Protein 5TXR (pdb70)

Organism: Saccharomyces cerevisiae (strain ATCC 204508 / S288c) (NCBI:txid559292)

Solvent-accessible surface area: 33760 Å² total; per-residue (Å²): 168,85,36,65,96,31,100,27,35,9,52,55,31,12,76,138,13,36,128,56,115,2,12,21,55,17,28,24,2,0,18,22,11,164,62,40,8,47,0,2,66,72,160,112,98,73,92,3,18,4,0,0,7,9,1,0,2,10,3,2,68,33,93,90,0,21,63,24,0,38,134,17,0,65,60,17,0,0,2,4,2,4,21,10,27,34,2,0,1,4,34,12,0,6,53,0,0,1,5,0,2,32,5,1,37,29,80,0,0,0,7,6,8,5,9,22,14,0,2,20,11,0,0,22,11,1,1,62,71,12,169,97,0,0,0,0,6,4,86,91,7,65,20,1,0,85,29,0,5,132,30,1,124,22,112,93,58,95,1,123,43,51,43,33,119,38,0,41,120,36,0,99,81,52,86,103,70,32,5,0,0,0,0,1,10,0,1,8,10,42,18,0,27,13,6,59,1,43,116,2,2,67,17,5,85,125,25,11,11,18,2,0,0,6,0,15,20,0,0,0,0,0,0,0,5,0,0,0,6,0,0,20,46,6,3,80,18,1,60,76,19,1,47,48,91,14,197,67,26,66,163,57,29,86,106,5,6,2,65,45,0,43,0,0,0,0,6,0,1,19,1,0,2,0,0,2,0,0,0,0,0,42,111,75,12,0,2,1,0,2,10,39,0,49,9,8,47,61,18,11,10,6,0,2,0,0,2,16,0,0,19,17,0,0,61,44,0,2,20,42,0,64,21,0,8,30,0,4,104,24,1,75,79,0,36,142,17,0,145,128,68,17,2,0,24,5,43,15,4,2,0,0,0,0,0,1,4,19,66,14,73,63,0,83,81,0,4,42,24,1,5,92,122,39,86,2,2,0,10,13,0,15,68,49,31,9,63,123,35,18,7,11,2,0,1,1,0,1,25,24,4,64,71,99,46,0,70,100,0,16,101,2,1,31,57,2,3,81,85,30,147,9,36,40,55,185,47,25,122,88,132,70,32,56,72,66,22,203,131,99,94,58,28,3,65,98,85,25,15,80,25,69,44,127,55,5,38,89,54,1,113,121,19,167,32,171,63,42,96,4,0,30,3,37,158,177,48,103,94,29,98,30,42,11,55,52,29,14,93,137,35,27,146,65,124,8,8,52,99,18,45,25,2,0,18,22,12,173,63,37,6,48,0,2,52,93,172,121,95,46,84,3,18,3,0,2,6,15,0,0,2,8,2,2,64,30,94,89,0,23,68,20,0,44,137,18,0,63,60,16,0,0,2,4,2,1,17,10,6,11,2,0,1,4,33,12,0,6,54,0,0,0,5,0,2,31,4,0,33,28,80,0,0,0,8,5,7,6,11,23,15,0,1,20,10,0,0,27,3,1,1,93,63,11,177,111,1,6,0,0,6,3,60,93,7,64,21,1,0,88,26,0,6,127,39,2,129,23,156,101,55,97,1,118,45,48,52,18,108,47,0,40,122,35,0,101,83,59,73,59,61,34,7,0,0,0,0,1,8,0,1,8,14,40,22,0,30,27,6,76,1,48,82,2,3,70,8,5,93,129,25,10,12,16,2,0,0,6,0,14,17,0,1,0,0,0,0,0,6,0,0,0,6,0,0,20,47,7,5,83,16,2,60,77,22,1,49,48,87,16,196,65,26,64,166,53,31,85,108,6,5,1,55,52,0,44,0,0,0,0,7,0,2,21,0,0,2,0,1,1,0,0,0,0,0,42,110,80,14,0,3,0,0,3,11,40,0,44,9,8,15,29,18,12,9,5,0,3,0,0,2,18,0,0,17,15,0,0,66,42,0,2,14,43,0,64,22,0,10,29,0,4,111,26,1,76,77,0,38,138,19,0,142,125,68,11,2,0,25,5,28,14,7,4,0,0,0,0,0,0,3,19,65,27,88,61,0,58,85,0,7,78,24,1,9,92,113,40,82,2,4,0,21,8,6,8,86,80,62,11,65,137,31,14,6,10,1,4,0,1,0,0,24,23,3,69,68,111,43,0,55,101,0,12,100,5,1,32,63,1,2,98,82,30,163,8,43,42,40,185,69,27,96,95,150,54,21,50,73,10,5,16,62,117,84,88,129,112,130,96,57,34,3,64,99,84,22,17,81,24,69,38,131,55,6,37,92,55,1,94,124,16,165,30,173,62,38,96,4,0,28,3,33,147,177

B-factor: mean 20.53, std 11.19, range [5.88, 90.99]

Foldseek 3Di:
DDDDPPVVVVVVVLVVCVVQLVNDDDFAWAADLVDPPKTAGPDPVQIFGEFAALLFLSLLNPPLLVVLLVVQCVPCNWFQPFACVPSNPDDLQLLLFLLLLLLLVFQTKHWFQFLLLVLLLLLLVVLVVQVQEEEEEEPLDDPSNVNSPVNSNHHYHYDYHLPVVRVLVVLVVDALPREYEYEYEQFRQQQGAGHPLVVVLVSCVVSVYAYAYEFASQQLAAAQQRSGVQNLQQRVQCQVQQSDAGCAGNVRHRHGSSRSHAKYKYFCVGNLNAGIIMIGHHLVSLLVSCPPGCSRGVDGHHTSSRSSSSSSSSLVSRLFSVQNLLLQVLQVLLVVLQVVLLFLFQFYQGSKGKGWQQGSVLQQVLQVCCCPVLSYHFHWDAPPSDDRRRITTIGGGGSPCDPVNSVSVSVSSSVSCVVSVTDGLVRCVVVVHDNRVVHDHHSQDPVNSPDGSVSGDCCSNPHDRDGRPSSSNDDD/DVPPVVVVVVVQVVCVVVVVDDDDFAWAADLVDPPKTAGPDRVRIFGEFAALLFASLLNPPLLVVLLVVLCVVCNWFQPFACVPSNPDDLQLLLFLLLLLLLVFQTKHWFQFLLLVLLQLLLVVLVVQVQEEEEEEPLDDPSNVNSPVNSVHHYHYDYHLPVVVVLVVLVVDALPREYEYEYEQFRQQQGAGHPLVVVLVSCVVSVYAYAYEQASQQLAAAQQRSGVQNLQQRVQCQVQQSDAGCAGNVRHGHGSSRSHAKYKYFCVGNLNAGIMMIGHHLVSLLVSCPDGCSRGVDGHHTSSRSSSSSSSSLVSRLFSVQNLLLQVLQVLLVVLLVVLQFFFQFYQGSKTWGWFQAQVLQQVLQVCCCPVLSHHWDWDAPPSDDRRRITTIGGGGSPCDVVNSVSVSVSSSVSCVVSVTDGLVNCLVVQHDNQRNHPPDDGDHHSQDPVNSPDGSVSGDCCSNPHDRDGRPSSSNDDD

InterPro domains:
  IPR001917 Aminotransferase, class-II, pyridoxal-phosphate binding site [PS00599] (334-343)
  IPR004839 Aminotransferase, class I/classII, large domain [PF00155] (114-479)
  IPR010961 Tetrapyrrole biosynthesis, 5-aminolevulinic acid synthase [TIGR01821] (71-491)
  IPR015421 Pyridoxal phosphate-dependent transferase, major domain [G3DSA:3.40.640.10] (129-388)
  IPR015422 Pyridoxal phosphate-dependent transferase, small domain [G3DSA:3.90.1150.10] (112-480)
  IPR015424 Pyridoxal phosphate-dependent transferase [SSF53383] (77-487)
  IPR050087 8-amino-7-oxononanoate synthase class-II [PTHR13693] (68-482)

Secondary structure (DSSP, 8-state):
---HHHHHHHHHHHHHHTT--------EE-TTSTTEEE-SSTT-EEEE-S-S-TTSGGG-HHHHHHHHHHHHHH-SS--SBTTTB---HHHHHHHHHHHHHTT-SEEEEES-HHHHHHHHHHHHHHH-TT-EEEEETT--HHHHHHHHHHTSEEEEEPTT-HHHHHHHHHTS-TTS-EEEEEESB-TTT--B--HHHHHHHHHHHTEEEEEE-TTTTTTSSTTS--HHHHHTHHHHHHHTTSPPSS-TTS-SS-HHHH-SEEEEESSSTTSS--EEEEE-HHHHHHHHHH-HHHHTSPPPPHHHHHHHHHHHHHHHT-HHHHHHHHHHHHHHHHHHHHHT--BPP-SSS-EEEE---HHHHHHHHHHHHHHH-EE--EE-TTTS-TT--EEEE---TT--HHHHHHHHHHHHHHHHHHT---HHHHHHTT-BTTBT-TTPPPPPPSS-HHHHT--GGGS-GGGSS---PPPGGGT----/-----HHHHHHHHHHHHHHTT--------EE-TTSTTEEE-SSTT-EEEE-S-S-TTSGGG-HHHHHHHHHHHHHH-SS--SBTTTB---HHHHHHHHHHHHHHT-SEEEEES-HHHHHHHHHHHHHHH-TT-EEEEETT--HHHHHHHHHHTSEEEEEPTT-HHHHHHHHHTS-TTS-EEEEEESEETTTTEE--HHHHHHHHHHHTEEEEEE-TTTTTTSSTTS--HHHHHTHHHHHHHTTSPPSS-TTS-SS-HHHH-SEEEEESSSTTSS--EEEEE-HHHHHHHHHH-HHHHTSPPPPHHHHHHHHHHHHHHHT-THHHHHHHHHHHHHHHHHHHHT--BPP-SSS-EEEE---HHHHHHHHHHHHHHH-EE--EE-TTTS-TT--EEEE---TT--HHHHHHHHHHHHHHHHHHT---HHHHHHTT-STT--PPPPSS-HHHHT--GGGS-GGGSS---PPPGGGT----

Structure (mmCIF, N/CA/C/O backbone):
data_5TXR
#
_entry.id   5TXR
#
_cell.length_a   78.613
_cell.length_b   64.878
_cell.length_c   95.693
_cell.angle_alpha   90.00
_cell.angle_beta   95.86
_cell.angle_gamma   90.00
#
_symmetry.space_group_name_H-M   'P 1 21 1'
#
loop_
_entity.id
_entity.type
_entity.pdbx_description
1 polymer '5-aminolevulinate synthase, mitochondrial'
2 non-polymer 'FORMIC ACID'
3 non-polymer "PYRIDOXAL-5'-PHOSPHATE"
4 non-polymer GLYCEROL
5 non-polymer 'POTASSIUM ION'
6 water water
#
loop_
_atom_site.group_PDB
_atom_site.id
_atom_site.type_symbol
_atom_site.label_atom_id
_atom_site.label_alt_id
_atom_site.label_comp_id
_atom_site.label_asym_id
_atom_site.label_entity_id
_atom_site.label_seq_id
_atom_site.pdbx_PDB_ins_code
_atom_site.Cartn_x
_atom_site.Cartn_y
_atom_site.Cartn_z
_atom_site.occupancy
_atom_site.B_iso_or_equiv
_atom_site.auth_seq_id
_atom_site.auth_comp_id
_atom_site.auth_asym_id
_atom_site.auth_atom_id
_atom_site.pdbx_PDB_model_num
ATOM 1 N N . GLU A 1 11 ? 123.856 -83.272 29.795 1.00 50.10 68 GLU B N 1
ATOM 2 C CA . GLU A 1 11 ? 122.473 -83.730 29.816 1.00 51.66 68 GLU B CA 1
ATOM 3 C C . GLU A 1 11 ? 122.345 -84.931 30.749 1.00 51.47 68 GLU B C 1
ATOM 4 O O . GLU A 1 11 ? 123.345 -85.544 31.128 1.00 50.83 68 GLU B O 1
ATOM 15 N N . SER A 1 12 ? 121.112 -85.256 31.128 1.00 52.22 69 SER B N 1
ATOM 16 C CA . SER A 1 12 ? 120.825 -86.411 31.965 1.00 48.21 69 SER B CA 1
ATOM 17 C C . SER A 1 12 ? 119.843 -87.325 31.245 1.00 34.52 69 SER B C 1
ATOM 18 O O . SER A 1 12 ? 119.000 -86.867 30.465 1.00 33.74 69 SER B O 1
ATOM 26 N N . GLY A 1 13 ? 119.963 -88.629 31.508 1.00 25.85 70 GLY B N 1
ATOM 27 C CA . GLY A 1 13 ? 119.125 -89.605 30.846 1.00 24.31 70 GLY B CA 1
ATOM 28 C C . GLY A 1 13 ? 117.733 -89.699 31.448 1.00 21.07 70 GLY B C 1
ATOM 29 O O . GLY A 1 13 ? 117.440 -89.172 32.521 1.00 20.14 70 GLY B O 1
ATOM 33 N N . PHE A 1 14 ? 116.859 -90.392 30.725 1.00 15.42 71 PHE B N 1
ATOM 34 C CA . PHE A 1 14 ? 115.513 -90.646 31.215 1.00 18.49 71 PHE B CA 1
ATOM 35 C C . PHE A 1 14 ? 115.578 -91.491 32.484 1.00 16.28 71 PHE B C 1
ATOM 36 O O . PHE A 1 14 ? 116.451 -92.346 32.643 1.00 15.35 71 PHE B O 1
ATOM 53 N N . ASP A 1 15 ? 114.649 -91.232 33.405 1.00 12.38 72 ASP B N 1
ATOM 54 C CA . ASP A 1 15 ? 114.615 -91.931 34.687 1.00 12.69 72 ASP B CA 1
ATOM 55 C C . ASP A 1 15 ? 113.745 -93.175 34.524 1.00 15.72 72 ASP B C 1
ATOM 56 O O . ASP A 1 15 ? 112.558 -93.191 34.865 1.00 12.23 72 ASP B O 1
ATOM 65 N N . TYR A 1 16 ? 114.363 -94.257 34.039 1.00 12.84 73 TYR B N 1
ATOM 66 C CA . TYR A 1 16 ? 113.608 -95.474 33.762 1.00 12.76 73 TYR B CA 1
ATOM 67 C C . TYR A 1 16 ? 113.125 -96.121 35.053 1.00 14.40 73 TYR B C 1
ATOM 68 O O . TYR A 1 16 ? 111.963 -96.537 35.151 1.00 11.99 73 TYR B O 1
ATOM 86 N N . GLU A 1 17 ? 114.000 -96.202 36.059 1.00 11.86 74 GLU B N 1
ATOM 87 C CA . GLU A 1 17 ? 113.619 -96.810 37.332 1.00 10.78 74 GLU B CA 1
ATOM 88 C C . GLU A 1 17 ? 112.495 -96.034 38.002 1.00 11.89 74 GLU B C 1
ATOM 89 O O . GLU A 1 17 ? 111.598 -96.628 38.611 1.00 12.46 74 GLU B O 1
ATOM 101 N N . GLY A 1 18 ? 112.512 -94.703 37.889 1.00 12.26 75 GLY B N 1
ATOM 102 C CA . GLY A 1 18 ? 111.431 -93.914 38.462 1.00 12.60 75 GLY B CA 1
ATOM 103 C C . GLY A 1 18 ? 110.082 -94.258 37.858 1.00 14.27 75 GLY B C 1
ATOM 104 O O . GLY A 1 18 ? 109.076 -94.345 38.568 1.00 11.83 75 GLY B O 1
ATOM 108 N N . LEU A 1 19 ? 110.044 -94.464 36.540 1.00 11.58 76 LEU B N 1
ATOM 109 C CA . LEU A 1 19 ? 108.803 -94.847 35.875 1.00 14.94 76 LEU B CA 1
ATOM 110 C C . LEU A 1 19 ? 108.340 -96.221 36.344 1.00 11.87 76 LEU B C 1
ATOM 111 O O . LEU A 1 19 ? 107.160 -96.421 36.657 1.00 11.27 76 LEU B O 1
ATOM 127 N N . ILE A 1 20 ? 109.263 -97.183 36.394 1.00 10.79 77 ILE B N 1
ATOM 128 C CA . ILE A 1 20 ? 108.922 -98.527 36.855 1.00 12.82 77 ILE B CA 1
ATOM 129 C C . ILE A 1 20 ? 108.398 -98.480 38.287 1.00 13.31 77 ILE B C 1
ATOM 130 O O . ILE A 1 20 ? 107.375 -99.094 38.613 1.00 11.33 77 ILE B O 1
ATOM 146 N N . ASP A 1 21 ? 109.100 -97.755 39.165 1.00 13.96 78 ASP B N 1
ATOM 147 C CA . ASP A 1 21 ? 108.661 -97.630 40.555 1.00 16.27 78 ASP B CA 1
ATOM 148 C C . ASP A 1 21 ? 107.252 -97.065 40.644 1.00 12.56 78 ASP B C 1
ATOM 149 O O . ASP A 1 21 ? 106.423 -97.557 41.421 1.00 13.80 78 ASP B O 1
ATOM 158 N N . SER A 1 22 ? 106.970 -96.004 39.889 1.00 13.77 79 SER B N 1
ATOM 159 C CA . SER A 1 22 ? 105.654 -95.381 39.981 1.00 16.65 79 SER B CA 1
ATOM 160 C C . SER A 1 22 ? 104.562 -96.343 39.534 1.00 13.97 79 SER B C 1
ATOM 161 O O . SER A 1 22 ? 103.487 -96.398 40.140 1.00 13.95 79 SER B O 1
ATOM 169 N N . GLU A 1 23 ? 104.824 -97.122 38.481 1.00 13.74 80 GLU B N 1
ATOM 170 C CA . GLU A 1 23 ? 103.801 -98.028 37.970 1.00 12.38 80 GLU B CA 1
ATOM 171 C C . GLU A 1 23 ? 103.566 -99.195 38.921 1.00 13.79 80 GLU B C 1
ATOM 172 O O . GLU A 1 23 ? 102.417 -99.582 39.162 1.00 16.94 80 GLU B O 1
ATOM 184 N N . LEU A 1 24 ? 104.634 -99.749 39.500 1.00 14.33 81 LEU B N 1
ATOM 185 C CA . LEU A 1 24 ? 104.458 -100.793 40.502 1.00 13.04 81 LEU B CA 1
ATOM 186 C C . LEU A 1 24 ? 103.794 -100.241 41.756 1.00 15.56 81 LEU B C 1
ATOM 187 O O . LEU A 1 24 ? 102.960 -100.915 42.375 1.00 15.35 81 LEU B O 1
ATOM 203 N N . GLN A 1 25 ? 104.156 -99.019 42.151 1.00 15.53 82 GLN B N 1
ATOM 204 C CA . GLN A 1 25 ? 103.556 -98.433 43.342 1.00 19.83 82 GLN B CA 1
ATOM 205 C C . GLN A 1 25 ? 102.049 -98.292 43.178 1.00 18.22 82 GLN B C 1
ATOM 206 O O . GLN A 1 25 ? 101.291 -98.529 44.126 1.00 19.30 82 GLN B O 1
ATOM 220 N N . LYS A 1 26 ? 101.593 -97.917 41.980 1.00 18.42 83 LYS B N 1
ATOM 221 C CA . LYS A 1 26 ? 100.157 -97.817 41.738 1.00 18.10 83 LYS B CA 1
ATOM 222 C C . LYS A 1 26 ? 99.467 -99.150 41.986 1.00 19.09 83 LYS B C 1
ATOM 223 O O . LYS A 1 26 ? 98.376 -99.194 42.566 1.00 19.07 83 LYS B O 1
ATOM 242 N N . LYS A 1 27 ? 100.094 -100.253 41.565 1.00 15.87 84 LYS B N 1
ATOM 243 C CA . LYS A 1 27 ? 99.504 -101.569 41.793 1.00 17.07 84 LYS B CA 1
ATOM 244 C C . LYS A 1 27 ? 99.480 -101.910 43.275 1.00 16.07 84 LYS B C 1
ATOM 245 O O . LYS A 1 27 ? 98.541 -102.556 43.753 1.00 16.32 84 LYS B O 1
ATOM 264 N N . ARG A 1 28 ? 100.503 -101.492 44.022 1.00 14.08 85 ARG B N 1
ATOM 265 C CA . ARG A 1 28 ? 100.458 -101.678 45.466 1.00 16.22 85 ARG B CA 1
ATOM 266 C C . ARG A 1 28 ? 99.312 -100.882 46.078 1.00 19.62 85 ARG B C 1
ATOM 267 O O . ARG A 1 28 ? 98.606 -101.379 46.963 1.00 20.91 85 ARG B O 1
ATOM 288 N N . LEU A 1 29 ? 99.092 -99.658 45.588 1.00 18.35 86 LEU B N 1
ATOM 289 C CA . LEU A 1 29 ? 98.060 -98.786 46.148 1.00 21.71 86 LEU B CA 1
ATOM 290 C C . LEU A 1 29 ? 96.670 -99.369 45.951 1.00 24.81 86 LEU B C 1
ATOM 291 O O . LEU A 1 29 ? 95.868 -99.418 46.892 1.00 21.96 86 LEU B O 1
ATOM 307 N N . ASP A 1 30 ? 96.348 -99.780 44.725 1.00 19.25 87 ASP B N 1
ATOM 308 C CA . ASP A 1 30 ? 95.034 -100.337 44.435 1.00 22.90 87 ASP B CA 1
ATOM 309 C C . ASP A 1 30 ? 94.929 -101.807 44.808 1.00 18.47 87 ASP B C 1
ATOM 310 O O . ASP A 1 30 ? 93.907 -102.437 44.520 1.00 18.88 87 ASP B O 1
ATOM 319 N N . LYS A 1 31 ? 95.967 -102.359 45.428 1.00 19.63 88 LYS B N 1
ATOM 320 C CA . LYS A 1 31 ? 95.959 -103.704 45.982 1.00 20.41 88 LYS B CA 1
ATOM 321 C C . LYS A 1 31 ? 95.833 -104.780 44.911 1.00 20.28 88 LYS B C 1
ATOM 322 O O . LYS A 1 31 ? 95.410 -105.903 45.209 1.00 20.72 88 LYS B O 1
ATOM 341 N N . SER A 1 32 ? 96.215 -104.480 43.670 1.00 20.00 89 SER B N 1
ATOM 342 C CA . SER A 1 32 ? 96.303 -105.510 42.643 1.00 17.54 89 SER B CA 1
ATOM 343 C C . SER A 1 32 ? 97.692 -106.129 42.540 1.00 16.62 89 SER B C 1
ATOM 344 O O . SER A 1 32 ? 97.862 -107.101 41.797 1.00 13.69 89 SER B O 1
ATOM 352 N N . TYR A 1 33 ? 98.679 -105.604 43.267 1.00 18.10 90 TYR B N 1
ATOM 353 C CA . TYR A 1 33 ? 100.006 -106.211 43.278 1.00 11.80 90 TYR B CA 1
ATOM 354 C C . TYR A 1 33 ? 99.919 -107.623 43.842 1.00 12.66 90 TYR B C 1
ATOM 355 O O . TYR A 1 33 ? 99.303 -107.850 44.888 1.00 11.96 90 TYR B O 1
ATOM 373 N N . ARG A 1 34 ? 100.559 -108.570 43.162 1.00 10.37 91 ARG B N 1
ATOM 374 C CA . ARG A 1 34 ? 100.295 -109.986 43.373 1.00 10.20 91 ARG B CA 1
ATOM 375 C C . ARG A 1 34 ? 101.426 -110.681 44.116 1.00 11.37 91 ARG B C 1
ATOM 376 O O . ARG A 1 34 ? 102.607 -110.472 43.817 1.00 13.63 91 ARG B O 1
ATOM 397 N N . TYR A 1 35 ? 101.043 -111.532 45.066 1.00 10.11 92 TYR B N 1
ATOM 398 C CA . TYR A 1 35 ? 101.967 -112.395 45.790 1.00 10.03 92 TYR B CA 1
ATOM 399 C C . TYR A 1 35 ? 101.610 -113.826 45.422 1.00 12.32 92 TYR B C 1
ATOM 400 O O . TYR A 1 35 ? 100.506 -114.295 45.722 1.00 14.33 92 TYR B O 1
ATOM 418 N N . PHE A 1 36 ? 102.526 -114.505 44.744 1.00 10.88 93 PHE B N 1
ATOM 419 C CA . PHE A 1 36 ? 102.295 -115.877 44.330 1.00 11.37 93 PHE B CA 1
ATOM 420 C C . PHE A 1 36 ? 102.519 -116.819 45.509 1.00 13.18 93 PHE B C 1
ATOM 421 O O . PHE A 1 36 ? 103.356 -116.570 46.381 1.00 12.80 93 PHE B O 1
ATOM 438 N N . ASN A 1 37 ? 101.772 -117.920 45.516 1.00 11.16 94 ASN B N 1
ATOM 439 C CA . ASN A 1 37 ? 101.854 -118.922 46.574 1.00 9.48 94 ASN B CA 1
ATOM 440 C C . ASN A 1 37 ? 102.626 -120.135 46.080 1.00 10.25 94 ASN B C 1
ATOM 441 O O . ASN A 1 37 ? 102.340 -120.662 44.999 1.00 12.38 94 ASN B O 1
ATOM 452 N N . ASN A 1 38 ? 103.585 -120.581 46.889 1.00 9.78 95 ASN B N 1
ATOM 453 C CA . ASN A 1 38 ? 104.414 -121.738 46.566 1.00 8.52 95 ASN B CA 1
ATOM 454 C C . ASN A 1 38 ? 103.580 -122.989 46.814 1.00 12.71 95 ASN B C 1
ATOM 455 O O . ASN A 1 38 ? 103.323 -123.356 47.966 1.00 10.14 95 ASN B O 1
ATOM 466 N N . ILE A 1 39 ? 103.167 -123.648 45.734 1.00 8.75 96 ILE B N 1
ATOM 467 C CA . ILE A 1 39 ? 102.231 -124.763 45.787 1.00 9.70 96 ILE B CA 1
ATOM 468 C C . ILE A 1 39 ? 102.810 -125.884 44.943 1.00 9.94 96 ILE B C 1
ATOM 469 O O . ILE A 1 39 ? 102.982 -125.725 43.731 1.00 10.32 96 ILE B O 1
ATOM 485 N N . ASN A 1 40 ? 103.107 -127.014 45.575 1.00 8.79 97 ASN B N 1
ATOM 486 C CA . ASN A 1 40 ? 103.758 -128.135 44.906 1.00 9.60 97 ASN B CA 1
ATOM 487 C C . ASN A 1 40 ? 102.798 -129.316 44.927 1.00 11.88 97 ASN B C 1
ATOM 488 O O . ASN A 1 40 ? 102.691 -130.029 45.932 1.00 10.51 97 ASN B O 1
ATOM 499 N N . ARG A 1 41 ? 102.123 -129.533 43.803 1.00 11.39 98 ARG B N 1
ATOM 500 C CA . ARG A 1 41 ? 101.051 -130.509 43.751 1.00 9.18 98 ARG B CA 1
ATOM 501 C C . ARG A 1 41 ? 101.637 -131.912 43.738 1.00 11.12 98 ARG B C 1
ATOM 502 O O . ARG A 1 41 ? 102.655 -132.176 43.087 1.00 14.10 98 ARG B O 1
ATOM 523 N N . LEU A 1 42 ? 100.999 -132.801 44.490 1.00 9.62 99 LEU B N 1
ATOM 524 C CA . LEU A 1 42 ? 101.521 -134.135 44.755 1.00 9.94 99 LEU B CA 1
ATOM 525 C C . LEU A 1 42 ? 100.781 -135.130 43.870 1.00 15.04 99 LEU B C 1
ATOM 526 O O . LEU A 1 42 ? 99.588 -135.387 44.068 1.00 15.05 99 LEU B O 1
ATOM 542 N N . ALA A 1 43 ? 101.493 -135.671 42.879 1.00 12.78 100 ALA B N 1
ATOM 543 C CA . ALA A 1 43 ? 100.894 -136.628 41.954 1.00 12.37 100 ALA B CA 1
ATOM 544 C C . ALA A 1 43 ? 100.334 -137.848 42.675 1.00 14.22 100 ALA B C 1
ATOM 545 O O . ALA A 1 43 ? 99.362 -138.449 42.208 1.00 14.64 100 ALA B O 1
ATOM 552 N N . LYS A 1 44 ? 100.946 -138.249 43.787 1.00 16.29 101 LYS B N 1
ATOM 553 C CA . LYS A 1 44 ? 100.508 -139.434 44.513 1.00 17.96 101 LYS B CA 1
ATOM 554 C C . LYS A 1 44 ? 99.426 -139.146 45.547 1.00 12.84 101 LYS B C 1
ATOM 555 O O . LYS A 1 44 ? 98.888 -140.093 46.134 1.00 14.45 101 LYS B O 1
ATOM 574 N N . GLU A 1 45 ? 99.122 -137.873 45.815 1.00 13.98 102 GLU B N 1
ATOM 575 C CA . GLU A 1 45 ? 98.176 -137.486 46.860 1.00 12.95 102 GLU B CA 1
ATOM 576 C C . GLU A 1 45 ? 97.147 -136.473 46.359 1.00 14.40 102 GLU B C 1
ATOM 577 O O . GLU A 1 45 ? 96.667 -135.640 47.132 1.00 13.98 102 GLU B O 1
ATOM 589 N N . PHE A 1 46 ? 96.816 -136.502 45.074 1.00 11.36 103 PHE B N 1
ATOM 590 C CA . PHE A 1 46 ? 95.865 -135.535 44.518 1.00 14.61 103 PHE B CA 1
ATOM 591 C C . PHE A 1 46 ? 94.587 -135.503 45.368 1.00 15.24 103 PHE B C 1
ATOM 592 O O . PHE A 1 46 ? 94.104 -136.556 45.793 1.00 12.28 103 PHE B O 1
ATOM 609 N N . PRO A 1 47 ? 94.020 -134.306 45.603 1.00 12.46 104 PRO B N 1
ATOM 610 C CA . PRO A 1 47 ? 94.460 -132.966 45.188 1.00 11.78 104 PRO B CA 1
ATOM 611 C C . PRO A 1 47 ? 95.281 -132.206 46.232 1.00 13.75 104 PRO B C 1
ATOM 612 O O . PRO A 1 47 ? 95.157 -130.979 46.345 1.00 10.99 104 PRO B O 1
ATOM 623 N N . LEU A 1 48 ? 96.124 -132.915 46.974 1.00 12.16 105 LEU B N 1
ATOM 624 C CA . LEU A 1 48 ? 96.970 -132.266 47.962 1.00 11.50 105 LEU B CA 1
ATOM 625 C C . LEU A 1 48 ? 98.220 -131.681 47.314 1.00 14.30 105 LEU B C 1
ATOM 626 O O . LEU A 1 48 ? 98.677 -132.135 46.263 1.00 14.50 105 LEU B O 1
ATOM 642 N N . ALA A 1 49 ? 98.767 -130.660 47.965 1.00 11.03 106 ALA B N 1
ATOM 643 C CA . ALA A 1 49 ? 100.035 -130.059 47.587 1.00 10.24 106 ALA B CA 1
ATOM 644 C C . ALA A 1 49 ? 100.777 -129.704 48.865 1.00 14.49 106 ALA B C 1
ATOM 645 O O . ALA A 1 49 ? 100.190 -129.664 49.950 1.00 14.47 106 ALA B O 1
ATOM 652 N N . HIS A 1 50 ? 102.076 -129.443 48.744 1.00 9.39 107 HIS B N 1
ATOM 653 C CA . HIS A 1 50 ? 102.846 -128.933 49.867 1.00 11.69 107 HIS B CA 1
ATOM 654 C C . HIS A 1 50 ? 103.392 -127.545 49.554 1.00 9.35 107 HIS B C 1
ATOM 655 O O . HIS A 1 50 ? 103.568 -127.167 48.391 1.00 9.79 107 HIS B O 1
ATOM 669 N N . ARG A 1 51 ? 103.618 -126.774 50.613 1.00 11.08 108 ARG B N 1
ATOM 670 C CA . ARG A 1 51 ? 104.097 -125.406 50.482 1.00 12.33 108 ARG B CA 1
ATOM 671 C C . ARG A 1 51 ? 105.616 -125.427 50.354 1.00 13.85 108 ARG B C 1
ATOM 672 O O . ARG A 1 51 ? 106.161 -126.361 49.761 1.00 11.74 108 ARG B O 1
ATOM 693 N N . GLN A 1 52 ? 106.319 -124.427 50.893 1.00 13.65 109 GLN B N 1
ATOM 694 C CA . GLN A 1 52 ? 107.778 -124.466 50.824 1.00 16.54 109 GLN B CA 1
ATOM 695 C C . GLN A 1 52 ? 108.321 -125.763 51.411 1.00 15.11 109 GLN B C 1
ATOM 696 O O . GLN A 1 52 ? 109.253 -126.361 50.860 1.00 14.57 109 GLN B O 1
ATOM 710 N N . ARG A 1 53 ? 107.753 -126.218 52.525 1.00 12.34 110 ARG B N 1
ATOM 711 C CA . ARG A 1 53 ? 108.196 -127.446 53.171 1.00 10.76 110 ARG B CA 1
ATOM 712 C C . ARG A 1 53 ? 107.221 -128.577 52.884 1.00 13.09 110 ARG B C 1
ATOM 713 O O . ARG A 1 53 ? 106.004 -128.375 52.852 1.00 10.44 110 ARG B O 1
ATOM 734 N N . GLU A 1 54 ? 107.764 -129.779 52.697 1.00 12.00 111 GLU B N 1
ATOM 735 C CA . GLU A 1 54 ? 106.923 -130.930 52.402 1.00 15.91 111 GLU B CA 1
ATOM 736 C C . GLU A 1 54 ? 106.011 -131.289 53.565 1.00 14.79 111 GLU B C 1
ATOM 737 O O . GLU A 1 54 ? 104.957 -131.895 53.346 1.00 14.60 111 GLU B O 1
ATOM 749 N N . ALA A 1 55 ? 106.379 -130.911 54.788 1.00 15.32 112 ALA B N 1
ATOM 750 C CA . ALA A 1 55 ? 105.528 -131.212 55.933 1.00 17.00 112 ALA B CA 1
ATOM 751 C C . ALA A 1 55 ? 104.266 -130.359 55.959 1.00 14.75 112 ALA B C 1
ATOM 752 O O . ALA A 1 55 ? 103.329 -130.691 56.691 1.00 16.98 112 ALA B O 1
ATOM 759 N N . ASP A 1 56 ? 104.211 -129.278 55.183 1.00 10.99 113 ASP B N 1
ATOM 760 C CA . ASP A 1 56 ? 103.068 -128.368 55.194 1.00 10.78 113 ASP B CA 1
ATOM 761 C C . ASP A 1 56 ? 102.187 -128.647 53.983 1.00 12.75 113 ASP B C 1
ATOM 762 O O . ASP A 1 56 ? 102.413 -128.099 52.899 1.00 14.00 113 ASP B O 1
ATOM 771 N N . LYS A 1 57 ? 101.157 -129.463 54.176 1.00 10.47 114 LYS B N 1
ATOM 772 C CA . LYS A 1 57 ? 100.314 -129.890 53.073 1.00 12.62 114 LYS B CA 1
ATOM 773 C C . LYS A 1 57 ? 99.013 -129.099 53.099 1.00 13.15 114 LYS B C 1
ATOM 774 O O . LYS A 1 57 ? 98.502 -128.734 54.163 1.00 11.99 114 LYS B O 1
ATOM 793 N N . VAL A 1 58 ? 98.495 -128.814 51.907 1.00 10.58 115 VAL B N 1
ATOM 794 C CA . VAL A 1 58 ? 97.227 -128.121 51.747 1.00 9.84 115 VAL B CA 1
ATOM 795 C C . VAL A 1 58 ? 96.433 -128.852 50.678 1.00 12.01 115 VAL B C 1
ATOM 796 O O . VAL A 1 58 ? 96.973 -129.636 49.895 1.00 14.98 115 VAL B O 1
ATOM 809 N N . THR A 1 59 ? 95.134 -128.589 50.654 1.00 11.67 116 THR B N 1
ATOM 810 C CA . THR A 1 59 ? 94.249 -129.156 49.649 1.00 12.78 116 THR B CA 1
ATOM 811 C C . THR A 1 59 ? 94.017 -128.094 48.585 1.00 11.71 116 THR B C 1
ATOM 812 O O . THR A 1 59 ? 93.548 -126.993 48.895 1.00 11.70 116 THR B O 1
ATOM 823 N N . VAL A 1 60 ? 94.379 -128.414 47.346 1.00 10.18 117 VAL B N 1
ATOM 824 C CA . VAL A 1 60 ? 94.292 -127.458 46.248 1.00 9.44 117 VAL B CA 1
ATOM 825 C C . VAL A 1 60 ? 92.863 -127.454 45.726 1.00 12.19 117 VAL B C 1
ATOM 826 O O . VAL A 1 60 ? 92.341 -128.492 45.306 1.00 12.79 117 VAL B O 1
ATOM 839 N N . TRP A 1 61 ? 92.217 -126.288 45.782 1.00 9.78 118 TRP B N 1
ATOM 840 C CA . TRP A 1 61 ? 90.846 -126.127 45.310 1.00 10.09 118 TRP B CA 1
ATOM 841 C C . TRP A 1 61 ? 90.705 -125.112 44.179 1.00 12.26 118 TRP B C 1
ATOM 842 O O . TRP A 1 61 ? 89.573 -124.777 43.809 1.00 13.41 118 TRP B O 1
ATOM 863 N N . CYS A 1 62 ? 91.807 -124.577 43.645 1.00 10.77 119 CYS B N 1
ATOM 864 C CA . CYS A 1 62 ? 91.730 -123.602 42.561 1.00 10.26 119 CYS B CA 1
ATOM 865 C C . CYS A 1 62 ? 92.535 -124.012 41.331 1.00 13.29 119 CYS B C 1
ATOM 866 O O . CYS A 1 62 ? 92.760 -123.177 40.450 1.00 13.20 119 CYS B O 1
ATOM 874 N N . SER A 1 63 ? 92.968 -125.265 41.238 1.00 9.64 120 SER B N 1
ATOM 875 C CA . SER A 1 63 ? 93.745 -125.695 40.085 1.00 12.85 120 SER B CA 1
ATOM 876 C C . SER A 1 63 ? 92.840 -125.850 38.865 1.00 15.30 120 SER B C 1
ATOM 877 O O . SER A 1 63 ? 91.639 -126.104 38.982 1.00 15.57 120 SER B O 1
ATOM 885 N N . ASN A 1 64 ? 93.420 -125.649 37.681 1.00 10.92 121 ASN B N 1
ATOM 886 C CA . ASN A 1 64 ? 92.723 -125.899 36.426 1.00 14.47 121 ASN B CA 1
ATOM 887 C C . ASN A 1 64 ? 93.063 -127.261 35.826 1.00 12.49 121 ASN B C 1
ATOM 888 O O . ASN A 1 64 ? 92.791 -127.499 34.643 1.00 11.84 121 ASN B O 1
ATOM 899 N N . ASP A 1 65 ? 93.644 -128.161 36.622 1.00 8.71 122 ASP B N 1
ATOM 900 C CA . ASP A 1 65 ? 93.821 -129.561 36.245 1.00 11.17 122 ASP B CA 1
ATOM 901 C C . ASP A 1 65 ? 92.465 -130.233 36.480 1.00 11.90 122 ASP B C 1
ATOM 902 O O . ASP A 1 65 ? 92.251 -131.002 37.419 1.00 9.98 122 ASP B O 1
ATOM 911 N N . TYR A 1 66 ? 91.534 -129.947 35.564 1.00 13.21 123 TYR B N 1
ATOM 912 C CA . TYR A 1 66 ? 90.111 -130.089 35.859 1.00 11.05 123 TYR B CA 1
ATOM 913 C C . TYR A 1 66 ? 89.693 -131.542 36.050 1.00 10.22 123 TYR B C 1
ATOM 914 O O . TYR A 1 66 ? 88.740 -131.817 36.786 1.00 15.39 123 TYR B O 1
ATOM 932 N N . LEU A 1 67 ? 90.341 -132.472 35.357 1.00 10.58 124 LEU B N 1
ATOM 933 C CA . LEU A 1 67 ? 90.006 -133.886 35.438 1.00 11.01 124 LEU B CA 1
ATOM 934 C C . LEU A 1 67 ? 91.047 -134.688 36.205 1.00 10.39 124 LEU B C 1
ATOM 935 O O . LEU A 1 67 ? 91.012 -135.92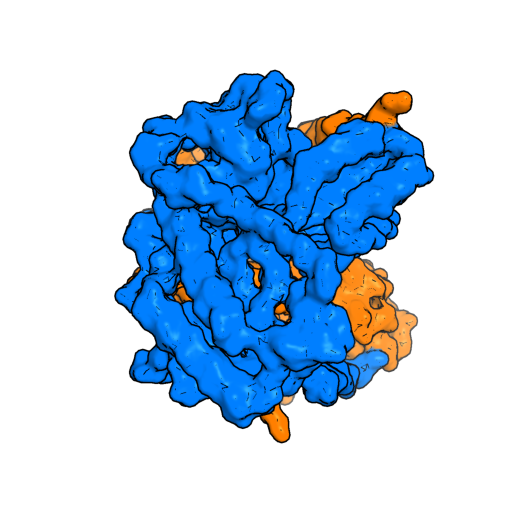5 36.178 1.00 11.46 124 LEU B O 1
ATOM 951 N N . ALA A 1 68 ? 91.985 -134.015 36.870 1.00 10.64 125 ALA B N 1
ATOM 952 C CA . ALA A 1 68 ? 93.065 -134.663 37.611 1.00 12.21 125 ALA B CA 1
ATOM 953 C C . ALA A 1 68 ? 93.980 -135.490 36.717 1.00 11.70 125 ALA B C 1
ATOM 954 O O . ALA A 1 68 ? 94.716 -136.355 37.206 1.00 13.91 125 ALA B O 1
ATOM 961 N N . LEU A 1 69 ? 93.999 -135.219 35.414 1.00 9.21 126 LEU B N 1
ATOM 962 C CA . LEU A 1 69 ? 94.765 -136.069 34.512 1.00 11.52 126 LEU B CA 1
ATOM 963 C C . LEU A 1 69 ? 96.250 -135.738 34.486 1.00 14.98 126 LEU B C 1
ATOM 964 O O . LEU A 1 69 ? 97.024 -136.522 33.928 1.00 13.34 126 LEU B O 1
ATOM 980 N N . SER A 1 70 ? 96.670 -134.623 35.089 1.00 10.35 127 SER B N 1
ATOM 981 C CA . SER A 1 70 ? 98.096 -134.325 35.164 1.00 9.65 127 SER B CA 1
ATOM 982 C C . SER A 1 70 ? 98.861 -135.398 35.923 1.00 10.91 127 SER B C 1
ATOM 983 O O . SER A 1 70 ? 100.080 -135.505 35.764 1.00 11.54 127 SER B O 1
ATOM 991 N N . LYS A 1 71 ? 98.180 -136.183 36.754 1.00 11.25 128 LYS B N 1
ATOM 992 C CA . LYS A 1 71 ? 98.834 -137.243 37.505 1.00 10.75 128 LYS B CA 1
ATOM 993 C C . LYS A 1 71 ? 98.370 -138.633 37.086 1.00 13.50 128 LYS B C 1
ATOM 994 O O . LYS A 1 71 ? 98.729 -139.615 37.741 1.00 11.96 128 LYS B O 1
ATOM 1013 N N . HIS A 1 72 ? 97.584 -138.747 36.023 1.00 12.80 129 HIS B N 1
ATOM 1014 C CA . HIS A 1 72 ? 97.039 -140.049 35.674 1.00 14.23 129 HIS B CA 1
ATOM 1015 C C . HIS A 1 72 ? 98.160 -141.011 35.277 1.00 15.74 129 HIS B C 1
ATOM 1016 O O . HIS A 1 72 ? 99.097 -140.618 34.567 1.00 15.50 129 HIS B O 1
ATOM 1030 N N . PRO A 1 73 ? 98.092 -142.279 35.704 1.00 16.82 130 PRO B N 1
ATOM 1031 C CA . PRO A 1 73 ? 99.172 -143.221 35.366 1.00 18.16 130 PRO B CA 1
ATOM 1032 C C . PRO A 1 73 ? 99.466 -143.330 33.880 1.00 14.82 130 PRO B C 1
ATOM 1033 O O . PRO A 1 73 ? 100.629 -143.509 33.501 1.00 15.54 130 PRO B O 1
ATOM 1044 N N . GLU A 1 74 ? 98.445 -143.257 33.026 1.00 14.25 131 GLU B N 1
ATOM 1045 C CA . GLU A 1 74 ? 98.683 -143.356 31.590 1.00 17.94 131 GLU B CA 1
ATOM 1046 C C . GLU A 1 74 ? 99.409 -142.127 31.058 1.00 15.46 131 GLU B C 1
ATOM 1047 O O . GLU A 1 74 ? 100.195 -142.235 30.109 1.00 15.18 131 GLU B O 1
ATOM 1059 N N . VAL A 1 75 ? 99.171 -140.961 31.659 1.00 13.83 132 VAL B N 1
ATOM 1060 C CA . VAL A 1 75 ? 99.891 -139.756 31.263 1.00 14.78 132 VAL B CA 1
ATOM 1061 C C . VAL A 1 75 ? 101.349 -139.851 31.692 1.00 12.59 132 VAL B C 1
ATOM 1062 O O . VAL A 1 75 ? 102.263 -139.579 30.908 1.00 13.96 132 VAL B O 1
ATOM 1075 N N . LEU A 1 76 ? 101.591 -140.259 32.939 1.00 13.76 133 LEU B N 1
ATOM 1076 C CA . LEU A 1 76 ? 102.963 -140.310 33.430 1.00 13.04 133 LEU B CA 1
ATOM 1077 C C . LEU A 1 76 ? 103.763 -141.399 32.724 1.00 12.09 133 LEU B C 1
ATOM 1078 O O . LEU A 1 76 ? 104.931 -141.191 32.379 1.00 13.05 133 LEU B O 1
ATOM 1094 N N . ASP A 1 77 ? 103.142 -142.558 32.481 1.00 13.51 134 ASP B N 1
ATOM 1095 C CA . ASP A 1 77 ? 103.821 -143.625 31.753 1.00 13.93 134 ASP B CA 1
ATOM 1096 C C . ASP A 1 77 ? 104.208 -143.174 30.348 1.00 15.38 134 ASP B C 1
ATOM 1097 O O . ASP A 1 77 ? 105.310 -143.475 29.872 1.00 14.63 134 ASP B O 1
ATOM 1106 N N . ALA A 1 78 ? 103.314 -142.456 29.664 1.00 12.75 135 ALA B N 1
ATOM 1107 C CA . ALA A 1 78 ? 103.651 -141.928 28.346 1.00 14.44 135 ALA B CA 1
ATOM 1108 C C . ALA A 1 78 ? 104.840 -140.980 28.423 1.00 15.32 135 ALA B C 1
ATO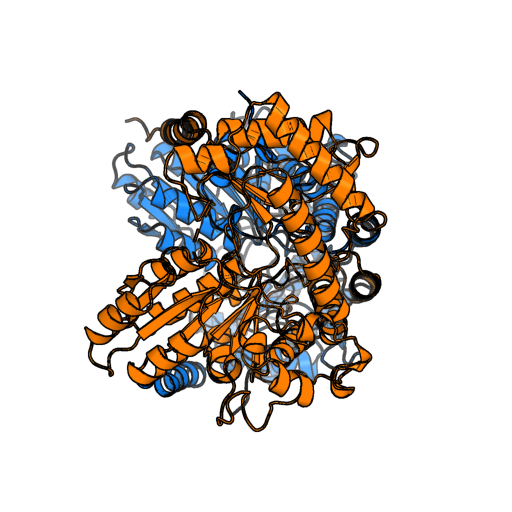M 1109 O O . ALA A 1 78 ? 105.708 -140.990 27.542 1.00 13.81 135 ALA B O 1
ATOM 1116 N N . MET A 1 79 ? 104.894 -140.146 29.465 1.00 13.61 136 MET B N 1
ATOM 1117 C CA . MET A 1 79 ? 106.031 -139.245 29.629 1.00 13.19 136 MET B CA 1
ATOM 1118 C C . MET A 1 79 ? 107.316 -140.029 29.847 1.00 11.63 136 MET B C 1
ATOM 1119 O O . MET A 1 79 ? 108.324 -139.796 29.168 1.00 13.63 136 MET B O 1
ATOM 1133 N N . HIS A 1 80 ? 107.310 -140.940 30.822 1.00 14.78 137 HIS B N 1
ATOM 1134 C CA . HIS A 1 80 ? 108.511 -141.699 31.146 1.00 12.56 137 HIS B CA 1
ATOM 1135 C C . HIS A 1 80 ? 109.043 -142.431 29.921 1.00 13.87 137 HIS B C 1
ATOM 1136 O O . HIS A 1 80 ? 110.246 -142.397 29.636 1.00 13.19 137 HIS B O 1
ATOM 1150 N N . LYS A 1 81 ? 108.161 -143.115 29.189 1.00 12.90 138 LYS B N 1
ATOM 1151 C CA . LYS A 1 81 ? 108.611 -143.889 28.038 1.00 14.89 138 LYS B CA 1
ATOM 1152 C C . LYS A 1 81 ? 109.148 -142.980 26.942 1.00 14.58 138 LYS B C 1
ATOM 1153 O O . LYS A 1 81 ? 110.154 -143.300 26.299 1.00 15.04 138 LYS B O 1
ATOM 1172 N N . THR A 1 82 ? 108.499 -141.834 26.723 1.00 14.48 139 THR B N 1
ATOM 1173 C CA . THR A 1 82 ? 108.946 -140.923 25.675 1.00 10.77 139 THR B CA 1
ATOM 1174 C C . THR A 1 82 ? 110.287 -140.291 26.033 1.00 11.43 139 THR B C 1
ATOM 1175 O O . THR A 1 82 ? 111.144 -140.104 25.161 1.00 12.08 139 THR B O 1
ATOM 1186 N N . ILE A 1 83 ? 110.490 -139.971 27.313 1.00 10.73 140 ILE B N 1
ATOM 1187 C CA . ILE A 1 83 ? 111.764 -139.413 27.759 1.00 11.13 140 ILE B CA 1
ATOM 1188 C C . ILE A 1 83 ? 112.891 -140.411 27.527 1.00 9.36 140 ILE B C 1
ATOM 1189 O O . ILE A 1 83 ? 113.974 -140.047 27.053 1.00 9.49 140 ILE B O 1
ATOM 1205 N N . ASP A 1 84 ? 112.665 -141.681 27.883 1.00 10.26 141 ASP B N 1
ATOM 1206 C CA . ASP A 1 84 ? 113.710 -142.686 27.720 1.00 14.24 141 ASP B CA 1
ATOM 1207 C C . ASP A 1 84 ? 114.185 -142.737 26.272 1.00 17.12 141 ASP B C 1
ATOM 1208 O O . ASP A 1 84 ? 115.378 -142.930 26.008 1.00 15.69 141 ASP B O 1
ATOM 1217 N N . LYS A 1 85 ? 113.265 -142.560 25.325 1.00 12.49 142 LYS B N 1
ATOM 1218 C CA . LYS A 1 85 ? 113.564 -142.645 23.899 1.00 13.94 142 LYS B CA 1
ATOM 1219 C C . LYS A 1 85 ? 114.021 -141.313 23.305 1.00 15.30 142 LYS B C 1
ATOM 1220 O O . LYS A 1 85 ? 115.006 -141.274 22.557 1.00 13.16 142 LYS B O 1
ATOM 1239 N N . TYR A 1 86 ? 113.314 -140.219 23.619 1.00 13.98 143 TYR B N 1
ATOM 1240 C CA . TYR A 1 86 ? 113.549 -138.921 22.987 1.00 13.06 143 TYR B CA 1
ATOM 1241 C C . TYR A 1 86 ? 114.387 -137.957 23.820 1.00 11.43 143 TYR B C 1
ATOM 1242 O O . TYR A 1 86 ? 114.899 -136.978 23.267 1.00 14.12 143 TYR B O 1
ATOM 1260 N N . GLY A 1 87 ? 114.515 -138.180 25.125 1.00 10.95 144 GLY B N 1
ATOM 1261 C CA . GLY A 1 87 ? 115.129 -137.181 25.982 1.00 10.01 144 GLY B CA 1
ATOM 1262 C C . GLY A 1 87 ? 114.138 -136.101 26.396 1.00 10.81 144 GLY B C 1
ATOM 1263 O O . GLY A 1 87 ? 112.927 -136.320 26.453 1.00 11.16 144 GLY B O 1
ATOM 1267 N N . CYS A 1 88 ? 114.670 -134.909 26.671 1.00 9.52 145 CYS B N 1
ATOM 1268 C CA . CYS A 1 88 ? 113.868 -133.816 27.212 1.00 9.38 145 CYS B CA 1
ATOM 1269 C C . CYS A 1 88 ? 113.407 -132.894 26.091 1.00 10.66 145 CYS B C 1
ATOM 1270 O O . CYS A 1 88 ? 112.283 -133.026 25.591 1.00 13.77 145 CYS B O 1
ATOM 1278 N N . GLY A 1 89 ? 114.274 -131.985 25.657 1.00 13.14 146 GLY B N 1
ATOM 1279 C CA . GLY A 1 89 ? 113.872 -131.011 24.664 1.00 9.64 146 GLY B CA 1
ATOM 1280 C C . GLY A 1 89 ? 113.727 -131.618 23.281 1.00 11.94 146 GLY B C 1
ATOM 1281 O O . GLY A 1 89 ? 114.361 -132.616 22.936 1.00 16.49 146 GLY B O 1
ATOM 1285 N N . ALA A 1 90 ? 112.859 -130.998 22.479 1.00 9.85 147 ALA B N 1
ATOM 1286 C CA . ALA A 1 90 ? 112.712 -131.399 21.083 1.00 8.83 147 ALA B CA 1
ATOM 1287 C C . ALA A 1 90 ? 113.985 -131.135 20.288 1.00 12.33 147 ALA B C 1
ATOM 1288 O O . ALA A 1 90 ? 114.283 -131.865 19.335 1.00 17.11 147 ALA B O 1
ATOM 1295 N N . GLY A 1 91 ? 114.743 -130.105 20.657 1.00 13.32 148 GLY B N 1
ATOM 1296 C CA . GLY A 1 91 ? 116.000 -129.817 19.998 1.00 12.47 148 GLY B CA 1
ATOM 1297 C C . GLY A 1 91 ? 115.887 -129.039 18.708 1.00 18.83 148 GLY B C 1
ATOM 1298 O O . GLY A 1 91 ? 116.872 -128.966 17.962 1.00 18.11 148 GLY B O 1
ATOM 1302 N N . GLY A 1 92 ? 114.730 -128.460 18.414 1.00 14.54 149 GLY B N 1
ATOM 1303 C CA . GLY A 1 92 ? 114.605 -127.643 17.225 1.00 19.00 149 GLY B CA 1
ATOM 1304 C C . GLY A 1 92 ? 113.193 -127.125 17.058 1.00 17.15 149 GLY B C 1
ATOM 1305 O O . GLY A 1 92 ? 112.334 -127.299 17.927 1.00 13.83 149 GLY B O 1
ATOM 1309 N N . THR A 1 93 ? 112.979 -126.457 15.929 1.00 19.98 150 THR B N 1
ATOM 1310 C CA . THR A 1 93 ? 111.671 -125.961 15.525 1.00 17.02 150 THR B CA 1
ATOM 1311 C C . THR A 1 93 ? 111.026 -126.948 14.562 1.00 16.84 150 THR B C 1
ATOM 1312 O O . THR A 1 93 ? 111.654 -127.898 14.093 1.00 15.62 150 THR B O 1
ATOM 1323 N N . ARG A 1 94 ? 109.761 -126.685 14.231 1.00 11.76 151 ARG B N 1
ATOM 1324 C CA . ARG A 1 94 ? 109.043 -127.582 13.330 1.00 16.50 151 ARG B CA 1
ATOM 1325 C C . ARG A 1 94 ? 109.731 -127.695 11.974 1.00 18.49 151 ARG B C 1
ATOM 1326 O O . ARG A 1 94 ? 109.728 -128.773 11.369 1.00 16.85 151 ARG B O 1
ATOM 1347 N N . ASN A 1 95 ? 110.338 -126.608 11.489 1.00 15.37 152 ASN B N 1
ATOM 1348 C CA . ASN A 1 95 ? 111.027 -126.644 10.200 1.00 14.49 152 ASN B CA 1
ATOM 1349 C C . ASN A 1 95 ? 112.412 -127.271 10.312 1.00 18.02 152 ASN B C 1
ATOM 1350 O O . ASN A 1 95 ? 112.930 -127.793 9.317 1.00 19.21 152 ASN B O 1
ATOM 1361 N N . ILE A 1 96 ? 113.055 -127.167 11.474 1.00 15.10 153 ILE B N 1
ATOM 1362 C CA . ILE A 1 96 ? 114.435 -127.620 11.671 1.00 18.23 153 ILE B CA 1
ATOM 1363 C C . ILE A 1 96 ? 114.505 -128.537 12.885 1.00 16.15 153 ILE B C 1
ATOM 1364 O O . ILE A 1 96 ? 114.606 -128.057 14.019 1.00 19.64 153 ILE B O 1
ATOM 1380 N N . ALA A 1 97 ? 114.508 -129.847 12.658 1.00 17.48 154 ALA B N 1
ATOM 1381 C CA . ALA A 1 97 ? 114.826 -130.847 13.671 1.00 18.30 154 ALA B CA 1
ATOM 1382 C C . ALA A 1 97 ? 113.767 -130.990 14.757 1.00 19.25 154 ALA B C 1
ATOM 1383 O O . ALA A 1 97 ? 113.899 -131.882 15.599 1.00 24.13 154 ALA B O 1
ATOM 1390 N N . GLY A 1 98 ? 112.718 -130.165 14.762 1.00 15.47 155 GLY B N 1
ATOM 1391 C CA . GLY A 1 98 ? 111.707 -130.207 15.807 1.00 13.19 155 GLY B CA 1
ATOM 1392 C C . GLY A 1 98 ? 110.348 -130.732 15.374 1.00 13.49 155 GLY B C 1
ATOM 1393 O O . GLY A 1 98 ? 109.323 -130.374 15.967 1.00 12.66 155 GLY B O 1
ATOM 1397 N N . HIS A 1 99 ? 110.316 -131.556 14.332 1.00 14.70 156 HIS B N 1
ATOM 1398 C CA . HIS A 1 99 ? 109.087 -132.172 13.848 1.00 12.63 156 HIS B CA 1
ATOM 1399 C C . HIS A 1 99 ? 109.220 -133.683 13.998 1.00 16.75 156 HIS B C 1
ATOM 1400 O O . HIS A 1 99 ? 110.198 -134.268 13.520 1.00 17.63 156 HIS B O 1
ATOM 1414 N N . ASN A 1 100 ? 108.258 -134.313 14.674 1.00 13.58 157 ASN B N 1
ATOM 1415 C CA . ASN A 1 100 ? 108.457 -135.676 15.159 1.00 14.27 157 ASN B CA 1
ATOM 1416 C C . ASN A 1 100 ? 107.107 -136.364 15.349 1.00 13.98 157 ASN B C 1
ATOM 1417 O O . ASN A 1 100 ? 106.045 -135.756 15.194 1.00 14.38 157 ASN B O 1
ATOM 1428 N N . ILE A 1 101 ? 107.164 -137.645 15.708 1.00 11.94 158 ILE B N 1
ATOM 1429 C CA . ILE A 1 101 ? 105.979 -138.498 15.808 1.00 12.57 158 ILE B CA 1
ATOM 1430 C C . ILE A 1 101 ? 105.059 -138.032 16.934 1.00 12.31 158 ILE B C 1
ATOM 1431 O O . ILE A 1 101 ? 103.835 -137.961 16.731 1.00 14.58 158 ILE B O 1
ATOM 1447 N N . PRO A 1 102 ? 105.577 -137.701 18.123 1.00 13.47 159 PRO B N 1
ATOM 1448 C CA . PRO A 1 102 ? 104.683 -137.170 19.165 1.00 11.85 159 PRO B CA 1
ATOM 1449 C C . PRO A 1 102 ? 103.902 -135.945 18.718 1.00 14.08 159 PRO B C 1
ATOM 1450 O O . PRO A 1 102 ? 102.712 -135.826 19.035 1.00 13.82 159 PRO B O 1
ATOM 1461 N N . THR A 1 103 ? 104.535 -135.042 17.966 1.00 11.81 160 THR B N 1
ATOM 1462 C CA . THR A 1 103 ? 103.821 -133.891 17.422 1.00 11.63 160 THR B CA 1
ATOM 1463 C C . THR A 1 103 ? 102.715 -134.341 16.477 1.00 12.19 160 THR B C 1
ATOM 1464 O O . THR A 1 103 ? 101.574 -133.869 16.558 1.00 14.41 160 THR B O 1
ATOM 1475 N N . LEU A 1 104 ? 103.045 -135.246 15.557 1.00 11.55 161 LEU B N 1
ATOM 1476 C CA . LEU A 1 104 ? 102.068 -135.710 14.576 1.00 10.81 161 LEU B CA 1
ATOM 1477 C C . LEU A 1 104 ? 100.886 -136.396 15.250 1.00 13.89 161 LEU B C 1
ATOM 1478 O O . LEU A 1 104 ? 99.731 -136.164 14.877 1.00 15.49 161 LEU B O 1
ATOM 1494 N N . ASN A 1 105 ? 101.151 -137.238 16.249 1.00 14.41 162 ASN B N 1
ATOM 1495 C CA . ASN A 1 105 ? 100.061 -137.934 16.925 1.00 14.60 162 ASN B CA 1
ATOM 1496 C C . ASN A 1 105 ? 99.184 -136.960 17.698 1.00 14.57 162 ASN B C 1
ATOM 1497 O O . ASN A 1 105 ? 97.956 -137.105 17.720 1.00 13.87 162 ASN B O 1
ATOM 1508 N N . LEU A 1 106 ? 99.795 -135.962 18.341 1.00 13.30 163 LEU B N 1
ATOM 1509 C CA . LEU A 1 106 ? 99.022 -135.007 19.126 1.00 13.05 163 LEU B CA 1
ATOM 1510 C C . LEU A 1 106 ? 98.094 -134.189 18.237 1.00 15.58 163 LEU B C 1
ATOM 1511 O O . LEU A 1 106 ? 96.902 -134.042 18.533 1.00 11.91 163 LEU B O 1
ATOM 1527 N N . GLU A 1 107 ? 98.617 -133.654 17.133 1.00 14.19 164 GLU B N 1
ATOM 1528 C CA . GLU A 1 107 ? 97.776 -132.854 16.249 1.00 15.94 164 GLU B CA 1
ATOM 1529 C C . GLU A 1 107 ? 96.638 -133.690 15.674 1.00 17.50 164 GLU B C 1
ATOM 1530 O O . GLU A 1 107 ? 95.495 -133.223 15.590 1.00 15.70 164 GLU B O 1
ATOM 1542 N N . ALA A 1 108 ? 96.918 -134.950 15.334 1.00 14.25 165 ALA B N 1
ATOM 1543 C CA . ALA A 1 108 ? 95.878 -135.818 14.790 1.00 14.85 165 ALA B CA 1
ATOM 1544 C C . ALA A 1 108 ? 94.805 -136.124 15.831 1.00 16.01 165 ALA B C 1
ATOM 1545 O O . ALA A 1 108 ? 93.611 -136.151 15.509 1.00 16.91 165 ALA B O 1
ATOM 1552 N N . GLU A 1 109 ? 95.204 -136.354 17.085 1.00 14.93 166 GLU B N 1
ATOM 1553 C CA . GLU A 1 109 ? 94.218 -136.602 18.133 1.00 16.69 166 GLU B CA 1
ATOM 1554 C C . GLU A 1 109 ? 93.325 -135.388 18.347 1.00 14.74 166 GLU B C 1
ATOM 1555 O O . GLU A 1 109 ? 92.108 -135.525 18.520 1.00 16.28 166 GLU B O 1
ATOM 1567 N N . LEU A 1 110 ? 93.910 -134.189 18.340 1.00 11.43 167 LEU B N 1
ATOM 1568 C CA . LEU A 1 110 ? 93.118 -132.980 18.533 1.00 12.93 167 LEU B CA 1
ATOM 1569 C C . LEU A 1 110 ? 92.146 -13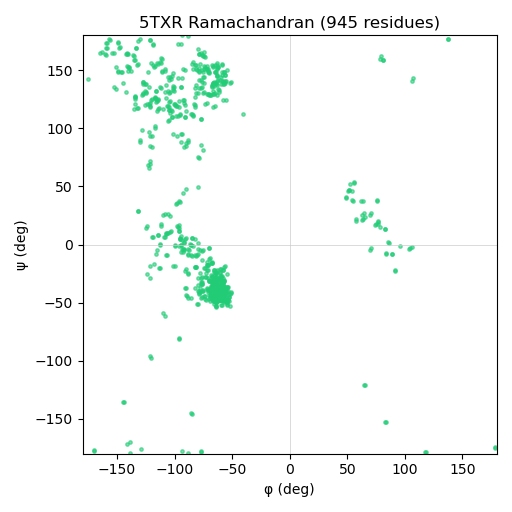2.770 17.378 1.00 16.66 167 LEU B C 1
ATOM 1570 O O . LEU A 1 110 ? 90.983 -132.406 17.594 1.00 17.98 167 LEU B O 1
ATOM 1586 N N . ALA A 1 111 ? 92.607 -132.982 16.145 1.00 16.83 168 ALA B N 1
ATOM 1587 C CA . ALA A 1 111 ? 91.701 -132.918 15.004 1.00 16.06 168 ALA B CA 1
ATOM 1588 C C . ALA A 1 111 ? 90.569 -133.923 15.161 1.00 17.90 168 ALA B C 1
ATOM 1589 O O . ALA A 1 111 ? 89.400 -133.593 14.929 1.00 16.74 168 ALA B O 1
ATOM 1596 N N . THR A 1 112 ? 90.894 -135.143 15.597 1.00 15.70 169 THR B N 1
ATOM 1597 C CA . THR A 1 112 ? 89.868 -136.159 15.802 1.00 18.43 169 THR B CA 1
ATOM 1598 C C . THR A 1 112 ? 88.896 -135.744 16.898 1.00 20.92 169 THR B C 1
ATOM 1599 O O . THR A 1 112 ? 87.682 -135.943 16.770 1.00 18.41 169 THR B O 1
ATOM 1610 N N . LEU A 1 113 ? 89.407 -135.166 17.989 1.00 20.84 170 LEU B N 1
ATOM 1611 C CA . LEU A 1 113 ? 88.536 -134.776 19.093 1.00 20.07 170 LEU B CA 1
ATOM 1612 C C . LEU A 1 113 ? 87.454 -133.811 18.624 1.00 18.39 170 LEU B C 1
ATOM 1613 O O . LEU A 1 113 ? 86.278 -133.962 18.971 1.00 16.55 170 LEU B O 1
ATOM 1629 N N . HIS A 1 114 ? 87.835 -132.801 17.848 1.00 17.55 171 HIS B N 1
ATOM 1630 C CA . HIS A 1 114 ? 86.893 -131.800 17.374 1.00 14.55 171 HIS B CA 1
ATOM 1631 C C . HIS A 1 114 ? 86.278 -132.154 16.034 1.00 14.85 171 HIS B C 1
ATOM 1632 O O . HIS A 1 114 ? 85.517 -131.348 15.490 1.00 16.76 171 HIS B O 1
ATOM 1646 N N . LYS A 1 115 ? 86.574 -133.337 15.505 1.00 16.95 172 LYS B N 1
ATOM 1647 C CA . LYS A 1 115 ? 86.047 -133.767 14.215 1.00 19.39 172 LYS B CA 1
ATOM 1648 C C . LYS A 1 115 ? 86.296 -132.708 13.144 1.00 23.79 172 LYS B C 1
ATOM 1649 O O . LYS A 1 115 ? 85.412 -132.343 12.366 1.00 20.94 172 LYS B O 1
ATOM 1668 N N . LYS A 1 116 ? 87.528 -132.209 13.122 1.00 20.21 173 LYS B N 1
ATOM 1669 C CA . LYS A 1 116 ? 87.990 -131.238 12.143 1.00 19.95 173 LYS B CA 1
ATOM 1670 C C . LYS A 1 116 ? 89.015 -131.887 11.223 1.00 15.81 173 LYS B C 1
ATOM 1671 O O . LYS A 1 116 ? 89.605 -132.920 11.546 1.00 18.77 173 LYS B O 1
ATOM 1690 N N . GLU A 1 117 ? 89.211 -131.267 10.056 1.00 17.92 174 GLU B N 1
ATOM 1691 C CA . GLU A 1 117 ? 90.188 -131.771 9.095 1.00 19.18 174 GLU B CA 1
ATOM 1692 C C . GLU A 1 117 ? 91.607 -131.719 9.648 1.00 20.90 174 GLU B C 1
ATOM 1693 O O . GLU A 1 117 ? 92.452 -132.539 9.269 1.00 18.72 174 GLU B O 1
ATOM 1705 N N . GLY A 1 118 ? 91.896 -130.765 10.528 1.00 18.53 175 GLY B N 1
ATOM 1706 C CA . GLY A 1 118 ? 93.252 -130.638 11.024 1.00 16.91 175 GLY B CA 1
ATOM 1707 C C . GLY A 1 118 ? 93.298 -129.887 12.333 1.00 13.32 175 GLY B C 1
ATOM 1708 O O . GLY A 1 118 ? 92.315 -129.290 12.777 1.00 15.16 175 GLY B O 1
ATOM 1712 N N . ALA A 1 119 ? 94.475 -129.934 12.949 1.00 15.37 176 ALA B N 1
ATOM 1713 C CA . ALA A 1 119 ? 94.747 -129.164 14.150 1.00 13.36 176 ALA B CA 1
ATOM 1714 C C . ALA A 1 119 ? 96.230 -128.817 14.163 1.00 14.64 176 ALA B C 1
ATOM 1715 O O . ALA A 1 119 ? 97.059 -129.564 13.640 1.00 18.04 176 ALA B O 1
ATOM 1722 N N . LEU A 1 120 ? 96.554 -127.666 14.748 1.00 14.31 177 LEU B N 1
ATOM 1723 C CA . LEU A 1 120 ? 97.930 -127.191 14.817 1.00 11.46 177 LEU B CA 1
ATOM 1724 C C . LEU A 1 120 ? 98.259 -126.853 16.264 1.00 12.19 177 LEU B C 1
ATOM 1725 O O . LEU A 1 120 ? 97.498 -126.137 16.920 1.00 11.73 177 LEU B O 1
ATOM 1741 N N . VAL A 1 121 ? 99.381 -127.380 16.756 1.00 12.54 178 VAL B N 1
ATOM 1742 C CA . VAL A 1 121 ? 99.799 -127.194 18.143 1.00 13.48 178 VAL B CA 1
ATOM 1743 C C . VAL A 1 121 ? 100.762 -126.017 18.230 1.00 13.91 178 VAL B C 1
ATOM 1744 O O . VAL A 1 121 ? 101.688 -125.896 17.419 1.00 12.90 178 VAL B O 1
ATOM 1757 N N . PHE A 1 122 ? 100.553 -125.169 19.235 1.00 13.69 179 PHE B N 1
ATOM 1758 C CA . PHE A 1 122 ? 101.411 -124.039 19.569 1.00 16.25 179 PHE B CA 1
ATOM 1759 C C . PHE A 1 122 ? 101.978 -124.226 20.977 1.00 11.57 179 PHE B C 1
ATOM 1760 O O . PHE A 1 122 ? 101.583 -125.130 21.719 1.00 12.00 179 PHE B O 1
ATOM 1777 N N . SER A 1 123 ? 102.900 -123.334 21.356 1.00 12.72 180 SER B N 1
ATOM 1778 C CA . SER A 1 123 ? 103.493 -123.387 22.694 1.00 13.34 180 SER B CA 1
ATOM 1779 C C . SER A 1 123 ? 102.442 -123.308 23.793 1.00 10.01 180 SER B C 1
ATOM 1780 O O . SER A 1 123 ? 102.635 -123.870 24.878 1.00 12.49 180 SER B O 1
ATOM 1788 N N . SER A 1 124 ? 101.343 -122.606 23.542 1.00 15.09 181 SER B N 1
ATOM 1789 C CA . SER A 1 124 ? 100.317 -122.345 24.542 1.00 8.84 181 SER B CA 1
ATOM 1790 C C . SER A 1 124 ? 99.082 -121.898 23.784 1.00 11.96 181 SER B C 1
ATOM 1791 O O . SER A 1 124 ? 99.153 -121.580 22.595 1.00 11.13 181 SER B O 1
ATOM 1799 N N . CYS A 1 125 ? 97.934 -121.890 24.468 1.00 9.08 182 CYS B N 1
ATOM 1800 C CA . CYS A 1 125 ? 96.759 -121.325 23.816 1.00 10.59 182 CYS B CA 1
ATOM 1801 C C . CYS A 1 125 ? 96.843 -119.808 23.738 1.00 11.06 182 CYS B C 1
ATOM 1802 O O . CYS A 1 125 ? 96.286 -119.207 22.810 1.00 11.66 182 CYS B O 1
ATOM 1810 N N . TYR A 1 126 ? 97.547 -119.172 24.680 1.00 12.11 183 TYR B N 1
ATOM 1811 C CA . TYR A 1 126 ? 97.814 -117.745 24.544 1.00 9.18 183 TYR B CA 1
ATOM 1812 C C . TYR A 1 126 ? 98.471 -117.463 23.201 1.00 9.39 183 TYR B C 1
ATOM 1813 O O . TYR A 1 126 ? 98.031 -116.586 22.448 1.00 11.44 183 TYR B O 1
ATOM 1831 N N . VAL A 1 127 ? 99.517 -118.226 22.876 1.00 11.03 184 VAL B N 1
ATOM 1832 C CA . VAL A 1 127 ? 100.224 -118.058 21.612 1.00 11.78 184 VAL B CA 1
ATOM 1833 C C . VAL A 1 127 ? 99.322 -118.411 20.436 1.00 11.83 184 VAL B C 1
ATOM 1834 O O . VAL A 1 127 ? 99.357 -117.748 19.393 1.00 12.41 184 VAL B O 1
ATOM 1847 N N . ALA A 1 128 ? 98.519 -119.470 20.571 1.00 12.85 185 ALA B N 1
ATOM 1848 C CA . ALA A 1 128 ? 97.627 -119.870 19.484 1.00 13.95 185 ALA B CA 1
ATOM 1849 C C . ALA A 1 128 ? 96.599 -118.783 19.189 1.00 12.52 185 ALA B C 1
ATOM 1850 O O . ALA A 1 128 ? 96.366 -118.432 18.025 1.00 14.25 185 ALA B O 1
ATOM 1857 N N . ASN A 1 129 ? 95.965 -118.243 20.234 1.00 11.01 186 ASN B N 1
ATOM 1858 C CA . ASN A 1 129 ? 94.981 -117.181 20.037 1.00 11.68 186 ASN B CA 1
ATOM 1859 C C . ASN A 1 129 ? 95.626 -115.964 19.390 1.00 12.96 186 ASN B C 1
ATOM 1860 O O . ASN A 1 129 ? 95.082 -115.379 18.444 1.00 11.92 186 ASN B O 1
ATOM 1871 N N . ASP A 1 130 ? 96.779 -115.552 19.917 1.00 13.19 187 ASP B N 1
ATOM 1872 C CA . ASP A 1 130 ? 97.500 -114.411 19.366 1.00 14.28 187 ASP B CA 1
ATOM 1873 C C . ASP A 1 130 ? 97.867 -114.647 17.906 1.00 15.01 187 ASP B C 1
ATOM 1874 O O . ASP A 1 130 ? 97.680 -113.763 17.060 1.00 14.06 187 ASP B O 1
ATOM 1883 N N . ALA A 1 131 ? 98.372 -115.840 17.589 1.00 14.58 188 ALA B N 1
ATOM 1884 C CA . ALA A 1 131 ? 98.822 -116.129 16.231 1.00 13.58 188 ALA B CA 1
ATOM 1885 C C . ALA A 1 131 ? 97.649 -116.141 15.258 1.00 15.32 188 ALA B C 1
ATOM 1886 O O . ALA A 1 131 ? 97.716 -115.539 14.178 1.00 14.38 188 ALA B O 1
ATOM 1893 N N . VAL A 1 132 ? 96.568 -116.835 15.617 1.00 15.19 189 VAL B N 1
ATOM 1894 C CA . VAL A 1 132 ? 95.422 -116.953 14.719 1.00 12.06 189 VAL B CA 1
ATOM 1895 C C . VAL A 1 132 ? 94.797 -115.585 14.476 1.00 12.26 189 VAL B C 1
ATOM 1896 O O . VAL A 1 132 ? 94.608 -115.160 13.330 1.00 16.41 189 VAL B O 1
ATOM 1909 N N . LEU A 1 133 ? 94.462 -114.877 15.556 1.00 11.85 190 LEU B N 1
ATOM 1910 C CA . LEU A 1 133 ? 93.822 -113.573 15.422 1.00 15.66 190 LEU B CA 1
ATOM 1911 C C . LEU A 1 133 ? 94.739 -112.578 14.723 1.00 16.98 190 LEU B C 1
ATOM 1912 O O . LEU A 1 133 ? 94.284 -111.787 13.889 1.00 17.46 190 LEU B O 1
ATOM 1928 N N . SER A 1 134 ? 96.035 -112.603 15.045 1.00 14.40 191 SER B N 1
ATOM 1929 C CA . SER A 1 134 ? 96.976 -111.696 14.396 1.00 14.92 191 SER B CA 1
ATOM 1930 C C . SER A 1 134 ? 96.991 -111.914 12.888 1.00 15.11 191 SER B C 1
ATOM 1931 O O . SER A 1 134 ? 96.931 -110.955 12.110 1.00 14.69 191 SER B O 1
ATOM 1939 N N . LEU A 1 135 ? 97.064 -113.174 12.455 1.00 16.16 192 LEU B N 1
ATOM 1940 C CA . LEU A 1 135 ? 97.184 -113.458 11.029 1.00 17.09 192 LEU B CA 1
ATOM 1941 C C . LEU A 1 135 ? 95.923 -113.058 10.273 1.00 19.76 192 LEU B C 1
ATOM 1942 O O . LEU A 1 135 ? 96.003 -112.527 9.158 1.00 21.43 192 LEU B O 1
ATOM 1958 N N . LEU A 1 136 ? 94.750 -113.304 10.861 1.00 19.72 193 LEU B N 1
ATOM 1959 C CA . LEU A 1 136 ? 93.498 -112.968 10.192 1.00 20.68 193 LEU B CA 1
ATOM 1960 C C . LEU A 1 136 ? 93.439 -111.486 9.840 1.00 21.01 193 LEU B C 1
ATOM 1961 O O . LEU A 1 136 ? 93.021 -111.118 8.736 1.00 20.76 193 LEU B O 1
ATOM 1977 N N . GLY A 1 137 ? 93.852 -110.619 10.766 1.00 19.35 194 GLY B N 1
ATOM 1978 C CA . GLY A 1 137 ? 93.808 -109.191 10.505 1.00 21.01 194 GLY B CA 1
ATOM 1979 C C . GLY A 1 137 ? 94.923 -108.698 9.611 1.00 20.74 194 GLY B C 1
ATOM 1980 O O . GLY A 1 137 ? 94.721 -107.768 8.825 1.00 23.87 194 GLY B O 1
ATOM 1984 N N . GLN A 1 138 ? 96.111 -109.298 9.716 1.00 20.98 195 GLN B N 1
ATOM 1985 C CA . GLN A 1 138 ? 97.222 -108.871 8.873 1.00 27.29 195 GLN B CA 1
ATOM 1986 C C . GLN A 1 138 ? 96.973 -109.197 7.406 1.00 25.98 195 GLN B C 1
ATOM 1987 O O . GLN A 1 138 ? 97.398 -108.440 6.526 1.00 25.42 195 GLN B O 1
ATOM 2001 N N . LYS A 1 139 ? 96.289 -110.307 7.122 1.00 21.84 196 LYS B N 1
ATOM 2002 C CA . LYS A 1 139 ? 96.037 -110.719 5.748 1.00 22.81 196 LYS B CA 1
ATOM 2003 C C . LYS A 1 139 ? 94.730 -110.172 5.189 1.00 23.55 196 LYS B C 1
ATOM 2004 O O . LYS A 1 139 ? 94.592 -110.074 3.964 1.00 29.79 196 LYS B O 1
ATOM 2023 N N . MET A 1 140 ? 93.775 -109.816 6.044 1.00 23.29 197 MET B N 1
ATOM 2024 C CA . MET A 1 140 ? 92.526 -109.179 5.625 1.00 22.51 197 MET B CA 1
ATOM 2025 C C . MET A 1 140 ? 92.447 -107.839 6.346 1.00 25.44 197 MET B C 1
ATOM 2026 O O . MET A 1 140 ? 91.959 -107.757 7.476 1.00 28.27 197 MET B O 1
ATOM 2040 N N . LYS A 1 141 ? 92.921 -106.782 5.685 1.00 23.44 198 LYS B N 1
ATOM 2041 C CA . LYS A 1 141 ? 92.977 -105.483 6.337 1.00 26.56 198 LYS B CA 1
ATOM 2042 C C . LYS A 1 141 ? 91.605 -104.839 6.465 1.00 24.45 198 LYS B C 1
ATOM 2043 O O . LYS A 1 141 ? 91.425 -103.968 7.320 1.00 25.82 198 LYS B O 1
ATOM 2062 N N . ASP A 1 142 ? 90.635 -105.263 5.656 1.00 25.38 199 ASP B N 1
ATOM 2063 C CA . ASP A 1 142 ? 89.263 -104.788 5.762 1.00 27.75 199 ASP B CA 1
ATOM 2064 C C . ASP A 1 142 ? 88.450 -105.573 6.779 1.00 25.95 199 ASP B C 1
ATOM 2065 O O . ASP A 1 142 ? 87.267 -105.269 6.975 1.00 20.99 199 ASP B O 1
ATOM 2074 N N . LEU A 1 143 ? 89.049 -106.572 7.423 1.00 24.45 200 LEU B N 1
ATOM 2075 C CA . LEU A 1 143 ? 88.324 -107.382 8.390 1.00 24.88 200 LEU B CA 1
ATOM 2076 C C . LEU A 1 143 ? 87.765 -106.507 9.503 1.00 26.09 200 LEU B C 1
ATOM 2077 O O . LEU A 1 143 ? 88.404 -105.552 9.951 1.00 24.65 200 LEU B O 1
ATOM 2093 N N . VAL A 1 144 ? 86.551 -106.830 9.936 1.00 17.44 201 VAL B N 1
ATOM 2094 C CA . VAL A 1 144 ? 85.942 -106.228 11.113 1.00 20.77 201 VAL B CA 1
ATOM 2095 C C . VAL A 1 144 ? 85.750 -107.338 12.136 1.00 19.84 201 VAL B C 1
ATOM 2096 O O . VAL A 1 144 ? 85.090 -108.345 11.850 1.00 21.59 201 VAL B O 1
ATOM 2109 N N . ILE A 1 145 ? 86.327 -107.160 13.321 1.00 20.55 202 ILE B N 1
ATOM 2110 C CA . ILE A 1 145 ? 86.257 -108.160 14.381 1.00 20.44 202 ILE B CA 1
ATOM 2111 C C . ILE A 1 145 ? 85.185 -107.738 15.375 1.00 21.95 202 ILE B C 1
ATOM 2112 O O . ILE A 1 145 ? 85.156 -106.585 15.823 1.00 24.56 202 ILE B O 1
ATOM 2128 N N . PHE A 1 146 ? 84.315 -108.676 15.733 1.00 18.79 203 PHE B N 1
ATOM 2129 C CA . PHE A 1 146 ? 83.272 -108.467 16.729 1.00 19.47 203 PHE B CA 1
ATOM 2130 C C . PHE A 1 146 ? 83.591 -109.351 17.929 1.00 21.80 203 PHE B C 1
ATOM 2131 O O . PHE A 1 146 ? 83.627 -110.580 17.806 1.00 22.34 203 PHE B O 1
ATOM 2148 N N . SER A 1 147 ? 83.835 -108.723 19.078 1.00 18.49 204 SER B N 1
ATOM 2149 C CA . SER A 1 147 ? 84.464 -109.383 20.217 1.00 16.29 204 SER B CA 1
ATOM 2150 C C . SER A 1 147 ? 83.610 -109.230 21.468 1.00 18.87 204 SER B C 1
ATOM 2151 O O . SER A 1 147 ? 83.183 -108.121 21.800 1.00 18.24 204 SER B O 1
ATOM 2159 N N . ASP A 1 148 ? 83.390 -110.339 22.173 1.00 20.65 205 ASP B N 1
ATOM 2160 C CA . ASP A 1 148 ? 82.668 -110.295 23.437 1.00 17.17 205 ASP B CA 1
ATOM 2161 C C . ASP A 1 148 ? 83.488 -109.547 24.482 1.00 17.38 205 ASP B C 1
ATOM 2162 O O . ASP A 1 148 ? 84.699 -109.750 24.603 1.00 19.13 205 ASP B O 1
ATOM 2171 N N . GLU A 1 149 ? 82.814 -108.691 25.259 1.00 17.82 206 GLU B N 1
ATOM 2172 C CA . GLU A 1 149 ? 83.518 -107.804 26.185 1.00 18.21 206 GLU B CA 1
ATOM 2173 C C . GLU A 1 149 ? 84.330 -108.554 27.234 1.00 13.65 206 GLU B C 1
ATOM 2174 O O . GLU A 1 149 ? 85.277 -107.982 27.781 1.00 20.89 206 GLU B O 1
ATOM 2186 N N . LEU A 1 150 ? 83.975 -109.798 27.553 1.00 14.26 207 LEU B N 1
ATOM 2187 C CA . LEU A 1 150 ? 84.689 -110.560 28.572 1.00 18.36 207 LEU B CA 1
ATOM 2188 C C . LEU A 1 150 ? 85.749 -111.489 27.994 1.00 19.47 207 LEU B C 1
ATOM 2189 O O . LEU A 1 150 ? 86.276 -112.335 28.726 1.00 18.73 207 LEU B O 1
ATOM 2205 N N . ASN A 1 151 ? 86.086 -111.346 26.715 1.00 17.24 208 ASN B N 1
ATOM 2206 C CA . ASN A 1 151 ? 87.079 -112.219 26.105 1.00 15.95 208 ASN B CA 1
ATOM 2207 C C . ASN A 1 151 ? 88.408 -112.151 26.852 1.00 19.22 208 ASN B C 1
ATOM 2208 O O . ASN A 1 151 ? 88.797 -111.113 27.398 1.00 14.73 208 ASN B O 1
ATOM 2219 N N . HIS A 1 152 ? 89.108 -113.283 26.842 1.00 17.74 209 HIS B N 1
ATOM 2220 C CA . HIS A 1 152 ? 90.358 -113.442 27.572 1.00 14.13 209 HIS B CA 1
ATOM 2221 C C . HIS A 1 152 ? 91.416 -112.488 27.037 1.00 15.46 209 HIS B C 1
ATOM 2222 O O . HIS A 1 152 ? 91.381 -112.064 25.878 1.00 13.39 209 HIS B O 1
ATOM 2236 N N . ALA A 1 153 ? 92.375 -112.162 27.907 1.00 15.46 210 ALA B N 1
ATOM 2237 C CA . ALA A 1 153 ? 93.447 -111.242 27.545 1.00 15.40 210 ALA B CA 1
ATOM 2238 C C . ALA A 1 153 ? 94.159 -111.678 26.273 1.00 12.93 210 ALA B C 1
ATOM 2239 O O . ALA A 1 153 ? 94.550 -110.839 25.455 1.00 14.55 210 ALA B O 1
ATOM 2246 N N . SER A 1 154 ? 94.334 -112.988 26.082 1.00 11.05 211 SER B N 1
ATOM 2247 C CA . SER A 1 154 ? 95.031 -113.465 24.892 1.00 11.00 211 SER B CA 1
ATOM 2248 C C . SER A 1 154 ? 94.258 -113.128 23.624 1.00 13.97 211 SER B C 1
ATOM 2249 O O . SER A 1 154 ? 94.860 -112.887 22.572 1.00 11.82 211 SER B O 1
ATOM 2257 N N . MET A 1 155 ? 92.928 -113.109 23.705 1.00 14.80 212 MET B N 1
ATOM 2258 C CA . MET A 1 155 ? 92.115 -112.731 22.555 1.00 14.95 212 MET B CA 1
ATOM 2259 C C . MET A 1 155 ? 92.132 -111.221 22.346 1.00 17.65 212 MET B C 1
ATOM 2260 O O . MET A 1 155 ? 92.199 -110.750 21.203 1.00 15.15 212 MET B O 1
ATOM 2274 N N . ILE A 1 156 ? 92.077 -110.451 23.436 1.00 13.69 213 ILE B N 1
ATOM 2275 C CA . ILE A 1 156 ? 92.191 -108.997 23.334 1.00 14.40 213 ILE B CA 1
ATOM 2276 C C . ILE A 1 156 ? 93.519 -108.616 22.693 1.00 15.48 213 ILE B C 1
ATOM 2277 O O . ILE A 1 156 ? 93.582 -107.754 21.807 1.00 16.07 213 ILE B O 1
ATOM 2293 N N . VAL A 1 157 ? 94.602 -109.252 23.139 1.00 15.95 214 VAL B N 1
ATOM 2294 C CA . VAL A 1 157 ? 95.922 -108.970 22.584 1.00 13.44 214 VAL B CA 1
ATOM 2295 C C . VAL A 1 157 ? 95.975 -109.357 21.110 1.00 15.29 214 VAL B C 1
ATOM 2296 O O . VAL A 1 157 ? 96.466 -108.596 20.267 1.00 14.73 214 VAL B O 1
ATOM 2309 N N . GLY A 1 158 ? 95.467 -110.544 20.776 1.00 15.53 215 GLY B N 1
ATOM 2310 C CA . GLY A 1 158 ? 95.455 -110.970 19.386 1.00 15.88 215 GLY B CA 1
ATOM 2311 C C . GLY A 1 158 ? 94.663 -110.030 18.498 1.00 11.71 215 GLY B C 1
ATOM 2312 O O . GLY A 1 158 ? 95.057 -109.751 17.362 1.00 13.59 215 GLY B O 1
ATOM 2316 N N . ILE A 1 159 ? 93.522 -109.548 18.994 1.00 13.66 216 ILE B N 1
ATOM 2317 C CA . ILE A 1 159 ? 92.698 -108.635 18.211 1.00 17.96 216 ILE B CA 1
ATOM 2318 C C . ILE A 1 159 ? 93.413 -107.305 18.025 1.00 20.48 216 ILE B C 1
ATOM 2319 O O . ILE A 1 159 ? 93.375 -106.712 16.940 1.00 16.29 216 ILE B O 1
ATOM 2335 N N . LYS A 1 160 ? 94.084 -106.819 19.073 1.00 18.65 217 LYS B N 1
ATOM 2336 C CA . LYS A 1 160 ? 94.885 -105.610 18.934 1.00 21.72 217 LYS B CA 1
ATOM 2337 C C . LYS A 1 160 ? 95.975 -105.812 17.889 1.00 17.50 217 LYS B C 1
ATOM 2338 O O . LYS A 1 160 ? 96.184 -104.961 17.016 1.00 15.81 217 LYS B O 1
ATOM 2357 N N . HIS A 1 161 ? 96.663 -106.955 17.947 1.00 14.83 218 HIS B N 1
ATOM 2358 C CA . HIS A 1 161 ? 97.717 -107.240 16.983 1.00 18.04 218 HIS B CA 1
ATOM 2359 C C . HIS A 1 161 ? 97.165 -107.394 15.574 1.00 17.46 218 HIS B C 1
ATOM 2360 O O . HIS A 1 161 ? 97.875 -107.120 14.602 1.00 20.60 218 HIS B O 1
ATOM 2374 N N . ALA A 1 162 ? 95.917 -107.852 15.441 1.00 16.37 219 ALA B N 1
ATOM 2375 C CA . ALA A 1 162 ? 95.300 -107.937 14.122 1.00 20.92 219 ALA B CA 1
ATOM 2376 C C . ALA A 1 162 ? 95.292 -106.582 13.427 1.00 22.88 219 ALA B C 1
ATOM 2377 O O . ALA A 1 162 ? 95.374 -106.516 12.193 1.00 18.97 219 ALA B O 1
ATOM 2384 N N . ASN A 1 163 ? 95.204 -105.498 14.200 1.00 24.42 220 ASN B N 1
ATOM 2385 C CA . ASN A 1 163 ? 95.240 -104.133 13.671 1.00 23.15 220 ASN B CA 1
ATOM 2386 C C . ASN A 1 163 ? 94.154 -103.911 12.620 1.00 22.32 220 ASN B C 1
ATOM 2387 O O . ASN A 1 163 ? 94.415 -103.451 11.507 1.00 22.00 220 ASN B O 1
ATOM 2398 N N . VAL A 1 164 ? 92.918 -104.233 12.992 1.00 21.15 221 VAL B N 1
ATOM 2399 C CA . VAL A 1 164 ? 91.757 -104.022 12.145 1.00 22.04 221 VAL B CA 1
ATOM 2400 C C . VAL A 1 164 ? 90.671 -103.375 12.990 1.00 21.03 221 VAL B C 1
ATOM 2401 O O . VAL A 1 164 ? 90.774 -103.285 14.214 1.00 22.48 221 VAL B O 1
ATOM 2414 N N . LYS A 1 165 ? 89.627 -102.902 12.317 1.00 22.96 222 LYS B N 1
ATOM 2415 C CA . LYS A 1 165 ? 88.492 -102.338 13.029 1.00 26.73 222 LYS B CA 1
ATOM 2416 C C . LYS A 1 165 ? 87.844 -103.414 13.889 1.00 26.01 222 LYS B C 1
ATOM 2417 O O . LYS A 1 165 ? 87.736 -104.577 13.486 1.00 23.99 222 LYS B O 1
ATOM 2436 N N . LYS A 1 166 ? 87.426 -103.024 15.092 1.00 26.04 223 LYS B N 1
ATOM 2437 C CA . LYS A 1 166 ? 86.808 -103.953 16.024 1.00 28.32 223 LYS B CA 1
ATOM 2438 C C . LYS A 1 166 ? 85.617 -103.291 16.699 1.00 28.18 223 LYS B C 1
ATOM 2439 O O . LYS A 1 166 ? 85.586 -102.074 16.894 1.00 26.03 223 LYS B O 1
ATOM 2458 N N . HIS A 1 167 ? 84.629 -104.114 17.043 1.00 24.75 224 HIS B N 1
ATOM 2459 C CA . HIS A 1 167 ? 83.501 -103.699 17.861 1.00 26.99 224 HIS B CA 1
ATOM 2460 C C . HIS A 1 167 ? 83.368 -104.662 19.027 1.00 22.62 224 HIS B C 1
ATOM 2461 O O . HIS A 1 167 ? 83.362 -105.880 18.831 1.00 24.98 224 HIS B O 1
ATOM 2475 N N . ILE A 1 168 ? 83.264 -104.112 20.231 1.00 24.45 225 ILE B N 1
ATOM 2476 C CA . ILE A 1 168 ? 83.046 -104.888 21.444 1.00 23.19 225 ILE B CA 1
ATOM 2477 C C . ILE A 1 168 ? 81.556 -104.877 21.738 1.00 24.81 225 ILE B C 1
ATOM 2478 O O . ILE A 1 168 ? 80.943 -103.808 21.836 1.00 24.62 225 ILE B O 1
ATOM 2494 N N . PHE A 1 169 ? 80.959 -106.058 21.846 1.00 24.19 226 PHE B N 1
ATOM 2495 C CA . PHE A 1 169 ? 79.555 -106.162 22.211 1.00 25.73 226 PHE B CA 1
ATOM 2496 C C . PHE A 1 169 ? 79.429 -106.591 23.667 1.00 22.02 226 PHE B C 1
ATOM 2497 O O . PHE A 1 169 ? 80.256 -107.358 24.173 1.00 19.65 226 PHE B O 1
ATOM 2514 N N . LYS A 1 170 ? 78.411 -106.059 24.347 1.00 23.39 227 LYS B N 1
ATOM 2515 C CA . LYS A 1 170 ? 78.185 -106.404 25.742 1.00 25.93 227 LYS B CA 1
ATOM 2516 C C . LYS A 1 170 ? 78.078 -107.914 25.891 1.00 21.00 227 LYS B C 1
ATOM 2517 O O . LYS A 1 170 ? 77.638 -108.622 24.980 1.00 20.93 227 LYS B O 1
ATOM 2536 N N . HIS A 1 171 ? 78.484 -108.403 27.059 1.00 20.03 228 HIS B N 1
ATOM 2537 C CA . HIS A 1 171 ? 78.724 -109.829 27.231 1.00 19.55 228 HIS B CA 1
ATOM 2538 C C . HIS A 1 171 ? 77.483 -110.647 26.908 1.00 22.09 228 HIS B C 1
ATOM 2539 O O . HIS A 1 171 ? 76.420 -110.449 27.504 1.00 22.86 228 HIS B O 1
ATOM 2553 N N . ASN A 1 172 ? 77.633 -111.595 25.987 1.00 20.06 229 ASN B N 1
ATOM 2554 C CA . ASN A 1 172 ? 76.558 -112.504 25.599 1.00 21.30 229 ASN B CA 1
ATOM 2555 C C . ASN A 1 172 ? 75.320 -111.767 25.086 1.00 22.42 229 ASN B C 1
ATOM 2556 O O . ASN A 1 172 ? 74.220 -112.325 25.090 1.00 25.17 229 ASN B O 1
ATOM 2567 N N . ASP A 1 173 ? 75.466 -110.521 24.634 1.00 23.41 230 ASP B N 1
ATOM 2568 C CA . ASP A 1 173 ? 74.325 -109.734 24.159 1.00 26.12 230 ASP B CA 1
ATOM 2569 C C . ASP A 1 173 ? 74.237 -109.898 22.649 1.00 26.00 230 ASP B C 1
ATOM 2570 O O . ASP A 1 173 ? 74.876 -109.162 21.893 1.00 24.21 230 ASP B O 1
ATOM 2579 N N . LEU A 1 174 ? 73.409 -110.841 22.204 1.00 26.40 231 LEU B N 1
ATOM 2580 C CA . LEU A 1 174 ? 73.339 -111.170 20.788 1.00 25.23 231 LEU B CA 1
ATOM 2581 C C . LEU A 1 174 ? 72.467 -110.196 20.007 1.00 26.05 231 LEU B C 1
ATOM 2582 O O . LEU A 1 174 ? 72.601 -110.114 18.782 1.00 28.67 231 LEU B O 1
ATOM 2598 N N . ASN A 1 175 ? 71.586 -109.460 20.685 1.00 29.27 232 ASN B N 1
ATOM 2599 C CA . ASN A 1 175 ? 70.879 -108.365 20.032 1.00 33.55 232 ASN B CA 1
ATOM 2600 C C . ASN A 1 175 ? 71.854 -107.277 19.604 1.00 29.43 232 ASN B C 1
ATOM 2601 O O . ASN A 1 175 ? 71.814 -106.807 18.461 1.00 31.14 232 ASN B O 1
ATOM 2612 N N . GLU A 1 176 ? 72.743 -106.862 20.509 1.00 24.60 233 GLU B N 1
ATOM 2613 C CA . GLU A 1 176 ? 73.743 -105.871 20.131 1.00 32.41 233 GLU B CA 1
ATOM 2614 C C . GLU A 1 176 ? 74.661 -106.417 19.048 1.00 31.51 233 GLU B C 1
ATOM 2615 O O . GLU A 1 176 ? 74.955 -105.724 18.067 1.00 30.25 233 GLU B O 1
ATOM 2627 N N . LEU A 1 177 ? 75.107 -107.666 19.197 1.00 30.51 234 LEU B N 1
ATOM 2628 C CA . LEU A 1 177 ? 75.971 -108.267 18.188 1.00 29.94 234 LEU B CA 1
ATOM 2629 C C . LEU A 1 177 ? 75.348 -108.162 16.802 1.00 27.24 234 LEU B C 1
ATOM 2630 O O . LEU A 1 177 ? 76.003 -107.736 15.844 1.00 25.78 234 LEU B O 1
ATOM 2646 N N . GLU A 1 178 ? 74.071 -108.534 16.679 1.00 30.81 235 GLU B N 1
ATOM 2647 C CA . GLU A 1 178 ? 73.420 -108.505 15.372 1.00 29.89 235 GLU B CA 1
ATOM 2648 C C . GLU A 1 178 ? 73.323 -107.083 14.829 1.00 33.99 235 GLU B C 1
ATOM 2649 O O . GLU A 1 178 ? 73.567 -106.849 13.640 1.00 36.79 235 GLU B O 1
ATOM 2661 N N . GLN A 1 179 ? 72.963 -106.121 15.681 1.00 29.30 236 GLN B N 1
ATOM 2662 C CA . GLN A 1 179 ? 72.902 -104.734 15.236 1.00 33.01 236 GLN B CA 1
ATOM 2663 C C . GLN A 1 179 ? 74.256 -104.262 14.727 1.00 32.98 236 GLN B C 1
ATOM 2664 O O . GLN A 1 179 ? 74.335 -103.527 13.736 1.00 33.10 236 GLN B O 1
ATOM 2678 N N . LEU A 1 180 ? 75.339 -104.683 15.385 1.00 30.72 237 LEU B N 1
ATOM 2679 C CA . LEU A 1 180 ? 76.671 -104.338 14.901 1.00 25.73 237 LEU B CA 1
ATOM 2680 C C . LEU A 1 180 ? 76.950 -105.016 13.565 1.00 24.03 237 LEU B C 1
ATOM 2681 O O . LEU A 1 180 ? 77.480 -104.387 12.643 1.00 25.42 237 LEU B O 1
ATOM 2697 N N . LEU A 1 181 ? 76.590 -106.296 13.438 1.00 24.14 238 LEU B N 1
ATOM 2698 C CA . LEU A 1 181 ? 76.776 -106.997 12.172 1.00 28.54 238 LEU B CA 1
ATOM 2699 C C . LEU A 1 181 ? 75.909 -106.392 11.073 1.00 29.58 238 LEU B C 1
ATOM 2700 O O . LEU A 1 181 ? 76.329 -106.314 9.912 1.00 30.96 238 LEU B O 1
ATOM 2716 N N . GLN A 1 182 ? 74.690 -105.967 11.418 1.00 31.45 239 GLN B N 1
ATOM 2717 C CA . GLN A 1 182 ? 73.790 -105.395 10.420 1.00 32.18 239 GLN B CA 1
ATOM 2718 C C . GLN A 1 182 ? 74.351 -104.113 9.821 1.00 33.68 239 GLN B C 1
ATOM 2719 O O . GLN A 1 182 ? 74.041 -103.780 8.672 1.00 36.10 239 GLN B O 1
ATOM 2733 N N . SER A 1 183 ? 75.177 -103.383 10.572 1.00 37.61 240 SER B N 1
ATOM 2734 C CA . SER A 1 183 ? 75.651 -102.078 10.123 1.00 38.12 240 SER B CA 1
ATOM 2735 C C . SER A 1 183 ? 76.623 -102.154 8.951 1.00 39.28 240 SER B C 1
ATOM 2736 O O . SER A 1 183 ? 77.060 -101.099 8.479 1.00 42.47 240 SER B O 1
ATOM 2744 N N . TYR A 1 184 ? 76.991 -103.341 8.487 1.00 36.88 241 TYR B N 1
ATOM 2745 C CA . TYR A 1 184 ? 77.908 -103.500 7.372 1.00 35.01 241 TYR B CA 1
ATOM 2746 C C . TYR A 1 184 ? 77.246 -104.267 6.238 1.00 35.73 241 TYR B C 1
ATOM 2747 O O . TYR A 1 184 ? 76.289 -105.022 6.458 1.00 35.26 241 TYR B O 1
ATOM 2765 N N . PRO A 1 185 ? 77.725 -104.100 5.005 1.00 32.46 242 PRO B N 1
ATOM 2766 C CA . PRO A 1 185 ? 77.342 -105.033 3.943 1.00 35.38 242 PRO B CA 1
ATOM 2767 C C . PRO A 1 185 ? 77.816 -106.440 4.273 1.00 35.49 242 PRO B C 1
ATOM 2768 O O . PRO A 1 185 ? 78.785 -106.636 5.011 1.00 33.03 242 PRO B O 1
ATOM 2779 N N . LYS A 1 186 ? 77.096 -107.428 3.739 1.00 35.78 243 LYS B N 1
ATOM 2780 C CA . LYS A 1 186 ? 77.496 -108.815 3.942 1.00 36.78 243 LYS B CA 1
ATOM 2781 C C . LYS A 1 186 ? 78.876 -109.090 3.361 1.00 34.89 243 LYS B C 1
ATOM 2782 O O . LYS A 1 186 ? 79.601 -109.955 3.867 1.00 38.30 243 LYS B O 1
ATOM 2801 N N . SER A 1 187 ? 79.256 -108.370 2.302 1.00 29.87 244 SER B N 1
ATOM 2802 C CA . SER A 1 187 ? 80.509 -108.652 1.611 1.00 31.91 244 SER B CA 1
ATOM 2803 C C . SER A 1 187 ? 81.730 -108.244 2.425 1.00 32.38 244 SER B C 1
ATOM 2804 O O . SER A 1 187 ? 82.837 -108.700 2.123 1.00 32.86 244 SER B O 1
ATOM 2812 N N . VAL A 1 188 ? 81.563 -107.395 3.429 1.00 29.75 245 VAL B N 1
ATOM 2813 C CA . VAL A 1 188 ? 82.707 -107.004 4.257 1.00 29.03 245 VAL B CA 1
ATOM 2814 C C . VAL A 1 188 ? 83.158 -108.215 5.069 1.00 28.65 245 VAL B C 1
ATOM 2815 O O . VAL A 1 188 ? 82.321 -108.858 5.729 1.00 24.80 245 VAL B O 1
ATOM 2828 N N . PRO A 1 189 ? 84.442 -108.572 5.055 1.00 28.47 246 PRO B N 1
ATOM 2829 C CA . PRO A 1 189 ? 84.885 -109.721 5.854 1.00 27.80 246 PRO B CA 1
ATOM 2830 C C . PRO A 1 189 ? 84.747 -109.430 7.339 1.00 26.93 246 PRO B C 1
ATOM 2831 O O . PRO A 1 189 ? 85.032 -108.324 7.802 1.00 22.36 246 PRO B O 1
ATOM 2842 N N . LYS A 1 190 ? 84.291 -110.436 8.085 1.00 25.54 247 LYS B N 1
ATOM 2843 C CA . LYS A 1 190 ? 83.990 -110.270 9.499 1.00 22.51 247 LYS B CA 1
ATOM 2844 C C . LYS A 1 190 ? 84.460 -111.487 10.285 1.00 23.61 247 LYS B C 1
ATOM 2845 O O . LYS A 1 190 ? 84.518 -112.605 9.766 1.00 21.53 247 LYS B O 1
ATOM 2864 N N . LEU A 1 191 ? 84.781 -111.250 11.552 1.00 22.27 248 LEU B N 1
ATOM 2865 C CA . LEU A 1 191 ? 85.157 -112.303 12.486 1.00 20.95 248 LEU B CA 1
ATOM 2866 C C . LEU A 1 191 ? 84.421 -112.073 13.793 1.00 19.45 248 LEU B C 1
ATOM 2867 O O . LEU A 1 191 ? 84.461 -110.969 14.343 1.00 19.16 248 LEU B O 1
ATOM 2883 N N . ILE A 1 192 ? 83.742 -113.106 14.279 1.00 16.42 249 ILE B N 1
ATOM 2884 C CA . ILE A 1 192 ? 83.125 -113.090 15.600 1.00 17.67 249 ILE B CA 1
ATOM 2885 C C . ILE A 1 192 ? 83.998 -113.940 16.516 1.00 19.17 249 ILE B C 1
ATOM 2886 O O . ILE A 1 192 ? 84.134 -115.151 16.315 1.00 19.60 249 ILE B O 1
ATOM 2902 N N . ALA A 1 193 ? 84.597 -113.308 17.519 1.00 17.92 250 ALA B N 1
ATOM 2903 C CA . ALA A 1 193 ? 85.525 -113.975 18.425 1.00 17.22 250 ALA B CA 1
ATOM 2904 C C . ALA A 1 193 ? 84.912 -114.007 19.819 1.00 18.56 250 ALA B C 1
ATOM 2905 O O . ALA A 1 193 ? 84.537 -112.960 20.359 1.00 18.97 250 ALA B O 1
ATOM 2912 N N . PHE A 1 194 ? 84.812 -115.205 20.393 1.00 15.64 251 PHE B N 1
ATOM 2913 C CA . PHE A 1 194 ? 84.162 -115.397 21.682 1.00 15.99 251 PHE B CA 1
ATOM 2914 C C . PHE A 1 194 ? 84.655 -116.701 22.301 1.00 13.89 251 PHE B C 1
ATOM 2915 O O . PHE A 1 194 ? 85.398 -117.466 21.684 1.00 13.83 251 PHE B O 1
ATOM 2932 N N . GLU A 1 195 ? 84.237 -116.934 23.540 1.00 14.81 252 GLU B N 1
ATOM 2933 C CA . GLU A 1 195 ? 84.575 -118.139 24.285 1.00 12.73 252 GLU B CA 1
ATOM 2934 C C . GLU A 1 195 ? 83.322 -118.975 24.500 1.00 11.87 252 GLU B C 1
ATOM 2935 O O . GLU A 1 195 ? 82.202 -118.463 24.475 1.00 17.97 252 GLU B O 1
ATOM 2947 N N . SER A 1 196 ? 83.523 -120.272 24.732 1.00 15.15 253 SER B N 1
ATOM 2948 C CA . SER A 1 196 ? 82.403 -121.129 25.107 1.00 13.68 253 SER B CA 1
ATOM 2949 C C . SER A 1 196 ? 82.078 -120.984 26.589 1.00 16.24 253 SER B C 1
ATOM 2950 O O . SER A 1 196 ? 80.921 -120.761 26.959 1.00 18.51 253 SER B O 1
ATOM 2958 N N . VAL A 1 197 ? 83.087 -121.108 27.447 1.00 12.05 254 VAL B N 1
ATOM 2959 C CA . VAL A 1 197 ? 82.931 -120.947 28.889 1.00 12.78 254 VAL B CA 1
ATOM 2960 C C . VAL A 1 197 ? 83.865 -119.834 29.339 1.00 14.24 254 VAL B C 1
ATOM 2961 O O . VAL A 1 197 ? 85.086 -119.926 29.156 1.00 16.70 254 VAL B O 1
ATOM 2974 N N . TYR A 1 198 ? 83.294 -118.787 29.926 1.00 16.22 255 TYR B N 1
ATOM 2975 C CA . TYR A 1 198 ? 84.067 -117.699 30.508 1.00 16.31 255 TYR B CA 1
ATOM 2976 C C . TYR A 1 198 ? 84.334 -118.046 31.968 1.00 15.83 255 TYR B C 1
ATOM 2977 O O . TYR A 1 198 ? 83.402 -118.120 32.777 1.00 21.70 255 TYR B O 1
ATOM 2995 N N . SER A 1 199 ? 85.608 -118.256 32.301 1.00 19.30 256 SER B N 1
ATOM 2996 C CA . SER A 1 199 ? 85.967 -119.027 33.486 1.00 26.56 256 SER B CA 1
ATOM 2997 C C . SER A 1 199 ? 85.826 -118.259 34.791 1.00 24.80 256 SER B C 1
ATOM 2998 O O . SER A 1 199 ? 85.674 -118.887 35.844 1.00 24.65 256 SER B O 1
ATOM 3006 N N . MET A 1 200 ? 85.891 -116.930 34.765 1.00 18.54 257 MET B N 1
ATOM 3007 C CA . MET A 1 200 ? 85.911 -116.195 36.023 1.00 19.32 257 MET B CA 1
ATOM 3008 C C . MET A 1 200 ? 84.534 -116.125 36.671 1.00 19.18 257 MET B C 1
ATOM 3009 O O . MET A 1 200 ? 84.438 -116.119 37.903 1.00 15.67 257 MET B O 1
ATOM 3023 N N . ALA A 1 201 ? 83.469 -116.078 35.870 1.00 18.98 258 ALA B N 1
ATOM 3024 C CA . ALA A 1 201 ? 82.109 -116.198 36.374 1.00 17.28 258 ALA B CA 1
ATOM 3025 C C . ALA A 1 201 ? 81.389 -117.436 35.855 1.00 16.70 258 ALA B C 1
ATOM 3026 O O . ALA A 1 201 ? 80.283 -117.728 36.320 1.00 20.68 258 ALA B O 1
ATOM 3033 N N . GLY A 1 202 ? 81.979 -118.160 34.907 1.00 16.43 259 GLY B N 1
ATOM 3034 C CA . GLY A 1 202 ? 81.435 -119.433 34.477 1.00 17.97 259 GLY B CA 1
ATOM 3035 C C . GLY A 1 202 ? 80.261 -119.359 33.530 1.00 17.49 259 GLY B C 1
ATOM 3036 O O . GLY A 1 202 ? 79.575 -120.369 33.339 1.00 18.60 259 GLY B O 1
ATOM 3040 N N . SER A 1 203 ? 80.005 -118.204 32.924 1.00 13.79 260 SER B N 1
ATOM 3041 C CA . SER A 1 203 ? 78.902 -118.097 31.982 1.00 18.75 260 SER B CA 1
ATOM 3042 C C . SER A 1 203 ? 79.267 -118.768 30.662 1.00 12.99 260 SER B C 1
ATOM 3043 O O . SER A 1 203 ? 80.438 -119.017 30.363 1.00 18.47 260 SER B O 1
ATOM 3051 N N . VAL A 1 204 ? 78.241 -119.057 29.861 1.00 16.51 261 VAL B N 1
ATOM 3052 C CA . VAL A 1 204 ? 78.394 -119.839 28.642 1.00 13.39 261 VAL B CA 1
ATOM 3053 C C . VAL A 1 204 ? 77.785 -119.079 27.473 1.00 19.41 261 VAL B C 1
ATOM 3054 O O . VAL A 1 204 ? 76.724 -118.458 27.609 1.00 18.53 261 VAL B O 1
ATOM 3067 N N . ALA A 1 205 ? 78.466 -119.122 26.330 1.00 17.55 262 ALA B N 1
ATOM 3068 C CA . ALA A 1 205 ? 77.964 -118.505 25.111 1.00 18.75 262 ALA B CA 1
ATOM 3069 C C . ALA A 1 205 ? 76.952 -119.413 24.422 1.00 21.72 262 ALA B C 1
ATOM 3070 O O . ALA A 1 205 ? 77.006 -120.640 24.531 1.00 21.08 262 ALA B O 1
ATOM 3077 N N . ASP A 1 206 ? 76.022 -118.788 23.700 1.00 23.74 263 ASP B N 1
ATOM 3078 C CA . ASP A 1 206 ? 75.059 -119.507 22.869 1.00 23.33 263 ASP B CA 1
ATOM 3079 C C . ASP A 1 206 ? 75.711 -119.683 21.506 1.00 18.73 263 ASP B C 1
ATOM 3080 O O . ASP A 1 206 ? 75.572 -118.846 20.614 1.00 16.49 263 ASP B O 1
ATOM 3089 N N . ILE A 1 207 ? 76.432 -120.794 21.340 1.00 17.70 264 ILE B N 1
ATOM 3090 C CA . ILE A 1 207 ? 77.283 -120.959 20.167 1.00 18.94 264 ILE B CA 1
ATOM 3091 C C . ILE A 1 207 ? 76.443 -121.074 18.900 1.00 19.88 264 ILE B C 1
ATOM 3092 O O . ILE A 1 207 ? 76.811 -120.540 17.847 1.00 22.10 264 ILE B O 1
ATOM 3108 N N . GLU A 1 208 ? 75.312 -121.782 18.975 1.00 22.41 265 GLU B N 1
ATOM 3109 C CA . GLU A 1 208 ? 74.498 -122.004 17.783 1.00 22.59 265 GLU B CA 1
ATOM 3110 C C . GLU A 1 208 ? 73.928 -120.698 17.244 1.00 23.04 265 GLU B C 1
ATOM 3111 O O . GLU A 1 208 ? 73.879 -120.491 16.025 1.00 23.20 265 GLU B O 1
ATOM 3123 N N . LYS A 1 209 ? 73.469 -119.815 18.130 1.00 23.47 266 LYS B N 1
ATOM 3124 C CA . LYS A 1 209 ? 72.933 -118.539 17.667 1.00 24.33 266 LYS B CA 1
ATOM 3125 C C . LYS A 1 209 ? 74.019 -117.686 17.031 1.00 23.44 266 LYS B C 1
ATOM 3126 O O . LYS A 1 209 ? 73.761 -116.970 16.056 1.00 24.64 266 LYS B O 1
ATOM 3145 N N . ILE A 1 210 ? 75.239 -117.745 17.565 1.00 20.34 267 ILE B N 1
ATOM 3146 C CA . ILE A 1 210 ? 76.333 -116.991 16.967 1.00 19.77 267 ILE B CA 1
ATOM 3147 C C . ILE A 1 210 ? 76.672 -117.544 15.590 1.00 19.20 267 ILE B C 1
ATOM 3148 O O . ILE A 1 210 ? 76.969 -116.786 14.658 1.00 24.13 267 ILE B O 1
ATOM 3164 N N . CYS A 1 211 ? 76.644 -118.869 15.436 1.00 19.25 268 CYS B N 1
ATOM 3165 C CA . CYS A 1 211 ? 76.840 -119.457 14.117 1.00 22.12 268 CYS B CA 1
ATOM 3166 C C . CYS A 1 211 ? 75.744 -119.013 13.156 1.00 26.20 268 CYS B C 1
ATOM 3167 O O . CYS A 1 211 ? 76.010 -118.743 11.979 1.00 23.10 268 CYS B O 1
ATOM 3175 N N . ASP A 1 212 ? 74.502 -118.942 13.638 1.00 28.05 269 ASP B N 1
ATOM 3176 C CA . ASP A 1 212 ? 73.415 -118.438 12.805 1.00 28.65 269 ASP B CA 1
ATOM 3177 C C . ASP A 1 212 ? 73.682 -117.001 12.373 1.00 26.00 269 ASP B C 1
ATOM 3178 O O . ASP A 1 212 ? 73.510 -116.655 11.198 1.00 26.62 269 ASP B O 1
ATOM 3187 N N . LEU A 1 213 ? 74.123 -116.154 13.307 1.00 22.49 270 LEU B N 1
ATOM 3188 C CA . LEU A 1 213 ? 74.455 -114.775 12.960 1.00 26.90 270 LEU B CA 1
ATOM 3189 C C . LEU A 1 213 ? 75.625 -114.718 11.987 1.00 28.07 270 LEU B C 1
ATOM 3190 O O . LEU A 1 213 ? 75.653 -113.870 11.086 1.00 29.01 270 LEU B O 1
ATOM 3206 N N . ALA A 1 214 ? 76.605 -115.607 12.155 1.00 23.57 271 ALA B N 1
ATOM 3207 C CA . ALA A 1 214 ? 77.741 -115.632 11.239 1.00 25.38 271 ALA B CA 1
ATOM 3208 C C . ALA A 1 214 ? 77.303 -116.015 9.828 1.00 28.62 271 ALA B C 1
ATOM 3209 O O . ALA A 1 214 ? 77.751 -115.410 8.846 1.00 29.79 271 ALA B O 1
ATOM 3216 N N . ASP A 1 215 ? 76.428 -117.016 9.703 1.00 28.32 272 ASP B N 1
ATOM 3217 C CA . ASP A 1 215 ? 75.920 -117.386 8.386 1.00 27.23 272 ASP B CA 1
ATOM 3218 C C . ASP A 1 215 ? 75.189 -116.216 7.742 1.00 27.53 272 ASP B C 1
ATOM 3219 O O . ASP A 1 215 ? 75.423 -115.886 6.575 1.00 33.95 272 ASP B O 1
ATOM 3228 N N . LYS A 1 216 ? 74.298 -115.574 8.500 1.00 26.49 273 LYS B N 1
ATOM 3229 C CA . LYS A 1 216 ? 73.434 -114.539 7.938 1.00 26.30 273 LYS B CA 1
ATOM 3230 C C . LYS A 1 216 ? 74.241 -113.342 7.448 1.00 28.62 273 LYS B C 1
ATOM 3231 O O . LYS A 1 216 ? 73.960 -112.792 6.375 1.00 34.53 273 LYS B O 1
ATOM 3250 N N . TYR A 1 217 ? 75.242 -112.915 8.220 1.00 26.19 274 TYR B N 1
ATOM 3251 C CA . TYR A 1 217 ? 75.986 -111.696 7.926 1.00 26.88 274 TYR B CA 1
ATOM 3252 C C . TYR A 1 217 ? 77.385 -111.962 7.383 1.00 25.70 274 TYR B C 1
ATOM 3253 O O . TYR A 1 217 ? 78.186 -111.027 7.279 1.00 28.38 274 TYR B O 1
ATOM 3271 N N . GLY A 1 218 ? 77.700 -113.207 7.042 1.00 26.09 275 GLY B N 1
ATOM 3272 C CA . GLY A 1 218 ? 78.910 -113.504 6.297 1.00 22.49 275 GLY B CA 1
ATOM 3273 C C . GLY A 1 218 ? 80.199 -113.460 7.091 1.00 28.49 275 GLY B C 1
ATOM 3274 O O . GLY A 1 218 ? 81.226 -113.011 6.568 1.00 31.93 275 GLY B O 1
ATOM 3278 N N . ALA A 1 219 ? 80.182 -113.924 8.337 1.00 27.54 276 ALA B N 1
ATOM 3279 C CA . ALA A 1 219 ? 81.337 -113.826 9.217 1.00 27.01 276 ALA B CA 1
ATOM 3280 C C . ALA A 1 219 ? 81.932 -115.203 9.489 1.00 24.74 276 ALA B C 1
ATOM 3281 O O . ALA A 1 219 ? 81.228 -116.217 9.487 1.00 25.75 276 ALA B O 1
ATOM 3288 N N . LEU A 1 220 ? 83.245 -115.229 9.701 1.00 18.44 277 LEU B N 1
ATOM 3289 C CA . LEU A 1 220 ? 83.894 -116.378 10.310 1.00 20.75 277 LEU B CA 1
ATOM 3290 C C . LEU A 1 220 ? 83.675 -116.355 11.819 1.00 17.92 277 LEU B C 1
ATOM 3291 O O . LEU A 1 220 ? 83.437 -115.306 12.420 1.00 17.88 277 LEU B O 1
ATOM 3307 N N . THR A 1 221 ? 83.739 -117.533 12.429 1.00 18.47 278 THR B N 1
ATOM 3308 C CA . THR A 1 221 ? 83.655 -117.659 13.877 1.00 17.98 278 THR B CA 1
ATOM 3309 C C . THR A 1 221 ? 84.984 -118.139 14.452 1.00 19.55 278 THR B C 1
ATOM 3310 O O . THR A 1 221 ? 85.618 -119.051 13.913 1.00 19.76 278 THR B O 1
ATOM 3321 N N . PHE A 1 222 ? 85.404 -117.500 15.540 1.00 18.87 279 PHE B N 1
ATOM 3322 C CA . PHE A 1 222 ? 86.580 -117.903 16.301 1.00 16.34 279 PHE B CA 1
ATOM 3323 C C . PHE A 1 222 ? 86.118 -118.190 17.721 1.00 13.31 279 PHE B C 1
ATOM 3324 O O . PHE A 1 222 ? 85.614 -117.293 18.401 1.00 16.07 279 PHE B O 1
ATOM 3341 N N . LEU A 1 223 ? 86.300 -119.433 18.165 1.00 13.09 280 LEU B N 1
ATOM 3342 C CA . LEU A 1 223 ? 85.736 -119.918 19.421 1.00 13.94 280 LEU B CA 1
ATOM 3343 C C . LEU A 1 223 ? 86.855 -120.463 20.299 1.00 11.65 280 LEU B C 1
ATOM 3344 O O . LEU A 1 223 ? 87.544 -121.410 19.912 1.00 16.81 280 LEU B O 1
ATOM 3360 N N . ASP A 1 224 ? 87.007 -119.886 21.487 1.00 10.99 281 ASP B N 1
ATOM 3361 C CA . ASP A 1 224 ? 87.996 -120.327 22.467 1.00 10.44 281 ASP B CA 1
ATOM 3362 C C . ASP A 1 224 ? 87.298 -121.246 23.467 1.00 11.68 281 ASP B C 1
ATOM 3363 O O . ASP A 1 224 ? 86.474 -120.790 24.266 1.00 17.67 281 ASP B O 1
ATOM 3372 N N . GLU A 1 225 ? 87.637 -122.539 23.428 1.00 12.69 282 GLU B N 1
ATOM 3373 C CA . GLU A 1 225 ? 87.051 -123.548 24.306 1.00 15.97 282 GLU B CA 1
ATOM 3374 C C . GLU A 1 225 ? 88.010 -123.992 25.408 1.00 15.44 282 GLU B C 1
ATOM 3375 O O . GLU A 1 225 ? 87.894 -125.115 25.910 1.00 15.12 282 GLU B O 1
ATOM 3387 N N . VAL A 1 226 ? 88.949 -123.127 25.797 1.00 14.48 283 VAL B N 1
ATOM 3388 C CA . VAL A 1 226 ? 89.991 -123.505 26.751 1.00 13.25 283 VAL B CA 1
ATOM 3389 C C . VAL A 1 226 ? 89.392 -124.086 28.026 1.00 14.80 283 VAL B C 1
ATOM 3390 O O . VAL A 1 226 ? 89.921 -125.047 28.596 1.00 14.33 283 VAL B O 1
ATOM 3403 N N . HIS A 1 227 ? 88.290 -123.510 28.500 1.00 15.34 284 HIS B N 1
ATOM 3404 C CA . HIS A 1 227 ? 87.673 -123.929 29.750 1.00 15.27 284 HIS B CA 1
ATOM 3405 C C . HIS A 1 227 ? 86.518 -124.902 29.549 1.00 14.98 284 HIS B C 1
ATOM 3406 O O . HIS A 1 227 ? 85.743 -125.133 30.484 1.00 16.68 284 HIS B O 1
ATOM 3420 N N . ALA A 1 228 ? 86.395 -125.487 28.360 1.00 12.41 285 ALA B N 1
ATOM 3421 C CA . ALA A 1 228 ? 85.376 -126.487 28.081 1.00 14.02 285 ALA B CA 1
ATOM 3422 C C . ALA A 1 228 ? 85.932 -127.805 27.569 1.00 13.82 285 ALA B C 1
ATOM 3423 O O . ALA A 1 228 ? 85.278 -128.836 27.737 1.00 13.51 285 ALA B O 1
ATOM 3430 N N . VAL A 1 229 ? 87.111 -127.808 26.946 1.00 12.38 286 VAL B N 1
ATOM 3431 C CA . VAL A 1 229 ? 87.647 -129.050 26.402 1.00 14.88 286 VAL B CA 1
ATOM 3432 C C . VAL A 1 229 ? 87.977 -129.995 27.546 1.00 15.40 286 VAL B C 1
ATOM 3433 O O . VAL A 1 229 ? 88.610 -129.606 28.537 1.00 14.37 286 VAL B O 1
ATOM 3446 N N . GLY A 1 230 ? 87.541 -131.246 27.412 1.00 15.53 287 GLY B N 1
ATOM 3447 C CA . GLY A 1 230 ? 87.595 -132.211 28.480 1.00 17.24 287 GLY B CA 1
ATOM 3448 C C . GLY A 1 230 ? 86.349 -132.270 29.338 1.00 15.36 287 GLY B C 1
ATOM 3449 O O . GLY A 1 230 ? 86.102 -133.300 29.975 1.00 14.74 287 GLY B O 1
ATOM 3453 N N . LEU A 1 231 ? 85.543 -131.204 29.356 1.00 14.36 288 LEU B N 1
ATOM 3454 C CA . LEU A 1 231 ? 84.482 -131.055 30.343 1.00 11.96 288 LEU B CA 1
ATOM 3455 C C . LEU A 1 231 ? 83.072 -131.091 29.774 1.00 15.03 288 LEU B C 1
ATOM 3456 O O . LEU A 1 231 ? 82.134 -131.351 30.533 1.00 16.94 288 LEU B O 1
ATOM 3472 N N . TYR A 1 232 ? 82.892 -130.836 28.481 1.00 14.38 289 TYR B N 1
ATOM 3473 C CA . TYR A 1 232 ? 81.563 -130.742 27.894 1.00 15.26 289 TYR B CA 1
ATOM 3474 C C . TYR A 1 232 ? 81.507 -131.566 26.619 1.00 14.81 289 TYR B C 1
ATOM 3475 O O . TYR A 1 232 ? 82.526 -131.812 25.969 1.00 14.13 289 TYR B O 1
ATOM 3493 N N . GLY A 1 233 ? 80.302 -132.006 26.284 1.00 14.84 290 GLY B N 1
ATOM 3494 C CA . GLY A 1 233 ? 80.108 -132.993 25.256 1.00 17.98 290 GLY B CA 1
ATOM 3495 C C . GLY A 1 233 ? 80.360 -134.378 25.809 1.00 16.64 290 GLY B C 1
ATOM 3496 O O . GLY A 1 233 ? 81.032 -134.548 26.832 1.00 15.28 290 GLY B O 1
ATOM 3500 N N . PRO A 1 234 ? 79.820 -135.402 25.145 1.00 15.06 291 PRO B N 1
ATOM 3501 C CA . PRO A 1 234 ? 80.046 -136.771 25.629 1.00 17.22 291 PRO B CA 1
ATOM 3502 C C . PRO A 1 234 ? 81.514 -137.147 25.683 1.00 14.88 291 PRO B C 1
ATOM 3503 O O . PRO A 1 234 ? 81.921 -137.923 26.560 1.00 16.65 291 PRO B O 1
ATOM 3514 N N . HIS A 1 235 ? 82.324 -136.611 24.772 1.00 14.38 292 HIS B N 1
ATOM 3515 C CA . HIS A 1 235 ? 83.732 -136.970 24.653 1.00 17.41 292 HIS B CA 1
ATOM 3516 C C . HIS A 1 235 ? 84.676 -135.872 25.126 1.00 15.55 292 HIS B C 1
ATOM 3517 O O . HIS A 1 235 ? 85.895 -136.005 24.960 1.00 14.77 292 HIS B O 1
ATOM 3531 N N . GLY A 1 236 ? 84.152 -134.793 25.701 1.00 15.72 293 GLY B N 1
ATOM 3532 C CA . GLY A 1 236 ? 85.004 -133.710 26.158 1.00 16.80 293 GLY B CA 1
ATOM 3533 C C . GLY A 1 236 ? 85.519 -132.807 25.063 1.00 19.31 293 GLY B C 1
ATOM 3534 O O . GLY A 1 236 ? 86.533 -132.126 25.262 1.00 15.89 293 GLY B O 1
ATOM 3538 N N . ALA A 1 237 ? 84.866 -132.792 23.900 1.00 11.76 294 ALA B N 1
ATOM 3539 C CA . ALA A 1 237 ? 85.283 -131.930 22.802 1.00 15.78 294 ALA B CA 1
ATOM 3540 C C . ALA A 1 237 ? 84.828 -130.487 22.974 1.00 14.86 294 ALA B C 1
ATOM 3541 O O . ALA A 1 237 ? 85.204 -129.643 22.155 1.00 16.57 294 ALA B O 1
ATOM 3548 N N . GLY A 1 238 ? 84.057 -130.183 24.011 1.00 16.56 295 GLY B N 1
ATOM 3549 C CA . GLY A 1 238 ? 83.701 -128.821 24.351 1.00 14.67 295 GLY B CA 1
ATOM 3550 C C . GLY A 1 238 ? 82.205 -128.576 24.286 1.00 15.14 295 GLY B C 1
ATOM 3551 O O . GLY A 1 238 ? 81.404 -129.468 24.006 1.00 17.11 295 GLY B O 1
ATOM 3555 N N . VAL A 1 239 ? 81.841 -127.324 24.567 1.00 12.21 296 VAL B N 1
ATOM 3556 C CA . VAL A 1 239 ? 80.435 -126.939 24.536 1.00 14.27 296 VAL B CA 1
ATOM 3557 C C . VAL A 1 239 ? 79.875 -127.062 23.126 1.00 14.95 296 VAL B C 1
ATOM 3558 O O . VAL A 1 239 ? 78.697 -127.397 22.945 1.00 19.11 296 VAL B O 1
ATOM 3571 N N . ALA A 1 240 ? 80.694 -126.793 22.107 1.00 16.09 297 ALA B N 1
ATOM 3572 C CA . ALA A 1 240 ? 80.239 -126.992 20.735 1.00 16.45 297 ALA B CA 1
ATOM 3573 C C . ALA A 1 240 ? 79.761 -128.421 20.524 1.00 16.19 297 ALA B C 1
ATOM 3574 O O . ALA A 1 240 ? 78.744 -128.651 19.857 1.00 15.96 297 ALA B O 1
ATOM 3581 N N . GLU A 1 241 ? 80.481 -129.397 21.083 1.00 16.13 298 GLU B N 1
ATOM 3582 C CA . GLU A 1 241 ? 80.015 -130.777 21.001 1.00 18.92 298 GLU B CA 1
ATOM 3583 C C . GLU A 1 241 ? 78.765 -130.967 21.844 1.00 19.36 298 GLU B C 1
ATOM 3584 O O . GLU A 1 241 ? 77.825 -131.655 21.426 1.00 15.74 298 GLU B O 1
ATOM 3596 N N . HIS A 1 242 ? 78.725 -130.343 23.023 1.00 16.05 299 HIS B N 1
ATOM 3597 C CA . HIS A 1 242 ? 77.550 -130.467 23.872 1.00 18.36 299 HIS B CA 1
ATOM 3598 C C . HIS A 1 242 ? 76.300 -129.983 23.150 1.00 15.38 299 HIS B C 1
ATOM 3599 O O . HIS A 1 242 ? 75.202 -130.483 23.413 1.00 19.70 299 HIS B O 1
ATOM 3613 N N . CYS A 1 243 ? 76.452 -129.037 22.216 1.00 20.62 300 CYS B N 1
ATOM 3614 C CA . CYS A 1 243 ? 75.301 -128.509 21.485 1.00 21.32 300 CYS B CA 1
ATOM 3615 C C . CYS A 1 243 ? 74.577 -129.593 20.693 1.00 25.83 300 CYS B C 1
ATOM 3616 O O . CYS A 1 243 ? 73.359 -129.502 20.501 1.00 26.84 300 CYS B O 1
ATOM 3624 N N . ASP A 1 244 ? 75.293 -130.599 20.205 1.00 24.83 301 ASP B N 1
ATOM 3625 C CA . ASP A 1 244 ? 74.677 -131.787 19.611 1.00 25.92 301 ASP B CA 1
ATOM 3626 C C . ASP A 1 244 ? 75.143 -133.013 20.385 1.00 26.57 301 ASP B C 1
ATOM 3627 O O . ASP A 1 244 ? 75.866 -133.865 19.860 1.00 21.23 301 ASP B O 1
ATOM 3636 N N . PHE A 1 245 ? 74.678 -133.122 21.628 1.00 23.36 302 PHE B N 1
ATOM 3637 C CA . PHE A 1 245 ? 75.228 -134.105 22.549 1.00 18.91 302 PHE B CA 1
ATOM 3638 C C . PHE A 1 245 ? 74.888 -135.521 22.104 1.00 19.97 302 PHE B C 1
ATOM 3639 O O . PHE A 1 245 ? 75.760 -136.395 22.060 1.00 19.58 302 PHE B O 1
ATOM 3656 N N . GLU A 1 246 ? 73.627 -135.760 21.745 1.00 21.03 303 GLU B N 1
ATOM 3657 C CA . GLU A 1 246 ? 73.196 -137.112 21.411 1.00 28.00 303 GLU B CA 1
ATOM 3658 C C . GLU A 1 246 ? 73.670 -137.544 20.033 1.00 24.99 303 GLU B C 1
ATOM 3659 O O . GLU A 1 246 ? 73.995 -138.721 19.836 1.00 24.53 303 GLU B O 1
ATOM 3671 N N . SER A 1 247 ? 73.743 -136.615 19.078 1.00 23.31 304 SER B N 1
ATOM 3672 C CA . SER A 1 247 ? 74.277 -136.963 17.766 1.00 24.86 304 SER B CA 1
ATOM 3673 C C . SER A 1 247 ? 75.735 -137.385 17.873 1.00 25.94 304 SER B C 1
ATOM 3674 O O . SER A 1 247 ? 76.150 -138.379 17.266 1.00 26.93 304 SER B O 1
ATOM 3682 N N . HIS A 1 248 ? 76.525 -136.654 18.664 1.00 21.11 305 HIS B N 1
ATOM 3683 C CA . HIS A 1 248 ? 77.929 -137.011 18.821 1.00 20.18 305 HIS B CA 1
ATOM 3684 C C . HIS A 1 248 ? 78.085 -138.292 19.629 1.00 18.81 305 HIS B C 1
ATOM 3685 O O . HIS A 1 248 ? 78.930 -139.133 19.308 1.00 21.91 305 HIS B O 1
ATOM 3699 N N . ARG A 1 249 ? 77.271 -138.474 20.670 1.00 19.34 306 ARG B N 1
ATOM 3700 C CA . ARG A 1 249 ? 77.360 -139.709 21.441 1.00 17.52 306 ARG B CA 1
ATOM 3701 C C . ARG A 1 249 ? 77.043 -140.918 20.571 1.00 21.14 306 ARG B C 1
ATOM 3702 O O . ARG A 1 249 ? 77.720 -141.949 20.653 1.00 19.64 306 ARG B O 1
ATOM 3723 N N . ALA A 1 250 ? 76.026 -140.803 19.718 1.00 26.85 307 ALA B N 1
ATOM 3724 C CA . ALA A 1 250 ? 75.652 -141.921 18.860 1.00 27.97 307 ALA B CA 1
ATOM 3725 C C . ALA A 1 250 ? 76.769 -142.251 17.877 1.00 27.27 307 ALA B C 1
ATOM 3726 O O . ALA A 1 250 ? 77.138 -143.419 17.705 1.00 26.01 307 ALA B O 1
ATOM 3733 N N . SER A 1 251 ? 77.347 -141.226 17.246 1.00 26.53 308 SER B N 1
ATOM 3734 C CA . SER A 1 251 ? 78.367 -141.444 16.227 1.00 27.99 308 SER B CA 1
ATOM 3735 C C . SER A 1 251 ? 79.753 -141.678 16.817 1.00 27.48 308 SER B C 1
ATOM 3736 O O . SER A 1 251 ? 80.622 -142.230 16.132 1.00 25.76 308 SER B O 1
ATOM 3744 N N . GLY A 1 252 ? 79.981 -141.279 18.060 1.00 22.74 309 GLY B N 1
ATOM 3745 C CA . GLY A 1 252 ? 81.279 -141.494 18.677 1.00 21.59 309 GLY B CA 1
ATOM 3746 C C . GLY A 1 252 ? 82.359 -140.698 17.969 1.00 25.30 309 GLY B C 1
ATOM 3747 O O . GLY A 1 252 ? 82.306 -139.464 17.879 1.00 22.42 309 GLY B O 1
ATOM 3751 N N . ILE A 1 253 ? 83.365 -141.411 17.459 1.00 27.36 310 ILE B N 1
ATOM 3752 C CA . ILE A 1 253 ? 84.478 -140.761 16.787 1.00 29.94 310 ILE B CA 1
ATOM 3753 C C . ILE A 1 253 ? 84.072 -140.212 15.424 1.00 28.24 310 ILE B C 1
ATOM 3754 O O . ILE A 1 253 ? 84.738 -139.311 14.902 1.00 28.20 310 ILE B O 1
ATOM 3770 N N . ALA A 1 254 ? 82.998 -140.733 14.835 1.00 21.64 311 ALA B N 1
ATOM 3771 C CA . ALA A 1 254 ? 82.601 -140.366 13.487 1.00 22.32 311 ALA B CA 1
ATOM 3772 C C . ALA A 1 254 ? 81.770 -139.085 13.489 1.00 29.76 311 ALA B C 1
ATOM 3773 O O . ALA A 1 254 ? 81.162 -138.706 14.494 1.00 28.47 311 ALA B O 1
ATOM 3780 N N . THR A 1 255 ? 81.766 -138.408 12.344 1.00 31.73 312 THR B N 1
ATOM 3781 C CA . THR A 1 255 ? 80.872 -137.272 12.148 1.00 32.04 312 THR B CA 1
ATOM 3782 C C . THR A 1 255 ? 79.439 -137.777 12.025 1.00 30.61 312 THR B C 1
ATOM 3783 O O . THR A 1 255 ? 79.178 -138.689 11.231 1.00 29.20 312 THR B O 1
ATOM 3794 N N . PRO A 1 256 ? 78.486 -137.224 12.777 1.00 29.85 313 PRO B N 1
ATOM 3795 C CA . PRO A 1 256 ? 77.093 -137.655 12.626 1.00 31.51 313 PRO B CA 1
ATOM 3796 C C . PRO A 1 256 ? 76.496 -137.155 11.320 1.00 31.34 313 PRO B C 1
ATOM 3797 O O . PRO A 1 256 ? 76.873 -136.104 10.796 1.00 30.05 313 PRO B O 1
ATOM 3808 N N . LYS A 1 257 ? 75.538 -137.924 10.795 1.00 34.56 314 LYS B N 1
ATOM 3809 C CA . LYS A 1 257 ? 74.892 -137.521 9.550 1.00 38.09 314 LYS B CA 1
ATOM 3810 C C . LYS A 1 257 ? 74.005 -136.298 9.737 1.00 37.80 314 LYS B C 1
ATOM 3811 O O . LYS A 1 257 ? 73.850 -135.504 8.804 1.00 41.86 314 LYS B O 1
ATOM 3830 N N . THR A 1 258 ? 73.425 -136.121 10.922 1.00 35.54 315 THR B N 1
ATOM 3831 C CA . THR A 1 258 ? 72.573 -134.973 11.192 1.00 37.41 315 THR B CA 1
ATOM 3832 C C . THR A 1 258 ? 72.847 -134.476 12.603 1.00 33.06 315 THR B C 1
ATOM 3833 O O . THR A 1 258 ? 73.438 -135.178 13.428 1.00 29.25 315 THR B O 1
ATOM 3844 N N . ASN A 1 259 ? 72.407 -133.251 12.874 1.00 32.75 316 ASN B N 1
ATOM 3845 C CA . ASN A 1 259 ? 72.593 -132.653 14.185 1.00 33.49 316 ASN B CA 1
ATOM 3846 C C . ASN A 1 259 ? 71.413 -133.013 15.087 1.00 32.14 316 ASN B C 1
ATOM 3847 O O . ASN A 1 259 ? 70.465 -133.686 14.677 1.00 31.64 316 ASN B O 1
ATOM 3858 N N . ASP A 1 260 ? 71.463 -132.543 16.336 1.00 34.07 317 ASP B N 1
ATOM 3859 C CA . ASP A 1 260 ? 70.419 -132.879 17.299 1.00 32.36 317 ASP B CA 1
ATOM 3860 C C . ASP A 1 260 ? 69.059 -132.321 16.898 1.00 37.19 317 ASP B C 1
ATOM 3861 O O . ASP A 1 260 ? 68.033 -132.852 17.336 1.00 37.21 317 ASP B O 1
ATOM 3870 N N . LYS A 1 261 ? 69.026 -131.274 16.077 1.00 39.80 318 LYS B N 1
ATOM 3871 C CA . LYS A 1 261 ? 67.779 -130.696 15.593 1.00 40.62 318 LYS B CA 1
ATOM 3872 C C . LYS A 1 261 ? 67.362 -131.243 14.235 1.00 42.61 318 LYS B C 1
ATOM 3873 O O . LYS A 1 261 ? 66.405 -130.734 13.643 1.00 46.61 318 LYS B O 1
ATOM 3892 N N . GLY A 1 262 ? 68.056 -132.260 13.729 1.00 39.79 319 GLY B N 1
ATOM 3893 C CA . GLY A 1 262 ? 67.740 -132.844 12.446 1.00 39.48 319 GLY B CA 1
ATOM 3894 C C . GLY A 1 262 ? 68.373 -132.158 11.255 1.00 43.81 319 GLY B C 1
ATOM 3895 O O . GLY A 1 262 ? 68.132 -132.584 10.118 1.00 46.30 319 GLY B O 1
ATOM 3899 N N . GLY A 1 263 ? 69.179 -131.118 11.475 1.00 41.79 320 GLY B N 1
ATOM 3900 C CA . GLY A 1 263 ? 69.838 -130.419 10.395 1.00 38.41 320 GLY B CA 1
ATOM 3901 C C . GLY A 1 263 ? 71.040 -131.170 9.853 1.00 34.77 320 GLY B C 1
ATOM 3902 O O . GLY A 1 263 ? 71.361 -132.287 10.257 1.00 34.80 320 GLY B O 1
ATOM 3906 N N . ALA A 1 264 ? 71.702 -130.532 8.887 1.00 36.36 321 ALA B N 1
ATOM 3907 C CA . ALA A 1 264 ? 72.779 -131.175 8.140 1.00 38.47 321 ALA B CA 1
ATOM 3908 C C . ALA A 1 264 ? 74.115 -131.124 8.879 1.00 36.00 321 ALA B C 1
ATOM 3909 O O . ALA A 1 264 ? 74.894 -132.083 8.819 1.00 33.99 321 ALA B O 1
ATOM 3916 N N . LYS A 1 265 ? 74.406 -130.018 9.561 1.00 33.67 322 LYS B N 1
ATOM 3917 C CA . LYS A 1 265 ? 75.725 -129.760 10.124 1.00 31.80 322 LYS B CA 1
ATOM 3918 C C . LYS A 1 265 ? 75.621 -129.544 11.626 1.00 24.58 322 LYS B C 1
ATOM 3919 O O . LYS A 1 265 ? 74.755 -128.798 12.097 1.00 25.41 322 LYS B O 1
ATOM 3938 N N . THR A 1 266 ? 76.533 -130.164 12.369 1.00 26.46 323 THR B N 1
ATOM 3939 C CA . THR A 1 266 ? 76.597 -129.940 13.804 1.00 25.91 323 THR B CA 1
ATOM 3940 C C . THR A 1 266 ? 77.186 -128.564 14.090 1.00 24.30 323 THR B C 1
ATOM 3941 O O . THR A 1 266 ? 77.825 -127.940 13.238 1.00 26.52 323 THR B O 1
ATOM 3952 N N . VAL A 1 267 ? 76.952 -128.087 15.313 1.00 23.43 324 VAL B N 1
ATOM 3953 C CA . VAL A 1 267 ? 77.495 -126.794 15.716 1.00 21.31 324 VAL B CA 1
ATOM 3954 C C . VAL A 1 267 ? 79.018 -126.822 15.667 1.00 20.71 324 VAL B C 1
ATOM 3955 O O . VAL A 1 267 ? 79.659 -125.894 15.164 1.00 17.89 324 VAL B O 1
ATOM 3968 N N . MET A 1 268 ? 79.622 -127.889 16.196 1.00 21.07 325 MET B N 1
ATOM 3969 C CA . MET A 1 268 ? 81.077 -127.979 16.197 1.00 20.39 325 MET B CA 1
ATOM 3970 C C . MET A 1 268 ? 81.621 -127.966 14.776 1.00 21.18 325 MET B C 1
ATOM 3971 O O . MET A 1 268 ? 82.689 -127.398 14.520 1.00 20.44 325 MET B O 1
ATOM 3985 N N . ASP A 1 269 ? 80.890 -128.572 13.838 1.00 20.79 326 ASP B N 1
ATOM 3986 C CA . ASP A 1 269 ? 81.297 -128.545 12.439 1.00 26.14 326 ASP B CA 1
ATOM 3987 C C . ASP A 1 269 ? 81.224 -127.130 11.869 1.00 24.30 326 ASP B C 1
ATOM 3988 O O . ASP A 1 269 ? 82.068 -126.739 11.054 1.00 19.23 326 ASP B O 1
ATOM 3997 N N . ARG A 1 270 ? 80.238 -126.338 12.309 1.00 22.58 327 ARG B N 1
ATOM 3998 C CA . ARG A 1 270 ? 80.001 -125.016 11.738 1.00 22.39 327 ARG B CA 1
ATOM 3999 C C . ARG A 1 270 ? 81.002 -123.970 12.214 1.00 22.62 327 ARG B C 1
ATOM 4000 O O . ARG A 1 270 ? 81.266 -123.003 11.491 1.00 20.43 327 ARG B O 1
ATOM 4021 N N . VAL A 1 271 ? 81.557 -124.127 13.417 1.00 17.51 328 VAL B N 1
ATOM 4022 C CA . VAL A 1 271 ? 82.558 -123.184 13.904 1.00 18.79 328 VAL B CA 1
ATOM 4023 C C . VAL A 1 271 ? 83.807 -123.292 13.042 1.00 18.73 328 VAL B C 1
ATOM 4024 O O . VAL A 1 271 ? 84.335 -124.388 12.820 1.00 21.87 328 VAL B O 1
ATOM 4037 N N . ASP A 1 272 ? 84.296 -122.145 12.560 1.00 17.48 329 ASP B N 1
ATOM 4038 C CA . ASP A 1 272 ? 85.425 -122.150 11.634 1.00 16.53 329 ASP B CA 1
ATOM 4039 C C . ASP A 1 272 ? 86.738 -122.463 12.342 1.00 18.00 329 ASP B C 1
ATOM 4040 O O . ASP A 1 272 ? 87.546 -123.252 11.838 1.00 21.04 329 ASP B O 1
ATOM 4049 N N . MET A 1 273 ? 86.977 -121.849 13.500 1.00 15.46 330 MET B N 1
ATOM 4050 C CA . MET A 1 273 ? 88.226 -122.024 14.234 1.00 12.93 330 MET B CA 1
ATOM 4051 C C . MET A 1 273 ? 87.901 -122.254 15.701 1.00 15.82 330 MET B C 1
ATOM 4052 O O . MET A 1 273 ? 87.186 -121.456 16.311 1.00 16.11 330 MET B O 1
ATOM 4066 N N . ILE A 1 274 ? 88.411 -123.350 16.255 1.00 14.10 331 ILE B N 1
ATOM 4067 C CA . ILE A 1 274 ? 88.255 -123.672 17.668 1.00 14.65 331 ILE B CA 1
ATOM 4068 C C . ILE A 1 274 ? 89.649 -123.758 18.268 1.00 14.43 331 ILE B C 1
ATOM 4069 O O . ILE A 1 274 ? 90.490 -124.525 17.784 1.00 14.38 331 ILE B O 1
ATOM 4085 N N . THR A 1 275 ? 89.895 -122.985 19.323 1.00 11.21 332 THR B N 1
ATOM 4086 C CA . THR A 1 275 ? 91.157 -123.071 20.042 1.00 10.87 332 THR B CA 1
ATOM 4087 C C . THR A 1 275 ? 90.951 -123.726 21.399 1.00 12.19 332 THR B C 1
ATOM 4088 O O . THR A 1 275 ? 89.879 -123.636 22.008 1.00 12.19 332 THR B O 1
ATOM 4099 N N . GLY A 1 276 ? 92.002 -124.393 21.866 1.00 12.73 333 GLY B N 1
ATOM 4100 C CA . GLY A 1 276 ? 91.976 -125.008 23.176 1.00 13.68 333 GLY B CA 1
ATOM 4101 C C . GLY A 1 276 ? 93.366 -125.019 23.771 1.00 15.00 333 GLY B C 1
ATOM 4102 O O . GLY A 1 276 ? 94.348 -124.657 23.123 1.00 12.04 333 GLY B O 1
ATOM 4106 N N . THR A 1 277 ? 93.436 -125.445 25.025 1.00 10.90 334 THR B N 1
ATOM 4107 C CA . THR A 1 277 ? 94.701 -125.575 25.726 1.00 8.95 334 THR B CA 1
ATOM 4108 C C . THR A 1 277 ? 94.965 -127.042 26.028 1.00 10.42 334 THR B C 1
ATOM 4109 O O . THR A 1 277 ? 94.044 -127.858 26.123 1.00 10.41 334 THR B O 1
ATOM 4120 N N . LEU A 1 278 ? 96.240 -127.371 26.182 1.00 10.42 335 LEU B N 1
ATOM 4121 C CA . LEU A 1 278 ? 96.635 -128.651 26.741 1.00 10.86 335 LEU B CA 1
ATOM 4122 C C . LEU A 1 278 ? 96.999 -128.545 28.213 1.00 11.91 335 LEU B C 1
ATOM 4123 O O . LEU A 1 278 ? 97.337 -129.559 28.828 1.00 9.93 335 LEU B O 1
ATOM 4139 N N . GLY A 1 279 ? 96.933 -127.348 28.789 1.00 8.47 336 GLY B N 1
ATOM 4140 C CA . GLY A 1 279 ? 97.416 -127.098 30.129 1.00 9.00 336 GLY B CA 1
ATOM 4141 C C . GLY A 1 279 ? 96.385 -127.169 31.232 1.00 9.86 336 GLY B C 1
ATOM 4142 O O . GLY A 1 279 ? 96.718 -126.867 32.382 1.00 10.41 336 GLY B O 1
ATOM 4146 N N . LYS A 1 280 ? 95.143 -127.550 30.929 1.00 9.94 337 LYS B N 1
ATOM 4147 C CA . LYS A 1 280 ? 94.121 -127.640 31.963 1.00 11.65 337 LYS B CA 1
ATOM 4148 C C . LYS A 1 280 ? 93.571 -129.063 32.031 1.00 12.77 337 LYS B C 1
ATOM 4149 O O . LYS A 1 280 ? 94.192 -129.930 32.656 1.00 14.03 337 LYS B O 1
ATOM 4168 N N . SER A 1 281 ? 92.453 -129.340 31.357 1.00 14.08 338 SER B N 1
ATOM 4169 C CA . SER A 1 281 ? 91.878 -130.681 31.431 1.00 12.85 338 SER B CA 1
ATOM 4170 C C . SER A 1 281 ? 92.864 -131.730 30.938 1.00 15.58 338 SER B C 1
ATOM 4171 O O . SER A 1 281 ? 92.936 -132.831 31.494 1.00 15.85 338 SER B O 1
ATOM 4179 N N . PHE A 1 282 ? 93.650 -131.402 29.916 1.00 11.96 339 PHE B N 1
ATOM 4180 C CA . PHE A 1 282 ? 94.545 -132.374 29.307 1.00 11.17 339 PHE B CA 1
ATOM 4181 C C . PHE A 1 282 ? 95.882 -132.488 30.032 1.00 9.27 339 PHE B C 1
ATOM 4182 O O . PHE A 1 282 ? 96.768 -133.206 29.560 1.00 12.03 339 PHE B O 1
ATOM 4199 N N . GLY A 1 283 ? 96.040 -131.799 31.161 1.00 10.92 340 GLY B N 1
ATOM 4200 C CA . GLY A 1 283 ? 97.048 -132.151 32.149 1.00 10.65 340 GLY B CA 1
ATOM 4201 C C . GLY A 1 283 ? 98.490 -131.906 31.769 1.00 13.68 340 GLY B C 1
ATOM 4202 O O . GLY A 1 283 ? 99.382 -132.561 32.318 1.00 11.32 340 GLY B O 1
ATOM 4206 N N . SER A 1 284 ? 98.756 -130.948 30.884 1.00 10.62 341 SER B N 1
ATOM 4207 C CA . SER A 1 284 ? 100.092 -130.802 30.318 1.00 10.77 341 SER B CA 1
ATOM 4208 C C . SER A 1 284 ? 100.418 -129.326 30.097 1.00 11.96 341 SER B C 1
ATOM 4209 O O . SER A 1 284 ? 100.213 -128.499 30.992 1.00 10.12 341 SER B O 1
ATOM 4217 N N . VAL A 1 285 ? 100.980 -128.993 28.938 1.00 13.56 342 VAL B N 1
ATOM 4218 C CA . VAL A 1 285 ? 101.126 -127.607 28.515 1.00 11.32 342 VAL B CA 1
ATOM 4219 C C . VAL A 1 285 ? 100.973 -127.559 27.001 1.00 13.31 342 VAL B C 1
ATOM 4220 O O . VAL A 1 285 ? 101.299 -128.514 26.294 1.00 11.65 342 VAL B O 1
ATOM 4233 N N . GLY A 1 286 ? 100.436 -126.449 26.510 1.00 11.37 343 GLY B N 1
ATOM 4234 C CA . GLY A 1 286 ? 100.383 -126.217 25.083 1.00 8.10 343 GLY B CA 1
ATOM 4235 C C . GLY A 1 286 ? 99.050 -125.652 24.655 1.00 8.70 343 GLY B C 1
ATOM 4236 O O . GLY A 1 286 ? 98.140 -125.508 25.475 1.00 10.66 343 GLY B O 1
ATOM 4240 N N . GLY A 1 287 ? 98.920 -125.344 23.365 1.00 8.91 344 GLY B N 1
ATOM 4241 C CA . GLY A 1 287 ? 97.678 -124.829 22.826 1.00 8.33 344 GLY B CA 1
ATOM 4242 C C . GLY A 1 287 ? 97.512 -125.301 21.399 1.00 11.01 344 GLY B C 1
ATOM 4243 O O . GLY A 1 287 ? 98.434 -125.858 20.801 1.00 11.92 344 GLY B O 1
ATOM 4247 N N . TYR A 1 288 ? 96.317 -125.083 20.854 1.00 9.01 345 TYR B N 1
ATOM 4248 C CA . TYR A 1 288 ? 96.054 -125.558 19.506 1.00 12.44 345 TYR B CA 1
ATOM 4249 C C . TYR A 1 288 ? 94.872 -124.822 18.904 1.00 13.59 345 TYR B C 1
ATOM 4250 O O . TYR A 1 288 ? 94.086 -124.178 19.602 1.00 12.04 345 TYR B O 1
ATOM 4268 N N . VAL A 1 289 ? 94.771 -124.935 17.584 1.00 13.81 346 VAL B N 1
ATOM 4269 C CA . VAL A 1 289 ? 93.584 -124.546 16.841 1.00 16.44 346 VAL B CA 1
ATOM 4270 C C . VAL A 1 289 ? 93.174 -125.735 15.984 1.00 15.05 346 VAL B C 1
ATOM 4271 O O . VAL A 1 289 ? 94.028 -126.421 15.413 1.00 14.25 346 VAL B O 1
ATOM 4284 N N . ALA A 1 290 ? 91.873 -125.997 15.927 1.00 17.26 347 ALA B N 1
ATOM 4285 C CA . ALA A 1 290 ? 91.307 -127.040 15.084 1.00 13.78 347 ALA B CA 1
ATOM 4286 C C . ALA A 1 290 ? 90.412 -126.374 14.051 1.00 15.41 347 ALA B C 1
ATOM 4287 O O . ALA A 1 290 ? 89.582 -125.530 14.402 1.00 13.81 347 ALA B O 1
ATOM 4294 N N . ALA A 1 291 ? 90.578 -126.750 12.787 1.00 17.83 348 ALA B N 1
ATOM 4295 C CA . ALA A 1 291 ? 89.912 -126.055 11.691 1.00 17.94 348 ALA B CA 1
ATOM 4296 C C . ALA A 1 291 ? 90.099 -126.874 10.415 1.00 20.72 348 ALA B C 1
ATOM 4297 O O . ALA A 1 291 ? 90.686 -127.960 10.430 1.00 16.44 348 ALA B O 1
ATOM 4304 N N . SER A 1 292 ? 89.587 -126.340 9.304 1.00 19.68 349 SER B N 1
ATOM 4305 C CA . SER A 1 292 ? 89.789 -126.975 8.008 1.00 18.96 349 SER B CA 1
ATOM 4306 C C . SER A 1 292 ? 91.279 -127.087 7.716 1.00 21.64 349 SER B C 1
ATOM 4307 O O . SER A 1 292 ? 92.093 -126.317 8.234 1.00 16.64 349 SER B O 1
ATOM 4315 N N . ARG A 1 293 ? 91.645 -128.054 6.869 1.00 21.74 350 ARG B N 1
ATOM 4316 C CA . ARG A 1 293 ? 93.065 -128.246 6.587 1.00 21.99 350 ARG B CA 1
ATOM 4317 C C . ARG A 1 293 ? 93.662 -127.041 5.871 1.00 20.97 350 ARG B C 1
ATOM 4318 O O . ARG A 1 293 ? 94.858 -126.767 6.018 1.00 19.96 350 ARG B O 1
ATOM 4339 N N . LYS A 1 294 ? 92.852 -126.308 5.103 1.00 20.84 351 LYS B N 1
ATOM 4340 C CA . LYS A 1 294 ? 93.346 -125.094 4.461 1.00 21.90 351 LYS B CA 1
ATOM 4341 C C . LYS A 1 294 ? 93.676 -124.018 5.492 1.00 21.55 351 LYS B C 1
ATOM 4342 O O . LYS A 1 294 ? 94.724 -123.365 5.402 1.00 23.09 351 LYS B O 1
ATOM 4361 N N . LEU A 1 295 ? 92.799 -123.815 6.478 1.00 18.56 352 LEU B N 1
ATOM 4362 C CA . LEU A 1 295 ? 93.113 -122.870 7.546 1.00 15.87 352 LEU B CA 1
ATOM 4363 C C . LEU A 1 295 ? 94.333 -123.323 8.340 1.00 16.81 352 LEU B C 1
ATOM 4364 O O . LEU A 1 295 ? 95.194 -122.506 8.687 1.00 15.57 352 LEU B O 1
ATOM 4380 N N . ILE A 1 296 ? 94.430 -124.624 8.630 1.00 18.63 353 ILE B N 1
ATOM 4381 C CA . ILE A 1 296 ? 95.566 -125.136 9.395 1.00 17.24 353 ILE B CA 1
ATOM 4382 C C . ILE A 1 296 ? 96.869 -124.900 8.643 1.00 18.42 353 ILE B C 1
ATOM 4383 O O . ILE A 1 296 ? 97.870 -124.458 9.220 1.00 18.25 353 ILE B O 1
ATOM 4399 N N . ASP A 1 297 ? 96.883 -125.218 7.347 1.00 17.59 354 ASP B N 1
ATOM 4400 C CA . ASP A 1 297 ? 98.078 -124.995 6.540 1.00 18.64 354 ASP B CA 1
ATOM 4401 C C . ASP A 1 297 ? 98.418 -123.509 6.478 1.00 18.36 354 ASP B C 1
ATOM 4402 O O . ASP A 1 297 ? 99.595 -123.130 6.472 1.00 16.34 354 ASP B O 1
ATOM 4411 N N . TRP A 1 298 ? 97.394 -122.656 6.420 1.00 19.02 355 TRP B N 1
ATOM 4412 C CA . TRP A 1 298 ? 97.601 -121.210 6.426 1.00 16.78 355 TRP B CA 1
ATOM 4413 C C . TRP A 1 298 ? 98.333 -120.770 7.690 1.00 17.15 355 TRP B C 1
ATOM 4414 O O . TRP A 1 298 ? 99.352 -120.075 7.623 1.00 17.10 355 TRP B O 1
ATOM 4435 N N . PHE A 1 299 ? 97.829 -121.173 8.858 1.00 16.75 356 PHE B N 1
ATOM 4436 C CA . PHE A 1 299 ? 98.513 -120.846 10.105 1.00 13.84 356 PHE B CA 1
ATOM 4437 C C . PHE A 1 299 ? 99.907 -121.460 10.139 1.00 17.10 356 PHE B C 1
ATOM 4438 O O . PHE A 1 299 ? 100.879 -120.794 10.513 1.00 15.65 356 PHE B O 1
ATOM 4455 N N . ARG A 1 300 ? 100.023 -122.729 9.745 1.00 18.30 357 ARG B N 1
ATOM 4456 C CA . ARG A 1 300 ? 101.317 -123.407 9.756 1.00 16.43 357 ARG B CA 1
ATOM 4457 C C . ARG A 1 300 ? 102.344 -122.653 8.918 1.00 14.34 357 ARG B C 1
ATOM 4458 O O . ARG A 1 300 ? 103.533 -122.611 9.263 1.00 15.09 357 ARG B O 1
ATOM 4479 N N . SER A 1 301 ? 101.905 -122.071 7.800 1.00 15.03 358 SER B N 1
ATOM 4480 C CA . SER A 1 301 ? 102.805 -121.453 6.833 1.00 15.34 358 SER B CA 1
ATOM 4481 C C . SER A 1 301 ? 103.117 -119.990 7.123 1.00 17.52 358 SER B C 1
ATOM 4482 O O . SER A 1 301 ? 104.160 -119.498 6.679 1.00 16.79 358 SER B O 1
ATOM 4490 N N . PHE A 1 302 ? 102.234 -119.269 7.822 1.00 18.39 359 PHE B N 1
ATOM 4491 C CA . PHE A 1 302 ? 102.369 -117.825 7.956 1.00 19.00 359 PHE B CA 1
ATOM 4492 C C . PHE A 1 302 ? 102.561 -117.320 9.380 1.00 19.84 359 PHE B C 1
ATOM 4493 O O . PHE A 1 302 ? 103.010 -116.181 9.545 1.00 19.16 359 PHE B O 1
ATOM 4510 N N . ALA A 1 303 ? 102.258 -118.118 10.406 1.00 16.36 360 ALA B N 1
ATOM 4511 C CA . ALA A 1 303 ? 102.229 -117.586 11.769 1.00 15.41 360 ALA B CA 1
ATOM 4512 C C . ALA A 1 303 ? 103.628 -117.589 12.375 1.00 10.69 360 ALA B C 1
ATOM 4513 O O . ALA A 1 303 ? 104.175 -118.665 12.645 1.00 12.79 360 ALA B O 1
ATOM 4520 N N . PRO A 1 304 ? 104.246 -116.424 12.600 1.00 16.98 361 PRO B N 1
ATOM 4521 C CA . PRO A 1 304 ? 105.618 -116.433 13.139 1.00 18.60 361 PRO B CA 1
ATOM 4522 C C . PRO A 1 304 ? 105.718 -117.021 14.537 1.00 16.27 361 PRO B C 1
ATOM 4523 O O . PRO A 1 304 ? 106.744 -117.627 14.873 1.00 12.59 361 PRO B O 1
ATOM 4534 N N . GLY A 1 305 ? 104.683 -116.860 15.364 1.00 13.07 362 GLY B N 1
ATOM 4535 C CA . GLY A 1 305 ? 104.674 -117.460 16.688 1.00 14.46 362 GLY B CA 1
ATOM 4536 C C . GLY A 1 305 ? 104.609 -118.972 16.666 1.00 13.83 362 GLY B C 1
ATOM 4537 O O . GLY A 1 305 ? 104.823 -119.606 17.703 1.00 13.14 362 GLY B O 1
ATOM 4541 N N . PHE A 1 306 ? 104.267 -119.557 15.519 1.00 12.94 363 PHE B N 1
ATOM 4542 C CA . PHE A 1 306 ? 104.380 -120.994 15.305 1.00 14.48 363 PHE B CA 1
ATOM 4543 C C . PHE A 1 306 ? 105.747 -121.362 14.740 1.00 13.86 363 PHE B C 1
ATOM 4544 O O . PHE A 1 306 ? 106.377 -122.316 15.205 1.00 13.72 363 PHE B O 1
ATOM 4561 N N . ILE A 1 307 ? 106.228 -120.589 13.763 1.00 13.94 364 ILE B N 1
ATOM 4562 C CA . ILE A 1 307 ? 107.399 -120.976 12.976 1.00 13.82 364 ILE B CA 1
ATOM 4563 C C . ILE A 1 307 ? 108.682 -120.836 13.787 1.00 13.10 364 ILE B C 1
ATOM 4564 O O . ILE A 1 307 ? 109.539 -121.727 13.784 1.00 14.30 364 ILE B O 1
ATOM 4580 N N . PHE A 1 308 ? 108.851 -119.700 14.465 1.00 13.31 365 PHE B N 1
ATOM 4581 C CA . PHE A 1 308 ? 110.150 -119.267 14.966 1.00 12.76 365 PHE B CA 1
ATOM 4582 C C . PHE A 1 308 ? 110.362 -119.585 16.448 1.00 12.99 365 PHE B C 1
ATOM 4583 O O . PHE A 1 308 ? 110.984 -118.794 17.166 1.00 15.05 365 PHE B O 1
ATOM 4600 N N . THR A 1 309 ? 109.834 -120.708 16.935 1.00 14.27 366 THR B N 1
ATOM 4601 C CA . THR A 1 309 ? 110.012 -121.085 18.333 1.00 12.14 366 THR B CA 1
ATOM 4602 C C . THR A 1 309 ? 110.243 -122.591 18.443 1.00 13.01 366 THR B C 1
ATOM 4603 O O . THR A 1 309 ? 109.795 -123.368 17.597 1.00 11.10 366 THR B O 1
ATOM 4614 N N . THR A 1 310 ? 110.958 -122.992 19.496 1.00 11.49 367 THR B N 1
ATOM 4615 C CA . THR A 1 310 ? 111.262 -124.401 19.716 1.00 9.79 367 THR B CA 1
ATOM 4616 C C . THR A 1 310 ? 109.984 -125.202 19.949 1.00 8.95 367 THR B C 1
ATOM 4617 O O . THR A 1 310 ? 109.084 -124.775 20.677 1.00 9.80 367 THR B O 1
ATOM 4628 N N . THR A 1 311 ? 109.917 -126.380 19.335 1.00 9.10 368 THR B N 1
ATOM 4629 C CA . THR A 1 311 ? 108.784 -127.274 19.527 1.00 10.50 368 THR B CA 1
ATOM 4630 C C . THR A 1 311 ? 108.736 -127.753 20.976 1.00 9.02 368 THR B C 1
ATOM 4631 O O . THR A 1 311 ? 109.765 -127.902 21.638 1.00 10.72 368 THR B O 1
ATOM 4642 N N . LEU A 1 312 ? 107.523 -127.991 21.470 1.00 8.86 369 LEU B N 1
ATOM 4643 C CA . LEU A 1 312 ? 107.371 -128.458 22.838 1.00 8.91 369 LEU B CA 1
ATOM 4644 C C . LEU A 1 312 ? 108.059 -129.815 23.001 1.00 9.71 369 LEU B C 1
ATOM 4645 O O . LEU A 1 312 ? 108.208 -130.566 22.029 1.00 11.44 369 LEU B O 1
ATOM 4661 N N . PRO A 1 313 ? 108.512 -130.145 24.207 1.00 10.07 370 PRO B N 1
ATOM 4662 C CA . PRO A 1 313 ? 109.190 -131.431 24.428 1.00 9.01 370 PRO B CA 1
ATOM 4663 C C . PRO A 1 313 ? 108.307 -132.599 24.017 1.00 8.56 370 PRO B C 1
ATOM 4664 O O . PRO A 1 313 ? 107.092 -132.586 24.264 1.00 10.27 370 PRO B O 1
ATOM 4675 N N . PRO A 1 314 ? 108.887 -133.625 23.388 1.00 11.50 371 PRO B N 1
ATOM 4676 C CA . PRO A 1 314 ? 108.092 -134.811 23.012 1.00 13.47 371 PRO B CA 1
ATOM 4677 C C . PRO A 1 314 ? 107.278 -135.416 24.145 1.00 12.78 371 PRO B C 1
ATOM 4678 O O . PRO A 1 314 ? 106.123 -135.807 23.933 1.00 12.27 371 PRO B O 1
ATOM 4689 N N . SER A 1 315 ? 107.855 -135.522 25.340 1.00 9.16 372 SER B N 1
ATOM 4690 C CA . SER A 1 315 ? 107.155 -136.159 26.450 1.00 10.26 372 SER B CA 1
ATOM 4691 C C . SER A 1 315 ? 105.948 -135.343 26.890 1.00 13.06 372 SER B C 1
ATOM 4692 O O . SER A 1 315 ? 104.955 -135.906 27.364 1.00 12.08 372 SER B O 1
ATOM 4700 N N . VAL A 1 316 ? 106.024 -134.020 26.754 1.00 9.31 373 VAL B N 1
ATOM 4701 C CA . VAL A 1 316 ? 104.889 -133.165 27.071 1.00 11.09 373 VAL B CA 1
ATOM 4702 C C . VAL A 1 316 ? 103.739 -133.424 26.108 1.00 10.98 373 VAL B C 1
ATOM 4703 O O . VAL A 1 316 ? 102.570 -133.477 26.509 1.00 11.97 373 VAL B O 1
ATOM 4716 N N . MET A 1 317 ? 104.047 -133.556 24.819 1.00 9.54 374 MET B N 1
ATOM 4717 C CA . MET A 1 317 ? 103.021 -133.878 23.837 1.00 12.31 374 MET B CA 1
ATOM 4718 C C . MET A 1 317 ? 102.449 -135.267 24.076 1.00 13.20 374 MET B C 1
ATOM 4719 O O . MET A 1 317 ? 101.231 -135.460 24.002 1.00 13.13 374 MET B O 1
ATOM 4733 N N . ALA A 1 318 ? 103.315 -136.249 24.340 1.00 8.70 375 ALA B N 1
ATOM 4734 C CA . ALA A 1 318 ? 102.847 -137.611 24.575 1.00 10.28 375 ALA B CA 1
ATOM 4735 C C . ALA A 1 318 ? 101.926 -137.676 25.786 1.00 12.46 375 ALA B C 1
ATOM 4736 O O . ALA A 1 318 ? 100.931 -138.409 25.781 1.00 10.42 375 ALA B O 1
ATOM 4743 N N . GLY A 1 319 ? 102.241 -136.914 26.836 1.00 12.65 376 GLY B N 1
ATOM 4744 C CA . GLY A 1 319 ? 101.359 -136.869 27.990 1.00 13.32 376 GLY B CA 1
ATOM 4745 C C . GLY A 1 319 ? 99.992 -136.309 27.648 1.00 10.05 376 GLY B C 1
ATOM 4746 O O . GLY A 1 319 ? 98.962 -136.865 28.037 1.00 12.53 376 GLY B O 1
ATOM 4750 N N . ALA A 1 320 ? 99.963 -135.197 26.912 1.00 11.05 377 ALA B N 1
ATOM 4751 C CA . ALA A 1 320 ? 98.685 -134.624 26.510 1.00 11.96 377 ALA B CA 1
ATOM 4752 C C . ALA A 1 320 ? 97.905 -135.602 25.644 1.00 10.07 377 ALA B C 1
ATOM 4753 O O . ALA A 1 320 ? 96.684 -135.733 25.784 1.00 13.18 377 ALA B O 1
ATOM 4760 N N . THR A 1 321 ? 98.596 -136.293 24.739 1.00 12.19 378 THR B N 1
ATOM 4761 C CA . THR A 1 321 ? 97.937 -137.279 23.886 1.00 10.92 378 THR B CA 1
ATOM 4762 C C . THR A 1 321 ? 97.277 -138.372 24.722 1.00 12.83 378 THR B C 1
ATOM 4763 O O . THR A 1 321 ? 96.117 -138.728 24.490 1.00 12.07 378 THR B O 1
ATOM 4774 N N . ALA A 1 322 ? 97.998 -138.908 25.710 1.00 13.35 379 ALA B N 1
ATOM 4775 C CA . ALA A 1 322 ? 97.421 -139.934 26.570 1.00 16.15 379 ALA B CA 1
ATOM 4776 C C . ALA A 1 322 ? 96.202 -139.411 27.322 1.00 12.04 379 ALA B C 1
ATOM 4777 O O . ALA A 1 322 ? 95.208 -140.130 27.484 1.00 10.58 379 ALA B O 1
ATOM 4784 N N . ALA A 1 323 ? 96.264 -138.166 27.808 1.00 9.67 380 ALA B N 1
ATOM 4785 C CA . ALA A 1 323 ? 95.121 -137.590 28.511 1.00 11.33 380 ALA B CA 1
ATOM 4786 C C . ALA A 1 323 ? 93.931 -137.412 27.579 1.00 14.03 380 ALA B C 1
ATOM 4787 O O . ALA A 1 323 ? 92.788 -137.677 27.969 1.00 12.76 380 ALA B O 1
ATOM 4794 N N . ILE A 1 324 ? 94.174 -136.925 26.360 1.00 14.15 381 ILE B N 1
ATOM 4795 C CA . ILE A 1 324 ? 93.096 -136.738 25.392 1.00 13.97 381 ILE B CA 1
ATOM 4796 C C . ILE A 1 324 ? 92.402 -138.064 25.104 1.00 16.16 381 ILE B C 1
ATOM 4797 O O . ILE A 1 324 ? 91.167 -138.150 25.085 1.00 14.24 381 ILE B O 1
ATOM 4813 N N . ARG A 1 325 ? 93.191 -139.109 24.839 1.00 12.90 382 ARG B N 1
ATOM 4814 C CA . ARG A 1 325 ? 92.617 -140.407 24.499 1.00 13.86 382 ARG B CA 1
ATOM 4815 C C . ARG A 1 325 ? 91.843 -140.989 25.672 1.00 18.56 382 ARG B C 1
ATOM 4816 O O . ARG A 1 325 ? 90.751 -141.542 25.489 1.00 20.01 382 ARG B O 1
ATOM 4837 N N . TYR A 1 326 ? 92.392 -140.883 26.882 1.00 16.90 383 TYR B N 1
ATOM 4838 C CA . TYR A 1 326 ? 91.713 -141.431 28.049 1.00 15.94 383 TYR B CA 1
ATOM 4839 C C . TYR A 1 326 ? 90.397 -140.708 28.304 1.00 17.59 383 TYR B C 1
ATOM 4840 O O . TYR A 1 326 ? 89.348 -141.343 28.459 1.00 16.05 383 TYR B O 1
ATOM 4858 N N . GLN A 1 327 ? 90.428 -139.371 28.343 1.00 16.77 384 GLN B N 1
ATOM 4859 C CA . GLN A 1 327 ? 89.224 -138.628 28.696 1.00 15.64 384 GLN B CA 1
ATOM 4860 C C . GLN A 1 327 ? 88.146 -138.769 27.631 1.00 16.15 384 GLN B C 1
ATOM 4861 O O . GLN A 1 327 ? 86.953 -138.697 27.950 1.00 13.25 384 GLN B O 1
ATOM 4875 N N . ARG A 1 328 ? 88.540 -138.992 26.375 1.00 17.92 385 ARG B N 1
ATOM 4876 C CA . ARG A 1 328 ? 87.561 -139.146 25.302 1.00 17.62 385 ARG B CA 1
ATOM 4877 C C . ARG A 1 328 ? 86.561 -140.251 25.619 1.00 18.42 385 ARG B C 1
ATOM 4878 O O . ARG A 1 328 ? 85.356 -140.094 25.385 1.00 18.57 385 ARG B O 1
ATOM 4899 N N . CYS A 1 329 ? 87.038 -141.378 26.142 1.00 18.67 386 CYS B N 1
ATOM 4900 C CA . CYS A 1 329 ? 86.188 -142.533 26.400 1.00 17.33 386 CYS B CA 1
ATOM 4901 C C . CYS A 1 329 ? 85.826 -142.698 27.873 1.00 16.82 386 CYS B C 1
ATOM 4902 O O . CYS A 1 329 ? 85.310 -143.751 28.256 1.00 17.20 386 CYS B O 1
ATOM 4910 N N . HIS A 1 330 ? 86.093 -141.698 28.710 1.00 18.82 387 HIS B N 1
ATOM 4911 C CA . HIS A 1 330 ? 85.686 -141.732 30.114 1.00 16.50 387 HIS B CA 1
ATOM 4912 C C . HIS A 1 330 ? 84.777 -140.546 30.427 1.00 17.75 387 HIS B C 1
ATOM 4913 O O . HIS A 1 330 ? 85.218 -139.526 30.964 1.00 16.49 387 HIS B O 1
ATOM 4927 N N . ILE A 1 331 ? 83.483 -140.713 30.143 1.00 17.18 388 ILE B N 1
ATOM 4928 C CA . ILE A 1 331 ? 82.521 -139.664 30.441 1.00 14.46 388 ILE B CA 1
ATOM 4929 C C . ILE A 1 331 ? 82.298 -139.550 31.941 1.00 17.04 388 ILE B C 1
ATOM 4930 O O . ILE A 1 331 ? 81.813 -138.517 32.415 1.00 16.55 388 ILE B O 1
ATOM 4946 N N . ASP A 1 332 ? 82.668 -140.583 32.706 1.00 15.44 389 ASP B N 1
ATOM 4947 C CA . ASP A 1 332 ? 82.536 -140.528 34.157 1.00 18.65 389 ASP B CA 1
ATOM 4948 C C . ASP A 1 332 ? 83.443 -139.479 34.784 1.00 15.53 389 ASP B C 1
ATOM 4949 O O . ASP A 1 332 ? 83.178 -139.042 35.909 1.00 14.16 389 ASP B O 1
ATOM 4958 N N . LEU A 1 333 ? 84.514 -139.077 34.096 1.00 14.38 390 LEU B N 1
ATOM 4959 C CA . LEU A 1 333 ? 85.292 -137.933 34.559 1.00 13.45 390 LEU B CA 1
ATOM 4960 C C . LEU A 1 333 ? 84.433 -136.678 34.593 1.00 14.58 390 LEU B C 1
ATOM 4961 O O . LEU A 1 333 ? 84.500 -135.893 35.547 1.00 13.39 390 LEU B O 1
ATOM 4977 N N . ARG A 1 334 ? 83.608 -136.481 33.563 1.00 16.10 391 ARG B N 1
ATOM 4978 C CA . ARG A 1 334 ? 82.800 -135.272 33.459 1.00 12.75 391 ARG B CA 1
ATOM 4979 C C . ARG A 1 334 ? 81.590 -135.319 34.387 1.00 16.78 391 ARG B C 1
ATOM 4980 O O . ARG A 1 334 ? 81.309 -134.346 35.094 1.00 15.04 391 ARG B O 1
ATOM 5001 N N . THR A 1 335 ? 80.861 -136.440 34.407 1.00 16.60 392 THR B N 1
ATOM 5002 C CA . THR A 1 335 ? 79.728 -136.543 35.324 1.00 15.61 392 THR B CA 1
ATOM 5003 C C . THR A 1 335 ? 80.199 -136.431 36.770 1.00 15.50 392 THR B C 1
ATOM 5004 O O . THR A 1 335 ? 79.520 -135.829 37.609 1.00 15.58 392 THR B O 1
ATOM 5015 N N . SER A 1 336 ? 81.377 -136.980 37.070 1.00 13.65 393 SER B N 1
ATOM 5016 C CA . SER A 1 336 ? 81.929 -136.892 38.419 1.00 13.80 393 SER B CA 1
ATOM 5017 C C . SER A 1 336 ? 82.268 -135.450 38.782 1.00 17.35 393 SER B C 1
ATOM 5018 O O . SER A 1 336 ? 81.930 -134.978 39.876 1.00 13.88 393 SER B O 1
ATOM 5026 N N . GLN A 1 337 ? 82.958 -134.739 37.886 1.00 15.41 394 GLN B N 1
ATOM 5027 C CA . GLN A 1 337 ? 83.281 -133.340 38.149 1.00 16.45 394 GLN B CA 1
ATOM 5028 C C . GLN A 1 337 ? 82.017 -132.529 38.390 1.00 12.46 394 GLN B C 1
ATOM 5029 O O . GLN A 1 337 ? 81.931 -131.762 39.355 1.00 14.25 394 GLN B O 1
ATOM 5043 N N . GLN A 1 338 ? 81.025 -132.680 37.512 1.00 11.25 395 GLN B N 1
ATOM 5044 C CA . GLN A 1 338 ? 79.800 -131.903 37.642 1.00 14.08 395 GLN B CA 1
ATOM 5045 C C . GLN A 1 338 ? 79.090 -132.206 38.954 1.00 17.64 395 GLN B C 1
ATOM 5046 O O . GLN A 1 338 ? 78.593 -131.293 39.624 1.00 14.57 395 GLN B O 1
ATOM 5060 N N . LYS A 1 339 ? 79.027 -133.483 39.335 1.00 15.66 396 LYS B N 1
ATOM 5061 C CA . LYS A 1 339 ? 78.333 -133.853 40.564 1.00 18.32 396 LYS B CA 1
ATOM 5062 C C . LYS A 1 339 ? 79.029 -133.271 41.787 1.00 16.19 396 LYS B C 1
ATOM 5063 O O . LYS A 1 339 ? 78.371 -132.848 42.746 1.00 11.63 396 LYS B O 1
ATOM 5082 N N . HIS A 1 340 ? 80.360 -133.227 41.770 1.00 14.23 397 HIS B N 1
ATOM 5083 C CA . HIS A 1 340 ? 81.086 -132.618 42.880 1.00 13.52 397 HIS B CA 1
ATOM 5084 C C . HIS A 1 340 ? 80.872 -131.108 42.926 1.00 12.11 397 HIS B C 1
ATOM 5085 O O . HIS A 1 340 ? 80.685 -130.532 44.005 1.00 10.83 397 HIS B O 1
ATOM 5099 N N . THR A 1 341 ? 80.906 -130.446 41.768 1.00 12.63 398 THR B N 1
ATOM 5100 C CA . THR A 1 341 ? 80.616 -129.016 41.724 1.00 12.74 398 THR B CA 1
ATOM 5101 C C . THR A 1 341 ? 79.214 -128.731 42.242 1.00 14.89 398 THR B C 1
ATOM 5102 O O . THR A 1 341 ? 79.005 -127.773 42.994 1.00 14.37 398 THR B O 1
ATOM 5113 N N . MET A 1 342 ? 78.239 -129.544 41.837 1.00 15.99 399 MET B N 1
ATOM 5114 C CA . MET A 1 342 ? 76.869 -129.329 42.288 1.00 18.06 399 MET B CA 1
ATOM 5115 C C . MET A 1 342 ? 76.745 -129.550 43.787 1.00 16.54 399 MET B C 1
ATOM 5116 O O . MET A 1 342 ? 75.990 -128.842 44.461 1.00 18.94 399 MET B O 1
ATOM 5130 N N . TYR A 1 343 ? 77.489 -130.517 44.327 1.00 12.20 400 TYR B N 1
ATOM 5131 C CA . TYR A 1 343 ? 77.499 -130.733 45.769 1.00 11.86 400 TYR B CA 1
ATOM 5132 C C . TYR A 1 343 ? 77.984 -129.485 46.501 1.00 16.51 400 TYR B C 1
ATOM 5133 O O . TYR A 1 343 ? 77.353 -129.022 47.461 1.00 14.93 400 TYR B O 1
ATOM 5151 N N . VAL A 1 344 ? 79.099 -128.914 46.044 1.00 14.50 401 VAL B N 1
ATOM 5152 C CA . VAL A 1 344 ? 79.645 -127.721 46.684 1.00 11.30 401 VAL B CA 1
ATOM 5153 C C . VAL A 1 344 ? 78.700 -126.538 46.511 1.00 14.38 401 VAL B C 1
ATOM 5154 O O . VAL A 1 344 ? 78.445 -125.784 47.458 1.00 15.23 401 VAL B O 1
ATOM 5167 N N . LYS A 1 345 ? 78.172 -126.348 45.302 1.00 18.02 402 LYS B N 1
ATOM 5168 C CA . LYS A 1 345 ? 77.269 -125.228 45.065 1.00 15.35 402 LYS B CA 1
ATOM 5169 C C . LYS A 1 345 ? 76.039 -125.308 45.960 1.00 20.70 402 LYS B C 1
ATOM 5170 O O . LYS A 1 345 ? 75.619 -124.299 46.539 1.00 18.39 402 LYS B O 1
ATOM 5189 N N . LYS A 1 346 ? 75.448 -126.499 46.088 1.00 17.03 403 LYS B N 1
ATOM 5190 C CA . LYS A 1 346 ? 74.266 -126.643 46.931 1.00 16.21 403 LYS B CA 1
ATOM 5191 C C . LYS A 1 346 ? 74.579 -126.296 48.378 1.00 16.16 403 LYS B C 1
ATOM 5192 O O . LYS A 1 346 ? 73.810 -125.585 49.035 1.00 19.64 403 LYS B O 1
ATOM 5211 N N . ALA A 1 347 ? 75.706 -126.789 48.894 1.00 16.31 404 ALA B N 1
ATOM 5212 C CA . ALA A 1 347 ? 76.086 -126.490 50.271 1.00 18.60 404 ALA B CA 1
ATOM 5213 C C . ALA A 1 347 ? 76.288 -124.993 50.474 1.00 16.47 404 ALA B C 1
ATOM 5214 O O . ALA A 1 347 ? 75.844 -124.425 51.478 1.00 22.19 404 ALA B O 1
ATOM 5221 N N . PHE A 1 348 ? 76.976 -124.337 49.540 1.00 13.87 405 PHE B N 1
ATOM 5222 C CA . PHE A 1 348 ? 77.201 -122.901 49.663 1.00 18.43 405 PHE B CA 1
ATOM 5223 C C . PHE A 1 348 ? 75.893 -122.124 49.576 1.00 21.57 405 PHE B C 1
ATOM 5224 O O . PHE A 1 348 ? 75.718 -121.113 50.267 1.00 21.68 405 PHE B O 1
ATOM 5241 N N . HIS A 1 349 ? 74.961 -122.571 48.733 1.00 19.73 406 HIS B N 1
ATOM 5242 C CA . HIS A 1 349 ? 73.678 -121.884 48.645 1.00 19.15 406 HIS B CA 1
ATOM 5243 C C . HIS A 1 349 ? 72.933 -121.945 49.972 1.00 20.04 406 HIS B C 1
ATOM 5244 O O . HIS A 1 349 ? 72.321 -120.958 50.397 1.00 20.81 406 HIS B O 1
ATOM 5258 N N . GLU A 1 350 ? 72.978 -123.097 50.646 1.00 21.67 407 GLU B N 1
ATOM 5259 C CA . GLU A 1 350 ? 72.297 -123.227 51.929 1.00 26.37 407 GLU B CA 1
ATOM 5260 C C . GLU A 1 350 ? 72.950 -122.364 53.001 1.00 24.81 407 GLU B C 1
ATOM 5261 O O . GLU A 1 350 ? 72.281 -121.954 53.955 1.00 25.27 407 GLU B O 1
ATOM 5273 N N . LEU A 1 351 ? 74.243 -122.078 52.865 1.00 21.98 408 LEU B N 1
ATOM 5274 C CA . LEU A 1 351 ? 74.975 -121.280 53.839 1.00 19.09 408 LEU B CA 1
ATOM 5275 C C . LEU A 1 351 ? 75.021 -119.799 53.492 1.00 20.53 408 LEU B C 1
ATOM 5276 O O . LEU A 1 351 ? 75.547 -119.010 54.283 1.00 19.66 408 LEU B O 1
ATOM 5292 N N . GLY A 1 352 ? 74.491 -119.399 52.339 1.00 22.25 409 GLY B N 1
ATOM 5293 C CA . GLY A 1 352 ? 74.592 -118.012 51.935 1.00 21.32 409 GLY B CA 1
ATOM 5294 C C . GLY A 1 352 ? 75.962 -117.602 51.450 1.00 24.47 409 GLY B C 1
ATOM 5295 O O . GLY A 1 352 ? 76.258 -116.406 51.398 1.00 20.74 409 GLY B O 1
ATOM 5299 N N . ILE A 1 353 ? 76.817 -118.559 51.102 1.00 16.73 410 ILE B N 1
ATOM 5300 C CA . ILE A 1 353 ? 78.117 -118.241 50.517 1.00 15.80 410 ILE B CA 1
ATOM 5301 C C . ILE A 1 353 ? 77.874 -117.734 49.100 1.00 16.14 410 ILE B C 1
ATOM 5302 O O . ILE A 1 353 ? 77.287 -118.454 48.280 1.00 20.02 410 ILE B O 1
ATOM 5318 N N . PRO A 1 354 ? 78.324 -116.462 48.749 1.00 21.51 411 PRO B N 1
ATOM 5319 C CA . PRO A 1 354 ? 77.948 -115.843 47.457 1.00 22.69 411 PRO B CA 1
ATOM 5320 C C . PRO A 1 354 ? 78.686 -116.394 46.238 1.00 21.01 411 PRO B C 1
ATOM 5321 O O . PRO A 1 354 ? 79.664 -115.838 45.739 1.00 22.12 411 PRO B O 1
ATOM 5332 N N . VAL A 1 355 ? 78.201 -117.527 45.740 1.00 20.85 412 VAL B N 1
ATOM 5333 C CA . VAL A 1 355 ? 78.697 -118.083 44.487 1.00 18.72 412 VAL B CA 1
ATOM 5334 C C . VAL A 1 355 ? 78.038 -117.337 43.336 1.00 20.18 412 VAL B C 1
ATOM 5335 O O . VAL A 1 355 ? 76.813 -117.173 43.311 1.00 16.05 412 VAL B O 1
ATOM 5348 N N . ILE A 1 356 ? 78.843 -116.881 42.380 1.00 16.30 413 ILE B N 1
ATOM 5349 C CA . ILE A 1 356 ? 78.298 -116.252 41.178 1.00 18.25 413 ILE B CA 1
ATOM 5350 C C . ILE A 1 356 ? 77.551 -117.339 40.413 1.00 19.41 413 ILE B C 1
ATOM 5351 O O . ILE A 1 356 ? 78.169 -118.333 40.003 1.00 19.81 413 ILE B O 1
ATOM 5367 N N . PRO A 1 357 ? 76.238 -117.215 40.205 1.00 17.25 414 PRO B N 1
ATOM 5368 C CA . PRO A 1 357 ? 75.489 -118.304 39.561 1.00 18.81 414 PRO B CA 1
ATOM 5369 C C . PRO A 1 357 ? 75.945 -118.522 38.125 1.00 18.36 414 PRO B C 1
ATOM 5370 O O . PRO A 1 357 ? 76.061 -117.574 37.344 1.00 19.18 414 PRO B O 1
ATOM 5381 N N . ASN A 1 358 ? 76.231 -119.779 37.789 1.00 18.59 415 ASN B N 1
ATOM 5382 C CA . ASN A 1 358 ? 76.640 -120.147 36.441 1.00 18.55 415 ASN B CA 1
ATOM 5383 C C . ASN A 1 358 ? 76.203 -121.576 36.164 1.00 18.23 415 ASN B C 1
ATOM 5384 O O . ASN A 1 358 ? 76.066 -122.371 37.102 1.00 16.85 415 ASN B O 1
ATOM 5395 N N . PRO A 1 359 ? 75.964 -121.935 34.895 1.00 15.96 416 PRO B N 1
ATOM 5396 C CA . PRO A 1 359 ? 75.623 -123.327 34.586 1.00 17.76 416 PRO B CA 1
ATOM 5397 C C . PRO A 1 359 ? 76.833 -124.176 34.226 1.00 18.80 416 PRO B C 1
ATOM 5398 O O . PRO A 1 359 ? 76.750 -124.999 33.310 1.00 18.91 416 PRO B O 1
ATOM 5409 N N . SER A 1 360 ? 77.924 -124.067 34.972 1.00 18.84 417 SER B N 1
ATOM 5410 C CA . SER A 1 360 ? 79.185 -124.670 34.560 1.00 15.62 417 SER B CA 1
ATOM 5411 C C . SER A 1 360 ? 79.840 -125.281 35.789 1.00 13.44 417 SER B C 1
ATOM 5412 O O . SER A 1 360 ? 79.221 -125.406 36.850 1.00 15.58 417 SER B O 1
ATOM 5420 N N . HIS A 1 361 ? 81.095 -125.684 35.619 1.00 15.61 418 HIS B N 1
ATOM 5421 C CA . HIS A 1 361 ? 81.868 -126.393 36.627 1.00 15.22 418 HIS B CA 1
ATOM 5422 C C . HIS A 1 361 ? 82.577 -125.466 37.608 1.00 15.90 418 HIS B C 1
ATOM 5423 O O . HIS A 1 361 ? 83.268 -125.959 38.505 1.00 17.13 418 HIS B O 1
ATOM 5437 N N . ILE A 1 362 ? 82.425 -124.151 37.468 1.00 14.36 419 ILE B N 1
ATOM 5438 C CA . ILE A 1 362 ? 83.178 -123.182 38.259 1.00 17.34 419 ILE B CA 1
ATOM 5439 C C . ILE A 1 362 ? 82.360 -122.786 39.480 1.00 16.39 419 ILE B C 1
ATOM 5440 O O . ILE A 1 362 ? 81.132 -122.655 39.411 1.00 16.51 419 ILE B O 1
ATOM 5456 N N . VAL A 1 363 ? 83.046 -122.581 40.602 1.00 11.80 420 VAL B N 1
ATOM 5457 C CA . VAL A 1 363 ? 82.414 -122.135 41.842 1.00 13.04 420 VAL B CA 1
ATOM 5458 C C . VAL A 1 363 ? 83.099 -120.848 42.287 1.00 15.63 420 VAL B C 1
ATOM 5459 O O . VAL A 1 363 ? 83.840 -120.851 43.280 1.00 18.28 420 VAL B O 1
ATOM 5472 N N . PRO A 1 364 ? 82.937 -119.745 41.560 1.00 17.29 421 PRO B N 1
ATOM 5473 C CA . PRO A 1 364 ? 83.533 -118.482 42.010 1.00 15.81 421 PRO B CA 1
ATOM 5474 C C . PRO A 1 364 ? 82.750 -117.885 43.171 1.00 18.80 421 PRO B C 1
ATOM 5475 O O . PRO A 1 364 ? 81.533 -117.706 43.090 1.00 18.60 421 PRO B O 1
ATOM 5486 N N . VAL A 1 365 ? 83.468 -117.515 44.226 1.00 17.85 422 VAL B N 1
ATOM 5487 C CA . VAL A 1 365 ? 82.866 -116.935 45.420 1.00 18.12 422 VAL B CA 1
ATOM 5488 C C . VAL A 1 365 ? 83.169 -115.445 45.415 1.00 18.66 422 VAL B C 1
ATOM 5489 O O . VAL A 1 365 ? 84.337 -115.039 45.438 1.00 16.78 422 VAL B O 1
ATOM 5502 N N . LEU A 1 366 ? 82.119 -114.632 45.385 1.00 16.78 423 LEU B N 1
ATOM 5503 C CA . LEU A 1 366 ? 82.294 -113.192 45.264 1.00 13.54 423 LEU B CA 1
ATOM 5504 C C . LEU A 1 366 ? 82.780 -112.604 46.581 1.00 18.03 423 LEU B C 1
ATOM 5505 O O . LEU A 1 366 ? 82.226 -112.885 47.648 1.00 14.63 423 LEU B O 1
ATOM 5521 N N . ILE A 1 367 ? 83.825 -111.787 46.496 1.00 19.25 424 ILE B N 1
ATOM 5522 C CA . ILE A 1 367 ? 84.326 -111.005 47.624 1.00 19.45 424 ILE B CA 1
ATOM 5523 C C . ILE A 1 367 ? 84.049 -109.521 47.415 1.00 19.43 424 ILE B C 1
ATOM 5524 O O . ILE A 1 367 ? 83.411 -108.875 48.248 1.00 19.68 424 ILE B O 1
ATOM 5540 N N . GLY A 1 368 ? 84.559 -108.952 46.325 1.00 22.78 425 GLY B N 1
ATOM 5541 C CA . GLY A 1 368 ? 84.273 -107.582 45.958 1.00 19.52 425 GLY B CA 1
ATOM 5542 C C . GLY A 1 368 ? 85.309 -106.582 46.408 1.00 18.53 425 GLY B C 1
ATOM 5543 O O . GLY A 1 368 ? 85.157 -105.387 46.124 1.00 21.14 425 GLY B O 1
ATOM 5547 N N . ASN A 1 369 ? 86.346 -107.027 47.112 1.00 19.40 426 ASN B N 1
ATOM 5548 C CA . ASN A 1 369 ? 87.423 -106.158 47.560 1.00 15.87 426 ASN B CA 1
ATOM 5549 C C . ASN A 1 369 ? 88.725 -106.931 47.456 1.00 19.88 426 ASN B C 1
ATOM 5550 O O . ASN A 1 369 ? 88.813 -108.066 47.934 1.00 22.32 426 ASN B O 1
ATOM 5561 N N . ALA A 1 370 ? 89.735 -106.313 46.840 1.00 15.40 427 ALA B N 1
ATOM 5562 C CA . ALA A 1 370 ? 90.988 -107.019 46.596 1.00 20.69 427 ALA B CA 1
ATOM 5563 C C . ALA A 1 370 ? 91.681 -107.383 47.902 1.00 19.85 427 ALA B C 1
ATOM 5564 O O . ALA A 1 370 ? 92.171 -108.507 48.062 1.00 20.93 427 ALA B O 1
ATOM 5571 N N . ASP A 1 371 ? 91.722 -106.447 48.852 1.00 22.21 428 ASP B N 1
ATOM 5572 C CA . ASP A 1 371 ? 92.402 -106.705 50.116 1.00 30.34 428 ASP B CA 1
ATOM 5573 C C . ASP A 1 371 ? 91.691 -107.792 50.915 1.00 27.70 428 ASP B C 1
ATOM 5574 O O . ASP A 1 371 ? 92.339 -108.693 51.461 1.00 21.62 428 ASP B O 1
ATOM 5583 N N . LEU A 1 372 ? 90.360 -107.726 50.995 1.00 24.45 429 LEU B N 1
ATOM 5584 C CA . LEU A 1 372 ? 89.616 -108.754 51.715 1.00 22.63 429 LEU B CA 1
ATOM 5585 C C . LEU A 1 372 ? 89.748 -110.115 51.043 1.00 19.19 429 LEU B C 1
ATOM 5586 O O . LEU A 1 372 ? 89.778 -111.143 51.729 1.00 19.75 429 LEU B O 1
ATOM 5602 N N . ALA A 1 373 ? 89.832 -110.144 49.711 1.00 17.62 430 ALA B N 1
ATOM 5603 C CA . ALA A 1 373 ? 90.006 -111.413 49.014 1.00 19.45 430 ALA B CA 1
ATOM 5604 C C . ALA A 1 373 ? 91.348 -112.048 49.355 1.00 18.79 430 ALA B C 1
ATOM 5605 O O . ALA A 1 373 ? 91.428 -113.261 49.581 1.00 15.39 430 ALA B O 1
ATOM 5612 N N . LYS A 1 374 ? 92.415 -111.245 49.399 1.00 18.21 431 LYS B N 1
ATOM 5613 C CA . LYS A 1 374 ? 93.722 -111.780 49.769 1.00 16.18 431 LYS B CA 1
ATOM 5614 C C . LYS A 1 374 ? 93.706 -112.326 51.191 1.00 16.32 431 LYS B C 1
ATOM 5615 O O . LYS A 1 374 ? 94.200 -113.428 51.451 1.00 15.20 431 LYS B O 1
ATOM 5634 N N . GLN A 1 375 ? 93.098 -111.559 52.089 1.00 17.10 432 GLN B N 1
ATOM 5635 C CA . GLN A 1 375 ? 93.061 -111.953 53.522 1.00 18.88 432 GLN B CA 1
ATOM 5636 C C . GLN A 1 375 ? 92.290 -113.298 53.679 1.00 17.25 432 GLN B C 1
ATOM 5637 O O . GLN A 1 375 ? 92.655 -114.193 54.461 1.00 16.24 432 GLN B O 1
ATOM 5651 N N . ALA A 1 376 ? 91.188 -113.422 52.948 1.00 16.84 433 ALA B N 1
ATOM 5652 C CA . ALA A 1 376 ? 90.420 -114.662 52.977 1.00 18.90 433 ALA B CA 1
ATOM 5653 C C . ALA A 1 376 ? 91.238 -115.834 52.442 1.00 16.35 433 ALA B C 1
ATOM 5654 O O . ALA A 1 376 ? 91.235 -116.924 53.026 1.00 12.65 433 ALA B O 1
ATOM 5661 N N . SER A 1 377 ? 91.928 -115.637 51.315 1.00 15.75 434 SER B N 1
ATOM 5662 C CA . SER A 1 377 ? 92.784 -116.697 50.789 1.00 11.83 434 SER B CA 1
ATOM 5663 C C . SER A 1 377 ? 93.898 -117.036 51.774 1.00 13.68 434 SER B C 1
ATOM 5664 O O . SER A 1 377 ? 94.210 -118.213 51.992 1.00 14.61 434 SER B O 1
ATOM 5672 N N . ASP A 1 378 ? 94.501 -116.014 52.386 1.00 12.11 435 ASP B N 1
ATOM 5673 C CA . ASP A 1 378 ? 95.577 -116.254 53.342 1.00 12.65 435 ASP B CA 1
ATOM 5674 C C . ASP A 1 378 ? 95.079 -117.035 54.550 1.00 13.94 435 ASP B C 1
ATOM 5675 O O . ASP A 1 378 ? 95.744 -117.973 55.006 1.00 16.59 435 ASP B O 1
ATOM 5684 N N . ILE A 1 379 ? 93.915 -116.669 55.086 1.00 12.61 436 ILE B N 1
ATOM 5685 C CA . ILE A 1 379 ? 93.375 -117.402 56.228 1.00 14.62 436 ILE B CA 1
ATOM 5686 C C . ILE A 1 379 ? 93.051 -118.838 55.835 1.00 13.39 436 ILE B C 1
ATOM 5687 O O . ILE A 1 379 ? 93.299 -119.779 56.601 1.00 14.16 436 ILE B O 1
ATOM 5703 N N . LEU A 1 380 ? 92.486 -119.034 54.642 1.00 13.69 437 LEU B N 1
ATOM 5704 C CA . LEU A 1 380 ? 92.150 -120.386 54.210 1.00 11.43 437 LEU B CA 1
ATOM 5705 C C . LEU A 1 380 ? 93.381 -121.282 54.194 1.00 11.19 437 LEU B C 1
ATOM 5706 O O . LEU A 1 380 ? 93.341 -122.417 54.682 1.00 11.13 437 LEU B O 1
ATOM 5722 N N . ILE A 1 381 ? 94.493 -120.787 53.651 1.00 13.10 438 ILE B N 1
ATOM 5723 C CA . ILE A 1 381 ? 95.669 -121.639 53.510 1.00 13.52 438 ILE B CA 1
ATOM 5724 C C . ILE A 1 381 ? 96.402 -121.789 54.840 1.00 13.38 438 ILE B C 1
ATOM 5725 O O . ILE A 1 381 ? 96.848 -122.886 55.193 1.00 12.66 438 ILE B O 1
ATOM 5741 N N . ASN A 1 382 ? 96.527 -120.701 55.604 1.00 13.60 439 ASN B N 1
ATOM 5742 C CA . ASN A 1 382 ? 97.321 -120.740 56.827 1.00 12.16 439 ASN B CA 1
ATOM 5743 C C . ASN A 1 382 ? 96.567 -121.388 57.981 1.00 12.36 439 ASN B C 1
ATOM 5744 O O . ASN A 1 382 ? 97.149 -122.164 58.745 1.00 13.81 439 ASN B O 1
ATOM 5755 N N . LYS A 1 383 ? 95.279 -121.078 58.131 1.00 14.22 440 LYS B N 1
ATOM 5756 C CA . LYS A 1 383 ? 94.482 -121.604 59.235 1.00 15.66 440 LYS B CA 1
ATOM 5757 C C . LYS A 1 383 ? 93.786 -122.922 58.895 1.00 18.05 440 LYS B C 1
ATOM 5758 O O . LYS A 1 383 ? 93.665 -123.795 59.763 1.00 16.19 440 LYS B O 1
ATOM 5777 N N . HIS A 1 384 ? 93.301 -123.079 57.660 1.00 12.42 441 HIS B N 1
ATOM 5778 C CA . HIS A 1 384 ? 92.506 -124.241 57.283 1.00 12.76 441 HIS B CA 1
ATOM 5779 C C . HIS A 1 384 ? 93.197 -125.166 56.291 1.00 14.37 441 HIS B C 1
ATOM 5780 O O . HIS A 1 384 ? 92.609 -126.181 55.905 1.00 13.27 441 HIS B O 1
ATOM 5794 N N . GLN A 1 385 ? 94.420 -124.853 55.868 1.00 11.05 442 GLN B N 1
ATOM 5795 C CA . GLN A 1 385 ? 95.143 -125.684 54.903 1.00 11.01 442 GLN B CA 1
ATOM 5796 C C . GLN A 1 385 ? 94.315 -125.907 53.636 1.00 12.58 442 GLN B C 1
ATOM 5797 O O . GLN A 1 385 ? 94.307 -126.993 53.048 1.00 13.73 442 GLN B O 1
ATOM 5811 N N . ILE A 1 386 ? 93.606 -124.861 53.219 1.00 10.36 443 ILE B N 1
ATOM 5812 C CA . ILE A 1 386 ? 92.825 -124.847 51.986 1.00 11.94 443 ILE B CA 1
ATOM 5813 C C . ILE A 1 386 ? 93.427 -123.790 51.071 1.00 12.73 443 ILE B C 1
ATOM 5814 O O . ILE A 1 386 ? 93.580 -122.633 51.477 1.00 12.69 443 ILE B O 1
ATOM 5830 N N . TYR A 1 387 ? 93.772 -124.179 49.841 1.00 12.36 444 TYR B N 1
ATOM 5831 C CA . TYR A 1 387 ? 94.382 -123.257 48.885 1.00 12.87 444 TYR B CA 1
ATOM 5832 C C . TYR A 1 387 ? 93.371 -122.840 47.818 1.00 12.27 444 TYR B C 1
ATOM 5833 O O . TYR A 1 387 ? 93.026 -123.631 46.931 1.00 10.86 444 TYR B O 1
ATOM 5851 N N . VAL A 1 388 ? 92.912 -121.592 47.905 1.00 13.28 445 VAL B N 1
ATOM 5852 C CA . VAL A 1 388 ? 92.133 -120.948 46.855 1.00 14.56 445 VAL B CA 1
ATOM 5853 C C . VAL A 1 388 ? 92.716 -119.552 46.692 1.00 14.85 445 VAL B C 1
ATOM 5854 O O . VAL A 1 388 ? 92.619 -118.728 47.606 1.00 12.57 445 VAL B O 1
ATOM 5867 N N . GLN A 1 389 ? 93.271 -119.268 45.519 1.00 15.21 446 GLN B N 1
ATOM 5868 C CA . GLN A 1 389 ? 93.961 -118.005 45.297 1.00 15.88 446 GLN B CA 1
ATOM 5869 C C . GLN A 1 389 ? 92.927 -116.898 45.152 1.00 16.17 446 GLN B C 1
ATOM 5870 O O . GLN A 1 389 ? 91.840 -117.113 44.608 1.00 18.12 446 GLN B O 1
ATOM 5884 N N . ALA A 1 390 ? 93.256 -115.714 45.660 1.00 19.43 447 ALA B N 1
ATOM 5885 C CA . ALA A 1 390 ? 92.408 -114.548 45.453 1.00 20.08 447 ALA B CA 1
ATOM 5886 C C . ALA A 1 390 ? 92.623 -114.034 44.037 1.00 15.32 447 ALA B C 1
ATOM 5887 O O . ALA A 1 390 ? 93.761 -113.930 43.572 1.00 17.18 447 ALA B O 1
ATOM 5894 N N . ILE A 1 391 ? 91.529 -113.731 43.344 1.00 13.37 448 ILE B N 1
ATOM 5895 C CA . ILE A 1 391 ? 91.576 -113.272 41.959 1.00 13.13 448 ILE B CA 1
ATOM 5896 C C . ILE A 1 391 ? 91.253 -111.787 41.936 1.00 15.39 448 ILE B C 1
ATOM 5897 O O . ILE A 1 391 ? 90.205 -111.362 42.444 1.00 15.64 448 ILE B O 1
ATOM 5913 N N . ASN A 1 392 ? 92.135 -111.004 41.320 1.00 13.84 449 ASN B N 1
ATOM 5914 C CA . ASN A 1 392 ? 91.997 -109.556 41.292 1.00 15.11 449 ASN B CA 1
ATOM 5915 C C . ASN A 1 392 ? 92.365 -109.047 39.903 1.00 18.27 449 ASN B C 1
ATOM 5916 O O . ASN A 1 392 ? 92.697 -109.821 38.998 1.00 19.81 449 ASN B O 1
ATOM 5927 N N . PHE A 1 393 ? 92.300 -107.730 39.738 1.00 15.64 450 PHE B N 1
ATOM 5928 C CA . PHE A 1 393 ? 92.653 -107.087 38.477 1.00 16.88 450 PHE B CA 1
ATOM 5929 C C . PHE A 1 393 ? 94.108 -107.405 38.115 1.00 17.18 450 PHE B C 1
ATOM 5930 O O . PHE A 1 393 ? 94.963 -107.457 39.006 1.00 15.03 450 PHE B O 1
ATOM 5947 N N . PRO A 1 394 ? 94.414 -107.575 36.810 1.00 20.20 451 PRO B N 1
ATOM 5948 C CA . PRO A 1 394 ? 93.597 -107.497 35.584 1.00 19.88 451 PRO B CA 1
ATOM 5949 C C . PRO A 1 394 ? 92.730 -108.709 35.232 1.00 20.62 451 PRO B C 1
ATOM 5950 O O . PRO A 1 394 ? 91.975 -108.631 34.258 1.00 19.05 451 PRO B O 1
ATOM 5961 N N . THR A 1 395 ? 92.885 -109.824 35.949 1.00 15.71 452 THR B N 1
ATOM 5962 C CA . THR A 1 395 ? 92.119 -111.028 35.624 1.00 16.70 452 THR B CA 1
ATOM 5963 C C . THR A 1 395 ? 90.616 -110.791 35.735 1.00 20.13 452 THR B C 1
ATOM 5964 O O . THR A 1 395 ? 89.835 -111.336 34.945 1.00 17.73 452 THR B O 1
ATOM 5975 N N . VAL A 1 396 ? 90.189 -110.000 36.719 1.00 19.27 453 VAL B N 1
ATOM 5976 C CA . VAL A 1 396 ? 88.793 -109.615 36.866 1.00 14.83 453 VAL B CA 1
ATOM 5977 C C . VAL A 1 396 ? 88.750 -108.121 37.140 1.00 20.00 453 VAL B C 1
ATOM 5978 O O . VAL A 1 396 ? 89.734 -107.516 37.572 1.00 20.93 453 VAL B O 1
ATOM 5991 N N . ALA A 1 397 ? 87.591 -107.528 36.870 1.00 16.67 454 ALA B N 1
ATOM 5992 C CA . ALA A 1 397 ? 87.417 -106.099 37.073 1.00 19.55 454 ALA B CA 1
ATOM 5993 C C . ALA A 1 397 ? 87.569 -105.751 38.546 1.00 18.90 454 ALA B C 1
ATOM 5994 O O . ALA A 1 397 ? 87.199 -106.524 39.435 1.00 15.26 454 ALA B O 1
ATOM 6001 N N . ARG A 1 398 ? 88.120 -104.568 38.800 1.00 20.58 455 ARG B N 1
ATOM 6002 C CA . ARG A 1 398 ? 88.242 -104.088 40.168 1.00 24.07 455 ARG B CA 1
ATOM 6003 C C . ARG A 1 398 ? 86.855 -103.984 40.789 1.00 25.46 455 ARG B C 1
ATOM 6004 O O . ARG A 1 398 ? 85.899 -103.550 40.142 1.00 19.18 455 ARG B O 1
ATOM 6025 N N . GLY A 1 399 ? 86.741 -104.415 42.045 1.00 23.87 456 GLY B N 1
ATOM 6026 C CA . GLY A 1 399 ? 85.462 -104.467 42.719 1.00 25.27 456 GLY B CA 1
ATOM 6027 C C . GLY A 1 399 ? 84.694 -105.759 42.527 1.00 25.78 456 GLY B C 1
ATOM 6028 O O . GLY A 1 399 ? 83.652 -105.939 43.172 1.00 20.62 456 GLY B O 1
ATOM 6032 N N . THR A 1 400 ? 85.156 -106.648 41.642 1.00 22.35 457 THR B N 1
ATOM 6033 C CA . THR A 1 400 ? 84.563 -107.968 41.445 1.00 20.68 457 THR B CA 1
ATOM 6034 C C . THR A 1 400 ? 85.483 -109.093 41.918 1.00 17.28 457 THR B C 1
ATOM 6035 O O . THR A 1 400 ? 85.301 -110.249 41.517 1.00 15.16 457 THR B O 1
ATOM 6046 N N . GLU A 1 401 ? 86.476 -108.773 42.745 1.00 15.89 458 GLU B N 1
ATOM 6047 C CA . GLU A 1 401 ? 87.453 -109.763 43.177 1.00 15.38 458 GLU B CA 1
ATOM 6048 C C . GLU A 1 401 ? 86.759 -110.956 43.829 1.00 17.87 458 GLU B C 1
ATOM 6049 O O . GLU A 1 401 ? 85.742 -110.819 44.515 1.00 15.16 458 GLU B O 1
ATOM 6061 N N . ARG A 1 402 ? 87.327 -112.145 43.629 1.00 19.27 459 ARG B N 1
ATOM 6062 C CA . ARG A 1 402 ? 86.600 -113.353 43.986 1.00 18.43 459 ARG B CA 1
ATOM 6063 C C . ARG A 1 402 ? 87.571 -114.477 44.316 1.00 17.53 459 ARG B C 1
ATOM 6064 O O . ARG A 1 402 ? 88.768 -114.402 44.023 1.00 15.14 459 ARG B O 1
ATOM 6085 N N . LEU A 1 403 ? 87.031 -115.517 44.952 1.00 17.63 460 LEU B N 1
ATOM 6086 C CA . LEU A 1 403 ? 87.746 -116.769 45.176 1.00 15.48 460 LEU B CA 1
ATOM 6087 C C . LEU A 1 403 ? 87.191 -117.806 44.207 1.00 16.10 460 LEU B C 1
ATOM 6088 O O . LEU A 1 403 ? 86.005 -118.147 44.268 1.00 18.62 460 LEU B O 1
ATOM 6104 N N . ARG A 1 404 ? 88.048 -118.313 43.327 1.00 16.10 461 ARG B N 1
ATOM 6105 C CA . ARG A 1 404 ? 87.638 -119.212 42.253 1.00 20.93 461 ARG B CA 1
ATOM 6106 C C . ARG A 1 404 ? 87.930 -120.653 42.662 1.00 20.08 461 ARG B C 1
ATOM 6107 O O . ARG A 1 404 ? 89.093 -121.068 42.710 1.00 21.23 461 ARG B O 1
ATOM 6128 N N . ILE A 1 405 ? 86.873 -121.424 42.911 1.00 14.24 462 ILE B N 1
ATOM 6129 C CA . ILE A 1 405 ? 86.980 -122.815 43.336 1.00 12.67 462 ILE B CA 1
ATOM 6130 C C . ILE A 1 405 ? 86.616 -123.704 42.153 1.00 12.54 462 ILE B C 1
ATOM 6131 O O . ILE A 1 405 ? 85.595 -123.484 41.488 1.00 13.47 462 ILE B O 1
ATOM 6147 N N . THR A 1 406 ? 87.451 -124.711 41.894 1.00 10.27 463 THR B N 1
ATOM 6148 C CA . THR A 1 406 ? 87.319 -125.569 40.719 1.00 13.69 463 THR B CA 1
ATOM 6149 C C . THR A 1 406 ? 87.363 -127.033 41.139 1.00 14.16 463 THR B C 1
ATOM 6150 O O . THR A 1 406 ? 88.436 -127.650 41.166 1.00 15.37 463 THR B O 1
ATOM 6161 N N . PRO A 1 407 ? 86.215 -127.626 41.469 1.00 13.11 464 PRO B N 1
ATOM 6162 C CA . PRO A 1 407 ? 86.201 -129.052 41.818 1.00 11.84 464 PRO B CA 1
ATOM 6163 C C . PRO A 1 407 ? 86.552 -129.938 40.635 1.00 15.45 464 PRO B C 1
ATOM 6164 O O . PRO A 1 407 ? 86.333 -129.587 39.471 1.00 14.61 464 PRO B O 1
ATOM 6175 N N . THR A 1 408 ? 87.099 -131.115 40.957 1.00 13.10 465 THR B N 1
ATOM 6176 C CA . THR A 1 408 ? 87.490 -132.112 39.967 1.00 13.65 465 THR B CA 1
ATOM 6177 C C . THR A 1 408 ? 86.918 -133.471 40.360 1.00 13.17 465 THR B C 1
ATOM 6178 O O . THR A 1 408 ? 86.282 -133.601 41.417 1.00 14.27 465 THR B O 1
ATOM 6189 N N . PRO A 1 409 ? 87.116 -134.507 39.543 1.00 12.14 466 PRO B N 1
ATOM 6190 C CA . PRO A 1 409 ? 86.728 -135.860 39.977 1.00 11.48 466 PRO B CA 1
ATOM 6191 C C . PRO A 1 409 ? 87.402 -136.296 41.262 1.00 15.20 466 PRO B C 1
ATOM 6192 O O . PRO A 1 409 ? 86.892 -137.199 41.940 1.00 14.29 466 PRO B O 1
ATOM 6203 N N . GLY A 1 410 ? 88.534 -135.690 41.619 1.00 14.78 467 GLY B N 1
ATOM 6204 C CA . GLY A 1 410 ? 89.226 -136.064 42.836 1.00 12.51 467 GLY B CA 1
ATOM 6205 C C . GLY A 1 410 ? 88.726 -135.390 44.092 1.00 14.66 467 GLY B C 1
ATOM 6206 O O . GLY A 1 410 ? 89.130 -135.788 45.190 1.00 12.64 467 GLY B O 1
ATOM 6210 N N . HIS A 1 411 ? 87.852 -134.387 43.964 1.00 12.73 468 HIS B N 1
ATOM 6211 C CA . HIS A 1 411 ? 87.310 -133.686 45.126 1.00 12.44 468 HIS B CA 1
ATOM 6212 C C . HIS A 1 411 ? 86.008 -134.363 45.547 1.00 14.93 468 HIS B C 1
ATOM 6213 O O . HIS A 1 411 ? 84.899 -133.938 45.211 1.00 16.29 468 HIS B O 1
ATOM 6227 N N . THR A 1 412 ? 86.164 -135.422 46.331 1.00 12.54 469 THR B N 1
ATOM 6228 C CA . THR A 1 412 ? 85.035 -136.181 46.836 1.00 12.29 469 THR B CA 1
ATOM 6229 C C . THR A 1 412 ? 84.362 -135.440 47.993 1.00 12.66 469 THR B C 1
ATOM 6230 O O . THR A 1 412 ? 84.903 -134.485 48.557 1.00 13.04 469 THR B O 1
ATOM 6241 N N . ASN A 1 413 ? 83.145 -135.884 48.321 1.00 14.51 470 ASN B N 1
ATOM 6242 C CA . ASN A 1 413 ? 82.311 -135.172 49.286 1.00 14.40 470 ASN B CA 1
ATOM 6243 C C . ASN A 1 413 ? 82.992 -135.012 50.640 1.00 15.33 470 ASN B C 1
ATOM 6244 O O . ASN A 1 413 ? 82.781 -134.001 51.321 1.00 12.05 470 ASN B O 1
ATOM 6255 N N . ASP A 1 414 ? 83.792 -135.991 51.062 1.00 13.38 471 ASP B N 1
ATOM 6256 C CA . ASP A 1 414 ? 84.496 -135.844 52.330 1.00 14.88 471 ASP B CA 1
ATOM 6257 C C . ASP A 1 414 ? 85.430 -134.639 52.303 1.00 16.69 471 ASP B C 1
ATOM 6258 O O . ASP A 1 414 ? 85.526 -133.893 53.286 1.00 14.63 471 ASP B O 1
ATOM 6267 N N . LEU A 1 415 ? 86.137 -134.435 51.192 1.00 12.76 472 LEU B N 1
ATOM 6268 C CA . LEU A 1 415 ? 86.989 -133.257 51.075 1.00 15.72 472 LEU B CA 1
ATOM 6269 C C . LEU A 1 415 ? 86.159 -131.988 50.914 1.00 10.22 472 LEU B C 1
ATOM 6270 O O . LEU A 1 415 ? 86.514 -130.937 51.457 1.00 10.23 472 LEU B O 1
ATOM 6286 N N . SER A 1 416 ? 85.052 -132.065 50.171 1.00 13.04 473 SER B N 1
ATOM 6287 C CA . SER A 1 416 ? 84.208 -130.889 49.979 1.00 11.59 473 SER B CA 1
ATOM 6288 C C . SER A 1 416 ? 83.654 -130.375 51.302 1.00 13.58 473 SER B C 1
ATOM 6289 O O . SER A 1 416 ? 83.542 -129.160 51.503 1.00 10.81 473 SER B O 1
ATOM 6297 N N . ASP A 1 417 ? 83.284 -131.280 52.211 1.00 13.90 474 ASP B N 1
ATOM 6298 C CA . ASP A 1 417 ? 82.756 -130.847 53.502 1.00 15.58 474 ASP B CA 1
ATOM 6299 C C . ASP A 1 417 ? 83.779 -130.018 54.268 1.00 18.01 474 ASP B C 1
ATOM 6300 O O . ASP A 1 417 ? 83.426 -129.031 54.924 1.00 16.04 474 ASP B O 1
ATOM 6309 N N . ILE A 1 418 ? 85.052 -130.408 54.206 1.00 11.03 475 ILE B N 1
ATOM 6310 C CA . ILE A 1 418 ? 86.098 -129.637 54.872 1.00 13.33 475 ILE B CA 1
ATOM 6311 C C . ILE A 1 418 ? 86.200 -128.245 54.259 1.00 12.75 475 ILE B C 1
ATOM 6312 O O . ILE A 1 418 ? 86.262 -127.237 54.972 1.00 11.15 475 ILE B O 1
ATOM 6328 N N . LEU A 1 419 ? 86.229 -128.169 52.925 1.00 12.25 476 LEU B N 1
ATOM 6329 C CA . LEU A 1 419 ? 86.219 -126.875 52.247 1.00 14.92 476 LEU B CA 1
ATOM 6330 C C . LEU A 1 419 ? 85.037 -126.033 52.708 1.00 17.22 476 LEU B C 1
ATOM 6331 O O . LEU A 1 419 ? 85.194 -124.869 53.096 1.00 14.28 476 LEU B O 1
ATOM 6347 N N . ILE A 1 420 ? 83.838 -126.613 52.659 1.00 13.88 477 ILE B N 1
ATOM 6348 C CA . ILE A 1 420 ? 82.622 -125.862 52.955 1.00 14.00 477 ILE B CA 1
ATOM 6349 C C . ILE A 1 420 ? 82.710 -125.244 54.345 1.00 17.82 477 ILE B C 1
ATOM 6350 O O . ILE A 1 420 ? 82.455 -124.049 54.533 1.00 15.13 477 ILE B O 1
ATOM 6366 N N . ASN A 1 421 ? 83.088 -126.051 55.338 1.00 19.39 478 ASN B N 1
ATOM 6367 C CA . ASN A 1 421 ? 83.202 -125.553 56.706 1.00 18.30 478 ASN B CA 1
ATOM 6368 C C . ASN A 1 421 ? 84.286 -124.485 56.821 1.00 15.82 478 ASN B C 1
ATOM 6369 O O . ASN A 1 421 ? 84.128 -123.502 57.557 1.00 18.82 478 ASN B O 1
ATOM 6380 N N . ALA A 1 422 ? 85.391 -124.653 56.093 1.00 13.38 479 ALA B N 1
ATOM 6381 C CA . ALA A 1 422 ? 86.477 -123.678 56.148 1.00 11.87 479 ALA B CA 1
ATOM 6382 C C . ALA A 1 422 ? 86.044 -122.330 55.579 1.00 18.40 479 ALA B C 1
ATOM 6383 O O . ALA A 1 422 ? 86.295 -121.277 56.180 1.00 14.98 479 ALA B O 1
ATOM 6390 N N . VAL A 1 423 ? 85.397 -122.337 54.411 1.00 16.38 480 VAL B N 1
ATOM 6391 C CA . VAL A 1 423 ? 84.949 -121.085 53.808 1.00 16.69 480 VAL B CA 1
ATOM 6392 C C . VAL A 1 423 ? 83.895 -120.426 54.685 1.00 15.99 480 VAL B C 1
ATOM 6393 O O . VAL A 1 423 ? 83.914 -119.207 54.897 1.00 14.47 480 VAL B O 1
ATOM 6406 N N . ASP A 1 424 ? 82.955 -121.218 55.200 1.00 12.74 481 ASP B N 1
ATOM 6407 C CA . ASP A 1 424 ? 81.972 -120.693 56.138 1.00 13.34 481 ASP B CA 1
ATOM 6408 C C . ASP A 1 424 ? 82.664 -120.003 57.305 1.00 17.11 481 ASP B C 1
ATOM 6409 O O . ASP A 1 424 ? 82.272 -118.902 57.710 1.00 16.70 481 ASP B O 1
ATOM 6418 N N . ASP A 1 425 ? 83.724 -120.623 57.832 1.00 18.41 482 ASP B N 1
ATOM 6419 C CA . ASP A 1 425 ? 84.421 -120.078 58.994 1.00 18.14 482 ASP B CA 1
ATOM 6420 C C . ASP A 1 425 ? 85.166 -118.794 58.650 1.00 17.95 482 ASP B C 1
ATOM 6421 O O . ASP A 1 425 ? 85.221 -117.869 59.469 1.00 15.82 482 ASP B O 1
ATOM 6430 N N . VAL A 1 426 ? 85.760 -118.719 57.456 1.00 15.43 483 VAL B N 1
ATOM 6431 C CA . VAL A 1 426 ? 86.510 -117.524 57.085 1.00 16.57 483 VAL B CA 1
ATOM 6432 C C . VAL A 1 426 ? 85.561 -116.355 56.864 1.00 18.92 483 VAL B C 1
ATOM 6433 O O . VAL A 1 426 ? 85.859 -115.213 57.234 1.00 16.32 483 VAL B O 1
ATOM 6446 N N . PHE A 1 427 ? 84.405 -116.620 56.250 1.00 16.05 484 PHE B N 1
ATOM 6447 C CA . PHE A 1 427 ? 83.390 -115.585 56.108 1.00 17.48 484 PHE B CA 1
ATOM 6448 C C . PHE A 1 427 ? 82.972 -115.038 57.469 1.00 21.18 484 PHE B C 1
ATOM 6449 O O . PHE A 1 427 ? 82.815 -113.822 57.634 1.00 17.15 484 PHE B O 1
ATOM 6466 N N . ASN A 1 428 ? 82.806 -115.917 58.462 1.00 18.25 485 ASN B N 1
ATOM 6467 C CA . ASN A 1 428 ? 82.455 -115.451 59.801 1.00 21.01 485 ASN B CA 1
ATOM 6468 C C . ASN A 1 428 ? 83.600 -114.676 60.437 1.00 17.76 485 ASN B C 1
ATOM 6469 O O . ASN A 1 428 ? 83.379 -113.617 61.039 1.00 19.19 485 ASN B O 1
ATOM 6480 N N . GLU A 1 429 ? 84.830 -115.176 60.308 1.00 19.79 486 GLU B N 1
ATOM 6481 C CA . GLU A 1 429 ? 85.961 -114.518 60.953 1.00 18.54 486 GLU B CA 1
ATOM 6482 C C . GLU A 1 429 ? 86.178 -113.116 60.400 1.00 20.18 486 GLU B C 1
ATOM 6483 O O . GLU A 1 429 ? 86.448 -112.177 61.159 1.00 20.03 486 GLU B O 1
ATOM 6495 N N . LEU A 1 430 ? 86.055 -112.947 59.088 1.00 20.12 487 LEU B N 1
ATOM 6496 C CA . LEU A 1 430 ? 86.268 -111.651 58.461 1.00 21.70 487 LEU B CA 1
ATOM 6497 C C . LEU A 1 430 ? 84.973 -110.867 58.280 1.00 23.63 487 LEU B C 1
ATOM 6498 O O . LEU A 1 430 ? 85.015 -109.745 57.760 1.00 23.84 487 LEU B O 1
ATOM 6514 N N . GLN A 1 431 ? 83.835 -111.425 58.691 1.00 20.05 488 GLN B N 1
ATOM 6515 C CA . GLN A 1 431 ? 82.542 -110.760 58.548 1.00 24.62 488 GLN B CA 1
ATOM 6516 C C . GLN A 1 431 ? 82.323 -110.305 57.108 1.00 25.53 488 GLN B C 1
ATOM 6517 O O . GLN A 1 431 ? 82.020 -109.142 56.829 1.00 22.18 488 GLN B O 1
ATOM 6531 N N . LEU A 1 432 ? 82.490 -111.249 56.183 1.00 20.73 489 LEU B N 1
ATOM 6532 C CA . LEU A 1 432 ? 82.364 -110.971 54.764 1.00 22.59 489 LEU B CA 1
ATOM 6533 C C . LEU A 1 432 ? 80.899 -111.038 54.332 1.00 23.44 489 LEU B C 1
ATOM 6534 O O . LEU A 1 432 ? 80.102 -111.765 54.930 1.00 22.54 489 LEU B O 1
ATOM 6550 N N . PRO A 1 433 ? 80.518 -110.280 53.303 1.00 24.37 490 PRO B N 1
ATOM 6551 C CA . PRO A 1 433 ? 79.106 -110.248 52.903 1.00 23.20 490 PRO B CA 1
ATOM 6552 C C . PRO A 1 433 ? 78.642 -111.595 52.373 1.00 24.14 490 PRO B C 1
ATOM 6553 O O . PRO A 1 433 ? 79.329 -112.244 51.580 1.00 23.12 490 PRO B O 1
ATOM 6564 N N . ARG A 1 434 ? 77.451 -111.999 52.812 1.00 22.99 491 ARG B N 1
ATOM 6565 C CA . ARG A 1 434 ? 76.802 -113.204 52.326 1.00 24.26 491 ARG B CA 1
ATOM 6566 C C . ARG A 1 434 ? 75.869 -112.841 51.172 1.00 21.25 491 ARG B C 1
ATOM 6567 O O . ARG A 1 434 ? 75.778 -111.683 50.755 1.00 20.53 491 ARG B O 1
ATOM 6588 N N . VAL A 1 435 ? 75.165 -113.844 50.643 1.00 21.79 492 VAL B N 1
ATOM 6589 C CA . VAL A 1 435 ? 74.220 -113.599 49.553 1.00 25.02 492 VAL B CA 1
ATOM 6590 C C . VAL A 1 435 ? 73.266 -112.472 49.929 1.00 25.81 492 VAL B C 1
ATOM 6591 O O . VAL A 1 435 ? 73.101 -111.496 49.187 1.00 24.50 492 VAL B O 1
ATOM 6604 N N . ARG A 1 436 ? 72.627 -112.594 51.097 1.00 26.81 493 ARG B N 1
ATOM 6605 C CA . ARG A 1 436 ? 71.641 -111.603 51.522 1.00 30.12 493 ARG B CA 1
ATOM 6606 C C . ARG A 1 436 ? 72.251 -110.214 51.648 1.00 25.60 493 ARG B C 1
ATOM 6607 O O . ARG A 1 436 ? 71.552 -109.210 51.461 1.00 25.26 493 ARG B O 1
ATOM 6628 N N . ASP A 1 437 ? 73.544 -110.130 51.956 1.00 23.99 494 ASP B N 1
ATOM 6629 C CA . ASP A 1 437 ? 74.193 -108.831 52.094 1.00 25.71 494 ASP B CA 1
ATOM 6630 C C . ASP A 1 437 ? 74.444 -108.197 50.736 1.00 25.35 494 ASP B C 1
ATOM 6631 O O . ASP A 1 437 ? 74.297 -106.981 50.578 1.00 26.48 494 ASP B O 1
ATOM 6640 N N . TRP A 1 438 ? 74.835 -109.003 49.750 1.00 24.75 495 TRP B N 1
ATOM 6641 C CA . TRP A 1 438 ? 74.930 -108.499 48.387 1.00 25.43 495 TRP B CA 1
ATOM 6642 C C . TRP A 1 438 ? 73.569 -108.064 47.864 1.00 29.76 495 TRP B C 1
ATOM 6643 O O . TRP A 1 438 ? 73.465 -107.061 47.146 1.00 28.26 495 TRP B O 1
ATOM 6664 N N . GLU A 1 439 ? 72.511 -108.797 48.220 1.00 31.31 496 GLU B N 1
ATOM 6665 C CA . GLU A 1 439 ? 71.168 -108.377 47.838 1.00 31.53 496 GLU B CA 1
ATOM 6666 C C . GLU A 1 439 ? 70.831 -107.018 48.435 1.00 28.77 496 GLU B C 1
ATOM 6667 O O . GLU A 1 439 ? 70.256 -106.160 47.754 1.00 30.57 496 GLU B O 1
ATOM 6679 N N . SER A 1 440 ? 71.197 -106.796 49.699 1.00 30.59 497 SER B N 1
ATOM 6680 C CA . SER A 1 440 ? 70.897 -105.522 50.343 1.00 31.67 497 SER B CA 1
ATOM 6681 C C . SER A 1 440 ? 71.519 -104.355 49.588 1.00 34.19 497 SER B C 1
ATOM 6682 O O . SER A 1 440 ? 71.005 -103.233 49.650 1.00 37.22 497 SER B O 1
ATOM 6690 N N . GLN A 1 441 ? 72.622 -104.593 48.882 1.00 32.72 498 GLN B N 1
ATOM 6691 C CA . GLN A 1 441 ? 73.330 -103.537 48.169 1.00 35.26 498 GLN B CA 1
ATOM 6692 C C . GLN A 1 441 ? 72.910 -103.417 46.710 1.00 30.78 498 GLN B C 1
ATOM 6693 O O . GLN A 1 441 ? 73.405 -102.528 46.011 1.00 32.45 498 GLN B O 1
ATOM 6707 N N . GLY A 1 442 ? 71.987 -104.257 46.243 1.00 25.54 499 GLY B N 1
ATOM 6708 C CA . GLY A 1 442 ? 71.571 -104.253 44.853 1.00 27.28 499 GLY B CA 1
ATOM 6709 C C . GLY A 1 442 ? 72.098 -105.411 44.033 1.00 26.20 499 GLY B C 1
ATOM 6710 O O . GLY A 1 442 ? 71.772 -105.499 42.844 1.00 28.48 499 GLY B O 1
ATOM 6714 N N . GLY A 1 443 ? 72.907 -106.288 44.615 1.00 24.26 500 GLY B N 1
ATOM 6715 C CA . GLY A 1 443 ? 73.422 -107.446 43.916 1.00 26.72 500 GLY B CA 1
ATOM 6716 C C . GLY A 1 443 ? 74.576 -107.104 42.989 1.00 28.17 500 GLY B C 1
ATOM 6717 O O . GLY A 1 443 ? 74.792 -105.957 42.599 1.00 31.92 500 GLY B O 1
ATOM 6721 N N . LEU A 1 444 ? 75.346 -108.135 42.650 1.00 22.62 501 LEU B N 1
ATOM 6722 C CA . LEU A 1 444 ? 76.442 -107.993 41.706 1.00 20.59 501 LEU B CA 1
ATOM 6723 C C . LEU A 1 444 ? 76.675 -109.333 41.024 1.00 22.03 501 LEU B C 1
ATOM 6724 O O . LEU A 1 444 ? 76.692 -110.376 41.683 1.00 23.65 501 LEU B O 1
ATOM 6740 N N . LEU A 1 445 ? 76.848 -109.298 39.705 1.00 19.12 502 LEU B N 1
ATOM 6741 C CA . LEU A 1 445 ? 77.140 -110.501 38.925 1.00 23.11 502 LEU B CA 1
ATOM 6742 C C . LEU A 1 445 ? 76.178 -111.643 39.251 1.00 22.89 502 LEU B C 1
ATOM 6743 O O . LEU A 1 445 ? 76.571 -112.805 39.359 1.00 23.09 502 LEU B O 1
ATOM 6759 N N . GLY A 1 446 ? 74.897 -111.311 39.410 1.00 22.86 503 GLY B N 1
ATOM 6760 C CA . GLY A 1 446 ? 73.882 -112.312 39.648 1.00 27.14 503 GLY B CA 1
ATOM 6761 C C . GLY A 1 446 ? 73.736 -112.747 41.086 1.00 26.98 503 GLY B C 1
ATOM 6762 O O . GLY A 1 446 ? 72.792 -113.484 41.399 1.00 25.20 503 GLY B O 1
ATOM 6766 N N . VAL A 1 447 ? 74.624 -112.317 41.975 1.00 27.28 504 VAL B N 1
ATOM 6767 C CA . VAL A 1 447 ? 74.480 -112.625 43.393 1.00 27.71 504 VAL B CA 1
ATOM 6768 C C . VAL A 1 447 ? 73.450 -111.661 43.958 1.00 29.02 504 VAL B C 1
ATOM 6769 O O . VAL A 1 447 ? 73.658 -110.444 43.939 1.00 27.40 504 VAL B O 1
ATOM 6782 N N . VAL A 1 453 ? 67.708 -114.265 36.389 1.00 35.26 510 VAL B N 1
ATOM 6783 C CA . VAL A 1 453 ? 67.394 -115.565 35.808 1.00 40.00 510 VAL B CA 1
ATOM 6784 C C . VAL A 1 453 ? 68.659 -116.427 35.760 1.00 33.58 510 VAL B C 1
ATOM 6785 O O . VAL A 1 453 ? 69.582 -116.113 35.013 1.00 37.24 510 VAL B O 1
ATOM 6797 N N . GLU A 1 454 ? 68.711 -117.504 36.546 1.00 37.29 511 GLU B N 1
ATOM 6798 C CA . GLU A 1 454 ? 69.859 -118.406 36.505 1.00 40.83 511 GLU B CA 1
ATOM 6799 C C . GLU A 1 454 ? 69.718 -119.386 35.346 1.00 36.71 511 GLU B C 1
ATOM 6800 O O . GLU A 1 454 ? 68.707 -120.087 35.239 1.00 35.69 511 GLU B O 1
ATOM 6812 N N . GLU A 1 455 ? 70.747 -119.464 34.502 1.00 32.90 512 GLU B N 1
ATOM 6813 C CA . GLU A 1 455 ? 70.791 -120.506 33.481 1.00 31.89 512 GLU B CA 1
ATOM 6814 C C . GLU A 1 455 ? 70.877 -121.886 34.120 1.00 29.87 512 GLU B C 1
ATOM 6815 O O . GLU A 1 455 ? 71.609 -122.098 35.091 1.00 26.24 512 GLU B O 1
ATOM 6827 N N . SER A 1 456 ? 70.131 -122.833 33.557 1.00 30.47 513 SER B N 1
ATOM 6828 C CA . SER A 1 456 ? 70.183 -124.212 34.018 1.00 28.00 513 SER B CA 1
ATOM 6829 C C . SER A 1 456 ? 71.505 -124.852 33.599 1.00 24.25 513 SER B C 1
ATOM 6830 O O . SER A 1 456 ? 72.133 -124.443 32.620 1.00 20.26 513 SER B O 1
ATOM 6838 N N . ASN A 1 457 ? 71.933 -125.856 34.364 1.00 25.00 514 ASN B N 1
ATOM 6839 C CA . ASN A 1 457 ? 73.222 -126.494 34.110 1.00 20.43 514 ASN B CA 1
ATOM 6840 C C . ASN A 1 457 ? 73.308 -127.006 32.679 1.00 20.36 514 ASN B C 1
ATOM 6841 O O . ASN A 1 457 ? 72.337 -127.530 32.127 1.00 20.31 514 ASN B O 1
ATOM 6852 N N . LEU A 1 458 ? 74.490 -126.851 32.078 1.00 19.75 515 LEU B N 1
ATOM 6853 C CA . LEU A 1 458 ? 74.734 -127.443 30.768 1.00 19.01 515 LEU B CA 1
ATOM 6854 C C . LEU A 1 458 ? 74.542 -128.954 30.806 1.00 17.70 515 LEU B C 1
ATOM 6855 O O . LEU A 1 458 ? 73.988 -129.540 29.870 1.00 18.00 515 LEU B O 1
ATOM 6871 N N . TRP A 1 459 ? 75.000 -129.601 31.876 1.00 17.42 516 TRP B N 1
ATOM 6872 C CA . TRP A 1 459 ? 74.840 -131.043 32.047 1.00 17.46 516 TRP B CA 1
ATOM 6873 C C . TRP A 1 459 ? 73.481 -131.316 32.683 1.00 18.20 516 TRP B C 1
ATOM 6874 O O . TRP A 1 459 ? 73.252 -130.972 33.846 1.00 21.24 516 TRP B O 1
ATOM 6895 N N . THR A 1 460 ? 72.583 -131.932 31.919 1.00 18.70 517 THR B N 1
ATOM 6896 C CA . THR A 1 460 ? 71.259 -132.268 32.415 1.00 26.15 517 THR B CA 1
ATOM 6897 C C . THR A 1 460 ? 71.305 -133.525 33.282 1.00 24.32 517 THR B C 1
ATOM 6898 O O . THR A 1 460 ? 72.271 -134.290 33.268 1.00 21.83 517 THR B O 1
ATOM 6909 N N . SER A 1 461 ? 70.229 -133.731 34.047 1.00 26.31 518 SER B N 1
ATOM 6910 C CA . SER A 1 461 ? 70.097 -134.950 34.838 1.00 25.57 518 SER B CA 1
ATOM 6911 C C . SER A 1 461 ? 70.287 -136.189 33.972 1.00 24.03 518 SER B C 1
ATOM 6912 O O . SER A 1 461 ? 70.985 -137.134 34.357 1.00 26.83 518 SER B O 1
ATOM 6920 N N . SER A 1 462 ? 69.658 -136.204 32.796 1.00 22.28 519 SER B N 1
ATOM 6921 C CA . SER A 1 462 ? 69.779 -137.354 31.904 1.00 26.13 519 SER B CA 1
ATOM 6922 C C . SER A 1 462 ? 71.227 -137.572 31.478 1.00 24.62 519 SER B C 1
ATOM 6923 O O . SER A 1 462 ? 71.718 -138.706 31.469 1.00 21.87 519 SER B O 1
ATOM 6931 N N . GLN A 1 463 ? 71.923 -136.495 31.113 1.00 23.91 520 GLN B N 1
ATOM 6932 C CA . GLN A 1 463 ? 73.313 -136.624 30.693 1.00 22.32 520 GLN B CA 1
ATOM 6933 C C . GLN A 1 463 ? 74.201 -137.069 31.848 1.00 20.54 520 GLN B C 1
ATOM 6934 O O . GLN A 1 463 ? 75.114 -137.878 31.658 1.00 20.74 520 GLN B O 1
ATOM 6948 N N . LEU A 1 464 ? 73.938 -136.566 33.056 1.00 18.60 521 LEU B N 1
ATOM 6949 C CA . LEU A 1 464 ? 74.744 -136.926 34.217 1.00 19.59 521 LEU B CA 1
ATOM 6950 C C . LEU A 1 464 ? 74.570 -138.381 34.632 1.00 22.32 521 LEU B C 1
ATOM 6951 O O . LEU A 1 464 ? 75.391 -138.890 35.402 1.00 21.32 521 LEU B O 1
ATOM 6967 N N . SER A 1 465 ? 73.523 -139.056 34.159 1.00 19.59 522 SER B N 1
ATOM 6968 C CA . SER A 1 465 ? 73.328 -140.467 34.465 1.00 20.23 522 SER B CA 1
ATOM 6969 C C . SER A 1 465 ? 74.024 -141.392 33.472 1.00 20.32 522 SER B C 1
ATOM 6970 O O . SER A 1 465 ? 73.998 -142.611 33.662 1.00 21.94 522 SER B O 1
ATOM 6978 N N . LEU A 1 466 ? 74.648 -140.852 32.428 1.00 22.19 523 LEU B N 1
ATOM 6979 C CA . LEU A 1 466 ? 75.359 -141.683 31.468 1.00 21.43 523 LEU B CA 1
ATOM 6980 C C . LEU A 1 466 ? 76.636 -142.247 32.080 1.00 22.64 523 LEU B C 1
ATOM 6981 O O . LEU A 1 466 ? 77.257 -141.638 32.955 1.00 21.80 523 LEU B O 1
ATOM 6997 N N . THR A 1 467 ? 77.016 -143.431 31.615 1.00 21.64 524 THR B N 1
ATOM 6998 C CA . THR A 1 467 ? 78.247 -144.097 32.017 1.00 19.59 524 THR B CA 1
ATOM 6999 C C . THR A 1 467 ? 79.108 -144.345 30.785 1.00 19.38 524 THR B C 1
ATOM 7000 O O . THR A 1 467 ? 78.705 -144.080 29.651 1.00 19.42 524 THR B O 1
ATOM 7011 N N . ASN A 1 468 ? 80.307 -144.884 31.017 1.00 20.23 525 ASN B N 1
ATOM 7012 C CA . ASN A 1 468 ? 81.203 -145.185 29.906 1.00 23.22 525 ASN B CA 1
ATOM 7013 C C . ASN A 1 468 ? 80.633 -146.258 28.988 1.00 27.54 525 ASN B C 1
ATOM 7014 O O . ASN A 1 468 ? 80.988 -146.297 27.804 1.00 28.17 525 ASN B O 1
ATOM 7025 N N . ASP A 1 469 ? 79.748 -147.117 29.500 1.00 26.72 526 ASP B N 1
ATOM 7026 C CA . ASP A 1 469 ? 79.081 -148.106 28.663 1.00 27.97 526 ASP B CA 1
ATOM 7027 C C . ASP A 1 469 ? 78.095 -147.476 27.692 1.00 26.58 526 ASP B C 1
ATOM 7028 O O . ASP A 1 469 ? 77.618 -148.168 26.786 1.00 22.92 526 ASP B O 1
ATOM 7037 N N . ASP A 1 470 ? 77.771 -146.195 27.862 1.00 23.94 527 ASP B N 1
ATOM 7038 C CA . ASP A 1 470 ? 76.880 -145.489 26.954 1.00 23.08 527 ASP B CA 1
ATOM 7039 C C . ASP A 1 470 ? 77.623 -144.785 25.827 1.00 27.22 527 ASP B C 1
ATOM 7040 O O . ASP A 1 470 ? 76.983 -144.143 24.989 1.00 24.91 527 ASP B O 1
ATOM 7049 N N . LEU A 1 471 ? 78.945 -144.901 25.773 1.00 23.85 528 LEU B N 1
ATOM 7050 C CA . LEU A 1 471 ? 79.712 -144.334 24.676 1.00 21.37 528 LEU B CA 1
ATOM 7051 C C . LEU A 1 471 ? 79.883 -145.351 23.556 1.00 25.40 528 LEU B C 1
ATOM 7052 O O . LEU A 1 471 ? 79.900 -146.563 23.782 1.00 26.15 528 LEU B O 1
ATOM 7068 N N . ASN A 1 472 ? 79.988 -144.836 22.339 1.00 23.40 529 ASN B N 1
ATOM 7069 C CA . ASN A 1 472 ? 80.229 -145.682 21.182 1.00 23.67 529 ASN B CA 1
ATOM 7070 C C . ASN A 1 472 ? 81.569 -146.396 21.343 1.00 23.19 529 ASN B C 1
ATOM 7071 O O . ASN A 1 472 ? 82.577 -145.748 21.659 1.00 22.60 529 ASN B O 1
ATOM 7082 N N . PRO A 1 473 ? 81.635 -147.713 21.129 1.00 28.64 530 PRO B N 1
ATOM 7083 C CA . PRO A 1 473 ? 82.920 -148.415 21.290 1.00 26.92 530 PRO B CA 1
ATOM 7084 C C . PRO A 1 473 ? 84.047 -147.865 20.435 1.00 24.90 530 PRO B C 1
ATOM 7085 O O . PRO A 1 473 ? 85.213 -148.145 20.732 1.00 25.95 530 PRO B O 1
ATOM 7096 N N . ASN A 1 474 ? 83.753 -147.101 19.386 1.00 24.98 531 ASN B N 1
ATOM 7097 C CA . ASN A 1 474 ? 84.813 -146.622 18.507 1.00 22.07 531 ASN B CA 1
ATOM 7098 C C . ASN A 1 474 ? 85.622 -145.472 19.099 1.00 21.17 531 ASN B C 1
ATOM 7099 O O . ASN A 1 474 ? 86.618 -145.072 18.490 1.00 22.43 531 ASN B O 1
ATOM 7110 N N . VAL A 1 475 ? 85.245 -144.946 20.272 1.00 22.19 532 VAL B N 1
ATOM 7111 C CA . VAL A 1 475 ? 86.077 -143.954 20.955 1.00 18.33 532 VAL B CA 1
ATOM 7112 C C . VAL A 1 475 ? 87.032 -144.599 21.948 1.00 24.09 532 VAL B C 1
ATOM 7113 O O . VAL A 1 475 ? 87.860 -143.899 22.547 1.00 19.71 532 VAL B O 1
ATOM 7126 N N . ARG A 1 476 ? 86.947 -145.911 22.139 1.00 28.92 533 ARG B N 1
ATOM 7127 C CA . ARG A 1 476 ? 87.882 -146.635 22.984 1.00 32.30 533 ARG B CA 1
ATOM 7128 C C . ARG A 1 476 ? 89.005 -147.128 22.083 1.00 35.67 533 ARG B C 1
ATOM 7129 O O . ARG A 1 476 ? 88.753 -147.852 21.114 1.00 46.32 533 ARG B O 1
ATOM 7150 N N . ASP A 1 477 ? 90.233 -146.727 22.388 1.00 38.60 534 ASP B N 1
ATOM 7151 C CA . ASP A 1 477 ? 91.416 -147.174 21.662 1.00 34.29 534 ASP B CA 1
ATOM 7152 C C . ASP A 1 477 ? 91.304 -147.010 20.143 1.00 25.60 534 ASP B C 1
ATOM 7153 O O . ASP A 1 477 ? 91.629 -147.932 19.388 1.00 21.14 534 ASP B O 1
ATOM 7162 N N . PRO A 1 478 ? 90.858 -145.854 19.658 1.00 29.19 535 PRO B N 1
ATOM 7163 C CA . PRO A 1 478 ? 90.804 -145.651 18.210 1.00 29.70 535 PRO B CA 1
ATOM 7164 C C . PRO A 1 478 ? 92.203 -145.539 17.629 1.00 27.15 535 PRO B C 1
ATOM 7165 O O . PRO A 1 478 ? 93.137 -145.068 18.282 1.00 26.20 535 PRO B O 1
ATOM 7176 N N . ILE A 1 479 ? 92.345 -145.998 16.391 1.00 25.18 536 ILE B N 1
ATOM 7177 C CA . ILE A 1 479 ? 93.587 -145.839 15.645 1.00 24.96 536 ILE B CA 1
ATOM 7178 C C . ILE A 1 479 ? 93.482 -144.536 14.861 1.00 23.32 536 ILE B C 1
ATOM 7179 O O . ILE A 1 479 ? 92.711 -144.431 13.903 1.00 23.65 536 ILE B O 1
ATOM 7195 N N . VAL A 1 480 ? 94.261 -143.542 15.270 1.00 19.71 537 VAL B N 1
ATOM 7196 C CA . VAL A 1 480 ? 94.178 -142.194 14.724 1.00 20.24 537 VAL B CA 1
ATOM 7197 C C . VAL A 1 480 ? 95.332 -142.023 13.752 1.00 18.79 537 VAL B C 1
ATOM 7198 O O . VAL A 1 480 ? 96.500 -142.033 14.154 1.00 21.67 537 VAL B O 1
ATOM 7211 N N . LYS A 1 481 ? 95.015 -141.854 12.472 1.00 19.78 538 LYS B N 1
ATOM 7212 C CA . LYS A 1 481 ? 96.048 -141.677 11.464 1.00 20.24 538 LYS B CA 1
ATOM 7213 C C . LYS A 1 481 ? 96.592 -140.257 11.514 1.00 22.42 538 LYS B C 1
ATOM 7214 O O . LYS A 1 481 ? 95.849 -139.295 11.731 1.00 20.77 538 LYS B O 1
ATOM 7233 N N . GLN A 1 482 ? 97.899 -140.135 11.316 1.00 18.43 539 GLN B N 1
ATOM 7234 C CA . GLN A 1 482 ? 98.526 -138.828 11.244 1.00 17.89 539 GLN B CA 1
ATOM 7235 C C . GLN A 1 482 ? 98.014 -138.065 10.025 1.00 20.91 539 GLN B C 1
ATOM 7236 O O . GLN A 1 482 ? 97.563 -138.649 9.032 1.00 19.92 539 GLN B O 1
ATOM 7250 N N . LEU A 1 483 ? 98.079 -136.741 10.114 1.00 19.10 540 LEU B N 1
ATOM 7251 C CA . LEU A 1 483 ? 97.534 -135.857 9.095 1.00 24.38 540 LEU B CA 1
ATOM 7252 C C . LEU A 1 483 ? 98.645 -135.327 8.200 1.00 20.28 540 LEU B C 1
ATOM 7253 O O . LEU A 1 483 ? 99.712 -134.934 8.679 1.00 18.62 540 LEU B O 1
ATOM 7269 N N . GLU A 1 484 ? 98.388 -135.320 6.891 1.00 20.03 541 GLU B N 1
ATOM 7270 C CA . GLU A 1 484 ? 99.376 -134.780 5.966 1.00 19.68 541 GLU B CA 1
ATOM 7271 C C . GLU A 1 484 ? 99.657 -133.311 6.257 1.00 19.16 541 GLU B C 1
ATOM 7272 O O . GLU A 1 484 ? 100.803 -132.861 6.153 1.00 19.13 541 GLU B O 1
ATOM 7284 N N . VAL A 1 485 ? 98.622 -132.548 6.620 1.00 23.59 542 VAL B N 1
ATOM 7285 C CA . VAL A 1 485 ? 98.768 -131.104 6.772 1.00 22.14 542 VAL B CA 1
ATOM 7286 C C . VAL A 1 485 ? 99.735 -130.742 7.895 1.00 19.66 542 VAL B C 1
ATOM 7287 O O . VAL A 1 485 ? 100.328 -129.659 7.872 1.00 19.76 542 VAL B O 1
ATOM 7300 N N . SER A 1 486 ? 99.918 -131.630 8.877 1.00 17.31 543 SER B N 1
ATOM 7301 C CA . SER A 1 486 ? 100.900 -131.383 9.930 1.00 16.75 543 SER B CA 1
ATOM 7302 C C . SER A 1 486 ? 102.310 -131.254 9.365 1.00 17.12 543 SER B C 1
ATOM 7303 O O . SER A 1 486 ? 103.169 -130.610 9.984 1.00 16.85 543 SER B O 1
ATOM 7311 N N . SER A 1 487 ? 102.581 -131.891 8.222 1.00 17.82 544 SER B N 1
ATOM 7312 C CA . SER A 1 487 ? 103.891 -131.853 7.584 1.00 18.29 544 SER B CA 1
ATOM 7313 C C . SER A 1 487 ? 103.924 -131.011 6.316 1.00 21.67 544 SER B C 1
ATOM 7314 O O . SER A 1 487 ? 105.015 -130.779 5.784 1.00 21.33 544 SER B O 1
ATOM 7322 N N . GLY A 1 488 ? 102.783 -130.557 5.823 1.00 24.39 545 GLY B N 1
ATOM 7323 C CA . GLY A 1 488 ? 102.691 -129.901 4.528 1.00 25.12 545 GLY B CA 1
ATOM 7324 C C . GLY A 1 488 ? 102.024 -130.793 3.490 1.00 22.64 545 GLY B C 1
ATOM 7325 O O . GLY A 1 488 ? 102.210 -132.017 3.478 1.00 22.84 545 GLY B O 1
ATOM 7329 N N . ILE A 1 489 ? 101.227 -130.174 2.621 1.00 22.84 546 ILE B N 1
ATOM 7330 C CA . ILE A 1 489 ? 100.392 -130.884 1.653 1.00 28.11 546 ILE B CA 1
ATOM 7331 C C . ILE A 1 489 ? 101.095 -130.854 0.300 1.00 29.66 546 ILE B C 1
ATOM 7332 O O . ILE A 1 489 ? 101.357 -129.777 -0.248 1.00 28.00 546 ILE B O 1
ATOM 7348 N N . LYS A 1 490 ? 101.392 -132.029 -0.249 1.00 33.01 547 LYS B N 1
ATOM 7349 C CA . LYS A 1 490 ? 102.006 -132.111 -1.568 1.00 37.66 547 LYS B CA 1
ATOM 7350 C C . LYS A 1 490 ? 100.961 -131.972 -2.666 1.00 38.71 547 LYS B C 1
ATOM 7351 O O . LYS A 1 490 ? 99.853 -132.504 -2.559 1.00 36.79 547 LYS B O 1
ATOM 7370 N N . GLN A 1 491 ? 101.301 -131.203 -3.697 1.00 46.41 548 GLN B N 1
ATOM 7371 C CA . GLN A 1 491 ? 100.423 -131.031 -4.849 1.00 53.23 548 GLN B CA 1
ATOM 7372 C C . GLN A 1 491 ? 100.981 -131.787 -6.054 1.00 61.32 548 GLN B C 1
ATOM 7373 O O . GLN A 1 491 ? 100.489 -131.658 -7.175 1.00 66.26 548 GLN B O 1
ATOM 7388 N N . GLY B 1 13 ? 86.817 -109.537 1.096 1.00 49.97 70 GLY A N 1
ATOM 7389 C CA . GLY B 1 13 ? 87.331 -110.781 1.634 1.00 50.85 70 GLY A CA 1
ATOM 7390 C C . GLY B 1 13 ? 86.233 -111.772 1.971 1.00 52.70 70 GLY A C 1
ATOM 7391 O O . GLY B 1 13 ? 86.488 -112.793 2.610 1.00 52.60 70 GLY A O 1
ATOM 7394 N N . PHE B 1 14 ? 85.008 -111.463 1.533 1.00 57.07 71 PHE A N 1
ATOM 7395 C CA . PHE B 1 14 ? 83.863 -112.343 1.763 1.00 53.00 71 PHE A CA 1
ATOM 7396 C C . PHE B 1 14 ? 84.120 -113.762 1.268 1.00 44.45 71 PHE A C 1
ATOM 7397 O O . PHE B 1 14 ? 83.496 -114.711 1.755 1.00 39.26 71 PHE A O 1
ATOM 7414 N N . ASP B 1 15 ? 85.007 -113.928 0.287 1.00 35.61 72 ASP A N 1
ATOM 7415 C CA . ASP B 1 15 ? 85.459 -115.257 -0.126 1.00 35.39 72 ASP A CA 1
ATOM 7416 C C . ASP B 1 15 ? 86.745 -115.569 0.632 1.00 33.76 72 ASP A C 1
ATOM 7417 O O . ASP B 1 15 ? 87.853 -115.309 0.161 1.00 32.89 72 ASP A O 1
ATOM 7426 N N . TYR B 1 16 ? 86.592 -116.145 1.825 1.00 29.82 73 TYR A N 1
ATOM 7427 C CA . TYR B 1 16 ? 87.748 -116.403 2.677 1.00 27.57 73 TYR A CA 1
ATOM 7428 C C . TYR B 1 16 ? 88.617 -117.518 2.110 1.00 27.85 73 TYR A C 1
ATOM 7429 O O . TYR B 1 16 ? 89.848 -117.411 2.103 1.00 28.48 73 TYR A O 1
ATOM 7447 N N . GLU B 1 17 ? 87.995 -118.597 1.633 1.00 32.68 74 GLU A N 1
ATOM 7448 C CA . GLU B 1 17 ? 88.760 -119.737 1.140 1.00 38.23 74 GLU A CA 1
ATOM 7449 C C . GLU B 1 17 ? 89.600 -119.347 -0.071 1.00 33.03 74 GLU A C 1
ATOM 7450 O O . GLU B 1 17 ? 90.737 -119.811 -0.226 1.00 28.62 74 GLU A O 1
ATOM 7462 N N . GLY B 1 18 ? 89.057 -118.495 -0.944 1.00 32.06 75 GLY A N 1
ATOM 7463 C CA . GLY B 1 18 ? 89.826 -118.036 -2.091 1.00 31.85 75 GLY A CA 1
ATOM 7464 C C . GLY B 1 18 ? 91.064 -117.258 -1.686 1.00 30.09 75 GLY A C 1
ATOM 7465 O O . GLY B 1 18 ? 92.134 -117.425 -2.273 1.00 26.05 75 GLY A O 1
ATOM 7469 N N . LEU B 1 19 ? 90.934 -116.397 -0.675 1.00 31.36 76 LEU A N 1
ATOM 7470 C CA . LEU B 1 19 ? 92.084 -115.637 -0.202 1.00 29.30 76 LEU A CA 1
ATOM 7471 C C . LEU B 1 19 ? 93.138 -116.561 0.397 1.00 31.39 76 LEU A C 1
ATOM 7472 O O . LEU B 1 19 ? 94.334 -116.412 0.115 1.00 24.88 76 LEU A O 1
ATOM 7488 N N . ILE B 1 20 ? 92.714 -117.518 1.225 1.00 28.32 77 ILE A N 1
ATOM 7489 C CA . ILE B 1 20 ? 93.654 -118.467 1.816 1.00 28.43 77 ILE A CA 1
ATOM 7490 C C . ILE B 1 20 ? 94.359 -119.256 0.719 1.00 30.50 77 ILE A C 1
ATOM 7491 O O . ILE B 1 20 ? 95.587 -119.407 0.724 1.00 29.19 77 ILE A O 1
ATOM 7507 N N . ASP B 1 21 ? 93.587 -119.770 -0.242 1.00 28.27 78 ASP A N 1
ATOM 7508 C CA . ASP B 1 21 ? 94.172 -120.505 -1.358 1.00 33.79 78 ASP A CA 1
ATOM 7509 C C . ASP B 1 21 ? 95.182 -119.644 -2.106 1.00 33.38 78 ASP A C 1
ATOM 7510 O O . ASP B 1 21 ? 96.272 -120.111 -2.457 1.00 27.84 78 ASP A O 1
ATOM 7519 N N . SER B 1 22 ? 94.828 -118.385 -2.369 1.00 31.07 79 SER A N 1
ATOM 7520 C CA . SER B 1 22 ? 95.704 -117.507 -3.136 1.00 32.04 79 SER A CA 1
ATOM 7521 C C . SER B 1 22 ? 97.028 -117.277 -2.416 1.00 28.41 79 SER A C 1
ATOM 7522 O O . SER B 1 22 ? 98.099 -117.320 -3.036 1.00 25.38 79 SER A O 1
ATOM 7530 N N . GLU B 1 23 ? 96.981 -117.049 -1.103 1.00 25.93 80 GLU A N 1
ATOM 7531 C CA . GLU B 1 23 ? 98.207 -116.769 -0.362 1.00 26.33 80 GLU A CA 1
ATOM 7532 C C . GLU B 1 23 ? 99.068 -118.017 -0.218 1.00 24.59 80 GLU A C 1
ATOM 7533 O O . GLU B 1 23 ? 100.298 -117.941 -0.312 1.00 29.79 80 GLU A O 1
ATOM 7545 N N . LEU B 1 24 ? 98.446 -119.176 -0.003 1.00 24.54 81 LEU A N 1
ATOM 7546 C CA . LEU B 1 24 ? 99.212 -120.416 0.029 1.00 28.19 81 LEU A CA 1
ATOM 7547 C C . LEU B 1 24 ? 99.828 -120.715 -1.331 1.00 28.90 81 LEU A C 1
ATOM 7548 O O . LEU B 1 24 ? 100.971 -121.180 -1.413 1.00 27.76 81 LEU A O 1
ATOM 7564 N N . GLN B 1 25 ? 99.090 -120.449 -2.411 1.00 27.48 82 GLN A N 1
ATOM 7565 C CA . GLN B 1 25 ? 99.628 -120.696 -3.744 1.00 31.95 82 GLN A CA 1
ATOM 7566 C C . GLN B 1 25 ? 100.866 -119.848 -4.001 1.00 34.11 82 GLN A C 1
ATOM 7567 O O . GLN B 1 25 ? 101.844 -120.324 -4.589 1.00 33.89 82 GLN A O 1
ATOM 7581 N N . LYS B 1 26 ? 100.850 -118.592 -3.551 1.00 30.39 83 LYS A N 1
ATOM 7582 C CA . LYS B 1 26 ? 102.006 -117.725 -3.742 1.00 37.14 83 LYS A CA 1
ATOM 7583 C C . LYS B 1 26 ? 103.249 -118.309 -3.084 1.00 33.39 83 LYS A C 1
ATOM 7584 O O . LYS B 1 26 ? 104.348 -118.237 -3.647 1.00 32.14 83 LYS A O 1
ATOM 7603 N N . LYS B 1 27 ? 103.097 -118.894 -1.892 1.00 29.76 84 LYS A N 1
ATOM 7604 C CA . LYS B 1 27 ? 104.242 -119.501 -1.219 1.00 30.92 84 LYS A CA 1
ATOM 7605 C C . LYS B 1 27 ? 104.742 -120.725 -1.973 1.00 28.01 84 LYS A C 1
ATOM 7606 O O . LYS B 1 27 ? 105.951 -120.984 -2.014 1.00 29.07 84 LYS A O 1
ATOM 7625 N N . ARG B 1 28 ? 103.834 -121.499 -2.565 1.00 24.50 85 ARG A N 1
ATOM 7626 C CA . ARG B 1 28 ? 104.263 -122.614 -3.399 1.00 29.82 85 ARG A CA 1
ATOM 7627 C C . ARG B 1 28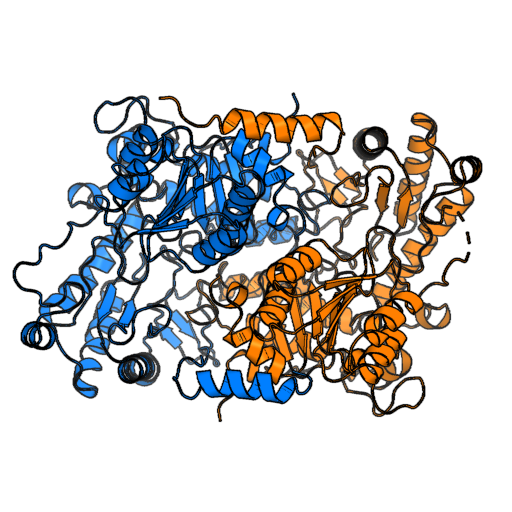 ? 105.047 -122.117 -4.608 1.00 28.78 85 ARG A C 1
ATOM 7628 O O . ARG B 1 28 ? 106.082 -122.691 -4.964 1.00 31.22 85 ARG A O 1
ATOM 7649 N N . LEU B 1 29 ? 104.584 -121.034 -5.235 1.00 32.53 86 LEU A N 1
ATOM 7650 C CA A LEU B 1 29 ? 105.245 -120.537 -6.438 0.50 36.56 86 LEU A CA 1
ATOM 7651 C CA B LEU B 1 29 ? 105.244 -120.537 -6.438 0.50 36.56 86 LEU A CA 1
ATOM 7652 C C . LEU B 1 29 ? 106.623 -119.971 -6.118 1.00 38.24 86 LEU A C 1
ATOM 7653 O O . LEU B 1 29 ? 107.597 -120.257 -6.821 1.00 39.41 86 LEU A O 1
ATOM 7684 N N . ASP B 1 30 ? 106.726 -119.160 -5.065 1.00 38.77 87 ASP A N 1
ATOM 7685 C CA . ASP B 1 30 ? 108.040 -118.659 -4.686 1.00 40.44 87 ASP A CA 1
ATOM 7686 C C . ASP B 1 30 ? 108.841 -119.689 -3.907 1.00 40.78 87 ASP A C 1
ATOM 7687 O O . ASP B 1 30 ? 109.967 -119.393 -3.495 1.00 41.16 87 ASP A O 1
ATOM 7696 N N . LYS B 1 31 ? 108.283 -120.882 -3.704 1.00 37.82 88 LYS A N 1
ATOM 7697 C CA . LYS B 1 31 ? 109.007 -122.011 -3.126 1.00 39.88 88 LYS A CA 1
ATOM 7698 C C . LYS B 1 31 ? 109.447 -121.757 -1.687 1.00 35.92 88 LYS A C 1
ATOM 7699 O O . LYS B 1 31 ? 110.440 -122.316 -1.218 1.00 37.22 88 LYS A O 1
ATOM 7718 N N . SER B 1 32 ? 108.712 -120.908 -0.981 1.00 27.98 89 SER A N 1
ATOM 7719 C CA . SER B 1 32 ? 108.874 -120.753 0.455 1.00 26.54 89 SER A CA 1
ATOM 7720 C C . SER B 1 32 ? 107.944 -121.673 1.237 1.00 24.15 89 SER A C 1
ATOM 7721 O O . SER B 1 32 ? 108.006 -121.693 2.471 1.00 26.61 89 SER A O 1
ATOM 7729 N N . TYR B 1 33 ? 107.063 -122.398 0.548 1.00 23.89 90 TYR A N 1
ATOM 7730 C CA . TYR B 1 33 ? 106.213 -123.385 1.197 1.00 21.95 90 TYR A CA 1
ATOM 7731 C C . TYR B 1 33 ? 107.077 -124.492 1.794 1.00 22.55 90 TYR A C 1
ATOM 7732 O O . TYR B 1 33 ? 107.932 -125.064 1.109 1.00 22.77 90 TYR A O 1
ATOM 7750 N N . ARG B 1 34 ? 106.851 -124.795 3.072 1.00 17.78 91 ARG A N 1
ATOM 7751 C CA . ARG B 1 34 ? 107.719 -125.687 3.830 1.00 19.84 91 ARG A CA 1
ATOM 7752 C C . ARG B 1 34 ? 107.121 -127.083 3.936 1.00 19.57 91 ARG A C 1
ATOM 7753 O O . ARG B 1 34 ? 105.932 -127.246 4.225 1.00 19.74 91 ARG A O 1
ATOM 7774 N N . TYR B 1 35 ? 107.964 -128.087 3.726 1.00 20.95 92 TYR A N 1
ATOM 7775 C CA . TYR B 1 35 ? 107.649 -129.476 4.035 1.00 20.01 92 TYR A CA 1
ATOM 7776 C C . TYR B 1 35 ? 108.500 -129.897 5.223 1.00 20.34 92 TYR A C 1
ATOM 7777 O O . TYR B 1 35 ? 109.732 -129.899 5.138 1.00 24.05 92 TYR A O 1
ATOM 7795 N N . PHE B 1 36 ? 107.847 -130.229 6.332 1.00 19.77 93 PHE A N 1
ATOM 7796 C CA . PHE B 1 36 ? 108.566 -130.608 7.540 1.00 14.95 93 PHE A CA 1
ATOM 7797 C C . PHE B 1 36 ? 109.060 -132.046 7.444 1.00 17.98 93 PHE A C 1
ATOM 7798 O O . PHE B 1 36 ? 108.445 -132.894 6.791 1.00 17.52 93 PHE A O 1
ATOM 7815 N N . ASN B 1 37 ? 110.192 -132.309 8.096 1.00 17.99 94 ASN A N 1
ATOM 7816 C CA . ASN B 1 37 ? 110.822 -133.623 8.088 1.00 20.16 94 ASN A CA 1
ATOM 7817 C C . ASN B 1 37 ? 110.575 -134.318 9.421 1.00 17.67 94 ASN A C 1
ATOM 7818 O O . ASN B 1 37 ? 110.837 -133.746 10.484 1.00 17.43 94 ASN A O 1
ATOM 7829 N N . ASN B 1 38 ? 110.108 -135.561 9.359 1.00 14.68 95 ASN A N 1
ATOM 7830 C CA . ASN B 1 38 ? 109.842 -136.344 10.561 1.00 17.50 95 ASN A CA 1
ATOM 7831 C C . ASN B 1 38 ? 111.175 -136.850 11.097 1.00 20.09 95 ASN A C 1
ATOM 7832 O O . ASN B 1 38 ? 111.807 -137.725 10.497 1.00 18.97 95 ASN A O 1
ATOM 7843 N N . ILE B 1 39 ? 111.617 -136.280 12.216 1.00 18.24 96 ILE A N 1
ATOM 7844 C CA . ILE B 1 39 ? 112.934 -136.546 12.786 1.00 15.74 96 ILE A CA 1
ATOM 7845 C C . ILE B 1 39 ? 112.752 -136.816 14.273 1.00 16.19 96 ILE A C 1
ATOM 7846 O O . ILE B 1 39 ? 112.307 -135.934 15.013 1.00 15.21 96 ILE A O 1
ATOM 7862 N N . ASN B 1 40 ? 113.104 -138.024 14.708 1.00 15.87 97 ASN A N 1
ATOM 7863 C CA . ASN B 1 40 ? 112.895 -138.460 16.087 1.00 16.86 97 ASN A CA 1
ATOM 7864 C C . ASN B 1 40 ? 114.259 -138.727 16.713 1.00 14.70 97 ASN A C 1
ATOM 7865 O O . ASN B 1 40 ? 114.882 -139.762 16.458 1.00 13.00 97 ASN A O 1
ATOM 7876 N N . ARG B 1 41 ? 114.723 -137.789 17.528 1.00 14.44 98 ARG A N 1
ATOM 7877 C CA . ARG B 1 41 ? 116.079 -137.847 18.044 1.00 14.99 98 ARG A CA 1
ATOM 7878 C C . ARG B 1 41 ? 116.163 -138.884 19.156 1.00 16.97 98 ARG A C 1
ATOM 7879 O O . ARG B 1 41 ? 115.250 -139.013 19.979 1.00 14.48 98 ARG A O 1
ATOM 7900 N N . LEU B 1 42 ? 117.259 -139.637 19.162 1.00 12.32 99 LEU A N 1
ATOM 7901 C CA . LEU B 1 42 ? 117.417 -140.803 20.027 1.00 12.47 99 LEU A CA 1
ATOM 7902 C C . LEU B 1 42 ? 118.304 -140.442 21.216 1.00 12.20 99 LEU A C 1
ATOM 7903 O O . LEU B 1 42 ? 119.515 -140.252 21.066 1.00 14.39 99 LEU A O 1
ATOM 7919 N N . ALA B 1 43 ? 117.698 -140.365 22.404 1.00 13.81 100 ALA A N 1
ATOM 7920 C CA . ALA B 1 43 ? 118.444 -139.996 23.602 1.00 17.37 100 ALA A CA 1
ATOM 7921 C C . ALA B 1 43 ? 119.606 -140.945 23.865 1.00 15.39 100 ALA A C 1
ATOM 7922 O O . ALA B 1 43 ? 120.636 -140.529 24.404 1.00 17.28 100 ALA A O 1
ATOM 7929 N N . LYS B 1 44 ? 119.461 -142.216 23.503 1.00 13.70 101 LYS A N 1
ATOM 7930 C CA . LYS B 1 44 ? 120.495 -143.212 23.755 1.00 16.32 101 LYS A CA 1
ATOM 7931 C C . LYS B 1 44 ? 121.532 -143.309 22.645 1.00 17.55 101 LYS A C 1
ATOM 7932 O O . LYS B 1 44 ? 122.526 -144.027 22.813 1.00 17.18 101 LYS A O 1
ATOM 7951 N N . GLU B 1 45 ? 121.313 -142.632 21.517 1.00 15.94 102 GLU A N 1
ATOM 7952 C CA . GLU B 1 45 ? 122.179 -142.742 20.349 1.00 16.41 102 GLU A CA 1
ATOM 7953 C C . GLU B 1 45 ? 122.562 -141.376 19.783 1.00 15.11 102 GLU A C 1
ATOM 7954 O O . GLU B 1 45 ? 122.766 -141.241 18.570 1.00 14.85 102 GLU A O 1
ATOM 7966 N N . PHE B 1 46 ? 122.627 -140.347 20.622 1.00 17.43 103 PHE A N 1
ATOM 7967 C CA . PHE B 1 46 ? 122.955 -139.004 20.144 1.00 16.29 103 PHE A CA 1
ATOM 7968 C C . PHE B 1 46 ? 124.236 -139.027 19.302 1.00 17.52 103 PHE A C 1
ATOM 7969 O O . PHE B 1 46 ? 125.204 -139.687 19.680 1.00 14.37 103 PHE A O 1
ATOM 7986 N N . PRO B 1 47 ? 124.270 -138.275 18.181 1.00 17.69 104 PRO A N 1
ATOM 7987 C CA . PRO B 1 47 ? 123.220 -137.429 17.596 1.00 16.31 104 PRO A CA 1
ATOM 7988 C C . PRO B 1 47 ? 122.398 -138.089 16.492 1.00 15.35 104 PRO A C 1
ATOM 7989 O O . PRO B 1 47 ? 122.030 -137.419 15.530 1.00 15.85 104 PRO A O 1
ATOM 8000 N N . LEU B 1 48 ? 122.099 -139.373 16.632 1.00 14.46 105 LEU A N 1
ATOM 8001 C CA . LEU B 1 48 ? 121.276 -140.054 15.648 1.00 12.91 105 LEU A CA 1
ATOM 8002 C C . LEU B 1 48 ? 119.800 -139.771 15.903 1.00 15.78 105 LEU A C 1
ATOM 8003 O O . LEU B 1 48 ? 119.387 -139.439 17.018 1.00 13.81 105 LEU A O 1
ATOM 8019 N N . ALA B 1 49 ? 119.012 -139.872 14.840 1.00 16.09 106 ALA A N 1
ATOM 8020 C CA . ALA B 1 49 ? 117.564 -139.802 14.926 1.00 17.13 106 ALA A CA 1
ATOM 8021 C C . ALA B 1 49 ? 117.010 -140.813 13.940 1.00 18.52 106 ALA A C 1
ATOM 8022 O O . ALA B 1 49 ? 117.727 -141.298 13.062 1.00 17.75 106 ALA A O 1
ATOM 8029 N N . HIS B 1 50 ? 115.728 -141.136 14.081 1.00 13.84 107 HIS A N 1
ATOM 8030 C CA . HIS B 1 50 ? 115.065 -141.972 13.094 1.00 14.42 107 HIS A CA 1
ATOM 8031 C C . HIS B 1 50 ? 113.933 -141.193 12.445 1.00 15.93 107 HIS A C 1
ATOM 8032 O O . HIS B 1 50 ? 113.395 -140.239 13.020 1.00 16.49 107 HIS A O 1
ATOM 8046 N N . ARG B 1 51 ? 113.619 -141.575 11.210 1.00 15.63 108 ARG A N 1
ATOM 8047 C CA . ARG B 1 51 ? 112.582 -140.911 10.436 1.00 15.58 108 ARG A CA 1
ATOM 8048 C C . ARG B 1 51 ? 111.236 -141.532 10.792 1.00 20.15 108 ARG A C 1
ATOM 8049 O O . ARG B 1 51 ? 111.025 -141.907 11.949 1.00 19.10 108 ARG A O 1
ATOM 8070 N N . GLN B 1 52 ? 110.317 -141.654 9.833 0.86 19.15 109 GLN A N 1
ATOM 8071 C CA A GLN B 1 52 ? 109.009 -142.217 10.158 0.50 23.94 109 GLN A CA 1
ATOM 8072 C CA B GLN B 1 52 ? 109.010 -142.216 10.153 0.50 23.94 109 GLN A CA 1
ATOM 8073 C C . GLN B 1 52 ? 109.142 -143.624 10.723 0.86 22.21 109 GLN A C 1
ATOM 8074 O O . GLN B 1 52 ? 108.383 -144.013 11.618 0.86 21.53 109 GLN A O 1
ATOM 8101 N N . ARG B 1 53 ? 110.108 -144.398 10.228 1.00 18.32 110 ARG A N 1
ATOM 8102 C CA . ARG B 1 53 ? 110.346 -145.756 10.700 1.00 19.39 110 ARG A CA 1
ATOM 8103 C C . ARG B 1 53 ? 111.580 -145.801 11.592 1.00 21.49 110 ARG A C 1
ATOM 8104 O O . ARG B 1 53 ? 112.589 -145.146 11.311 1.00 19.10 110 ARG A O 1
ATOM 8125 N N . GLU B 1 54 ? 111.501 -146.607 12.656 1.00 18.45 111 GLU A N 1
ATOM 8126 C CA . GLU B 1 54 ? 112.570 -146.638 13.648 1.00 28.95 111 GLU A CA 1
ATOM 8127 C C . GLU B 1 54 ? 113.866 -147.193 13.078 1.00 25.48 111 GLU A C 1
ATOM 8128 O O . GLU B 1 54 ? 114.950 -146.857 13.570 1.00 27.31 111 GLU A O 1
ATOM 8140 N N . ALA B 1 55 ? 113.782 -148.042 12.056 1.00 26.00 112 ALA A N 1
ATOM 8141 C CA . ALA B 1 55 ? 114.972 -148.591 11.421 1.00 29.54 112 ALA A CA 1
ATOM 8142 C C . ALA B 1 55 ? 115.673 -147.599 10.500 1.00 28.66 112 ALA A C 1
ATOM 8143 O O . ALA B 1 55 ? 116.813 -147.852 10.100 1.00 31.83 112 ALA A O 1
ATOM 8150 N N . ASP B 1 56 ? 115.032 -146.484 10.161 1.00 23.93 113 ASP A N 1
ATOM 8151 C CA . ASP B 1 56 ? 115.562 -145.539 9.180 1.00 22.26 113 ASP A CA 1
ATOM 8152 C C . ASP B 1 56 ? 116.251 -144.406 9.936 1.00 21.51 113 ASP A C 1
ATOM 8153 O O . ASP B 1 56 ? 115.636 -143.396 10.280 1.00 18.27 113 ASP A O 1
ATOM 8162 N N . LYS B 1 57 ? 117.558 -144.555 10.133 1.00 20.22 114 LYS A N 1
ATOM 8163 C CA . LYS B 1 57 ? 118.338 -143.699 11.015 1.00 19.72 114 LYS A CA 1
ATOM 8164 C C . LYS B 1 57 ? 119.209 -142.729 10.231 1.00 17.00 114 LYS A C 1
ATOM 8165 O O . LYS B 1 57 ? 119.755 -143.074 9.179 1.00 19.81 114 LYS A O 1
ATOM 8184 N N . VAL B 1 58 ? 119.350 -141.517 10.768 1.00 15.59 115 VAL A N 1
ATOM 8185 C CA . VAL B 1 58 ? 120.190 -140.485 10.175 1.00 14.77 115 VAL A CA 1
ATOM 8186 C C . VAL B 1 58 ? 120.988 -139.812 11.282 1.00 15.87 115 VAL A C 1
ATOM 8187 O O . VAL B 1 58 ? 120.671 -139.927 12.469 1.00 15.69 115 VAL A O 1
ATOM 8200 N N . THR B 1 59 ? 122.037 -139.103 10.880 1.00 14.23 116 THR A N 1
ATOM 8201 C CA . THR B 1 59 ? 122.854 -138.329 11.806 1.00 15.06 116 THR A CA 1
ATOM 8202 C C . THR B 1 59 ? 122.417 -136.869 11.736 1.00 13.59 116 THR A C 1
ATOM 8203 O O . THR B 1 59 ? 122.494 -136.241 10.674 1.00 13.91 116 THR A O 1
ATOM 8214 N N . VAL B 1 60 ? 121.949 -136.338 12.864 1.00 13.55 117 VAL A N 1
ATOM 8215 C CA . VAL B 1 60 ? 121.432 -134.972 12.916 1.00 14.70 117 VAL A CA 1
ATOM 8216 C C . VAL B 1 60 ? 122.603 -134.010 13.073 1.00 12.91 117 VAL A C 1
ATOM 8217 O O . VAL B 1 60 ? 123.363 -134.098 14.042 1.00 12.67 117 VAL A O 1
ATOM 8230 N N . TRP B 1 61 ? 122.748 -133.088 12.122 1.00 13.21 118 TRP A N 1
ATOM 8231 C CA . TRP B 1 61 ? 123.799 -132.078 12.161 1.00 14.15 118 TRP A CA 1
ATOM 8232 C C . TRP B 1 61 ? 123.258 -130.651 12.215 1.00 17.31 118 TRP A C 1
ATOM 8233 O O . TRP B 1 61 ? 124.043 -129.704 12.096 1.00 16.34 118 TRP A O 1
ATOM 8254 N N . CYS B 1 62 ? 121.941 -130.466 12.357 1.00 13.11 119 CYS A N 1
ATOM 8255 C CA . CYS B 1 62 ? 121.345 -129.133 12.380 1.00 13.15 119 CYS A CA 1
ATOM 8256 C C . CYS B 1 62 ? 120.522 -128.870 13.640 1.00 16.72 119 CYS A C 1
ATOM 8257 O O . CYS B 1 62 ? 119.694 -127.954 13.652 1.00 16.80 119 CYS A O 1
ATOM 8265 N N . SER B 1 63 ? 120.690 -129.679 14.681 1.00 12.40 120 SER A N 1
ATOM 8266 C CA . SER B 1 63 ? 119.959 -129.453 15.919 1.00 15.22 120 SER A CA 1
ATOM 8267 C C . SER B 1 63 ? 120.566 -128.283 16.684 1.00 18.20 120 SER A C 1
ATOM 8268 O O . SER B 1 63 ? 121.778 -128.046 16.649 1.00 22.11 120 SER A O 1
ATOM 8276 N N . ASN B 1 64 ? 119.716 -127.561 17.413 1.00 14.44 121 ASN A N 1
ATOM 8277 C CA . ASN B 1 64 ? 120.189 -126.521 18.316 1.00 11.98 121 ASN A CA 1
ATOM 8278 C C . ASN B 1 64 ? 120.312 -127.023 19.752 1.00 11.72 121 ASN A C 1
ATOM 8279 O O . ASN B 1 64 ? 120.411 -126.218 20.684 1.00 11.76 121 ASN A O 1
ATOM 8290 N N . ASP B 1 65 ? 120.320 -128.346 19.939 1.00 12.92 122 ASP A N 1
ATOM 8291 C CA . ASP B 1 65 ? 120.670 -128.973 21.210 1.00 13.11 122 ASP A CA 1
ATOM 8292 C C . ASP B 1 65 ? 122.197 -128.943 21.285 1.00 11.04 122 ASP A C 1
ATOM 8293 O O . ASP B 1 65 ? 122.895 -129.951 21.156 1.00 13.46 122 ASP A O 1
ATOM 8302 N N . TYR B 1 66 ? 122.717 -127.739 21.551 1.00 13.04 123 TYR A N 1
ATOM 8303 C CA . TYR B 1 66 ? 124.100 -127.401 21.221 1.00 8.41 123 TYR A CA 1
ATOM 8304 C C . TYR B 1 66 ? 125.118 -128.172 22.054 1.00 8.79 123 TYR A C 1
ATOM 8305 O O . TYR B 1 66 ? 126.238 -128.409 21.589 1.00 10.43 123 TYR A O 1
ATOM 8323 N N . LEU B 1 67 ? 124.787 -128.507 23.299 1.00 10.93 124 LEU A N 1
ATOM 8324 C CA . LEU B 1 67 ? 125.693 -129.234 24.176 1.00 11.74 124 LEU A CA 1
ATOM 8325 C C . LEU B 1 67 ? 125.262 -130.676 24.374 1.00 11.97 124 LEU A C 1
ATOM 8326 O O . LEU B 1 67 ? 125.822 -131.371 25.231 1.00 12.10 124 LEU A O 1
ATOM 8342 N N . ALA B 1 68 ? 124.271 -131.134 23.613 1.00 12.53 125 ALA A N 1
ATOM 8343 C CA . ALA B 1 68 ? 123.739 -132.487 23.710 1.00 10.19 125 ALA A CA 1
ATOM 8344 C C . ALA B 1 68 ? 123.100 -132.772 25.066 1.00 13.73 125 ALA A C 1
ATOM 8345 O O . ALA B 1 68 ? 122.967 -133.932 25.458 1.00 11.93 125 ALA A O 1
ATOM 8352 N N . LEU B 1 69 ? 122.691 -131.732 25.796 1.00 10.38 126 LEU A N 1
ATOM 8353 C CA . LEU B 1 69 ? 122.178 -131.938 27.146 1.00 12.51 126 LEU A CA 1
ATOM 8354 C C . LEU B 1 69 ? 120.713 -132.353 27.186 1.00 11.35 126 LEU A C 1
ATOM 8355 O O . LEU B 1 69 ? 120.230 -132.726 28.261 1.00 11.10 126 LEU A O 1
ATOM 8371 N N . SER B 1 70 ? 120.001 -132.313 26.056 1.00 10.11 127 SER A N 1
ATOM 8372 C CA . SER B 1 70 ? 118.625 -132.799 26.034 1.00 11.60 127 SER A CA 1
ATOM 8373 C C . SER B 1 70 ? 118.535 -134.272 26.417 1.00 12.31 127 SER A C 1
ATOM 8374 O O . SER B 1 70 ? 117.454 -134.739 26.798 1.00 11.98 127 SER A O 1
ATOM 8382 N N . LYS B 1 71 ? 119.635 -135.015 26.298 1.00 10.73 128 LYS A N 1
ATOM 8383 C CA . LYS B 1 71 ? 119.686 -136.425 26.667 1.00 10.45 128 LYS A CA 1
ATOM 8384 C C . LYS B 1 71 ? 120.609 -136.705 27.850 1.00 12.16 128 LYS A C 1
ATOM 8385 O O . LYS B 1 71 ? 120.847 -137.875 28.173 1.00 10.77 128 LYS A O 1
ATOM 8404 N N . HIS B 1 72 ? 121.129 -135.675 28.512 1.00 11.82 129 HIS A N 1
ATOM 8405 C CA . HIS B 1 72 ? 122.101 -135.922 29.564 1.00 10.95 129 HIS A CA 1
ATOM 8406 C C . HIS B 1 72 ? 121.446 -136.665 30.730 1.00 8.97 129 HIS A C 1
ATOM 8407 O O . HIS B 1 72 ? 120.306 -136.361 31.101 1.00 10.46 129 HIS A O 1
ATOM 8421 N N . PRO B 1 73 ? 122.139 -137.640 31.332 1.00 12.31 130 PRO A N 1
ATOM 8422 C CA . PRO B 1 73 ? 121.520 -138.407 32.431 1.00 12.52 130 PRO A CA 1
ATOM 8423 C C . PRO B 1 73 ? 120.986 -137.556 33.573 1.00 12.07 130 PRO A C 1
ATOM 8424 O O . PRO B 1 73 ? 119.941 -137.886 34.146 1.00 12.01 130 PRO A O 1
ATOM 8435 N N . GLU B 1 74 ? 121.676 -136.477 33.935 1.00 12.61 131 GLU A N 1
ATOM 8436 C CA . GLU B 1 74 ? 121.197 -135.639 35.029 1.00 16.77 131 GLU A CA 1
ATOM 8437 C C . GLU B 1 74 ? 119.940 -134.874 34.639 1.00 13.98 131 GLU A C 1
ATOM 8438 O O . GLU B 1 74 ? 119.080 -134.615 35.493 1.00 11.00 131 GLU A O 1
ATOM 8450 N N . VAL B 1 75 ? 119.809 -134.521 33.359 1.00 11.30 132 VAL A N 1
ATOM 8451 C CA . VAL B 1 75 ? 118.592 -133.870 32.883 1.00 10.20 132 VAL A CA 1
ATOM 8452 C C . VAL B 1 75 ? 117.428 -134.852 32.897 1.00 12.91 132 VAL A C 1
ATOM 8453 O O . VAL B 1 75 ? 116.338 -134.544 33.396 1.00 11.69 132 VAL A O 1
ATOM 8466 N N . LEU B 1 76 ? 117.639 -136.049 32.349 1.00 12.66 133 LEU A N 1
ATOM 8467 C CA . LEU B 1 76 ? 116.555 -137.021 32.301 1.00 11.78 133 LEU A CA 1
ATOM 8468 C C . LEU B 1 76 ? 116.202 -137.508 33.700 1.00 8.95 133 LEU A C 1
ATOM 8469 O O . LEU B 1 76 ? 115.024 -137.683 34.019 1.00 10.94 133 LEU A O 1
ATOM 8485 N N . ASP B 1 77 ? 117.211 -137.737 34.546 1.00 12.15 134 ASP A N 1
ATOM 8486 C CA A ASP B 1 77 ? 116.939 -138.103 35.930 0.50 13.45 134 ASP A CA 1
ATOM 8487 C CA B ASP B 1 77 ? 116.938 -138.105 35.931 0.50 13.45 134 ASP A CA 1
ATOM 8488 C C . ASP B 1 77 ? 116.084 -137.047 36.619 1.00 10.56 134 ASP A C 1
ATOM 8489 O O . ASP B 1 77 ? 115.149 -137.377 37.357 1.00 12.89 134 ASP A O 1
ATOM 8506 N N . ALA B 1 78 ? 116.384 -135.766 36.386 1.00 13.48 135 ALA A N 1
ATOM 8507 C CA . ALA B 1 78 ? 115.586 -134.707 36.997 1.00 11.90 135 ALA A CA 1
ATOM 8508 C C . ALA B 1 78 ? 114.141 -134.754 36.508 1.00 12.13 135 ALA A C 1
ATOM 8509 O O . ALA B 1 78 ? 113.208 -134.566 37.297 1.00 11.74 135 ALA A O 1
ATOM 8516 N N . MET B 1 79 ? 113.931 -135.023 35.216 1.00 11.46 136 MET A N 1
ATOM 8517 C CA . MET B 1 79 ? 112.568 -135.124 34.697 1.00 12.51 136 MET A CA 1
ATOM 8518 C C . MET B 1 79 ? 111.824 -136.290 35.334 1.00 11.49 136 MET A C 1
ATOM 8519 O O . MET B 1 79 ? 110.705 -136.127 35.837 1.00 11.20 136 MET A O 1
ATOM 8533 N N . HIS B 1 80 ? 112.414 -137.489 35.280 1.00 10.06 137 HIS A N 1
ATOM 8534 C CA . HIS B 1 80 ? 111.734 -138.674 35.794 1.00 11.75 137 HIS A CA 1
ATOM 8535 C C . HIS B 1 80 ? 111.329 -138.476 37.247 1.00 14.03 137 HIS A C 1
ATOM 8536 O O . HIS B 1 80 ? 110.185 -138.755 37.630 1.00 11.41 137 HIS A O 1
ATOM 8550 N N . LYS B 1 81 ? 112.256 -137.991 38.075 1.00 13.27 138 LYS A N 1
ATOM 8551 C CA . LYS B 1 81 ? 111.957 -137.838 39.494 1.00 14.57 138 LYS A CA 1
ATOM 8552 C C . LYS B 1 81 ? 110.890 -136.774 39.723 1.00 10.99 138 LYS A C 1
ATOM 8553 O O . LYS B 1 81 ? 109.996 -136.951 40.561 1.00 13.14 138 LYS A O 1
ATOM 8572 N N . THR B 1 82 ? 110.953 -135.672 38.976 1.00 9.37 139 THR A N 1
ATOM 8573 C CA . THR B 1 82 ? 109.969 -134.609 39.150 1.00 9.83 139 THR A CA 1
ATOM 8574 C C . THR B 1 82 ? 108.588 -135.062 38.683 1.00 12.79 139 THR A C 1
ATOM 8575 O O . THR B 1 82 ? 107.568 -134.694 39.280 1.00 14.49 139 THR A O 1
ATOM 8586 N N . ILE B 1 83 ? 108.536 -135.870 37.626 1.00 11.20 140 ILE A N 1
ATOM 8587 C CA . ILE B 1 83 ? 107.258 -136.376 37.130 1.00 10.33 140 ILE A CA 1
ATOM 8588 C C . ILE B 1 83 ? 106.567 -137.234 38.187 1.00 13.29 140 ILE A C 1
ATOM 8589 O O . ILE B 1 83 ? 105.372 -137.073 38.460 1.00 14.64 140 ILE A O 1
ATOM 8605 N N . ASP B 1 84 ? 107.302 -138.176 38.780 1.00 13.00 141 ASP A N 1
ATOM 8606 C CA . ASP B 1 84 ? 106.700 -139.044 39.787 1.00 14.96 141 ASP A CA 1
ATOM 8607 C C . ASP B 1 84 ? 106.154 -138.256 40.967 1.00 12.98 141 ASP A C 1
ATOM 8608 O O . ASP B 1 84 ? 105.143 -138.651 41.560 1.00 14.59 141 ASP A O 1
ATOM 8617 N N . LYS B 1 85 ? 106.804 -137.145 41.322 1.00 13.28 142 LYS A N 1
ATOM 8618 C CA . LYS B 1 85 ? 106.386 -136.348 42.471 1.00 13.08 142 LYS A CA 1
ATOM 8619 C C . LYS B 1 85 ? 105.295 -135.347 42.104 1.00 10.21 142 LYS A C 1
ATOM 8620 O O . LYS B 1 85 ? 104.314 -135.190 42.843 1.00 11.58 142 LYS A O 1
ATOM 8639 N N . TYR B 1 86 ? 105.473 -134.632 40.986 1.00 11.82 143 TYR A N 1
ATOM 8640 C CA . TYR B 1 86 ? 104.592 -133.534 40.590 1.00 11.49 143 TYR A CA 1
ATOM 8641 C C . TYR B 1 86 ? 103.586 -133.900 39.508 1.00 10.75 143 TYR A C 1
ATOM 8642 O O . TYR B 1 86 ? 102.605 -133.166 39.328 1.00 11.74 143 TYR A O 1
ATOM 8660 N N . GLY B 1 87 ? 103.808 -134.985 38.770 1.00 10.27 144 GLY A N 1
ATOM 8661 C CA . GLY B 1 87 ? 103.000 -135.266 37.600 1.00 10.27 144 GLY A CA 1
ATOM 8662 C C . GLY B 1 87 ? 103.499 -134.528 36.366 1.00 11.27 144 GLY A C 1
ATOM 8663 O O . GLY B 1 87 ? 104.678 -134.200 36.236 1.00 11.98 144 GLY A O 1
ATOM 8667 N N . CYS B 1 88 ? 102.573 -134.260 35.449 1.00 12.62 145 CYS A N 1
ATOM 8668 C CA . CYS B 1 88 ? 102.922 -133.689 34.156 1.00 11.18 145 CYS A CA 1
ATOM 8669 C C . CYS B 1 88 ? 102.746 -132.175 34.177 1.00 12.33 145 CYS A C 1
ATOM 8670 O O . CYS B 1 88 ? 103.718 -131.439 34.366 1.00 13.25 145 CYS A O 1
ATOM 8678 N N . GLY B 1 89 ? 101.515 -131.699 34.018 1.00 12.56 146 GLY A N 1
ATOM 8679 C CA . GLY B 1 89 ? 101.288 -130.266 33.932 1.00 11.73 146 GLY A CA 1
ATOM 8680 C C . GLY B 1 89 ? 101.415 -129.565 35.273 1.00 9.76 146 GLY A C 1
ATOM 8681 O O . GLY B 1 89 ? 101.205 -130.147 36.337 1.00 11.92 146 GLY A O 1
ATOM 8685 N N . ALA B 1 90 ? 101.766 -128.276 35.212 1.00 8.76 147 ALA A N 1
ATOM 8686 C CA . ALA B 1 90 ? 101.782 -127.456 36.418 1.00 11.26 147 ALA A CA 1
ATOM 8687 C C . ALA B 1 90 ? 100.381 -127.308 36.996 1.00 10.13 147 ALA A C 1
ATOM 8688 O O . ALA B 1 90 ? 100.219 -127.192 38.216 1.00 11.36 147 ALA A O 1
ATOM 8695 N N . GLY B 1 91 ? 99.362 -127.315 36.144 1.00 11.07 148 GLY A N 1
ATOM 8696 C CA . GLY B 1 91 ? 97.994 -127.225 36.604 1.00 12.42 148 GLY A CA 1
ATOM 8697 C C . GLY B 1 91 ? 97.499 -125.828 36.890 1.00 16.74 148 GLY A C 1
ATOM 8698 O O . GLY B 1 91 ? 96.453 -125.682 37.534 1.00 22.38 148 GLY A O 1
ATOM 8702 N N . GLY B 1 92 ? 98.213 -124.798 36.455 1.00 11.70 149 GLY A N 1
ATOM 8703 C CA . GLY B 1 92 ? 97.725 -123.447 36.651 1.00 11.55 149 GLY A CA 1
ATOM 8704 C C . GLY B 1 92 ? 98.699 -122.418 36.122 1.00 10.55 149 GLY A C 1
ATOM 8705 O O . GLY B 1 92 ? 99.709 -122.744 35.494 1.00 13.03 149 GLY A O 1
ATOM 8709 N N . THR B 1 93 ? 98.365 -121.160 36.382 1.00 11.30 150 THR A N 1
ATOM 8710 C CA . THR B 1 93 ? 99.211 -120.028 36.050 1.00 13.55 150 THR A CA 1
ATOM 8711 C C . THR B 1 93 ? 100.051 -119.660 37.262 1.00 12.65 150 THR A C 1
ATOM 8712 O O . THR B 1 93 ? 99.856 -120.176 38.364 1.00 13.49 150 THR A O 1
ATOM 8723 N N . ARG B 1 94 ? 100.989 -118.733 37.062 1.00 11.45 151 ARG A N 1
ATOM 8724 C CA . ARG B 1 94 ? 101.838 -118.335 38.179 1.00 8.42 151 ARG A CA 1
ATOM 8725 C C . ARG B 1 94 ? 101.005 -117.782 39.326 1.00 12.04 151 ARG A C 1
ATOM 8726 O O . ARG B 1 94 ? 101.342 -117.996 40.496 1.00 13.28 151 ARG A O 1
ATOM 8747 N N . ASN B 1 95 ? 99.896 -117.106 39.011 1.00 11.30 152 ASN A N 1
ATOM 8748 C CA . ASN B 1 95 ? 99.021 -116.568 40.046 1.00 9.75 152 ASN A CA 1
ATOM 8749 C C . ASN B 1 95 ? 98.108 -117.633 40.643 1.00 12.00 152 ASN A C 1
ATOM 8750 O O . ASN B 1 95 ? 97.868 -117.627 41.855 1.00 11.56 152 ASN A O 1
ATOM 8761 N N . ILE B 1 96 ? 97.651 -118.596 39.848 1.00 13.26 153 ILE A N 1
ATOM 8762 C CA . ILE B 1 96 ? 96.638 -119.549 40.300 1.00 15.12 153 ILE A CA 1
ATOM 8763 C C . ILE B 1 96 ? 97.201 -120.956 40.154 1.00 13.14 153 ILE A C 1
ATOM 8764 O O . ILE B 1 96 ? 97.092 -121.574 39.086 1.00 12.45 153 ILE A O 1
ATOM 8780 N N . ALA B 1 97 ? 97.732 -121.492 41.252 1.00 11.61 154 ALA A N 1
ATOM 8781 C CA . ALA B 1 97 ? 98.118 -122.889 41.420 1.00 14.70 154 ALA A CA 1
ATOM 8782 C C . ALA B 1 97 ? 99.349 -123.302 40.620 1.00 16.43 154 ALA A C 1
ATOM 8783 O O . ALA B 1 97 ? 99.803 -124.448 40.773 1.00 13.16 154 ALA A O 1
ATOM 8790 N N . GLY B 1 98 ? 99.923 -122.420 39.807 1.00 10.64 155 GLY A N 1
ATOM 8791 C CA . GLY B 1 98 ? 101.056 -122.770 38.970 1.00 9.11 155 GLY A CA 1
ATOM 8792 C C . GLY B 1 98 ? 102.391 -122.178 39.389 1.00 10.75 155 GLY A C 1
ATOM 8793 O O . GLY B 1 98 ? 103.265 -121.968 38.542 1.00 11.42 155 GLY A O 1
ATOM 8797 N N . HIS B 1 99 ? 102.559 -121.880 40.675 1.00 10.24 156 HIS A N 1
ATOM 8798 C CA . HIS B 1 99 ? 103.810 -121.356 41.211 1.00 10.22 156 HIS A CA 1
ATOM 8799 C C . HIS B 1 99 ? 104.369 -122.364 42.208 1.00 10.35 156 HIS A C 1
ATOM 8800 O O . HIS B 1 99 ? 103.665 -122.774 43.138 1.00 9.91 156 HIS A O 1
ATOM 8814 N N . ASN B 1 100 ? 105.627 -122.764 42.019 1.00 10.57 157 ASN A N 1
ATOM 8815 C CA . ASN B 1 100 ? 106.136 -123.956 42.690 1.00 10.78 157 ASN A CA 1
ATOM 8816 C C . ASN B 1 100 ? 107.656 -123.892 42.795 1.00 8.13 157 ASN A C 1
ATOM 8817 O O . ASN B 1 100 ? 108.302 -122.963 42.306 1.00 8.42 157 ASN A O 1
ATOM 8828 N N . ILE B 1 101 ? 108.219 -124.903 43.450 1.00 7.88 158 ILE A N 1
ATOM 8829 C CA . ILE B 1 101 ? 109.649 -124.961 43.742 1.00 7.44 158 ILE A CA 1
ATOM 8830 C C . ILE B 1 101 ? 110.471 -125.099 42.462 1.00 7.35 158 ILE A C 1
ATOM 8831 O O . ILE B 1 101 ? 111.490 -124.412 42.318 1.00 12.06 158 ILE A O 1
ATOM 8847 N N . PRO B 1 102 ? 110.094 -125.960 41.517 1.00 9.06 159 PRO A N 1
ATOM 8848 C CA . PRO B 1 102 ? 110.847 -126.008 40.251 1.00 7.85 159 PRO A CA 1
ATOM 8849 C C . PRO B 1 102 ? 110.943 -124.656 39.554 1.00 10.58 159 PRO A C 1
ATOM 8850 O O . PRO B 1 102 ? 112.001 -124.309 39.013 1.00 6.57 159 PRO A O 1
ATOM 8861 N N . THR B 1 103 ? 109.859 -123.879 39.570 1.00 9.29 160 THR A N 1
ATOM 8862 C CA . THR B 1 103 ? 109.889 -122.532 39.011 1.00 9.08 160 THR A CA 1
ATOM 8863 C C . THR B 1 103 ? 110.860 -121.645 39.781 1.00 11.61 160 THR A C 1
ATOM 8864 O O . THR B 1 103 ? 111.674 -120.927 39.186 1.00 8.09 160 THR A O 1
ATOM 8875 N N . LEU B 1 104 ? 110.774 -121.668 41.112 1.00 10.26 161 LEU A N 1
ATOM 8876 C CA . LEU B 1 104 ? 111.642 -120.825 41.928 1.00 7.97 161 LEU A CA 1
ATOM 8877 C C . LEU B 1 104 ? 113.111 -121.172 41.723 1.00 8.49 161 LEU A C 1
ATOM 8878 O O . LEU B 1 104 ? 113.959 -120.279 41.620 1.00 10.21 161 LEU A O 1
ATOM 8894 N N . ASN B 1 105 ? 113.432 -122.465 41.663 1.00 8.91 162 ASN A N 1
ATOM 8895 C CA . ASN B 1 105 ? 114.822 -122.869 41.477 1.00 6.71 162 ASN A CA 1
ATOM 8896 C C . ASN B 1 105 ? 115.328 -122.479 40.092 1.00 7.55 162 ASN A C 1
ATOM 8897 O O . ASN B 1 105 ? 116.469 -122.026 39.944 1.00 12.86 162 ASN A O 1
ATOM 8908 N N . LEU B 1 106 ? 114.491 -122.638 39.066 1.00 6.88 163 LEU A N 1
ATOM 8909 C CA . LEU B 1 106 ? 114.918 -122.314 37.710 1.00 6.25 163 LEU A CA 1
ATOM 8910 C C . LEU B 1 106 ? 115.213 -120.822 37.577 1.00 6.95 163 LEU A C 1
ATOM 8911 O O . LEU B 1 106 ? 116.254 -120.426 37.040 1.00 7.63 163 LEU A O 1
ATOM 8927 N N . GLU B 1 107 ? 114.307 -119.975 38.068 1.00 6.44 164 GLU A N 1
ATOM 8928 C CA . GLU B 1 107 ? 114.532 -118.536 37.984 1.00 7.26 164 GLU A CA 1
ATOM 8929 C C . GLU B 1 107 ? 115.768 -118.122 38.775 1.00 11.24 164 GLU A C 1
ATOM 8930 O O . GLU B 1 107 ? 116.555 -117.286 38.316 1.00 7.33 164 GLU A O 1
ATOM 8942 N N . ALA B 1 108 ? 115.981 -118.729 39.947 1.00 8.60 165 ALA A N 1
ATOM 8943 C CA . ALA B 1 108 ? 117.161 -118.396 40.734 1.00 11.15 165 ALA A CA 1
ATOM 8944 C C . ALA B 1 108 ? 118.438 -118.844 40.032 1.00 8.93 165 ALA A C 1
ATOM 8945 O O . ALA B 1 108 ? 119.442 -118.120 40.031 1.00 7.17 165 ALA A O 1
ATOM 8952 N N . GLU B 1 109 ? 118.423 -120.030 39.420 1.00 8.89 166 GLU A N 1
ATOM 8953 C CA . GLU B 1 109 ? 119.601 -120.496 38.693 1.00 10.16 166 GLU A CA 1
ATOM 8954 C C . GLU B 1 109 ? 119.920 -119.582 37.515 1.00 9.07 166 GLU A C 1
ATOM 8955 O O . GLU B 1 109 ? 121.091 -119.310 37.229 1.00 8.89 166 GLU A O 1
ATOM 8967 N N . LEU B 1 110 ? 118.891 -119.122 36.801 1.00 8.22 167 LEU A N 1
ATOM 8968 C CA . LEU B 1 110 ? 119.110 -118.234 35.664 1.00 6.05 167 LEU A CA 1
ATOM 8969 C C . LEU B 1 110 ? 119.650 -116.878 36.106 1.00 9.21 167 LEU A C 1
ATOM 8970 O O . LEU B 1 110 ? 120.572 -116.340 35.484 1.00 8.69 167 LEU A O 1
ATOM 8986 N N . ALA B 1 111 ? 119.091 -116.308 37.178 1.00 8.51 168 ALA A N 1
ATOM 8987 C CA . ALA B 1 111 ? 119.642 -115.071 37.728 1.00 7.99 168 ALA A CA 1
ATOM 8988 C C . ALA B 1 111 ? 121.098 -115.259 38.145 1.00 10.78 168 ALA A C 1
ATOM 8989 O O . ALA B 1 111 ? 121.940 -114.383 37.909 1.00 10.10 168 ALA A O 1
ATOM 8996 N N . THR B 1 112 ? 121.411 -116.398 38.768 1.00 9.63 169 THR A N 1
ATOM 8997 C CA . THR B 1 112 ? 122.781 -116.667 39.188 1.00 12.71 169 THR A CA 1
ATOM 8998 C C . THR B 1 112 ? 123.714 -116.775 37.985 1.00 13.69 169 THR A C 1
ATOM 8999 O O . THR B 1 112 ? 124.834 -116.248 38.007 1.00 10.08 169 THR A O 1
ATOM 9010 N N . LEU B 1 113 ? 123.273 -117.460 36.927 1.00 9.01 170 LEU A N 1
ATOM 9011 C CA . LEU B 1 113 ? 124.113 -117.627 35.742 1.00 7.93 170 LEU A CA 1
ATOM 9012 C C . LEU B 1 113 ? 124.518 -116.279 35.154 1.00 11.65 170 LEU A C 1
ATOM 9013 O O . LEU B 1 113 ? 125.690 -116.058 34.826 1.00 11.73 170 LEU A O 1
ATOM 9029 N N . HIS B 1 114 ? 123.566 -115.359 35.021 1.00 8.32 171 HIS A N 1
ATOM 9030 C CA . HIS B 1 114 ? 123.849 -114.054 34.449 1.00 7.04 171 HIS A CA 1
ATOM 9031 C C . HIS B 1 114 ? 124.259 -113.028 35.493 1.00 10.38 171 HIS A C 1
ATOM 9032 O O . HIS B 1 114 ? 124.442 -111.853 35.154 1.00 10.37 171 HIS A O 1
ATOM 9046 N N . LYS B 1 115 ? 124.422 -113.452 36.743 1.00 12.20 172 LYS A N 1
ATOM 9047 C CA . LYS B 1 115 ? 124.810 -112.575 37.845 1.00 10.65 172 LYS A CA 1
ATOM 9048 C C . LYS B 1 115 ? 123.928 -111.329 37.895 1.00 13.62 172 LYS A C 1
ATOM 9049 O O . LYS B 1 115 ? 124.394 -110.200 38.079 1.00 11.56 172 LYS A O 1
ATOM 9068 N N . LYS B 1 116 ? 122.625 -111.563 37.768 1.00 10.93 173 LYS A N 1
ATOM 9069 C CA . LYS B 1 116 ? 121.605 -110.532 37.820 1.00 11.68 173 LYS A CA 1
ATOM 9070 C C . LYS B 1 116 ? 120.778 -110.687 39.089 1.00 9.99 173 LYS A C 1
ATOM 9071 O O . LYS B 1 116 ? 120.722 -111.759 39.698 1.00 12.01 173 LYS A O 1
ATOM 9090 N N . GLU B 1 117 ? 120.108 -109.596 39.462 1.00 9.07 174 GLU A N 1
ATOM 9091 C CA . GLU B 1 117 ? 119.253 -109.612 40.644 1.00 10.78 174 GLU A CA 1
ATOM 9092 C C . GLU B 1 117 ? 118.083 -110.572 40.499 1.00 12.50 174 GLU A C 1
ATOM 9093 O O . GLU B 1 117 ? 117.593 -111.100 41.505 1.00 11.33 174 GLU A O 1
ATOM 9105 N N . GLY B 1 118 ? 117.602 -110.792 39.276 1.00 10.53 175 GLY A N 1
ATOM 9106 C CA . GLY B 1 118 ? 116.447 -111.649 39.086 1.00 8.27 175 GLY A CA 1
ATOM 9107 C C . GLY B 1 118 ? 116.365 -112.169 37.671 1.00 12.05 175 GLY A C 1
ATOM 9108 O O . GLY B 1 118 ? 117.086 -111.730 36.772 1.00 8.74 175 GLY A O 1
ATOM 9112 N N . ALA B 1 119 ? 115.469 -113.137 37.495 1.00 11.00 176 ALA A N 1
ATOM 9113 C CA . ALA B 1 119 ? 115.149 -113.667 36.180 1.00 9.52 176 ALA A CA 1
ATOM 9114 C C . ALA B 1 119 ? 113.695 -114.108 36.199 1.00 7.42 176 ALA A C 1
ATOM 9115 O O . ALA B 1 119 ? 113.168 -114.498 37.242 1.00 9.77 176 ALA A O 1
ATOM 9122 N N . LEU B 1 120 ? 113.041 -114.013 35.044 1.00 8.77 177 LEU A N 1
ATOM 9123 C CA . LEU B 1 120 ? 111.638 -114.376 34.915 1.00 6.24 177 LEU A CA 1
ATOM 9124 C C . LEU B 1 120 ? 111.502 -115.342 33.750 1.00 8.46 177 LEU A C 1
ATOM 9125 O O . LEU B 1 120 ? 111.986 -115.061 32.649 1.00 7.20 177 LEU A O 1
ATOM 9141 N N . VAL B 1 121 ? 110.848 -116.471 33.997 1.00 7.49 178 VAL A N 1
ATOM 9142 C CA . VAL B 1 121 ? 110.696 -117.525 33.001 1.00 8.01 178 VAL A CA 1
ATOM 9143 C C . VAL B 1 121 ? 109.373 -117.346 32.274 1.00 11.79 178 VAL A C 1
ATOM 9144 O O . VAL B 1 121 ? 108.328 -117.104 32.898 1.00 10.62 178 VAL A O 1
ATOM 9157 N N . PHE B 1 122 ? 109.422 -117.482 30.949 1.00 7.55 179 PHE A N 1
ATOM 9158 C CA . PHE B 1 122 ? 108.265 -117.462 30.068 1.00 8.40 179 PHE A CA 1
ATOM 9159 C C . PHE B 1 122 ? 108.163 -118.799 29.339 1.00 9.67 179 PHE A C 1
ATOM 9160 O O . PHE B 1 122 ? 109.076 -119.629 29.379 1.00 8.94 179 PHE A O 1
ATOM 9177 N N . SER B 1 123 ? 107.045 -118.971 28.623 1.00 9.07 180 SER A N 1
ATOM 9178 C CA . SER B 1 123 ? 106.804 -120.190 27.851 1.00 13.21 180 SER A CA 1
ATOM 9179 C C . SER B 1 123 ? 107.911 -120.458 26.842 1.00 12.22 180 SER A C 1
ATOM 9180 O O . SER B 1 123 ? 108.153 -121.614 26.480 1.00 8.18 180 SER A O 1
ATOM 9188 N N . SER B 1 124 ? 108.540 -119.407 26.330 1.00 8.80 181 SER A N 1
ATOM 9189 C CA . SER B 1 124 ? 109.544 -119.521 25.283 1.00 10.84 181 SER A CA 1
ATOM 9190 C C . SER B 1 124 ? 110.289 -118.201 25.233 1.00 8.05 181 SER A C 1
ATOM 9191 O O . SER B 1 124 ? 109.818 -117.195 25.768 1.00 8.33 181 SER A O 1
ATOM 9199 N N . CYS B 1 125 ? 111.449 -118.196 24.565 1.00 9.80 182 CYS A N 1
ATOM 9200 C CA . CYS B 1 125 ? 112.128 -116.918 24.378 1.00 7.52 182 CYS A CA 1
ATOM 9201 C C . CYS B 1 125 ? 111.407 -116.047 23.361 1.00 8.46 182 CYS A C 1
ATOM 9202 O O . CYS B 1 125 ? 111.478 -114.816 23.444 1.00 10.27 182 CYS A O 1
ATOM 9210 N N . TYR B 1 126 ? 110.704 -116.653 22.402 1.00 10.05 183 TYR A N 1
ATOM 9211 C CA . TYR B 1 126 ? 109.842 -115.863 21.527 1.00 9.75 183 TYR A CA 1
ATOM 9212 C C . TYR B 1 126 ? 108.869 -115.043 22.365 1.00 10.64 183 TYR A C 1
ATOM 9213 O O . TYR B 1 126 ? 108.731 -113.827 22.182 1.00 9.06 183 TYR A O 1
ATOM 9231 N N . VAL B 1 127 ? 108.209 -115.705 23.315 1.00 10.18 184 VAL A N 1
ATOM 9232 C CA . VAL B 1 127 ? 107.250 -115.041 24.191 1.00 9.01 184 VAL A CA 1
ATOM 9233 C C . VAL B 1 127 ? 107.946 -114.023 25.081 1.00 7.67 184 VAL A C 1
ATOM 9234 O O . VAL B 1 127 ? 107.430 -112.924 25.306 1.00 9.94 184 VAL A O 1
ATOM 9247 N N . ALA B 1 128 ? 109.127 -114.368 25.602 1.00 9.13 185 ALA A N 1
ATOM 9248 C CA . ALA B 1 128 ? 109.853 -113.446 26.470 1.00 9.07 185 ALA A CA 1
ATOM 9249 C C . ALA B 1 128 ? 110.256 -112.187 25.714 1.00 10.45 185 ALA A C 1
ATOM 9250 O O . ALA B 1 128 ? 110.077 -111.067 26.207 1.00 8.20 185 ALA A O 1
ATOM 9257 N N . ASN B 1 129 ? 110.818 -112.352 24.514 1.00 9.81 186 ASN A N 1
ATOM 9258 C CA . ASN B 1 129 ? 111.204 -111.191 23.719 1.00 10.58 186 ASN A CA 1
ATOM 9259 C C . ASN B 1 129 ? 109.994 -110.324 23.403 1.00 9.68 186 ASN A C 1
ATOM 9260 O O . ASN B 1 129 ? 110.030 -109.099 23.569 1.00 10.12 186 ASN A O 1
ATOM 9271 N N . ASP B 1 130 ? 108.910 -110.954 22.940 1.00 10.82 187 ASP A N 1
ATOM 9272 C CA . ASP B 1 130 ? 107.682 -110.229 22.628 1.00 9.90 187 ASP A CA 1
ATOM 9273 C C . ASP B 1 130 ? 107.154 -109.502 23.860 1.00 9.56 187 ASP A C 1
ATOM 9274 O O . ASP B 1 130 ? 106.753 -108.332 23.783 1.00 10.39 187 ASP A O 1
ATOM 9283 N N . ALA B 1 131 ? 107.167 -110.173 25.015 1.00 10.48 188 ALA A N 1
ATOM 9284 C CA . ALA B 1 131 ? 106.616 -109.587 26.234 1.00 9.56 188 ALA A CA 1
ATOM 9285 C C . ALA B 1 131 ? 107.431 -108.382 26.688 1.00 8.90 188 ALA A C 1
ATOM 9286 O O . ALA B 1 131 ? 106.872 -107.323 27.000 1.00 9.04 188 ALA A O 1
ATOM 9293 N N . VAL B 1 132 ? 108.754 -108.526 26.742 1.00 7.52 189 VAL A N 1
ATOM 9294 C CA . VAL B 1 132 ? 109.597 -107.448 27.251 1.00 7.66 189 VAL A CA 1
ATOM 9295 C C . VAL B 1 132 ? 109.522 -106.242 26.327 1.00 6.97 189 VAL A C 1
ATOM 9296 O O . VAL B 1 132 ? 109.287 -105.109 26.766 1.00 7.67 189 VAL A O 1
ATOM 9309 N N . LEU B 1 133 ? 109.743 -106.466 25.034 1.00 8.67 190 LEU A N 1
ATOM 9310 C CA . LEU B 1 133 ? 109.729 -105.366 24.082 1.00 9.60 190 LEU A CA 1
ATOM 9311 C C . LEU B 1 133 ? 108.353 -104.712 24.021 1.00 9.25 190 LEU A C 1
ATOM 9312 O O . LEU B 1 133 ? 108.247 -103.481 23.973 1.00 7.80 190 LEU A O 1
ATOM 9328 N N . SER B 1 134 ? 107.288 -105.519 24.042 1.00 8.85 191 SER A N 1
ATOM 9329 C CA . SER B 1 134 ? 105.936 -104.971 24.009 1.00 10.86 191 SER A CA 1
ATOM 9330 C C . SER B 1 134 ? 105.696 -104.045 25.192 1.00 12.83 191 SER A C 1
ATOM 9331 O O . SER B 1 134 ? 105.135 -102.952 25.042 1.00 9.74 191 SER A O 1
ATOM 9339 N N . LEU B 1 135 ? 106.109 -104.473 26.388 1.00 11.61 192 LEU A N 1
ATOM 9340 C CA . LEU B 1 135 ? 105.828 -103.685 27.581 1.00 9.80 192 LEU A CA 1
ATOM 9341 C C . LEU B 1 135 ? 106.636 -102.396 27.593 1.00 10.87 192 LEU A C 1
ATOM 9342 O O . LEU B 1 135 ? 106.132 -101.343 28.003 1.00 11.76 192 LEU A O 1
ATOM 9358 N N . LEU B 1 136 ? 107.896 -102.458 27.157 1.00 12.18 193 LEU A N 1
ATOM 9359 C CA . LEU B 1 136 ? 108.733 -101.263 27.143 1.00 9.56 193 LEU A CA 1
ATOM 9360 C C . LEU B 1 136 ? 108.092 -100.159 26.313 1.00 11.28 193 LEU A C 1
ATOM 9361 O O . LEU B 1 136 ? 108.053 -98.997 26.735 1.00 13.04 193 LEU A O 1
ATOM 9377 N N . GLY B 1 137 ? 107.567 -100.504 25.135 1.00 13.92 194 GLY A N 1
ATOM 9378 C CA . GLY B 1 137 ? 106.934 -99.508 24.289 1.00 12.81 194 GLY A CA 1
ATOM 9379 C C . GLY B 1 137 ? 105.543 -99.124 24.740 1.00 12.83 194 GLY A C 1
ATOM 9380 O O . GLY B 1 137 ? 105.125 -97.979 24.545 1.00 14.40 194 GLY A O 1
ATOM 9384 N N . GLN B 1 138 ? 104.804 -100.066 25.335 1.00 12.39 195 GLN A N 1
ATOM 9385 C CA . GLN B 1 138 ? 103.480 -99.742 25.857 1.00 14.98 195 GLN A CA 1
ATOM 9386 C C . GLN B 1 138 ? 103.563 -98.685 26.947 1.00 13.08 195 GLN A C 1
ATOM 9387 O O . GLN B 1 138 ? 102.749 -97.756 26.984 1.00 13.29 195 GLN A O 1
ATOM 9401 N N . LYS B 1 139 ? 104.530 -98.819 27.857 1.00 14.05 196 LYS A N 1
ATOM 9402 C CA . LYS B 1 139 ? 104.625 -97.936 29.010 1.00 12.24 196 LYS A CA 1
ATOM 9403 C C . LYS B 1 139 ? 105.474 -96.698 28.762 1.00 15.59 196 LYS A C 1
ATOM 9404 O O . LYS B 1 139 ? 105.354 -95.726 29.519 1.00 18.91 196 LYS A O 1
ATOM 9423 N N . MET B 1 140 ? 106.359 -96.719 27.767 1.00 14.27 197 MET A N 1
ATOM 9424 C CA . MET B 1 140 ? 107.102 -95.530 27.344 1.00 16.80 197 MET A CA 1
ATOM 9425 C C . MET B 1 140 ? 106.770 -95.242 25.882 1.00 19.50 197 MET A C 1
ATOM 9426 O O . MET B 1 140 ? 107.437 -95.737 24.971 1.00 18.63 197 MET A O 1
ATOM 9440 N N . LYS B 1 141 ? 105.771 -94.386 25.662 1.00 18.51 198 LYS A N 1
ATOM 9441 C CA . LYS B 1 141 ? 105.325 -94.113 24.304 1.00 25.14 198 LYS A CA 1
ATOM 9442 C C . LYS B 1 141 ? 106.315 -93.242 23.547 1.00 19.82 198 LYS A C 1
ATOM 9443 O O . LYS B 1 141 ? 106.293 -93.235 22.311 1.00 22.29 198 LYS A O 1
ATOM 9462 N N . ASP B 1 142 ? 107.181 -92.523 24.255 1.00 16.54 199 ASP A N 1
ATOM 9463 C CA . ASP B 1 142 ? 108.245 -91.736 23.643 1.00 21.52 199 ASP A CA 1
ATOM 9464 C C . ASP B 1 142 ? 109.502 -92.554 23.378 1.00 12.93 199 ASP A C 1
ATOM 9465 O O . ASP B 1 142 ? 110.486 -92.004 22.875 1.00 12.57 199 ASP A O 1
ATOM 9474 N N . LEU B 1 143 ? 109.501 -93.839 23.725 1.00 14.77 200 LEU A N 1
ATOM 9475 C CA . LEU B 1 143 ? 110.678 -94.672 23.519 1.00 11.21 200 LEU A CA 1
ATOM 9476 C C . LEU B 1 143 ? 111.063 -94.695 22.046 1.00 12.11 200 LEU A C 1
ATOM 9477 O O . LEU B 1 143 ? 110.205 -94.754 21.162 1.00 14.42 200 LEU A O 1
ATOM 9493 N N . VAL B 1 144 ? 112.368 -94.662 21.789 1.00 13.59 201 VAL A N 1
ATOM 9494 C CA . VAL B 1 144 ? 112.923 -94.862 20.457 1.00 12.45 201 VAL A CA 1
ATOM 9495 C C . VAL B 1 144 ? 113.751 -96.136 20.502 1.00 13.88 201 VAL A C 1
ATOM 9496 O O . VAL B 1 144 ? 114.660 -96.262 21.332 1.00 11.57 201 VAL A O 1
ATOM 9509 N N . ILE B 1 145 ? 113.426 -97.083 19.626 1.00 9.91 202 ILE A N 1
ATOM 9510 C CA . ILE B 1 145 ? 114.103 -98.374 19.577 1.00 9.08 202 ILE A CA 1
ATOM 9511 C C . ILE B 1 145 ? 115.101 -98.374 18.427 1.00 13.31 202 ILE A C 1
ATOM 9512 O O . ILE B 1 145 ? 114.774 -97.962 17.307 1.00 13.65 202 ILE A O 1
ATOM 9528 N N . PHE B 1 146 ? 116.318 -98.826 18.710 1.00 10.02 203 PHE A N 1
ATOM 9529 C CA . PHE B 1 146 ? 117.372 -98.987 17.717 1.00 10.78 203 PHE A CA 1
ATOM 9530 C C . PHE B 1 146 ? 117.672 -100.477 17.599 1.00 13.16 203 PHE A C 1
ATOM 9531 O O . PHE B 1 146 ? 118.124 -101.102 18.565 1.00 10.50 203 PHE A O 1
ATOM 9548 N N . SER B 1 147 ? 117.429 -101.037 16.419 1.00 11.24 204 SER A N 1
ATOM 9549 C CA . SER B 1 147 ? 117.362 -102.480 16.227 1.00 9.39 204 SER A CA 1
ATOM 9550 C C . SER B 1 147 ? 118.335 -102.908 15.136 1.00 9.40 204 SER A C 1
ATOM 9551 O O . SER B 1 147 ? 118.352 -102.322 14.051 1.00 9.79 204 SER A O 1
ATOM 9559 N N . ASP B 1 148 ? 119.134 -103.935 15.420 1.00 12.39 205 ASP A N 1
ATOM 9560 C CA . ASP B 1 148 ? 120.038 -104.474 14.412 1.00 13.23 205 ASP A CA 1
ATOM 9561 C C . ASP B 1 148 ? 119.230 -105.135 13.304 1.00 11.45 205 ASP A C 1
ATOM 9562 O O . ASP B 1 148 ? 118.268 -105.861 13.565 1.00 9.76 205 ASP A O 1
ATOM 9571 N N . GLU B 1 149 ? 119.629 -104.886 12.052 1.00 12.45 206 GLU A N 1
ATOM 9572 C CA . GLU B 1 149 ? 118.838 -105.353 10.916 1.00 14.46 206 GLU A CA 1
ATOM 9573 C C . GLU B 1 149 ? 118.681 -106.869 10.882 1.00 12.38 206 GLU A C 1
ATOM 9574 O O . GLU B 1 149 ? 117.711 -107.362 10.295 1.00 12.30 206 GLU A O 1
ATOM 9586 N N . LEU B 1 150 ? 119.590 -107.625 11.497 1.00 10.36 207 LEU A N 1
ATOM 9587 C CA . LEU B 1 150 ? 119.512 -109.079 11.452 1.00 11.73 207 LEU A CA 1
ATOM 9588 C C . LEU B 1 150 ? 118.818 -109.676 12.672 1.00 11.78 207 LEU A C 1
ATOM 9589 O O . LEU B 1 150 ? 118.862 -110.896 12.862 1.00 9.09 207 LEU A O 1
ATOM 9605 N N . ASN B 1 151 ? 118.166 -108.853 13.490 1.00 9.04 208 ASN A N 1
ATOM 9606 C CA . ASN B 1 151 ? 117.499 -109.361 14.680 1.00 9.09 208 ASN A CA 1
ATOM 9607 C C . ASN B 1 151 ? 116.445 -110.410 14.328 1.00 12.03 208 ASN A C 1
ATOM 9608 O O . ASN B 1 151 ? 115.793 -110.352 13.283 1.00 11.98 208 ASN A O 1
ATOM 9619 N N . HIS B 1 152 ? 116.266 -111.356 15.248 1.00 9.66 209 HIS A N 1
ATOM 9620 C CA . HIS B 1 152 ? 115.360 -112.485 15.086 1.00 13.03 209 HIS A CA 1
ATOM 9621 C C . HIS B 1 152 ? 113.912 -112.019 14.950 1.00 13.94 209 HIS A C 1
ATOM 9622 O O . HIS B 1 152 ? 113.528 -110.940 15.405 1.00 9.67 209 HIS A O 1
ATOM 9636 N N . ALA B 1 153 ? 113.103 -112.870 14.316 1.00 9.19 210 ALA A N 1
ATOM 9637 C CA . ALA B 1 153 ? 111.695 -112.556 14.087 1.00 11.25 210 ALA A CA 1
ATOM 9638 C C . ALA B 1 153 ? 110.972 -112.195 15.382 1.00 10.87 210 ALA A C 1
ATOM 9639 O O . ALA B 1 153 ? 110.094 -111.325 15.385 1.00 11.58 210 ALA A O 1
ATOM 9646 N N . SER B 1 154 ? 111.314 -112.862 16.490 1.00 10.27 211 SER A N 1
ATOM 9647 C CA . SER B 1 154 ? 110.640 -112.573 17.753 1.00 13.15 211 SER A CA 1
ATOM 9648 C C . SER B 1 154 ? 110.928 -111.156 18.228 1.00 10.19 211 SER A C 1
ATOM 9649 O O . SER B 1 154 ? 110.063 -110.523 18.844 1.00 9.36 211 SER A O 1
ATOM 9657 N N . MET B 1 155 ? 112.125 -110.643 17.944 1.00 11.73 212 MET A N 1
ATOM 9658 C CA . MET B 1 155 ? 112.464 -109.270 18.287 1.00 8.32 212 MET A CA 1
ATOM 9659 C C . MET B 1 155 ? 111.793 -108.282 17.340 1.00 10.75 212 MET A C 1
ATOM 9660 O O . MET B 1 155 ? 111.299 -107.236 17.776 1.00 14.19 212 MET A O 1
ATOM 9674 N N . ILE B 1 156 ? 111.746 -108.605 16.044 1.00 10.89 213 ILE A N 1
ATOM 9675 C CA . ILE B 1 156 ? 111.031 -107.756 15.098 1.00 8.36 213 ILE A CA 1
ATOM 9676 C C . ILE B 1 156 ? 109.564 -107.646 15.492 1.00 10.25 213 ILE A C 1
ATOM 9677 O O . ILE B 1 156 ? 108.983 -106.555 15.482 1.00 10.81 213 ILE A O 1
ATOM 9693 N N . VAL B 1 157 ? 108.945 -108.775 15.846 1.00 11.77 214 VAL A N 1
ATOM 9694 C CA . VAL B 1 157 ? 107.538 -108.774 16.244 1.00 9.52 214 VAL A CA 1
ATOM 9695 C C . VAL B 1 157 ? 107.350 -107.972 17.525 1.00 10.36 214 VAL A C 1
ATOM 9696 O O . VAL B 1 157 ? 106.425 -107.158 17.643 1.00 11.51 214 VAL A O 1
ATOM 9709 N N . GLY B 1 158 ? 108.215 -108.204 18.516 1.00 10.25 215 GLY A N 1
ATOM 9710 C CA . GLY B 1 158 ? 108.110 -107.461 19.761 1.00 9.09 215 GLY A CA 1
ATOM 9711 C C . GLY B 1 158 ? 108.233 -105.962 19.558 1.00 10.59 215 GLY A C 1
ATOM 9712 O O . GLY B 1 158 ? 107.487 -105.180 20.152 1.00 10.88 215 GLY A O 1
ATOM 9716 N N . ILE B 1 159 ? 109.165 -105.543 18.700 1.00 12.42 216 ILE A N 1
ATOM 9717 C CA . ILE B 1 159 ? 109.361 -104.119 18.445 1.00 12.90 216 ILE A CA 1
ATOM 9718 C C . ILE B 1 159 ? 108.147 -103.533 17.738 1.00 13.21 216 ILE A C 1
ATOM 9719 O O . ILE B 1 159 ? 107.726 -102.407 18.030 1.00 13.32 216 ILE A O 1
ATOM 9735 N N . LYS B 1 160 ? 107.564 -104.284 16.802 1.00 12.59 217 LYS A N 1
ATOM 9736 C CA . LYS B 1 160 ? 106.332 -103.843 16.159 1.00 12.44 217 LYS A CA 1
ATOM 9737 C C . LYS B 1 160 ? 105.222 -103.681 17.191 1.00 11.71 217 LYS A C 1
ATOM 9738 O O . LYS B 1 160 ? 104.489 -102.686 17.186 1.00 13.28 217 LYS A O 1
ATOM 9757 N N . HIS B 1 161 ? 105.085 -104.664 18.086 1.00 11.49 218 HIS A N 1
ATOM 9758 C CA . HIS B 1 161 ? 104.061 -104.605 19.122 1.00 12.11 218 HIS A CA 1
ATOM 9759 C C . HIS B 1 161 ? 104.316 -103.470 20.107 1.00 13.02 218 HIS A C 1
ATOM 9760 O O . HIS B 1 161 ? 103.367 -102.941 20.694 1.00 16.86 218 HIS A O 1
ATOM 9774 N N . ALA B 1 162 ? 105.582 -103.101 20.318 1.00 12.70 219 ALA A N 1
ATOM 9775 C CA . ALA B 1 162 ? 105.896 -101.955 21.161 1.00 11.69 219 ALA A CA 1
ATOM 9776 C C . ALA B 1 162 ? 105.226 -100.688 20.642 1.00 16.95 219 ALA A C 1
ATOM 9777 O O . ALA B 1 162 ? 104.890 -99.794 21.429 1.00 14.54 219 ALA A O 1
ATOM 9784 N N . ASN B 1 163 ? 105.039 -100.592 19.326 1.00 15.14 220 ASN A N 1
ATOM 9785 C CA . ASN B 1 163 ? 104.331 -99.473 18.697 1.00 16.04 220 ASN A CA 1
ATOM 9786 C C . ASN B 1 163 ? 104.963 -98.132 19.068 1.00 16.34 220 ASN A C 1
ATOM 9787 O O . ASN B 1 163 ? 104.299 -97.216 19.557 1.00 15.11 220 ASN A O 1
ATOM 9798 N N . VAL B 1 164 ? 106.270 -98.032 18.839 1.00 13.49 221 VAL A N 1
ATOM 9799 C CA . VAL B 1 164 ? 107.033 -96.815 19.060 1.00 12.14 221 VAL A CA 1
ATOM 9800 C C . VAL B 1 164 ? 107.916 -96.588 17.840 1.00 12.97 221 VAL A C 1
ATOM 9801 O O . VAL B 1 164 ? 108.042 -97.448 16.966 1.00 15.97 221 VAL A O 1
ATOM 9814 N N . LYS B 1 165 ? 108.516 -95.400 17.782 1.00 15.13 222 LYS A N 1
ATOM 9815 C CA . LYS B 1 165 ? 109.472 -95.091 16.726 1.00 20.31 222 LYS A CA 1
ATOM 9816 C C . LYS B 1 165 ? 110.653 -96.052 16.786 1.00 16.36 222 LYS A C 1
ATOM 9817 O O . LYS B 1 165 ? 111.121 -96.422 17.866 1.00 13.76 222 LYS A O 1
ATOM 9836 N N . LYS B 1 166 ? 111.139 -96.460 15.615 1.00 14.68 223 LYS A N 1
ATOM 9837 C CA . LYS B 1 166 ? 112.252 -97.395 15.549 1.00 15.25 223 LYS A CA 1
ATOM 9838 C C . LYS B 1 166 ? 113.198 -97.007 14.425 1.00 15.73 223 LYS A C 1
ATOM 9839 O O . LYS B 1 166 ? 112.784 -96.460 13.397 1.00 16.95 223 LYS A O 1
ATOM 9858 N N . HIS B 1 167 ? 114.473 -97.321 14.628 1.00 15.02 224 HIS A N 1
ATOM 9859 C CA . HIS B 1 167 ? 115.494 -97.200 13.600 1.00 15.49 224 HIS A CA 1
ATOM 9860 C C . HIS B 1 167 ? 116.169 -98.551 13.453 1.00 18.24 224 HIS A C 1
ATOM 9861 O O . HIS B 1 167 ? 116.556 -99.168 14.451 1.00 13.68 224 HIS A O 1
ATOM 9875 N N . ILE B 1 168 ? 116.273 -99.023 12.216 1.00 14.76 225 ILE A N 1
ATOM 9876 C CA . ILE B 1 168 ? 116.987 -100.253 11.912 1.00 16.37 225 ILE A CA 1
ATOM 9877 C C . ILE B 1 168 ? 118.373 -99.845 11.441 1.00 16.44 225 ILE A C 1
ATOM 9878 O O . ILE B 1 168 ? 118.506 -99.144 10.431 1.00 16.33 225 ILE A O 1
ATOM 9894 N N . PHE B 1 169 ? 119.408 -100.286 12.153 1.00 13.22 226 PHE A N 1
ATOM 9895 C CA . PHE B 1 169 ? 120.772 -99.964 11.767 1.00 10.60 226 PHE A CA 1
ATOM 9896 C C . PHE B 1 169 ? 121.428 -101.147 11.065 1.00 13.48 226 PHE A C 1
ATOM 9897 O O . PHE B 1 169 ? 121.129 -102.311 11.350 1.00 11.92 226 PHE A O 1
ATOM 9914 N N . LYS B 1 170 ? 122.309 -100.829 10.116 1.00 11.89 227 LYS A N 1
ATOM 9915 C CA . LYS B 1 170 ? 123.005 -101.860 9.361 1.00 13.63 227 LYS A CA 1
ATOM 9916 C C . LYS B 1 170 ? 123.734 -102.797 10.313 1.00 12.59 227 LYS A C 1
ATOM 9917 O O . LYS B 1 170 ? 124.236 -102.390 11.363 1.00 13.23 227 LYS A O 1
ATOM 9936 N N . HIS B 1 171 ? 123.797 -104.067 9.929 1.00 15.01 228 HIS A N 1
ATOM 9937 C CA . HIS B 1 171 ? 124.208 -105.108 10.859 1.00 12.61 228 HIS A CA 1
ATOM 9938 C C . HIS B 1 171 ? 125.570 -104.801 11.474 1.00 11.35 228 HIS A C 1
ATOM 9939 O O . HIS B 1 171 ? 126.561 -104.613 10.762 1.00 11.08 228 HIS A O 1
ATOM 9953 N N . ASN B 1 172 ? 125.617 -104.765 12.806 1.00 12.62 229 ASN A N 1
ATOM 9954 C CA . ASN B 1 172 ? 126.855 -104.575 13.568 1.00 15.52 229 ASN A CA 1
ATOM 9955 C C . ASN B 1 172 ? 127.585 -103.282 13.221 1.00 16.16 229 ASN A C 1
ATOM 9956 O O . ASN B 1 172 ? 128.773 -103.141 13.529 1.00 15.42 229 ASN A O 1
ATOM 9967 N N . ASP B 1 173 ? 126.894 -102.311 12.632 1.00 11.89 230 ASP A N 1
ATOM 9968 C CA . ASP B 1 173 ? 127.518 -101.055 12.216 1.00 12.13 230 ASP A CA 1
ATOM 9969 C C . ASP B 1 173 ? 127.342 -100.047 13.341 1.00 15.19 230 ASP A C 1
ATOM 9970 O O . ASP B 1 173 ? 126.326 -99.355 13.417 1.00 15.23 230 ASP A O 1
ATOM 9979 N N . LEU B 1 174 ? 128.360 -99.937 14.198 1.00 15.95 231 LEU A N 1
ATOM 9980 C CA . LEU B 1 174 ? 128.258 -99.098 15.383 1.00 14.80 231 LEU A CA 1
ATOM 9981 C C . LEU B 1 174 ? 128.513 -97.629 15.084 1.00 16.04 231 LEU A C 1
ATOM 9982 O O . LEU B 1 174 ? 128.117 -96.774 15.882 1.00 16.30 231 LEU A O 1
ATOM 9998 N N . ASN B 1 175 ? 129.153 -97.310 13.956 1.00 18.64 232 ASN A N 1
ATOM 9999 C CA A ASN B 1 175 ? 129.214 -95.917 13.529 0.50 21.13 232 ASN A CA 1
ATOM 10000 C CA B ASN B 1 175 ? 129.216 -95.917 13.526 0.50 21.13 232 ASN A CA 1
ATOM 10001 C C . ASN B 1 175 ? 127.824 -95.397 13.190 1.00 18.37 232 ASN A C 1
ATOM 10002 O O . ASN B 1 175 ? 127.456 -94.287 13.584 1.00 19.16 232 ASN A O 1
ATOM 10022 N N . GLU B 1 176 ? 127.031 -96.193 12.471 1.00 14.13 233 GLU A N 1
ATOM 10023 C CA . GLU B 1 176 ? 125.669 -95.763 12.173 1.00 17.44 233 GLU A CA 1
ATOM 10024 C C . GLU B 1 176 ? 124.831 -95.705 13.440 1.00 14.53 233 GLU A C 1
ATOM 10025 O O . GLU B 1 176 ? 124.048 -94.767 13.628 1.00 15.95 233 GLU A O 1
ATOM 10037 N N . LEU B 1 177 ? 124.953 -96.716 14.303 1.00 15.34 234 LEU A N 1
ATOM 10038 C CA . LEU B 1 177 ? 124.207 -96.709 15.553 1.00 12.23 234 LEU A CA 1
ATOM 10039 C C . LEU B 1 177 ? 124.466 -95.421 16.318 1.00 14.13 234 LEU A C 1
ATOM 10040 O O . LEU B 1 177 ? 123.531 -94.759 16.780 1.00 15.98 234 LEU A O 1
ATOM 10056 N N . GLU B 1 178 ? 125.739 -95.041 16.448 1.00 16.84 235 GLU A N 1
ATOM 10057 C CA . GLU B 1 178 ? 126.067 -93.830 17.193 1.00 18.35 235 GLU A CA 1
ATOM 10058 C C . GLU B 1 178 ? 125.483 -92.597 16.522 1.00 17.63 235 GLU A C 1
ATOM 10059 O O . GLU B 1 178 ? 124.949 -91.709 17.198 1.00 19.61 235 GLU A O 1
ATOM 10071 N N . GLN B 1 179 ? 125.576 -92.518 15.191 1.00 18.27 236 GLN A N 1
ATOM 10072 C CA . GLN B 1 179 ? 124.969 -91.392 14.487 1.00 21.86 236 GLN A CA 1
ATOM 10073 C C . GLN B 1 179 ? 123.475 -91.313 14.773 1.00 18.15 236 GLN A C 1
ATOM 10074 O O . GLN B 1 179 ? 122.928 -90.221 14.973 1.00 16.84 236 GLN A O 1
ATOM 10088 N N . LEU B 1 180 ? 122.803 -92.467 14.831 1.00 14.11 237 LEU A N 1
ATOM 10089 C CA . LEU B 1 180 ? 121.374 -92.487 15.130 1.00 12.38 237 LEU A CA 1
ATOM 10090 C C . LEU B 1 180 ? 121.096 -92.064 16.567 1.00 14.91 237 LEU A C 1
ATOM 10091 O O . LEU B 1 180 ? 120.157 -91.300 16.823 1.00 19.86 237 LEU A O 1
ATOM 10107 N N . LEU B 1 181 ? 121.883 -92.565 17.522 1.00 15.52 238 LEU A N 1
ATOM 10108 C CA . LEU B 1 181 ? 121.699 -92.174 18.916 1.00 17.75 238 LEU A CA 1
ATOM 10109 C C . LEU B 1 181 ? 121.984 -90.687 19.114 1.00 18.44 238 LEU A C 1
ATOM 10110 O O . LEU B 1 181 ? 121.310 -90.017 19.905 1.00 18.87 238 LEU A O 1
ATOM 10126 N N . GLN B 1 182 ? 122.993 -90.163 18.410 1.00 19.75 239 GLN A N 1
ATOM 10127 C CA . GLN B 1 182 ? 123.370 -88.754 18.538 1.00 23.21 239 GLN A CA 1
ATOM 10128 C C . GLN B 1 182 ? 122.262 -87.817 18.078 1.00 22.46 239 GLN A C 1
ATOM 10129 O O . GLN B 1 182 ? 122.201 -86.667 18.524 1.00 22.74 239 GLN A O 1
ATOM 10143 N N . SER B 1 183 ? 121.414 -88.265 17.155 1.00 19.79 240 SER A N 1
ATOM 10144 C CA . SER B 1 183 ? 120.389 -87.402 16.585 1.00 23.54 240 SER A CA 1
ATOM 10145 C C . SER B 1 183 ? 119.279 -87.067 17.572 1.00 23.53 240 SER A C 1
ATOM 10146 O O . SER B 1 183 ? 118.374 -86.304 17.211 1.00 21.96 240 SER A O 1
ATOM 10154 N N . TYR B 1 184 ? 119.318 -87.614 18.790 1.00 18.77 241 TYR A N 1
ATOM 10155 C CA . TYR B 1 184 ? 118.311 -87.359 19.805 1.00 17.98 241 TYR A CA 1
ATOM 10156 C C . TYR B 1 184 ? 118.944 -86.714 21.030 1.00 16.51 241 TYR A C 1
ATOM 10157 O O . TYR B 1 184 ? 120.139 -86.894 21.284 1.00 20.87 241 TYR A O 1
ATOM 10175 N N . PRO B 1 185 ? 118.170 -85.961 21.812 1.00 17.95 242 PRO A N 1
ATOM 10176 C CA . PRO B 1 185 ? 118.650 -85.554 23.136 1.00 18.98 242 PRO A CA 1
ATOM 10177 C C . PRO B 1 185 ? 118.856 -86.781 24.009 1.00 15.14 242 PRO A C 1
ATOM 10178 O O . PRO B 1 185 ? 118.167 -87.792 23.865 1.00 17.52 242 PRO A O 1
ATOM 10189 N N . LYS B 1 186 ? 119.796 -86.677 24.944 1.00 17.43 243 LYS A N 1
ATOM 10190 C CA . LYS B 1 186 ? 120.029 -87.789 25.856 1.00 20.54 243 LYS A CA 1
ATOM 10191 C C . LYS B 1 186 ? 118.775 -88.121 26.652 1.00 22.03 243 LYS A C 1
ATOM 10192 O O . LYS B 1 186 ? 118.544 -89.289 26.989 1.00 17.13 243 LYS A O 1
ATOM 10211 N N . SER B 1 187 ? 117.933 -87.119 26.921 1.00 22.00 244 SER A N 1
ATOM 10212 C CA . SER B 1 187 ? 116.777 -87.303 27.794 1.00 19.07 244 SER A CA 1
ATOM 10213 C C . SER B 1 187 ? 115.680 -88.147 27.155 1.00 15.66 244 SER A C 1
ATOM 10214 O O . SER B 1 187 ? 114.797 -88.632 27.872 1.00 14.48 244 SER A O 1
ATOM 10222 N N . VAL B 1 188 ? 115.693 -88.314 25.841 1.00 16.27 245 VAL A N 1
ATOM 10223 C CA . VAL B 1 188 ? 114.688 -89.168 25.196 1.00 15.09 245 VAL A CA 1
ATOM 10224 C C . VAL B 1 188 ? 114.958 -90.621 25.574 1.00 12.59 245 VAL A C 1
ATOM 10225 O O . VAL B 1 188 ? 116.099 -91.090 25.427 1.00 15.73 245 VAL A O 1
ATOM 10238 N N . PRO B 1 189 ? 113.965 -91.368 26.054 1.00 11.39 246 PRO A N 1
ATOM 10239 C CA . PRO B 1 189 ? 114.204 -92.780 26.390 1.00 14.56 246 PRO A CA 1
ATOM 10240 C C . PRO B 1 189 ? 114.500 -93.594 25.141 1.00 14.95 246 PRO A C 1
ATOM 10241 O O . PRO B 1 189 ? 113.869 -93.411 24.097 1.00 10.60 246 PRO A O 1
ATOM 10252 N N . LYS B 1 190 ? 115.472 -94.502 25.258 1.00 12.79 247 LYS A N 1
ATOM 10253 C CA . LYS B 1 190 ? 115.950 -95.264 24.114 1.00 12.92 247 LYS A CA 1
ATOM 10254 C C . LYS B 1 190 ? 116.198 -96.710 24.519 1.00 11.17 247 LYS A C 1
ATOM 10255 O O . LYS B 1 190 ? 116.492 -97.009 25.680 1.00 12.23 247 LYS A O 1
ATOM 10274 N N . LEU B 1 191 ? 116.083 -97.602 23.539 1.00 8.70 248 LEU A N 1
ATOM 10275 C CA . LEU B 1 191 ? 116.388 -99.014 23.719 1.00 8.31 248 LEU A CA 1
ATOM 10276 C C . LEU B 1 191 ? 117.221 -99.474 22.537 1.00 12.17 248 LEU A C 1
ATOM 10277 O O . LEU B 1 191 ? 116.816 -99.290 21.386 1.00 11.40 248 LEU A O 1
ATOM 10293 N N . ILE B 1 192 ? 118.371 -100.082 22.822 1.00 13.53 249 ILE A N 1
ATOM 10294 C CA . ILE B 1 192 ? 119.195 -100.726 21.804 1.00 13.41 249 ILE A CA 1
ATOM 10295 C C . ILE B 1 192 ? 118.968 -102.225 21.925 1.00 13.59 249 ILE A C 1
ATOM 10296 O O . ILE B 1 192 ? 119.292 -102.831 22.955 1.00 10.79 249 ILE A O 1
ATOM 10312 N N . ALA B 1 193 ? 118.402 -102.816 20.879 1.00 8.58 250 ALA A N 1
ATOM 10313 C CA . ALA B 1 193 ? 118.004 -104.216 20.878 1.00 9.13 250 ALA A CA 1
ATOM 10314 C C . ALA B 1 193 ? 118.860 -104.971 19.873 1.00 10.57 250 ALA A C 1
ATOM 10315 O O . ALA B 1 193 ? 118.900 -104.616 18.688 1.00 9.66 250 ALA A O 1
ATOM 10322 N N . PHE B 1 194 ? 119.530 -106.020 20.341 1.00 9.74 251 PHE A N 1
ATOM 10323 C CA . PHE B 1 194 ? 120.459 -106.745 19.489 1.00 10.18 251 PHE A CA 1
ATOM 10324 C C . PHE B 1 194 ? 120.684 -108.136 20.066 1.00 10.12 251 PHE A C 1
ATOM 10325 O O . PHE B 1 194 ? 120.228 -108.461 21.167 1.00 8.34 251 PHE A O 1
ATOM 10342 N N . GLU B 1 195 ? 121.404 -108.950 19.302 1.00 9.00 252 GLU A N 1
ATOM 10343 C CA . GLU B 1 195 ? 121.757 -110.305 19.695 1.00 9.57 252 GLU A CA 1
ATOM 10344 C C . GLU B 1 195 ? 123.256 -110.385 19.938 1.00 7.71 252 GLU A C 1
ATOM 10345 O O . GLU B 1 195 ? 124.034 -109.589 19.409 1.00 9.75 252 GLU A O 1
ATOM 10357 N N . SER B 1 196 ? 123.664 -111.360 20.748 1.00 9.00 253 SER A N 1
ATOM 10358 C CA . SER B 1 196 ? 125.091 -111.607 20.901 1.00 8.53 253 SER A CA 1
ATOM 10359 C C . SER B 1 196 ? 125.632 -112.413 19.725 1.00 11.61 253 SER A C 1
ATOM 10360 O O . SER B 1 196 ? 126.622 -112.022 19.101 1.00 10.40 253 SER A O 1
ATOM 10368 N N . VAL B 1 197 ? 124.990 -113.536 19.411 1.00 10.96 254 VAL A N 1
ATOM 10369 C CA . VAL B 1 197 ? 125.385 -114.396 18.299 1.00 9.25 254 VAL A CA 1
ATOM 10370 C C . VAL B 1 197 ? 124.198 -114.513 17.354 1.00 9.95 254 VAL A C 1
ATOM 10371 O O . VAL B 1 197 ? 123.108 -114.935 17.762 1.00 10.56 254 VAL A O 1
ATOM 10384 N N . TYR B 1 198 ? 124.408 -114.123 16.103 1.00 7.66 255 TYR A N 1
ATOM 10385 C CA . TYR B 1 198 ? 123.395 -114.240 15.066 1.00 12.91 255 TYR A CA 1
ATOM 10386 C C . TYR B 1 198 ? 123.565 -115.591 14.377 1.00 14.25 255 TYR A C 1
ATOM 10387 O O . TYR B 1 198 ? 124.634 -115.886 13.832 1.00 16.52 255 TYR A O 1
ATOM 10405 N N . SER B 1 199 ? 122.525 -116.425 14.435 1.00 12.48 256 SER A N 1
ATOM 10406 C CA . SER B 1 199 ? 122.695 -117.847 14.150 1.00 16.02 256 SER A CA 1
ATOM 10407 C C . SER B 1 199 ? 122.914 -118.158 12.676 1.00 17.43 256 SER A C 1
ATOM 10408 O O . SER B 1 199 ? 123.497 -119.200 12.366 1.00 18.67 256 SER A O 1
ATOM 10416 N N . MET B 1 200 ? 122.458 -117.309 11.758 1.00 14.55 257 MET A N 1
ATOM 10417 C CA . MET B 1 200 ? 122.457 -117.730 10.361 1.00 18.83 257 MET A CA 1
ATOM 10418 C C . MET B 1 200 ? 123.838 -117.645 9.715 1.00 13.64 257 MET A C 1
ATOM 10419 O O . MET B 1 200 ? 124.190 -118.508 8.904 1.00 13.77 257 MET A O 1
ATOM 10433 N N . ALA B 1 201 ? 124.631 -116.627 10.053 1.00 13.18 258 ALA A N 1
ATOM 10434 C CA . ALA B 1 201 ? 126.028 -116.552 9.640 1.00 14.76 258 ALA A CA 1
ATOM 10435 C C . ALA B 1 201 ? 127.007 -116.614 10.804 1.00 15.87 258 ALA A C 1
ATOM 10436 O O . ALA B 1 201 ? 128.221 -116.614 10.574 1.00 16.75 258 ALA A O 1
ATOM 10443 N N . GLY B 1 202 ? 126.521 -116.634 12.044 1.00 13.97 259 GLY A N 1
ATOM 10444 C CA . GLY B 1 202 ? 127.397 -116.788 13.183 1.00 13.40 259 GLY A CA 1
ATOM 10445 C C . GLY B 1 202 ? 128.178 -115.557 13.578 1.00 11.43 259 GLY A C 1
ATOM 10446 O O . GLY B 1 202 ? 129.169 -115.678 14.297 1.00 10.42 259 GLY A O 1
ATOM 10450 N N . SER B 1 203 ? 127.781 -114.374 13.127 1.00 12.93 260 SER A N 1
ATOM 10451 C CA . SER B 1 203 ? 128.514 -113.186 13.531 1.00 11.17 260 SER A CA 1
ATOM 10452 C C . SER B 1 203 ? 128.152 -112.800 14.962 1.00 11.94 260 SER A C 1
ATOM 10453 O O . SER B 1 203 ? 127.141 -113.243 15.517 1.00 11.49 260 SER A O 1
ATOM 10461 N N . VAL B 1 204 ? 128.997 -111.956 15.553 1.00 11.21 261 VAL A N 1
ATOM 10462 C CA . VAL B 1 204 ? 128.913 -111.607 16.966 1.00 9.86 261 VAL A CA 1
ATOM 10463 C C . VAL B 1 204 ? 128.881 -110.093 17.121 1.00 11.66 261 VAL A C 1
ATOM 10464 O O . VAL B 1 204 ? 129.603 -109.369 16.426 1.00 13.77 261 VAL A O 1
ATOM 10477 N N . ALA B 1 205 ? 128.049 -109.619 18.045 1.00 10.43 262 ALA A N 1
ATOM 10478 C CA . ALA B 1 205 ? 127.977 -108.201 18.357 1.00 9.76 262 ALA A CA 1
ATOM 10479 C C . ALA B 1 205 ? 129.105 -107.794 19.300 1.00 10.52 262 ALA A C 1
ATOM 10480 O O . ALA B 1 205 ? 129.576 -108.582 20.124 1.00 12.09 262 ALA A O 1
ATOM 10487 N N . ASP B 1 206 ? 129.524 -106.537 19.184 1.00 13.78 263 ASP A N 1
ATOM 10488 C CA . ASP B 1 206 ? 130.511 -105.963 20.097 1.00 12.69 263 ASP A CA 1
ATOM 10489 C C . ASP B 1 206 ? 129.728 -105.397 21.271 1.00 11.69 263 ASP A C 1
ATOM 10490 O O . ASP B 1 206 ? 129.365 -104.217 21.304 1.00 12.06 263 ASP A O 1
ATOM 10499 N N . ILE B 1 207 ? 129.489 -106.248 22.270 1.00 10.55 264 ILE A N 1
ATOM 10500 C CA . ILE B 1 207 ? 128.559 -105.890 23.334 1.00 11.24 264 ILE A CA 1
ATOM 10501 C C . ILE B 1 207 ? 129.113 -104.728 24.143 1.00 9.60 264 ILE A C 1
ATOM 10502 O O . ILE B 1 207 ? 128.378 -103.814 24.529 1.00 10.92 264 ILE A O 1
ATOM 10518 N N . GLU B 1 208 ? 130.426 -104.731 24.386 1.00 12.57 265 GLU A N 1
ATOM 10519 C CA . GLU B 1 208 ? 131.025 -103.697 25.221 1.00 11.82 265 GLU A CA 1
ATOM 10520 C C . GLU B 1 208 ? 130.850 -102.320 24.598 1.00 11.92 265 GLU A C 1
ATOM 10521 O O . GLU B 1 208 ? 130.467 -101.364 25.284 1.00 14.60 265 GLU A O 1
ATOM 10533 N N 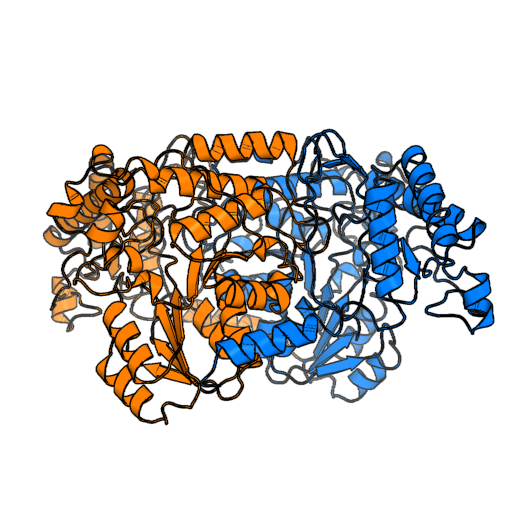. LYS B 1 209 ? 131.135 -102.192 23.296 1.00 13.45 266 LYS A N 1
ATOM 10534 C CA A LYS B 1 209 ? 131.003 -100.889 22.653 0.50 15.30 266 LYS A CA 1
ATOM 10535 C CA B LYS B 1 209 ? 131.004 -100.891 22.649 0.50 15.31 266 LYS A CA 1
ATOM 10536 C C . LYS B 1 209 ? 129.554 -100.426 22.621 1.00 16.89 266 LYS A C 1
ATOM 10537 O O . LYS B 1 209 ? 129.286 -99.222 22.744 1.00 13.73 266 LYS A O 1
ATOM 10574 N N . ILE B 1 210 ? 128.607 -101.352 22.463 1.00 12.70 267 ILE A N 1
ATOM 10575 C CA . ILE B 1 210 ? 127.203 -100.961 22.498 1.00 11.76 267 ILE A CA 1
ATOM 10576 C C . ILE B 1 210 ? 126.821 -100.467 23.890 1.00 10.37 267 ILE A C 1
ATOM 10577 O O . ILE B 1 210 ? 126.068 -99.497 24.032 1.00 11.53 267 ILE A O 1
ATOM 10593 N N . CYS B 1 211 ? 127.336 -101.118 24.935 1.00 10.17 268 CYS A N 1
ATOM 10594 C CA . CYS B 1 211 ? 127.114 -100.620 26.290 1.00 11.10 268 CYS A CA 1
ATOM 10595 C C . CYS B 1 211 ? 127.721 -99.231 26.471 1.00 12.56 268 CYS A C 1
ATOM 10596 O O . CYS B 1 211 ? 127.113 -98.359 27.105 1.00 11.55 268 CYS A O 1
ATOM 10604 N N . ASP B 1 212 ? 128.914 -98.998 25.911 1.00 16.48 269 ASP A N 1
ATOM 10605 C CA . ASP B 1 212 ? 129.506 -97.663 25.974 1.00 16.01 269 ASP A CA 1
ATOM 10606 C C . ASP B 1 212 ? 128.602 -96.637 25.306 1.00 15.04 269 ASP A C 1
ATOM 10607 O O . ASP B 1 212 ? 128.402 -95.537 25.832 1.00 14.04 269 ASP A O 1
ATOM 10616 N N . LEU B 1 213 ? 128.056 -96.975 24.137 1.00 13.16 270 LEU A N 1
ATOM 10617 C CA . LEU B 1 213 ? 127.137 -96.074 23.453 1.00 13.91 270 LEU A CA 1
ATOM 10618 C C . LEU B 1 213 ? 125.863 -95.862 24.264 1.00 15.61 270 LEU A C 1
ATOM 10619 O O . LEU B 1 213 ? 125.324 -94.748 24.312 1.00 12.79 270 LEU A O 1
ATOM 10635 N N . ALA B 1 214 ? 125.369 -96.919 24.915 1.00 15.80 271 ALA A N 1
ATOM 10636 C CA . ALA B 1 214 ? 124.147 -96.797 25.704 1.00 12.24 271 ALA A CA 1
ATOM 10637 C C . ALA B 1 214 ? 124.339 -95.845 26.879 1.00 14.17 271 ALA A C 1
ATOM 10638 O O . ALA B 1 214 ? 123.458 -95.026 27.170 1.00 14.33 271 ALA A O 1
ATOM 10645 N N . ASP B 1 215 ? 125.480 -95.936 27.566 1.00 13.15 272 ASP A N 1
ATOM 10646 C CA . ASP B 1 215 ? 125.770 -95.004 28.652 1.00 14.02 272 ASP A CA 1
ATOM 10647 C C . ASP B 1 215 ? 125.815 -93.577 28.132 1.00 18.60 272 ASP A C 1
ATOM 10648 O O . ASP B 1 215 ? 125.218 -92.666 28.719 1.00 18.44 272 ASP A O 1
ATOM 10657 N N . LYS B 1 216 ? 126.523 -93.369 27.024 1.00 17.76 273 LYS A N 1
ATOM 10658 C CA . LYS B 1 216 ? 126.746 -92.022 26.516 1.00 20.73 273 LYS A CA 1
ATOM 10659 C C . LYS B 1 216 ? 125.441 -91.356 26.096 1.00 20.27 273 LYS A C 1
ATOM 10660 O O . LYS B 1 216 ? 125.241 -90.162 26.348 1.00 18.66 273 LYS A O 1
ATOM 10679 N N . TYR B 1 217 ? 124.547 -92.104 25.447 1.00 17.28 274 TYR A N 1
ATOM 10680 C CA . TYR B 1 217 ? 123.331 -91.545 24.867 1.00 12.59 274 TYR A CA 1
ATOM 10681 C C . TYR B 1 217 ? 122.068 -91.901 25.645 1.00 16.49 274 TYR A C 1
ATOM 10682 O O . TYR B 1 217 ? 120.961 -91.647 25.157 1.00 19.33 274 TYR A O 1
ATOM 10700 N N . GLY B 1 218 ? 122.203 -92.473 26.836 1.00 16.04 275 GLY A N 1
ATOM 10701 C CA . GLY B 1 218 ? 121.077 -92.638 27.741 1.00 15.56 275 GLY A CA 1
ATOM 10702 C C . GLY B 1 218 ? 120.114 -93.750 27.386 1.00 15.88 275 GLY A C 1
ATOM 10703 O O . GLY B 1 218 ? 118.903 -93.609 27.606 1.00 16.80 275 GLY A O 1
ATOM 10707 N N . ALA B 1 219 ? 120.614 -94.873 26.883 1.00 13.10 276 ALA A N 1
ATOM 10708 C CA . ALA B 1 219 ? 119.762 -95.942 26.387 1.00 10.59 276 ALA A CA 1
ATOM 10709 C C . ALA B 1 219 ? 119.833 -97.162 27.296 1.00 11.12 276 ALA A C 1
ATOM 10710 O O . ALA B 1 219 ? 120.857 -97.430 27.926 1.00 14.76 276 ALA A O 1
ATOM 10717 N N . LEU B 1 220 ? 118.719 -97.883 27.368 1.00 9.30 277 LEU A N 1
ATOM 10718 C CA . LEU B 1 220 ? 118.712 -99.240 27.887 1.00 9.72 277 LEU A CA 1
ATOM 10719 C C . LEU B 1 220 ? 119.218 -100.190 26.808 1.00 9.79 277 LEU A C 1
ATOM 10720 O O . LEU B 1 220 ? 119.065 -99.936 25.611 1.00 9.74 277 LEU A O 1
ATOM 10736 N N . THR B 1 221 ? 119.814 -101.300 27.236 1.00 9.22 278 THR A N 1
ATOM 10737 C CA . THR B 1 221 ? 120.240 -102.348 26.318 1.00 8.94 278 THR A CA 1
ATOM 10738 C C . THR B 1 221 ? 119.394 -103.598 26.522 1.00 9.02 278 THR A C 1
ATOM 10739 O O . THR B 1 221 ? 119.138 -104.017 27.658 1.00 9.55 278 THR A O 1
ATOM 10750 N N . PHE B 1 222 ? 118.964 -104.177 25.405 1.00 7.50 279 PHE A N 1
ATOM 10751 C CA . PHE B 1 222 ? 118.239 -105.436 25.373 1.00 6.89 279 PHE A CA 1
ATOM 10752 C C . PHE B 1 222 ? 119.050 -106.391 24.514 1.00 8.97 279 PHE A C 1
ATOM 10753 O O . PHE B 1 222 ? 119.271 -106.124 23.328 1.00 7.47 279 PHE A O 1
ATOM 10770 N N . LEU B 1 223 ? 119.489 -107.497 25.113 1.00 8.53 280 LEU A N 1
ATOM 10771 C CA . LEU B 1 223 ? 120.443 -108.408 24.488 1.00 7.51 280 LEU A CA 1
ATOM 10772 C C . LEU B 1 223 ? 119.875 -109.819 24.470 1.00 9.12 280 LEU A C 1
ATOM 10773 O O . LEU B 1 223 ? 119.619 -110.402 25.527 1.00 10.76 280 LEU A O 1
ATOM 10789 N N . ASP B 1 224 ? 119.721 -110.375 23.276 1.00 9.96 281 ASP A N 1
ATOM 10790 C CA . ASP B 1 224 ? 119.249 -111.742 23.092 1.00 10.67 281 ASP A CA 1
ATOM 10791 C C . ASP B 1 224 ? 120.479 -112.638 22.940 1.00 9.66 281 ASP A C 1
ATOM 10792 O O . ASP B 1 224 ? 121.212 -112.532 21.952 1.00 10.20 281 ASP A O 1
ATOM 10801 N N . GLU B 1 225 ? 120.725 -113.488 23.944 1.00 7.93 282 GLU A N 1
ATOM 10802 C CA . GLU B 1 225 ? 121.844 -114.427 23.962 1.00 6.36 282 GLU A CA 1
ATOM 10803 C C . GLU B 1 225 ? 121.408 -115.866 23.669 1.00 9.47 282 GLU A C 1
ATOM 10804 O O . GLU B 1 225 ? 122.081 -116.811 24.092 1.00 11.21 282 GLU A O 1
ATOM 10816 N N . VAL B 1 226 ? 120.290 -116.044 22.964 1.00 8.17 283 VAL A N 1
ATOM 10817 C CA . VAL B 1 226 ? 119.743 -117.376 22.700 1.00 8.69 283 VAL A CA 1
ATOM 10818 C C . VAL B 1 226 ? 120.792 -118.318 22.117 1.00 12.43 283 VAL A C 1
ATOM 10819 O O . VAL B 1 226 ? 120.839 -119.505 22.465 1.00 10.89 283 VAL A O 1
ATOM 10832 N N . HIS B 1 227 ? 121.624 -117.824 21.202 1.00 11.06 284 HIS A N 1
ATOM 10833 C CA . HIS B 1 227 ? 122.619 -118.662 20.548 1.00 10.27 284 HIS A CA 1
ATOM 10834 C C . HIS B 1 227 ? 123.983 -118.576 21.214 1.00 11.97 284 HIS A C 1
ATOM 10835 O O . HIS B 1 227 ? 124.982 -119.006 20.626 1.00 10.20 284 HIS A O 1
ATOM 10849 N N . ALA B 1 228 ? 124.044 -118.027 22.424 1.00 10.04 285 ALA A N 1
ATOM 10850 C CA . ALA B 1 228 ? 125.274 -117.959 23.194 1.00 8.66 285 ALA A CA 1
ATOM 10851 C C . ALA B 1 228 ? 125.204 -118.638 24.552 1.00 10.50 285 ALA A C 1
ATOM 10852 O O . ALA B 1 228 ? 126.240 -119.098 25.038 1.00 9.95 285 ALA A O 1
ATOM 10859 N N . VAL B 1 229 ? 124.035 -118.704 25.195 1.00 8.57 286 VAL A N 1
ATOM 10860 C CA . VAL B 1 229 ? 123.995 -119.257 26.543 1.00 8.95 286 VAL A CA 1
ATOM 10861 C C . VAL B 1 229 ? 124.317 -120.743 26.484 1.00 12.16 286 VAL A C 1
ATOM 10862 O O . VAL B 1 229 ? 123.839 -121.473 25.602 1.00 9.13 286 VAL A O 1
ATOM 10875 N N . GLY B 1 230 ? 125.168 -121.186 27.405 1.00 10.74 287 GLY A N 1
ATOM 10876 C CA . GLY B 1 230 ? 125.738 -122.504 27.358 1.00 8.81 287 GLY A CA 1
ATOM 10877 C C . GLY B 1 230 ? 127.055 -122.593 26.614 1.00 9.48 287 GLY A C 1
ATOM 10878 O O . GLY B 1 230 ? 127.838 -123.509 26.879 1.00 9.38 287 GLY A O 1
ATOM 10882 N N . LEU B 1 231 ? 127.335 -121.652 25.707 1.00 9.72 288 LEU A N 1
ATOM 10883 C CA . LEU B 1 231 ? 128.431 -121.805 24.761 1.00 10.21 288 LEU A CA 1
ATOM 10884 C C . LEU B 1 231 ? 129.586 -120.832 24.949 1.00 11.67 288 LEU A C 1
ATOM 10885 O O . LEU B 1 231 ? 130.690 -121.119 24.471 1.00 9.35 288 LEU A O 1
ATOM 10901 N N . TYR B 1 232 ? 129.373 -119.702 25.621 1.00 8.99 289 TYR A N 1
ATOM 10902 C CA . TYR B 1 232 ? 130.394 -118.676 25.744 1.00 8.20 289 TYR A CA 1
ATOM 10903 C C . TYR B 1 232 ? 130.508 -118.242 27.198 1.00 7.37 289 TYR A C 1
ATOM 10904 O O . TYR B 1 232 ? 129.577 -118.390 27.992 1.00 7.18 289 TYR A O 1
ATOM 10922 N N . GLY B 1 233 ? 131.685 -117.733 27.543 1.00 8.98 290 GLY A N 1
ATOM 10923 C CA . GLY B 1 233 ? 132.041 -117.485 28.915 1.00 7.89 290 GLY A CA 1
ATOM 10924 C C . GLY B 1 233 ? 132.515 -118.756 29.589 1.00 10.45 290 GLY A C 1
ATOM 10925 O O . GLY B 1 233 ? 132.224 -119.867 29.137 1.00 10.04 290 GLY A O 1
ATOM 10929 N N . PRO B 1 234 ? 133.265 -118.621 30.683 1.00 10.29 291 PRO A N 1
ATOM 10930 C CA . PRO B 1 234 ? 133.728 -119.826 31.385 1.00 8.76 291 PRO A CA 1
ATOM 10931 C C . PRO B 1 234 ? 132.593 -120.713 31.862 1.00 10.12 291 PRO A C 1
ATOM 10932 O O . PRO B 1 234 ? 132.752 -121.938 31.916 1.00 11.86 291 PRO A O 1
ATOM 10943 N N . HIS B 1 235 ? 131.448 -120.127 32.204 1.00 10.45 292 HIS A N 1
ATOM 10944 C CA . HIS B 1 235 ? 130.324 -120.847 32.785 1.00 9.62 292 HIS A CA 1
ATOM 10945 C C . HIS B 1 235 ? 129.146 -120.969 31.826 1.00 8.45 292 HIS A C 1
ATOM 10946 O O . HIS B 1 235 ? 128.077 -121.442 32.225 1.00 9.45 292 HIS A O 1
ATOM 10960 N N . GLY B 1 236 ? 129.313 -120.552 30.575 1.00 10.03 293 GLY A N 1
ATOM 10961 C CA . GLY B 1 236 ? 128.221 -120.606 29.624 1.00 9.09 293 GLY A CA 1
ATOM 10962 C C . GLY B 1 236 ? 127.187 -119.521 29.798 1.00 7.54 293 GLY A C 1
ATOM 10963 O O . GLY B 1 236 ? 126.063 -119.669 29.310 1.00 9.80 293 GLY A O 1
ATOM 10967 N N . ALA B 1 237 ? 127.523 -118.427 30.479 1.00 9.63 294 ALA A N 1
ATOM 10968 C CA . ALA B 1 237 ? 126.559 -117.353 30.676 1.00 10.02 294 ALA A CA 1
ATOM 10969 C C . ALA B 1 237 ? 126.396 -116.471 29.447 1.00 8.83 294 ALA A C 1
ATOM 10970 O O . ALA B 1 237 ? 125.534 -115.586 29.458 1.00 10.76 294 ALA A O 1
ATOM 10977 N N . GLY B 1 238 ? 127.174 -116.691 28.394 1.00 10.99 295 GLY A N 1
ATOM 10978 C CA . GLY B 1 238 ? 126.988 -116.007 27.129 1.00 9.27 295 GLY A CA 1
ATOM 10979 C C . GLY B 1 238 ? 128.181 -115.152 26.746 1.00 10.71 295 GLY A C 1
ATOM 10980 O O . GLY B 1 238 ? 129.192 -115.080 27.442 1.00 9.82 295 GLY A O 1
ATOM 10984 N N . VAL B 1 239 ? 128.031 -114.482 25.601 1.00 10.44 296 VAL A N 1
ATOM 10985 C CA . VAL B 1 239 ? 129.108 -113.629 25.109 1.00 8.01 296 VAL A CA 1
ATOM 10986 C C . VAL B 1 239 ? 129.367 -112.481 26.072 1.00 8.21 296 VAL A C 1
ATOM 10987 O O . VAL B 1 239 ? 130.517 -112.067 26.260 1.00 12.59 296 VAL A O 1
ATOM 11000 N N . ALA B 1 240 ? 128.321 -111.961 26.717 1.00 8.53 297 ALA A N 1
ATOM 11001 C CA . ALA B 1 240 ? 128.537 -110.923 27.718 1.00 9.30 297 ALA A CA 1
ATOM 11002 C C . ALA B 1 240 ? 129.503 -111.399 28.795 1.00 11.35 297 ALA A C 1
ATOM 11003 O O . ALA B 1 240 ? 130.379 -110.642 29.229 1.00 10.63 297 ALA A O 1
ATOM 11010 N N . GLU B 1 241 ? 129.376 -112.656 29.228 1.00 9.93 298 GLU A N 1
ATOM 11011 C CA . GLU B 1 241 ? 130.326 -113.184 30.203 1.00 11.83 298 GLU A CA 1
ATOM 11012 C C . GLU B 1 241 ? 131.707 -113.334 29.584 1.00 10.24 298 GLU A C 1
ATOM 11013 O O . GLU B 1 241 ? 132.719 -113.057 30.238 1.00 9.05 298 GLU A O 1
ATOM 11025 N N . HIS B 1 242 ? 131.766 -113.775 28.326 1.00 10.31 299 HIS A N 1
ATOM 11026 C CA . HIS B 1 242 ? 133.050 -113.928 27.655 1.00 11.18 299 HIS A CA 1
ATOM 11027 C C . HIS B 1 242 ? 133.797 -112.601 27.577 1.00 12.70 299 HIS A C 1
ATOM 11028 O O . HIS B 1 242 ? 135.032 -112.585 27.555 1.00 12.83 299 HIS A O 1
ATOM 11042 N N . CYS B 1 243 ? 133.067 -111.482 27.548 1.00 8.59 300 CYS A N 1
ATOM 11043 C CA . CYS B 1 243 ? 133.705 -110.173 27.471 1.00 10.10 300 CYS A CA 1
ATOM 11044 C C . CYS B 1 243 ? 134.608 -109.906 28.670 1.00 12.53 300 CYS A C 1
ATOM 11045 O O . CYS B 1 243 ? 135.587 -109.164 28.549 1.00 12.10 300 CYS A O 1
ATOM 11053 N N . ASP B 1 244 ? 134.284 -110.457 29.834 1.00 10.21 301 ASP A N 1
ATOM 11054 C CA . ASP B 1 244 ? 135.180 -110.423 30.989 1.00 10.80 301 ASP A CA 1
ATOM 11055 C C . ASP B 1 244 ? 135.464 -111.851 31.433 1.00 11.65 301 ASP A C 1
ATOM 11056 O O . ASP B 1 244 ? 135.174 -112.234 32.572 1.00 11.00 301 ASP A O 1
ATOM 11065 N N . PHE B 1 245 ? 136.155 -112.592 30.569 1.00 13.22 302 PHE A N 1
ATOM 11066 C CA . PHE B 1 245 ? 136.281 -114.029 30.754 1.00 11.35 302 PHE A CA 1
ATOM 11067 C C . PHE B 1 245 ? 137.067 -114.342 32.019 1.00 9.48 302 PHE A C 1
ATOM 11068 O O . PHE B 1 245 ? 136.659 -115.187 32.822 1.00 10.29 302 PHE A O 1
ATOM 11085 N N . GLU B 1 246 ? 138.186 -113.651 32.230 1.00 11.03 303 GLU A N 1
ATOM 11086 C CA . GLU B 1 246 ? 139.045 -114.001 33.352 1.00 11.30 303 GLU A CA 1
ATOM 11087 C C . GLU B 1 246 ? 138.486 -113.514 34.683 1.00 12.24 303 GLU A C 1
ATOM 11088 O O . GLU B 1 246 ? 138.670 -114.185 35.704 1.00 11.67 303 GLU A O 1
ATOM 11100 N N . SER B 1 247 ? 137.814 -112.360 34.697 1.00 9.51 304 SER A N 1
ATOM 11101 C CA . SER B 1 247 ? 137.194 -111.884 35.929 1.00 9.47 304 SER A CA 1
ATOM 11102 C C . SER B 1 247 ? 136.093 -112.830 36.391 1.00 13.88 304 SER A C 1
ATOM 11103 O O . SER B 1 247 ? 135.966 -113.116 37.588 1.00 13.16 304 SER A O 1
ATOM 11111 N N . HIS B 1 248 ? 135.272 -113.312 35.457 1.00 13.93 305 HIS A N 1
ATOM 11112 C CA . HIS B 1 248 ? 134.206 -114.238 35.822 1.00 13.63 305 HIS A CA 1
ATOM 11113 C C . HIS B 1 248 ? 134.759 -115.604 36.203 1.00 12.88 305 HIS A C 1
ATOM 11114 O O . HIS B 1 248 ? 134.274 -116.233 37.152 1.00 11.49 305 HIS A O 1
ATOM 11128 N N . ARG B 1 249 ? 135.780 -116.083 35.490 1.00 11.37 306 ARG A N 1
ATOM 11129 C CA . ARG B 1 249 ? 136.356 -117.373 35.853 1.00 14.51 306 ARG A CA 1
ATOM 11130 C C . ARG B 1 249 ? 136.949 -117.332 37.256 1.00 12.09 306 ARG A C 1
ATOM 11131 O O . ARG B 1 249 ? 136.785 -118.277 38.033 1.00 14.37 306 ARG A O 1
ATOM 11152 N N . ALA B 1 250 ? 137.633 -116.240 37.599 1.00 13.49 307 ALA A N 1
ATOM 11153 C CA . ALA B 1 250 ? 138.247 -116.129 38.916 1.00 15.18 307 ALA A CA 1
ATOM 11154 C C . ALA B 1 250 ? 137.196 -116.087 40.019 1.00 16.53 307 ALA A C 1
ATOM 11155 O O . ALA B 1 250 ? 137.346 -116.746 41.057 1.00 13.06 307 ALA A O 1
ATOM 11162 N N . SER B 1 251 ? 136.128 -115.312 39.820 1.00 11.39 308 SER A N 1
ATOM 11163 C CA . SER B 1 251 ? 135.115 -115.146 40.857 1.00 15.93 308 SER A CA 1
ATOM 11164 C C . SER B 1 251 ? 134.109 -116.290 40.883 1.00 15.44 308 SER A C 1
ATOM 11165 O O . SER B 1 251 ? 133.427 -116.475 41.901 1.00 13.96 308 SER A O 1
ATOM 11173 N N . GLY B 1 252 ? 134.005 -117.052 39.800 1.00 12.23 309 GLY A N 1
ATOM 11174 C CA . GLY B 1 252 ? 133.081 -118.170 39.751 1.00 12.02 309 GLY A CA 1
ATOM 11175 C C . GLY B 1 252 ? 131.646 -117.689 39.838 1.00 13.91 309 GLY A C 1
ATOM 11176 O O . GLY B 1 252 ? 131.181 -116.890 39.020 1.00 13.45 309 GLY A O 1
ATOM 11180 N N . ILE B 1 253 ? 130.934 -118.167 40.861 1.00 13.43 310 ILE A N 1
ATOM 11181 C CA . ILE B 1 253 ? 129.532 -117.827 41.041 1.00 13.94 310 ILE A CA 1
ATOM 11182 C C . ILE B 1 253 ? 129.343 -116.381 41.475 1.00 15.05 310 ILE A C 1
ATOM 11183 O O . ILE B 1 253 ? 128.257 -115.819 41.292 1.00 15.25 310 ILE A O 1
ATOM 11199 N N . ALA B 1 254 ? 130.367 -115.768 42.061 1.00 14.21 311 ALA A N 1
ATOM 11200 C CA . ALA B 1 254 ? 130.247 -114.437 42.628 1.00 12.85 311 ALA A CA 1
ATOM 11201 C C . ALA B 1 254 ? 130.446 -113.360 41.564 1.00 12.12 311 ALA A C 1
ATOM 11202 O O . ALA B 1 254 ? 131.098 -113.567 40.535 1.00 10.88 311 ALA A O 1
ATOM 11209 N N . THR B 1 255 ? 129.875 -112.199 41.832 1.00 16.57 312 THR A N 1
ATOM 11210 C CA . THR B 1 255 ? 130.134 -111.029 41.004 1.00 15.33 312 THR A CA 1
ATOM 11211 C C . THR B 1 255 ? 131.564 -110.555 41.232 1.00 12.39 312 THR A C 1
ATOM 11212 O O . THR B 1 255 ? 131.972 -110.370 42.384 1.00 13.73 312 THR A O 1
ATOM 11223 N N . PRO B 1 256 ? 132.353 -110.341 40.182 1.00 13.34 313 PRO A N 1
ATOM 11224 C CA . PRO B 1 256 ? 133.706 -109.819 40.386 1.00 17.55 313 PRO A CA 1
ATOM 11225 C C . PRO B 1 256 ? 133.688 -108.363 40.826 1.00 15.99 313 PRO A C 1
ATOM 11226 O O . PRO B 1 256 ? 132.776 -107.598 40.500 1.00 15.18 313 PRO A O 1
ATOM 11237 N N . LYS B 1 257 ? 134.715 -107.987 41.592 1.00 17.00 314 LYS A N 1
ATOM 11238 C CA . LYS B 1 257 ? 134.820 -106.607 42.056 1.00 17.57 314 LYS A CA 1
ATOM 11239 C C . LYS B 1 257 ? 135.156 -105.663 40.910 1.00 16.32 314 LYS A C 1
ATOM 11240 O O . LYS B 1 257 ? 134.751 -104.495 40.930 1.00 17.37 314 LYS A O 1
ATOM 11259 N N . THR B 1 258 ? 135.894 -106.147 39.913 1.00 14.48 315 THR A N 1
ATOM 11260 C CA . THR B 1 258 ? 136.282 -105.345 38.763 1.00 12.43 315 THR A CA 1
ATOM 11261 C C . THR B 1 258 ? 136.224 -106.214 37.519 1.00 13.23 315 THR A C 1
ATOM 11262 O O . THR B 1 258 ? 136.184 -107.443 37.596 1.00 12.64 315 THR A O 1
ATOM 11273 N N . ASN B 1 259 ? 136.230 -105.555 36.364 1.00 12.70 316 ASN A N 1
ATOM 11274 C CA . ASN B 1 259 ? 136.154 -106.237 35.084 1.00 11.33 316 ASN A CA 1
ATOM 11275 C C . ASN B 1 259 ? 137.559 -106.599 34.596 1.00 13.47 316 ASN A C 1
ATOM 11276 O O . ASN B 1 259 ? 138.564 -106.340 35.264 1.00 13.94 316 ASN A O 1
ATOM 11287 N N . ASP B 1 260 ? 137.633 -107.215 33.413 1.00 17.87 317 ASP A N 1
ATOM 11288 C CA . ASP B 1 260 ? 138.919 -107.668 32.891 1.00 16.45 317 ASP A CA 1
ATOM 11289 C C . ASP B 1 260 ? 139.884 -106.516 32.634 1.00 20.48 317 ASP A C 1
ATOM 11290 O O . ASP B 1 260 ? 141.096 -106.745 32.570 1.00 19.42 317 ASP A O 1
ATOM 11299 N N . LYS B 1 261 ? 139.384 -105.292 32.465 1.00 19.08 318 LYS A N 1
ATOM 11300 C CA . LYS B 1 261 ? 140.236 -104.126 32.277 1.00 21.90 318 LYS A CA 1
ATOM 11301 C C . LYS B 1 261 ? 140.496 -103.372 33.576 1.00 22.68 318 LYS A C 1
ATOM 11302 O O . LYS B 1 261 ? 141.132 -102.313 33.552 1.00 19.70 318 LYS A O 1
ATOM 11321 N N . GLY B 1 262 ? 140.035 -103.894 34.708 1.00 15.39 319 GLY A N 1
ATOM 11322 C CA . GLY B 1 262 ? 140.213 -103.216 35.973 1.00 18.17 319 GLY A CA 1
ATOM 11323 C C . GLY B 1 262 ? 139.154 -102.183 36.288 1.00 20.57 319 GLY A C 1
ATOM 11324 O O . GLY B 1 262 ? 139.265 -101.505 37.321 1.00 19.07 319 GLY A O 1
ATOM 11328 N N . GLY B 1 263 ? 138.151 -102.020 35.421 1.00 15.98 320 GLY A N 1
ATOM 11329 C CA . GLY B 1 263 ? 137.072 -101.087 35.658 1.00 15.19 320 GLY A CA 1
ATOM 11330 C C . GLY B 1 263 ? 136.071 -101.635 36.654 1.00 14.80 320 GLY A C 1
ATOM 11331 O O . GLY B 1 263 ? 136.191 -102.752 37.157 1.00 18.09 320 GLY A O 1
ATOM 11335 N N . ALA B 1 264 ? 135.026 -100.840 36.903 1.00 14.82 321 ALA A N 1
ATOM 11336 C CA . ALA B 1 264 ? 134.118 -101.133 38.008 1.00 14.35 321 ALA A CA 1
ATOM 11337 C C . ALA B 1 264 ? 133.100 -102.219 37.670 1.00 16.71 321 ALA A C 1
ATOM 11338 O O . ALA B 1 264 ? 132.800 -103.061 38.522 1.00 15.50 321 ALA A O 1
ATOM 11345 N N . LYS B 1 265 ? 132.548 -102.224 36.455 1.00 12.86 322 LYS A N 1
ATOM 11346 C CA . LYS B 1 265 ? 131.445 -103.119 36.117 1.00 16.88 322 LYS A CA 1
ATOM 11347 C C . LYS B 1 265 ? 131.783 -103.969 34.900 1.00 13.78 322 LYS A C 1
ATOM 11348 O O . LYS B 1 265 ? 132.359 -103.475 33.925 1.00 15.76 322 LYS A O 1
ATOM 11367 N N . THR B 1 266 ? 131.418 -105.247 34.964 1.00 11.36 323 THR A N 1
ATOM 11368 C CA . THR B 1 266 ? 131.577 -106.131 33.820 1.00 11.59 323 THR A CA 1
ATOM 11369 C C . THR B 1 266 ? 130.519 -105.817 32.765 1.00 12.41 323 THR A C 1
ATOM 11370 O O . THR B 1 266 ? 129.493 -105.184 33.035 1.00 12.44 323 THR A O 1
ATOM 11381 N N . VAL B 1 267 ? 130.778 -106.285 31.545 1.00 12.59 324 VAL A N 1
ATOM 11382 C CA . VAL B 1 267 ? 129.828 -106.086 30.457 1.00 11.24 324 VAL A CA 1
ATOM 11383 C C . VAL B 1 267 ? 128.489 -106.728 30.798 1.00 10.99 324 VAL A C 1
ATOM 11384 O O . VAL B 1 267 ? 127.425 -106.125 30.607 1.00 10.54 324 VAL A O 1
ATOM 11397 N N . MET B 1 268 ? 128.518 -107.958 31.314 1.00 10.54 325 MET A N 1
ATOM 11398 C CA . MET B 1 268 ? 127.270 -108.643 31.627 1.00 10.94 325 MET A CA 1
ATOM 11399 C C . MET B 1 268 ? 126.466 -107.879 32.674 1.00 12.15 325 MET A C 1
ATOM 11400 O O . MET B 1 268 ? 125.232 -107.836 32.606 1.00 11.12 325 MET A O 1
ATOM 11414 N N . ASP B 1 269 ? 127.150 -107.260 33.641 1.00 10.31 326 ASP A N 1
ATOM 11415 C CA . ASP B 1 269 ? 126.480 -106.445 34.653 1.00 13.22 326 ASP A CA 1
ATOM 11416 C C . ASP B 1 269 ? 125.831 -105.210 34.035 1.00 12.52 326 ASP A C 1
ATOM 11417 O O . ASP B 1 269 ? 124.756 -104.787 34.477 1.00 12.49 326 ASP A O 1
ATOM 11426 N N . ARG B 1 270 ? 126.459 -104.639 33.004 1.00 8.78 327 ARG A N 1
ATOM 11427 C CA . ARG B 1 270 ? 126.013 -103.385 32.408 1.00 10.80 327 ARG A CA 1
ATOM 11428 C C . ARG B 1 270 ? 124.798 -103.555 31.504 1.00 12.71 327 ARG A C 1
ATOM 11429 O O . ARG B 1 270 ? 124.013 -102.612 31.353 1.00 12.46 327 ARG A O 1
ATOM 11450 N N . VAL B 1 271 ? 124.628 -104.726 30.889 1.00 7.30 328 VAL A N 1
ATOM 11451 C CA . VAL B 1 271 ? 123.463 -104.969 30.045 1.00 7.20 328 VAL A CA 1
ATOM 11452 C C . VAL B 1 271 ? 122.209 -104.971 30.907 1.00 10.76 328 VAL A C 1
ATOM 11453 O O . VAL B 1 271 ? 122.130 -105.688 31.912 1.00 10.20 328 VAL A O 1
ATOM 11466 N N . ASP B 1 272 ? 121.206 -104.190 30.496 1.00 9.50 329 ASP A N 1
ATOM 11467 C CA . ASP B 1 272 ? 120.011 -104.029 31.320 1.00 12.98 329 ASP A CA 1
ATOM 11468 C C . ASP B 1 272 ? 119.129 -105.269 31.290 1.00 12.82 329 ASP A C 1
ATOM 11469 O O . ASP B 1 272 ? 118.620 -105.699 32.332 1.00 9.94 329 ASP A O 1
ATOM 11478 N N . MET B 1 273 ? 118.917 -105.839 30.108 1.00 9.38 330 MET A N 1
ATOM 11479 C CA . MET B 1 273 ? 118.043 -106.988 29.939 1.00 8.89 330 MET A CA 1
ATOM 11480 C C . MET B 1 273 ? 118.728 -108.012 29.052 1.00 10.44 330 MET A C 1
ATOM 11481 O O . MET B 1 273 ? 119.184 -107.681 27.953 1.00 9.07 330 MET A O 1
ATOM 11495 N N . ILE B 1 274 ? 118.808 -109.247 29.540 1.00 6.23 331 ILE A N 1
ATOM 11496 C CA . ILE B 1 274 ? 119.364 -110.365 28.791 1.00 7.16 331 ILE A CA 1
ATOM 11497 C C . ILE B 1 274 ? 118.284 -111.422 28.664 1.00 7.58 331 ILE A C 1
ATOM 11498 O O . ILE B 1 274 ? 117.750 -111.894 29.678 1.00 7.87 331 ILE A O 1
ATOM 11514 N N . THR B 1 275 ? 117.979 -111.812 27.429 1.00 9.35 332 THR A N 1
ATOM 11515 C CA . THR B 1 275 ? 117.050 -112.901 27.188 1.00 10.89 332 THR A CA 1
ATOM 11516 C C . THR B 1 275 ? 117.788 -114.132 26.678 1.00 10.15 332 THR A C 1
ATOM 11517 O O . THR B 1 275 ? 118.818 -114.043 26.000 1.00 8.52 332 THR A O 1
ATOM 11528 N N . GLY B 1 276 ? 117.236 -115.289 27.021 1.00 9.34 333 GLY A N 1
ATOM 11529 C CA . GLY B 1 276 ? 117.771 -116.552 26.566 1.00 9.98 333 GLY A CA 1
ATOM 11530 C C . GLY B 1 276 ? 116.644 -117.544 26.423 1.00 9.02 333 GLY A C 1
ATOM 11531 O O . GLY B 1 276 ? 115.492 -117.265 26.764 1.00 8.40 333 GLY A O 1
ATOM 11535 N N . THR B 1 277 ? 116.994 -118.708 25.890 1.00 8.74 334 THR A N 1
ATOM 11536 C CA . THR B 1 277 ? 116.065 -119.812 25.727 1.00 10.65 334 THR A CA 1
ATOM 11537 C C . THR B 1 277 ? 116.526 -120.964 26.607 1.00 7.16 334 THR A C 1
ATOM 11538 O O . THR B 1 277 ? 117.698 -121.056 26.983 1.00 7.05 334 THR A O 1
ATOM 11549 N N . LEU B 1 278 ? 115.582 -121.824 26.966 1.00 6.10 335 LEU A N 1
ATOM 11550 C CA . LEU B 1 278 ? 115.897 -123.107 27.570 1.00 9.78 335 LEU A CA 1
ATOM 11551 C C . LEU B 1 278 ? 115.841 -124.239 26.558 1.00 10.74 335 LEU A C 1
ATOM 11552 O O . LEU B 1 278 ? 116.141 -125.386 26.912 1.00 9.27 335 LEU A O 1
ATOM 11568 N N . GLY B 1 279 ? 115.492 -123.936 25.311 1.00 8.95 336 GLY A N 1
ATOM 11569 C CA . GLY B 1 279 ? 115.225 -124.919 24.288 1.00 10.59 336 GLY A CA 1
ATOM 11570 C C . GLY B 1 279 ? 116.378 -125.261 23.383 1.00 10.98 336 GLY A C 1
ATOM 11571 O O . GLY B 1 279 ? 116.187 -126.025 22.432 1.00 10.40 336 GLY A O 1
ATOM 11575 N N . LYS B 1 280 ? 117.576 -124.729 23.640 1.00 10.41 337 LYS A N 1
ATOM 11576 C CA . LYS B 1 280 ? 118.729 -125.040 22.817 1.00 7.79 337 LYS A CA 1
ATOM 11577 C C . LYS B 1 280 ? 119.793 -125.673 23.698 1.00 7.88 337 LYS A C 1
ATOM 11578 O O . LYS B 1 280 ? 119.705 -126.864 24.009 1.00 8.34 337 LYS A O 1
ATOM 11597 N N . SER B 1 281 ? 120.785 -124.913 24.173 1.00 8.00 338 SER A N 1
ATOM 11598 C CA . SER B 1 281 ? 121.856 -125.503 24.969 1.00 9.57 338 SER A CA 1
ATOM 11599 C C . SER B 1 281 ? 121.310 -126.175 26.221 1.00 13.13 338 SER A C 1
ATOM 11600 O O . SER B 1 281 ? 121.826 -127.215 26.653 1.00 9.55 338 SER A O 1
ATOM 11608 N N . PHE B 1 282 ? 120.273 -125.600 26.823 1.00 9.74 339 PHE A N 1
ATOM 11609 C CA . PHE B 1 282 ? 119.771 -126.099 28.092 1.00 10.19 339 PHE A CA 1
ATOM 11610 C C . PHE B 1 282 ? 118.789 -127.254 27.930 1.00 10.33 339 PHE A C 1
ATOM 11611 O O . PHE B 1 282 ? 118.216 -127.705 28.926 1.00 11.79 339 PHE A O 1
ATOM 11628 N N . GLY B 1 283 ? 118.596 -127.740 26.704 1.00 9.92 340 GLY A N 1
ATOM 11629 C CA . GLY B 1 283 ? 118.058 -129.072 26.471 1.00 10.22 340 GLY A CA 1
ATOM 11630 C C . GLY B 1 283 ? 116.603 -129.281 26.824 1.00 9.38 340 GLY A C 1
ATOM 11631 O O . GLY B 1 283 ? 116.194 -130.420 27.065 1.00 12.20 340 GLY A O 1
ATOM 11635 N N . SER B 1 284 ? 115.795 -128.225 26.809 1.00 11.28 341 SER A N 1
ATOM 11636 C CA . SER B 1 284 ? 114.433 -128.299 27.326 1.00 6.86 341 SER A CA 1
ATOM 11637 C C . SER B 1 284 ? 113.499 -127.433 26.483 1.00 6.80 341 SER A C 1
ATOM 11638 O O . SER B 1 284 ? 113.519 -127.511 25.250 1.00 10.55 341 SER A O 1
ATOM 11646 N N . VAL B 1 285 ? 112.630 -126.658 27.131 1.00 10.95 342 VAL A N 1
ATOM 11647 C CA . VAL B 1 285 ? 111.847 -125.638 26.445 1.00 6.61 342 VAL A CA 1
ATOM 11648 C C . VAL B 1 285 ? 111.655 -124.480 27.408 1.00 8.43 342 VAL A C 1
ATOM 11649 O O . VAL B 1 285 ? 111.611 -124.662 28.627 1.00 8.02 342 VAL A O 1
ATOM 11662 N N . GLY B 1 286 ? 111.569 -123.279 26.854 1.00 10.05 343 GLY A N 1
ATOM 11663 C CA . GLY B 1 286 ? 111.233 -122.122 27.653 1.00 12.25 343 GLY A CA 1
ATOM 11664 C C . GLY B 1 286 ? 112.086 -120.923 27.307 1.00 9.82 343 GLY A C 1
ATOM 11665 O O . GLY B 1 286 ? 112.999 -121.006 26.480 1.00 8.99 343 GLY A O 1
ATOM 11669 N N . GLY B 1 287 ? 111.804 -119.799 27.955 1.00 10.33 344 GLY A N 1
ATOM 11670 C CA . GLY B 1 287 ? 112.567 -118.591 27.729 1.00 9.27 344 GLY A CA 1
ATOM 11671 C C . GLY B 1 287 ? 112.609 -117.797 29.009 1.00 9.50 344 GLY A C 1
ATOM 11672 O O . GLY B 1 287 ? 111.909 -118.107 29.980 1.00 10.82 344 GLY A O 1
ATOM 11676 N N . TYR B 1 288 ? 113.456 -116.775 29.013 1.00 8.98 345 TYR A N 1
ATOM 11677 C CA . TYR B 1 288 ? 113.614 -115.982 30.221 1.00 8.38 345 TYR A CA 1
ATOM 11678 C C . TYR B 1 288 ? 114.214 -114.628 29.884 1.00 9.83 345 TYR A C 1
ATOM 11679 O O . TYR B 1 288 ? 114.786 -114.420 28.808 1.00 9.43 345 TYR A O 1
ATOM 11697 N N . VAL B 1 289 ? 114.066 -113.710 30.833 1.00 9.48 346 VAL A N 1
ATOM 11698 C CA . VAL B 1 289 ? 114.813 -112.461 30.861 1.00 5.88 346 VAL A CA 1
ATOM 11699 C C . VAL B 1 289 ? 115.488 -112.368 32.223 1.00 9.21 346 VAL A C 1
ATOM 11700 O O . VAL B 1 289 ? 114.894 -112.727 33.246 1.00 8.01 346 VAL A O 1
ATOM 11713 N N . ALA B 1 290 ? 116.742 -111.928 32.227 1.00 7.87 347 ALA A N 1
ATOM 11714 C CA . ALA B 1 290 ? 117.507 -111.701 33.442 1.00 7.97 347 ALA A CA 1
ATOM 11715 C C . ALA B 1 290 ? 117.813 -110.212 33.518 1.00 9.98 347 ALA A C 1
ATOM 11716 O O . ALA B 1 290 ? 118.245 -109.617 32.527 1.00 8.12 347 ALA A O 1
ATOM 11723 N N . ALA B 1 291 ? 117.576 -109.613 34.680 1.00 8.27 348 ALA A N 1
ATOM 11724 C CA . ALA B 1 291 ? 117.644 -108.161 34.815 1.00 6.38 348 ALA A CA 1
ATOM 11725 C C . ALA B 1 291 ? 117.566 -107.805 36.297 1.00 8.23 348 ALA A C 1
ATOM 11726 O O . ALA B 1 291 ? 117.543 -108.680 37.167 1.00 10.46 348 ALA A O 1
ATOM 11733 N N . SER B 1 292 ? 117.552 -106.503 36.576 1.00 7.22 349 SER A N 1
ATOM 11734 C CA . SER B 1 292 ? 117.362 -106.019 37.936 1.00 8.97 349 SER A CA 1
ATOM 11735 C C . SER B 1 292 ? 116.030 -106.512 38.492 1.00 8.75 349 SER A C 1
ATOM 11736 O O . SER B 1 292 ? 115.075 -106.762 37.751 1.00 7.85 349 SER A O 1
ATOM 11744 N N . ARG B 1 293 ? 115.943 -106.606 39.822 1.00 9.05 350 ARG A N 1
ATOM 11745 C CA . ARG B 1 293 ? 114.707 -107.110 40.410 1.00 11.82 350 ARG A CA 1
ATOM 11746 C C . ARG B 1 293 ? 113.533 -106.179 40.140 1.00 10.30 350 ARG A C 1
ATOM 11747 O O . ARG B 1 293 ? 112.392 -106.643 40.040 1.00 11.90 350 ARG A O 1
ATOM 11768 N N . LYS B 1 294 ? 113.783 -104.877 39.989 1.00 12.06 351 LYS A N 1
ATOM 11769 C CA . LYS B 1 294 ? 112.687 -103.968 39.666 1.00 12.23 351 LYS A CA 1
ATOM 11770 C C . LYS B 1 294 ? 112.149 -104.231 38.264 1.00 8.92 351 LYS A C 1
ATOM 11771 O O . LYS B 1 294 ? 110.929 -104.257 38.055 1.00 9.84 351 LYS A O 1
ATOM 11790 N N . LEU B 1 295 ? 113.039 -104.432 37.292 1.00 8.23 352 LEU A N 1
ATOM 11791 C CA . LEU B 1 295 ? 112.589 -104.785 35.950 1.00 10.32 352 LEU A CA 1
ATOM 11792 C C . LEU B 1 295 ? 111.850 -106.118 35.947 1.00 10.18 352 LEU A C 1
ATOM 11793 O O . LEU B 1 295 ? 110.812 -106.257 35.286 1.00 10.52 352 LEU A O 1
ATOM 11809 N N . ILE B 1 296 ? 112.361 -107.107 36.686 1.00 10.29 353 ILE A N 1
ATOM 11810 C CA . ILE B 1 296 ? 111.713 -108.418 36.729 1.00 9.49 353 ILE A CA 1
ATOM 11811 C C . ILE B 1 296 ? 110.322 -108.304 37.339 1.00 7.57 353 ILE A C 1
ATOM 11812 O O . ILE B 1 296 ? 109.354 -108.876 36.825 1.00 8.93 353 ILE A O 1
ATOM 11828 N N . ASP B 1 297 ? 110.202 -107.572 38.449 1.00 8.51 354 ASP A N 1
ATOM 11829 C CA . ASP B 1 297 ? 108.896 -107.392 39.076 1.00 8.35 354 ASP A CA 1
ATOM 11830 C C . ASP B 1 297 ? 107.942 -106.664 38.136 1.00 11.59 354 ASP A C 1
ATOM 11831 O O . ASP B 1 297 ? 106.744 -106.974 38.084 1.00 9.18 354 ASP A O 1
ATOM 11840 N N . TRP B 1 298 ? 108.464 -105.699 37.379 1.00 8.60 355 TRP A N 1
ATOM 11841 C CA . TRP B 1 298 ? 107.670 -104.983 36.385 1.00 8.24 355 TRP A CA 1
ATOM 11842 C C . TRP B 1 298 ? 107.098 -105.938 35.338 1.00 9.21 355 TRP A C 1
ATOM 11843 O O . TRP B 1 298 ? 105.893 -105.925 35.062 1.00 10.11 355 TRP A O 1
ATOM 11864 N N . PHE B 1 299 ? 107.950 -106.773 34.734 1.00 8.60 356 PHE A N 1
ATOM 11865 C CA . PHE B 1 299 ? 107.453 -107.751 33.769 1.00 8.00 356 PHE A CA 1
ATOM 11866 C C . PHE B 1 299 ? 106.481 -108.719 34.433 1.00 6.72 356 PHE A C 1
ATOM 11867 O O . PHE B 1 299 ? 105.422 -109.032 33.873 1.00 10.63 356 PHE A O 1
ATOM 11884 N N . ARG B 1 300 ? 106.837 -109.212 35.622 1.00 9.27 357 ARG A N 1
ATOM 11885 C CA . ARG B 1 300 ? 105.990 -110.162 36.339 1.00 8.99 357 ARG A CA 1
ATOM 11886 C C . ARG B 1 300 ? 104.597 -109.590 36.572 1.00 9.56 357 ARG A C 1
ATOM 11887 O O . ARG B 1 300 ? 103.596 -110.313 36.489 1.00 11.42 357 ARG A O 1
ATOM 11908 N N . SER B 1 301 ? 104.517 -108.293 36.851 1.00 7.81 358 SER A N 1
ATOM 11909 C CA . SER B 1 301 ? 103.274 -107.654 37.258 1.00 7.37 358 SER A CA 1
ATOM 11910 C C . SER B 1 301 ? 102.432 -107.155 36.092 1.00 10.56 358 SER A C 1
ATOM 11911 O O . SER B 1 301 ? 101.222 -106.972 36.260 1.00 8.05 358 SER A O 1
ATOM 11919 N N . PHE B 1 302 ? 103.040 -106.876 34.932 1.00 9.78 359 PHE A N 1
ATOM 11920 C CA . PHE B 1 302 ? 102.338 -106.211 33.840 1.00 9.42 359 PHE A CA 1
ATOM 11921 C C . PHE B 1 302 ? 102.276 -106.978 32.519 1.00 9.03 359 PHE A C 1
ATOM 11922 O O . PHE B 1 302 ? 101.421 -106.651 31.687 1.00 15.31 359 PHE A O 1
ATOM 11939 N N . ALA B 1 303 ? 103.127 -107.975 32.295 1.00 10.50 360 ALA A N 1
ATOM 11940 C CA . ALA B 1 303 ? 103.231 -108.570 30.963 1.00 9.61 360 ALA A CA 1
ATOM 11941 C C . ALA B 1 303 ? 102.148 -109.626 30.770 1.00 11.99 360 ALA A C 1
ATOM 11942 O O . ALA B 1 303 ? 102.205 -110.693 31.398 1.00 9.66 360 ALA A O 1
ATOM 11949 N N . PRO B 1 304 ? 101.164 -109.388 29.901 1.00 9.07 361 PRO A N 1
ATOM 11950 C CA . PRO B 1 304 ? 100.078 -110.373 29.772 1.00 10.91 361 PRO A CA 1
ATOM 11951 C C . PRO B 1 304 ? 100.550 -111.729 29.273 1.00 9.10 361 PRO A C 1
ATOM 11952 O O . PRO B 1 304 ? 99.976 -112.751 29.663 1.00 7.47 361 PRO A O 1
ATOM 11963 N N . GLY B 1 305 ? 101.587 -111.766 28.432 1.00 7.30 362 GLY A N 1
ATOM 11964 C CA . GLY B 1 305 ? 102.144 -113.026 27.973 1.00 9.31 362 GLY A CA 1
ATOM 11965 C C . GLY B 1 305 ? 102.822 -113.830 29.062 1.00 13.10 362 GLY A C 1
ATOM 11966 O O . GLY B 1 305 ? 103.097 -115.019 28.862 1.00 11.44 362 GLY A O 1
ATOM 11970 N N . PHE B 1 306 ? 103.130 -113.199 30.195 1.00 13.68 363 PHE A N 1
ATOM 11971 C CA . PHE B 1 306 ? 103.586 -113.914 31.383 1.00 9.82 363 PHE A CA 1
ATOM 11972 C C . PHE B 1 306 ? 102.419 -114.334 32.268 1.00 10.00 363 PHE A C 1
ATOM 11973 O O . PHE B 1 306 ? 102.361 -115.484 32.718 1.00 8.68 363 PHE A O 1
ATOM 11990 N N . ILE B 1 307 ? 101.465 -113.425 32.474 1.00 7.96 364 ILE A N 1
ATOM 11991 C CA . ILE B 1 307 ? 100.427 -113.614 33.483 1.00 9.05 364 ILE A CA 1
ATOM 11992 C C . ILE B 1 307 ? 99.420 -114.668 33.032 1.00 12.58 364 ILE A C 1
ATOM 11993 O O . ILE B 1 307 ? 99.062 -115.579 33.787 1.00 12.79 364 ILE A O 1
ATOM 12009 N N . PHE B 1 308 ? 98.951 -114.559 31.790 1.00 12.10 365 PHE A N 1
ATOM 12010 C CA . PHE B 1 308 ? 97.725 -115.216 31.353 1.00 9.83 365 PHE A CA 1
ATOM 12011 C C . PHE B 1 308 ? 97.976 -116.532 30.624 1.00 12.49 365 PHE A C 1
ATOM 12012 O O . PHE B 1 308 ? 97.266 -116.852 29.661 1.00 15.04 365 PHE A O 1
ATOM 12029 N N . THR B 1 309 ? 98.990 -117.290 31.035 1.00 14.22 366 THR A N 1
ATOM 12030 C CA . THR B 1 309 ? 99.280 -118.566 30.401 1.00 12.80 366 THR A CA 1
ATOM 12031 C C . THR B 1 309 ? 99.702 -119.592 31.449 1.00 11.78 366 THR A C 1
ATOM 12032 O O . THR B 1 309 ? 100.204 -119.244 32.523 1.00 10.57 366 THR A O 1
ATOM 12043 N N . THR B 1 310 ? 99.472 -120.865 31.132 1.00 10.95 367 THR A N 1
ATOM 12044 C CA . THR B 1 310 ? 99.842 -121.944 32.039 1.00 10.10 367 THR A CA 1
ATOM 12045 C C . THR B 1 310 ? 101.355 -121.999 32.235 1.00 9.04 367 THR A C 1
ATOM 12046 O O . THR B 1 310 ? 102.132 -121.852 31.288 1.00 8.84 367 THR A O 1
ATOM 12057 N N . THR B 1 311 ? 101.767 -122.210 33.483 1.00 8.82 368 THR A N 1
ATOM 12058 C CA . THR B 1 311 ? 103.180 -122.377 33.798 1.00 8.57 368 THR A CA 1
ATOM 12059 C C . THR B 1 311 ? 103.711 -123.647 33.140 1.00 10.61 368 THR A C 1
ATOM 12060 O O . THR B 1 311 ? 102.989 -124.628 32.958 1.00 9.89 368 THR A O 1
ATOM 12071 N N . LEU B 1 312 ? 104.988 -123.621 32.765 1.00 10.53 369 LEU A N 1
ATOM 12072 C CA . LEU B 1 312 ? 105.584 -124.789 32.139 1.00 10.79 369 LEU A CA 1
ATOM 12073 C C . LEU B 1 312 ? 105.583 -125.973 33.110 1.00 9.77 369 LEU A C 1
ATOM 12074 O O . LEU B 1 312 ? 105.635 -125.790 34.332 1.00 10.35 369 LEU A O 1
ATOM 12090 N N . PRO B 1 313 ? 105.543 -127.198 32.594 1.00 11.21 370 PRO A N 1
ATOM 12091 C CA . PRO B 1 313 ? 105.512 -128.374 33.470 1.00 10.63 370 PRO A CA 1
ATOM 12092 C C . PRO B 1 313 ? 106.700 -128.385 34.417 1.00 8.98 370 PRO A C 1
ATOM 12093 O O . PRO B 1 313 ? 107.831 -128.075 34.016 1.00 8.84 370 PRO A O 1
ATOM 12104 N N . PRO B 1 314 ? 106.487 -128.755 35.679 1.00 9.47 371 PRO A N 1
ATOM 12105 C CA . PRO B 1 314 ? 107.618 -128.828 36.622 1.00 10.89 371 PRO A CA 1
ATOM 12106 C C . PRO B 1 314 ? 108.805 -129.629 36.107 1.00 10.96 371 PRO A C 1
ATOM 12107 O O . PRO B 1 314 ? 109.953 -129.218 36.306 1.00 12.49 371 PRO A O 1
ATOM 12118 N N . SER B 1 315 ? 108.562 -130.769 35.452 1.00 10.16 372 SER A N 1
ATOM 12119 C CA . SER B 1 315 ? 109.665 -131.616 35.003 1.00 9.17 372 SER A CA 1
ATOM 12120 C C . SER B 1 315 ? 110.481 -130.950 33.902 1.00 12.12 372 SER A C 1
ATOM 12121 O O . SER B 1 315 ? 111.696 -131.167 33.811 1.00 12.45 372 SER A O 1
ATOM 12129 N N . VAL B 1 316 ? 109.837 -130.136 33.067 1.00 9.44 373 VAL A N 1
ATOM 12130 C CA . VAL B 1 316 ? 110.555 -129.381 32.047 1.00 9.86 373 VAL A CA 1
ATOM 12131 C C . VAL B 1 316 ? 111.474 -128.362 32.698 1.00 11.14 373 VAL A C 1
ATOM 12132 O O . VAL B 1 316 ? 112.625 -128.182 32.283 1.00 8.61 373 VAL A O 1
ATOM 12145 N N . MET B 1 317 ? 110.978 -127.672 33.724 1.00 9.86 374 MET A N 1
ATOM 12146 C CA . MET B 1 317 ? 111.812 -126.727 34.449 1.00 12.77 374 MET A CA 1
ATOM 12147 C C . MET B 1 317 ? 112.953 -127.441 35.159 1.00 7.72 374 MET A C 1
ATOM 12148 O O . MET B 1 317 ? 114.102 -126.988 35.120 1.00 13.17 374 MET A O 1
ATOM 12162 N N . ALA B 1 318 ? 112.651 -128.557 35.825 1.00 7.74 375 ALA A N 1
ATOM 12163 C CA . ALA B 1 318 ? 113.691 -129.293 36.535 1.00 9.09 375 ALA A CA 1
ATOM 12164 C C . ALA B 1 318 ? 114.765 -129.789 35.576 1.00 11.55 375 ALA A C 1
ATOM 12165 O O . ALA B 1 318 ? 115.958 -129.771 35.903 1.00 10.70 375 ALA A O 1
ATOM 12172 N N . GLY B 1 319 ? 114.363 -130.237 34.385 1.00 9.92 376 GLY A N 1
ATOM 12173 C CA . GLY B 1 319 ? 115.346 -130.650 33.398 1.00 10.57 376 GLY A CA 1
ATOM 12174 C C . GLY B 1 319 ? 116.258 -129.509 32.990 1.00 9.74 376 GLY A C 1
ATOM 12175 O O . GLY B 1 319 ? 117.479 -129.668 32.918 1.00 7.86 376 GLY A O 1
ATOM 12179 N N . ALA B 1 320 ? 115.678 -128.336 32.727 1.00 8.16 377 ALA A N 1
ATOM 12180 C CA . ALA B 1 320 ? 116.493 -127.182 32.367 1.00 7.80 377 ALA A CA 1
ATOM 12181 C C . ALA B 1 320 ? 117.428 -126.798 33.506 1.00 9.64 377 ALA A C 1
ATOM 12182 O O . ALA B 1 320 ? 118.599 -126.474 33.276 1.00 9.26 377 ALA A O 1
ATOM 12189 N N . THR B 1 321 ? 116.928 -126.828 34.746 1.00 9.39 378 THR A N 1
ATOM 12190 C CA . THR B 1 321 ? 117.770 -126.506 35.895 1.00 11.10 378 THR A CA 1
ATOM 12191 C C . THR B 1 321 ? 118.965 -127.445 35.971 1.00 9.83 378 THR A C 1
ATOM 12192 O O . THR B 1 321 ? 120.094 -127.005 36.209 1.00 7.54 378 THR A O 1
ATOM 12203 N N . ALA B 1 322 ? 118.734 -128.743 35.783 1.00 8.78 379 ALA A N 1
ATOM 12204 C CA . ALA B 1 322 ? 119.836 -129.699 35.809 1.00 10.26 379 ALA A CA 1
ATOM 12205 C C . ALA B 1 322 ? 120.863 -129.386 34.725 1.00 12.93 379 ALA A C 1
ATOM 12206 O O . ALA B 1 322 ? 122.073 -129.437 34.973 1.00 10.15 379 ALA A O 1
ATOM 12213 N N . ALA B 1 323 ? 120.398 -129.037 33.521 1.00 10.80 380 ALA A N 1
ATOM 12214 C CA . ALA B 1 323 ? 121.318 -128.713 32.434 1.00 8.53 380 ALA A CA 1
ATOM 12215 C C . ALA B 1 323 ? 122.119 -127.459 32.746 1.00 7.01 380 ALA A C 1
ATOM 12216 O O . ALA B 1 323 ? 123.338 -127.420 32.530 1.00 8.99 380 ALA A O 1
ATOM 12223 N N . ILE B 1 324 ? 121.452 -126.423 33.257 1.00 7.27 381 ILE A N 1
ATOM 12224 C CA . ILE B 1 324 ? 122.144 -125.186 33.610 1.00 8.92 381 ILE A CA 1
ATOM 12225 C C . ILE B 1 324 ? 123.226 -125.466 34.647 1.00 8.85 381 ILE A C 1
ATOM 12226 O O . ILE B 1 324 ? 124.370 -125.016 34.514 1.00 9.26 381 ILE A O 1
ATOM 12242 N N . ARG B 1 325 ? 122.878 -126.207 35.703 1.00 9.35 382 ARG A N 1
ATOM 12243 C CA . ARG B 1 325 ? 123.845 -126.468 36.768 1.00 10.54 382 ARG A CA 1
ATOM 12244 C C . ARG B 1 325 ? 125.018 -127.300 36.263 1.00 12.19 382 ARG A C 1
ATOM 12245 O O . ARG B 1 325 ? 126.176 -127.020 36.596 1.00 11.13 382 ARG A O 1
ATOM 12266 N N . TYR B 1 326 ? 124.741 -128.329 35.463 1.00 10.29 383 TYR A N 1
ATOM 12267 C CA . TYR B 1 326 ? 125.820 -129.161 34.940 1.00 10.22 383 TYR A CA 1
ATOM 12268 C C . TYR B 1 326 ? 126.738 -128.356 34.027 1.00 11.54 383 TYR A C 1
ATOM 12269 O O . TYR B 1 326 ? 127.964 -128.379 34.185 1.00 11.52 383 TYR A O 1
ATOM 12287 N N . GLN B 1 327 ? 126.161 -127.628 33.066 1.00 10.66 384 GLN A N 1
ATOM 12288 C CA . GLN B 1 327 ? 126.988 -126.946 32.078 1.00 10.20 384 GLN A CA 1
ATOM 12289 C C . GLN B 1 327 ? 127.805 -125.824 32.705 1.00 12.23 384 GLN A C 1
ATOM 12290 O O . GLN B 1 327 ? 128.894 -125.507 32.215 1.00 11.25 384 GLN A O 1
ATOM 12304 N N . ARG B 1 328 ? 127.306 -125.228 33.791 1.00 10.54 385 ARG A N 1
ATOM 12305 C CA . ARG B 1 328 ? 128.028 -124.149 34.461 1.00 9.84 385 ARG A CA 1
ATOM 12306 C C . ARG B 1 328 ? 129.434 -124.574 34.867 1.00 10.84 385 ARG A C 1
ATOM 12307 O O . ARG B 1 328 ? 130.382 -123.789 34.751 1.00 12.37 385 ARG A O 1
ATOM 12328 N N . CYS B 1 329 ? 129.580 -125.789 35.393 1.00 9.86 386 CYS A N 1
ATOM 12329 C CA . CYS B 1 329 ? 130.860 -126.264 35.901 1.00 12.93 386 CYS A CA 1
ATOM 12330 C C . CYS B 1 329 ? 131.549 -127.257 34.970 1.00 14.18 386 CYS A C 1
ATOM 12331 O O . CYS B 1 329 ? 132.536 -127.879 35.375 1.00 15.38 386 CYS A O 1
ATOM 12339 N N . HIS B 1 330 ? 131.063 -127.423 33.741 1.00 13.51 387 HIS A N 1
ATOM 12340 C CA . HIS B 1 330 ? 131.718 -128.276 32.748 1.00 10.98 387 HIS A CA 1
ATOM 12341 C C . HIS B 1 330 ? 132.097 -127.432 31.537 1.00 12.41 387 HIS A C 1
ATOM 12342 O O . HIS B 1 330 ? 131.400 -127.419 30.518 1.00 12.82 387 HIS A O 1
ATOM 12356 N N . ILE B 1 331 ? 133.252 -126.769 31.634 1.00 16.10 388 ILE A N 1
ATOM 12357 C CA . ILE B 1 331 ? 133.739 -125.972 30.521 1.00 11.72 388 ILE A CA 1
ATOM 12358 C C . ILE B 1 331 ? 134.207 -126.876 29.388 1.00 11.08 388 ILE A C 1
ATOM 12359 O O . ILE B 1 331 ? 134.321 -126.424 28.243 1.00 11.96 388 ILE A O 1
ATOM 12375 N N . ASP B 1 332 ? 134.448 -128.160 29.673 1.00 12.78 389 ASP A N 1
ATOM 12376 C CA . ASP B 1 332 ? 134.835 -129.086 28.615 1.00 16.72 389 ASP A CA 1
ATOM 12377 C C . ASP B 1 332 ? 133.719 -129.294 27.597 1.00 14.91 389 ASP A C 1
ATOM 12378 O O . ASP B 1 332 ? 134.004 -129.666 26.455 1.00 12.72 389 ASP A O 1
ATOM 12387 N N . LEU B 1 333 ? 132.462 -129.035 27.972 1.00 11.86 390 LEU A N 1
ATOM 12388 C CA . LEU B 1 333 ? 131.399 -129.005 26.974 1.00 12.60 390 LEU A CA 1
ATOM 12389 C C . LEU B 1 333 ? 131.682 -127.942 25.924 1.00 10.17 390 LEU A C 1
ATOM 12390 O O . LEU B 1 333 ? 131.513 -128.179 24.722 1.00 10.11 390 LEU A O 1
ATOM 12406 N N . ARG B 1 334 ? 132.140 -126.771 26.359 1.00 12.47 391 ARG A N 1
ATOM 12407 C CA . ARG B 1 334 ? 132.376 -125.661 25.445 1.00 9.95 391 ARG A CA 1
ATOM 12408 C C . ARG B 1 334 ? 133.661 -125.855 24.645 1.00 10.14 391 ARG A C 1
ATOM 12409 O O . ARG B 1 334 ? 133.676 -125.640 23.429 1.00 10.04 391 ARG A O 1
ATOM 12430 N N . THR B 1 335 ? 134.752 -126.252 25.303 1.00 12.30 392 THR A N 1
ATOM 12431 C CA . THR B 1 335 ? 135.973 -126.524 24.553 1.00 11.59 392 THR A CA 1
ATOM 12432 C C . THR B 1 335 ? 135.764 -127.663 23.562 1.00 11.53 392 THR A C 1
ATOM 12433 O O . THR B 1 335 ? 136.330 -127.644 22.464 1.00 13.29 392 THR A O 1
ATOM 12444 N N . SER B 1 336 ? 134.949 -128.654 23.926 1.00 14.81 393 SER A N 1
ATOM 12445 C CA . SER B 1 336 ? 134.682 -129.769 23.023 1.00 15.25 393 SER A CA 1
ATOM 12446 C C . SER B 1 336 ? 133.898 -129.312 21.799 1.00 12.71 393 SER A C 1
ATOM 12447 O O . SER B 1 336 ? 134.263 -129.629 20.659 1.00 14.64 393 SER A O 1
ATOM 12455 N N . GLN B 1 337 ? 132.817 -128.557 22.008 1.00 11.19 394 GLN A N 1
ATOM 12456 C CA . GLN B 1 337 ? 132.048 -128.062 20.873 1.00 11.49 394 GLN A CA 1
ATOM 12457 C C . GLN B 1 337 ? 132.930 -127.248 19.936 1.00 12.32 394 GLN A C 1
ATOM 12458 O O . GLN B 1 337 ? 132.891 -127.431 18.715 1.00 11.91 394 GLN A O 1
ATOM 12472 N N . GLN B 1 338 ? 133.718 -126.325 20.494 1.00 11.28 395 GLN A N 1
ATOM 12473 C CA . GLN B 1 338 ? 134.548 -125.454 19.669 1.00 11.01 395 GLN A CA 1
ATOM 12474 C C . GLN B 1 338 ? 135.570 -126.254 18.874 1.00 13.73 395 GLN A C 1
ATOM 12475 O O . GLN B 1 338 ? 135.793 -125.984 17.686 1.00 16.94 395 GLN A O 1
ATOM 12489 N N . LYS B 1 339 ? 136.205 -127.242 19.507 1.00 12.84 396 LYS A N 1
ATOM 12490 C CA . LYS B 1 339 ? 137.199 -128.034 18.793 1.00 14.88 396 LYS A CA 1
ATOM 12491 C C . LYS B 1 339 ? 136.557 -128.830 17.667 1.00 17.29 396 LYS A C 1
ATOM 12492 O O . LYS B 1 339 ? 137.137 -128.961 16.583 1.00 17.90 396 LYS A O 1
ATOM 12511 N N . HIS B 1 340 ? 135.347 -129.346 17.890 1.00 11.30 397 HIS A N 1
ATOM 12512 C CA . HIS B 1 340 ? 134.652 -130.063 16.829 1.00 10.93 397 HIS A CA 1
ATOM 12513 C C . HIS B 1 340 ? 134.258 -129.116 15.703 1.00 10.91 397 HIS A C 1
ATOM 12514 O O . HIS B 1 340 ? 134.411 -129.450 14.521 1.00 12.57 397 HIS A O 1
ATOM 12528 N N . THR B 1 341 ? 133.760 -127.926 16.044 1.00 10.94 398 THR A N 1
ATOM 12529 C CA . THR B 1 341 ? 133.454 -126.943 15.010 1.00 12.25 398 THR A CA 1
ATOM 12530 C C . THR B 1 341 ? 134.702 -126.580 14.219 1.00 17.05 398 THR A C 1
ATOM 12531 O O . THR B 1 341 ? 134.668 -126.516 12.984 1.00 16.51 398 THR A O 1
ATOM 12542 N N . MET B 1 342 ? 135.817 -126.347 14.911 1.00 13.00 399 MET A N 1
ATOM 12543 C CA . MET B 1 342 ? 137.044 -125.993 14.209 1.00 11.60 399 MET A CA 1
ATOM 12544 C C . MET B 1 342 ? 137.538 -127.144 13.344 1.00 11.95 399 MET A C 1
ATOM 12545 O O . MET B 1 342 ? 138.090 -126.913 12.263 1.00 16.14 399 MET A O 1
ATOM 12559 N N . TYR B 1 343 ? 137.338 -128.382 13.796 1.00 12.66 400 TYR A N 1
ATOM 12560 C CA . TYR B 1 343 ? 137.708 -129.544 12.993 1.00 14.41 400 TYR A CA 1
ATOM 12561 C C . TYR B 1 343 ? 136.961 -129.544 11.664 1.00 16.75 400 TYR A C 1
ATOM 12562 O O . TYR B 1 343 ? 137.552 -129.770 10.601 1.00 16.79 400 TYR A O 1
ATOM 12580 N N . VAL B 1 344 ? 135.650 -129.298 11.708 1.00 11.56 401 VAL A N 1
ATOM 12581 C CA . VAL B 1 344 ? 134.851 -129.265 10.489 1.00 17.33 401 VAL A CA 1
ATOM 12582 C C . VAL B 1 344 ? 135.255 -128.089 9.610 1.00 16.59 401 VAL A C 1
ATOM 12583 O O . VAL B 1 344 ? 135.409 -128.230 8.391 1.00 14.40 401 VAL A O 1
ATOM 12596 N N . LYS B 1 345 ? 135.425 -126.910 10.211 1.00 16.56 402 LYS A N 1
ATOM 12597 C CA . LYS B 1 345 ? 135.792 -125.729 9.435 1.00 14.26 402 LYS A CA 1
ATOM 12598 C C . LYS B 1 345 ? 137.124 -125.925 8.721 1.00 16.72 402 LYS A C 1
ATOM 12599 O O . LYS B 1 345 ? 137.268 -125.557 7.550 1.00 16.49 402 LYS A O 1
ATOM 12618 N N . LYS B 1 346 ? 138.116 -126.488 9.413 1.00 17.45 403 LYS A N 1
ATOM 12619 C CA . LYS B 1 346 ? 139.419 -126.691 8.790 1.00 23.74 403 LYS A CA 1
ATOM 12620 C C . LYS B 1 346 ? 139.308 -127.628 7.594 1.00 20.36 403 LYS A C 1
ATOM 12621 O O . LYS B 1 346 ? 139.836 -127.340 6.515 1.00 20.44 403 LYS A O 1
ATOM 12640 N N . ALA B 1 347 ? 138.607 -128.752 7.763 1.00 17.59 404 ALA A N 1
ATOM 12641 C CA . ALA B 1 347 ? 138.468 -129.716 6.676 1.00 19.78 404 ALA A CA 1
ATOM 12642 C C . ALA B 1 347 ? 137.775 -129.088 5.475 1.00 21.03 404 ALA A C 1
ATOM 12643 O O . ALA B 1 347 ? 138.217 -129.249 4.329 1.00 17.86 404 ALA A O 1
ATOM 12650 N N . PHE B 1 348 ? 136.682 -128.361 5.715 1.00 18.83 405 PHE A N 1
ATOM 12651 C CA . PHE B 1 348 ? 135.980 -127.702 4.618 1.00 17.95 405 PHE A CA 1
ATOM 12652 C C . PHE B 1 348 ? 136.868 -126.667 3.940 1.00 21.31 405 PHE A C 1
ATOM 12653 O O . PHE B 1 348 ? 136.804 -126.486 2.718 1.00 20.99 405 PHE A O 1
ATOM 12670 N N . HIS B 1 349 ? 137.701 -125.972 4.716 1.00 19.22 406 HIS A N 1
ATOM 12671 C CA . HIS B 1 349 ? 138.615 -125.002 4.125 1.00 22.51 406 HIS A CA 1
ATOM 12672 C C . HIS B 1 349 ? 139.575 -125.677 3.154 1.00 23.19 406 HIS A C 1
ATOM 12673 O O . HIS B 1 349 ? 139.813 -125.172 2.050 1.00 22.13 406 HIS A O 1
ATOM 12687 N N . GLU B 1 350 ? 140.134 -126.824 3.546 1.00 19.97 407 GLU A N 1
ATOM 12688 C CA . GLU B 1 350 ? 141.094 -127.511 2.690 1.00 21.00 407 GLU A CA 1
ATOM 12689 C C . GLU B 1 350 ? 140.432 -128.069 1.437 1.00 23.78 407 GLU A C 1
ATOM 12690 O O . GLU B 1 350 ? 141.101 -128.242 0.412 1.00 21.11 407 GLU A O 1
ATOM 12702 N N . LEU B 1 351 ? 139.133 -128.354 1.495 1.00 24.41 408 LEU A N 1
ATOM 12703 C CA . LEU B 1 351 ? 138.396 -128.885 0.356 1.00 21.58 408 LEU A CA 1
ATOM 12704 C C . LEU B 1 351 ? 137.751 -127.802 -0.496 1.00 22.06 408 LEU A C 1
ATOM 12705 O O . LEU B 1 351 ? 137.157 -128.121 -1.531 1.00 19.28 408 LEU A O 1
ATOM 12721 N N . GLY B 1 352 ? 137.845 -126.538 -0.091 1.00 21.87 409 GLY A N 1
ATOM 12722 C CA . GLY B 1 352 ? 137.169 -125.483 -0.816 1.00 23.11 409 GLY A CA 1
ATOM 12723 C C . GLY B 1 352 ? 135.674 -125.442 -0.607 1.00 21.57 409 GLY A C 1
ATOM 12724 O O . GLY B 1 352 ? 134.965 -124.819 -1.402 1.00 22.55 409 GLY A O 1
ATOM 12728 N N . ILE B 1 353 ? 135.168 -126.100 0.432 1.00 17.84 410 ILE A N 1
ATOM 12729 C CA . ILE B 1 353 ? 133.750 -126.019 0.776 1.00 19.72 410 ILE A CA 1
ATOM 12730 C C . ILE B 1 353 ? 133.495 -124.644 1.389 1.00 20.52 410 ILE A C 1
ATOM 12731 O O . ILE B 1 353 ? 134.103 -124.303 2.413 1.00 20.54 410 ILE A O 1
ATOM 12747 N N . PRO B 1 354 ? 132.605 -123.827 0.805 1.00 20.10 411 PRO A N 1
ATOM 12748 C CA . PRO B 1 354 ? 132.496 -122.411 1.199 1.00 21.70 411 PRO A CA 1
ATOM 12749 C C . PRO B 1 354 ? 131.755 -122.134 2.501 1.00 21.50 411 PRO A C 1
ATOM 12750 O O . PRO B 1 354 ? 130.544 -121.891 2.483 1.00 26.61 411 PRO A O 1
ATOM 12761 N N . VAL B 1 355 ? 132.446 -122.199 3.632 1.00 20.47 412 VAL A N 1
ATOM 12762 C CA . VAL B 1 355 ? 131.848 -121.816 4.909 1.00 16.37 412 VAL A CA 1
ATOM 12763 C C . VAL B 1 355 ? 131.903 -120.300 5.055 1.00 14.69 412 VAL A C 1
ATOM 12764 O O . VAL B 1 355 ? 132.956 -119.681 4.861 1.00 16.94 412 VAL A O 1
ATOM 12777 N N . ILE B 1 356 ? 130.772 -119.694 5.407 1.00 13.86 413 ILE A N 1
ATOM 12778 C CA . ILE B 1 356 ? 130.749 -118.262 5.703 1.00 14.85 413 ILE A CA 1
ATOM 12779 C C . ILE B 1 356 ? 131.607 -118.052 6.947 1.00 14.38 413 ILE A C 1
ATOM 12780 O O . ILE B 1 356 ? 131.296 -118.614 8.007 1.00 16.17 413 ILE A O 1
ATOM 12796 N N . PRO B 1 357 ? 132.683 -117.268 6.878 1.00 15.77 414 PRO A N 1
ATOM 12797 C CA . PRO B 1 357 ? 133.549 -117.116 8.051 1.00 16.73 414 PRO A CA 1
ATOM 12798 C C . PRO B 1 357 ? 132.818 -116.456 9.209 1.00 17.30 414 PRO A C 1
ATOM 12799 O O . PRO B 1 357 ? 131.966 -115.583 9.024 1.00 14.15 414 PRO A O 1
ATOM 12810 N N . ASN B 1 358 ? 133.215 -116.839 10.419 1.00 13.62 415 ASN A N 1
ATOM 12811 C CA . ASN B 1 358 ? 132.548 -116.395 11.635 1.00 14.09 415 ASN A CA 1
ATOM 12812 C C . ASN B 1 358 ? 133.316 -116.918 12.843 1.00 16.78 415 ASN A C 1
ATOM 12813 O O . ASN B 1 358 ? 133.878 -118.019 12.786 1.00 14.89 415 ASN A O 1
ATOM 12824 N N . PRO B 1 359 ? 133.431 -116.124 13.933 1.00 15.75 416 PRO A N 1
ATOM 12825 C CA . PRO B 1 359 ? 134.155 -116.560 15.131 1.00 14.44 416 PRO A CA 1
ATOM 12826 C C . PRO B 1 359 ? 133.280 -117.271 16.159 1.00 12.73 416 PRO A C 1
ATOM 12827 O O . PRO B 1 359 ? 133.413 -117.058 17.366 1.00 14.31 416 PRO A O 1
ATOM 12838 N N . SER B 1 360 ? 132.470 -118.220 15.705 1.00 13.48 417 SER A N 1
ATOM 12839 C CA . SER B 1 360 ? 131.484 -118.838 16.581 1.00 17.11 417 SER A CA 1
ATOM 12840 C C . SER B 1 360 ? 131.418 -120.322 16.257 1.00 16.20 417 SER A C 1
ATOM 12841 O O . SER B 1 360 ? 132.244 -120.856 15.510 1.00 20.72 417 SER A O 1
ATOM 12849 N N . HIS B 1 361 ? 130.436 -120.986 16.857 1.00 13.71 418 HIS A N 1
ATOM 12850 C CA . HIS B 1 361 ? 130.273 -122.432 16.786 1.00 11.61 418 HIS A CA 1
ATOM 12851 C C . HIS B 1 361 ? 129.530 -122.896 15.541 1.00 15.26 418 HIS A C 1
ATOM 12852 O O . HIS B 1 361 ? 129.358 -124.106 15.362 1.00 17.01 418 HIS A O 1
ATOM 12866 N N . ILE B 1 362 ? 129.087 -121.986 14.684 1.00 12.11 419 ILE A N 1
ATOM 12867 C CA . ILE B 1 362 ? 128.199 -122.319 13.575 1.00 14.39 419 ILE A CA 1
ATOM 12868 C C . ILE B 1 362 ? 129.017 -122.510 12.306 1.00 12.14 419 ILE A C 1
ATOM 12869 O O . ILE B 1 362 ? 130.006 -121.802 12.073 1.00 14.99 419 ILE A O 1
ATOM 12885 N N . VAL B 1 363 ? 128.605 -123.472 11.486 1.00 11.44 420 VAL A N 1
ATOM 12886 C CA . VAL B 1 363 ? 129.284 -123.787 10.230 1.00 12.68 420 VAL A CA 1
ATOM 12887 C C . VAL B 1 363 ? 128.282 -123.617 9.096 1.00 15.07 420 VAL A C 1
ATOM 12888 O O . VAL B 1 363 ? 127.776 -124.613 8.559 1.00 16.80 420 VAL A O 1
ATOM 12901 N N . PRO B 1 364 ? 127.903 -122.389 8.753 1.00 13.29 421 PRO A N 1
ATOM 12902 C CA . PRO B 1 364 ? 127.050 -122.194 7.575 1.00 11.71 421 PRO A CA 1
ATOM 12903 C C . PRO B 1 364 ? 127.820 -122.469 6.290 1.00 16.19 421 PRO A C 1
ATOM 12904 O O . PRO B 1 364 ? 128.865 -121.866 6.035 1.00 17.03 421 PRO A O 1
ATOM 12915 N N . VAL B 1 365 ? 127.245 -123.310 5.437 1.00 14.90 422 VAL A N 1
ATOM 12916 C CA . VAL B 1 365 ? 127.867 -123.697 4.175 1.00 15.40 422 VAL A CA 1
ATOM 12917 C C . VAL B 1 365 ? 127.133 -122.963 3.066 1.00 13.54 422 VAL A C 1
ATOM 12918 O O . VAL B 1 365 ? 125.936 -123.189 2.847 1.00 17.64 422 VAL A O 1
ATOM 12931 N N . LEU B 1 366 ? 127.848 -122.080 2.379 1.00 19.49 423 LEU A N 1
ATOM 12932 C CA . LEU B 1 366 ? 127.233 -121.243 1.362 1.00 19.73 423 LEU A CA 1
ATOM 12933 C C . LEU B 1 366 ? 126.875 -122.079 0.141 1.00 14.74 423 LEU A C 1
ATOM 12934 O O . LEU B 1 366 ? 127.703 -122.832 -0.379 1.00 16.98 423 LEU A O 1
ATOM 12950 N N . ILE B 1 367 ? 125.629 -121.952 -0.301 1.00 15.00 424 ILE A N 1
ATOM 12951 C CA . ILE B 1 367 ? 125.150 -122.563 -1.539 1.00 19.43 424 ILE A CA 1
ATOM 12952 C C . ILE B 1 367 ? 124.929 -121.501 -2.612 1.00 22.84 424 ILE A C 1
ATOM 12953 O O . ILE B 1 367 ? 125.549 -121.541 -3.676 1.00 25.87 424 ILE A O 1
ATOM 12969 N N . GLY B 1 368 ? 124.025 -120.557 -2.359 1.00 24.53 425 GLY A N 1
ATOM 12970 C CA . GLY B 1 368 ? 123.790 -119.443 -3.252 1.00 25.36 425 GLY A CA 1
ATOM 12971 C C . GLY B 1 368 ? 122.531 -119.560 -4.076 1.00 25.57 425 GLY A C 1
ATOM 12972 O O . GLY B 1 368 ? 122.207 -118.625 -4.819 1.00 23.73 425 GLY A O 1
ATOM 12976 N N . ASN B 1 369 ? 121.819 -120.677 -3.976 1.00 25.64 426 ASN A N 1
ATOM 12977 C CA . ASN B 1 369 ? 120.565 -120.873 -4.682 1.00 25.45 426 ASN A CA 1
ATOM 12978 C C . ASN B 1 369 ? 119.640 -121.687 -3.793 1.00 24.03 426 ASN A C 1
ATOM 12979 O O . ASN B 1 369 ? 120.072 -122.646 -3.148 1.00 23.97 426 ASN A O 1
ATOM 12990 N N . ALA B 1 370 ? 118.363 -121.301 -3.766 1.00 20.00 427 ALA A N 1
ATOM 12991 C CA . ALA B 1 370 ? 117.414 -121.945 -2.865 1.00 22.84 427 ALA A CA 1
ATOM 12992 C C . ALA B 1 370 ? 117.129 -123.380 -3.291 1.00 23.30 427 ALA A C 1
ATOM 12993 O O . ALA B 1 370 ? 117.134 -124.297 -2.462 1.00 21.50 427 ALA A O 1
ATOM 13000 N N . ASP B 1 371 ? 116.875 -123.598 -4.582 1.00 21.39 428 ASP A N 1
ATOM 13001 C CA . ASP B 1 371 ? 116.561 -124.946 -5.042 1.00 27.68 428 ASP A CA 1
ATOM 13002 C C . ASP B 1 371 ? 117.758 -125.877 -4.890 1.00 20.63 428 ASP A C 1
ATOM 13003 O O . ASP B 1 371 ? 117.602 -127.036 -4.487 1.00 23.91 428 ASP A O 1
ATOM 13012 N N . LEU B 1 372 ? 118.963 -125.393 -5.199 1.00 19.07 429 LEU A N 1
ATOM 13013 C CA . LEU B 1 372 ? 120.147 -126.231 -5.040 1.00 17.63 429 LEU A CA 1
ATOM 13014 C C . LEU B 1 372 ? 120.425 -126.539 -3.575 1.00 17.43 429 LEU A C 1
ATOM 13015 O O . LEU B 1 372 ? 120.921 -127.626 -3.257 1.00 18.29 429 LEU A O 1
ATOM 13031 N N . ALA B 1 373 ? 120.117 -125.606 -2.673 1.00 18.33 430 ALA A N 1
ATOM 13032 C CA . ALA B 1 373 ? 120.303 -125.866 -1.250 1.00 17.48 430 ALA A CA 1
ATOM 13033 C C . ALA B 1 373 ? 119.339 -126.941 -0.768 1.00 17.27 430 ALA A C 1
ATOM 13034 O O . ALA B 1 373 ? 119.730 -127.861 -0.040 1.00 15.75 430 ALA A O 1
ATOM 13041 N N . LYS B 1 374 ? 118.067 -126.836 -1.160 1.00 20.00 431 LYS A N 1
ATOM 13042 C CA . LYS B 1 374 ? 117.105 -127.876 -0.825 1.00 20.17 431 LYS A CA 1
ATOM 13043 C C . LYS B 1 374 ? 117.541 -129.215 -1.397 1.00 16.83 431 LYS A C 1
ATOM 13044 O O . LYS B 1 374 ? 117.489 -130.242 -0.708 1.00 16.30 431 LYS A O 1
ATOM 13063 N N . GLN B 1 375 ? 117.996 -129.224 -2.650 1.00 15.19 432 GLN A N 1
ATOM 13064 C CA . GLN B 1 375 ? 118.390 -130.479 -3.274 1.00 17.22 432 GLN A CA 1
ATOM 13065 C C . GLN B 1 375 ? 119.593 -131.087 -2.567 1.00 14.65 432 GLN A C 1
ATOM 13066 O O . GLN B 1 375 ? 119.639 -132.300 -2.338 1.00 14.46 432 GLN A O 1
ATOM 13080 N N . ALA B 1 376 ? 120.573 -130.257 -2.203 1.00 14.38 433 ALA A N 1
ATOM 13081 C CA . ALA B 1 376 ? 121.716 -130.749 -1.442 1.00 15.54 433 ALA A CA 1
ATOM 13082 C C . ALA B 1 376 ? 121.269 -131.346 -0.115 1.00 13.30 433 ALA A C 1
ATOM 13083 O O . ALA B 1 376 ? 121.765 -132.400 0.298 1.00 13.80 433 ALA A O 1
ATOM 13090 N N . SER B 1 377 ? 120.344 -130.677 0.578 1.00 13.17 434 SER A N 1
ATOM 13091 C CA . SER B 1 377 ? 119.821 -131.220 1.826 1.00 15.39 434 SER A CA 1
ATOM 13092 C C . SER B 1 377 ? 119.127 -132.559 1.597 1.00 16.78 434 SER A C 1
ATOM 13093 O O . SER B 1 377 ? 119.312 -133.505 2.373 1.00 12.70 434 SER A O 1
ATOM 13101 N N . ASP B 1 378 ? 118.333 -132.661 0.527 1.00 17.92 435 ASP A N 1
ATOM 13102 C CA . ASP B 1 378 ? 117.614 -133.900 0.246 1.00 20.85 435 ASP A CA 1
ATOM 13103 C C . ASP B 1 378 ? 118.571 -135.047 -0.042 1.00 19.22 435 ASP A C 1
ATOM 13104 O O . ASP B 1 378 ? 118.376 -136.167 0.448 1.00 18.15 435 ASP A O 1
ATOM 13113 N N . ILE B 1 379 ? 119.600 -134.797 -0.852 1.00 14.60 436 ILE A N 1
ATOM 13114 C CA . ILE B 1 379 ? 120.575 -135.841 -1.153 1.00 17.23 436 ILE A CA 1
ATOM 13115 C C . ILE B 1 379 ? 121.324 -136.248 0.109 1.00 16.73 436 ILE A C 1
ATOM 13116 O O . ILE B 1 379 ? 121.566 -137.437 0.350 1.00 16.37 436 ILE A O 1
ATOM 13132 N N . LEU B 1 380 ? 121.695 -135.271 0.939 1.00 16.78 437 LEU A N 1
ATOM 13133 C CA . LEU B 1 380 ? 122.436 -135.581 2.157 1.00 14.08 437 LEU A CA 1
ATOM 13134 C C . LEU B 1 380 ? 121.667 -136.558 3.038 1.00 13.74 437 LEU A C 1
ATOM 13135 O O . LEU B 1 380 ? 122.238 -137.522 3.561 1.00 13.26 437 LEU A O 1
ATOM 13151 N N . ILE B 1 381 ? 120.368 -136.328 3.219 1.00 14.31 438 ILE A N 1
ATOM 13152 C CA . ILE B 1 381 ? 119.609 -137.185 4.123 1.00 15.87 438 ILE A CA 1
ATOM 13153 C C . ILE B 1 381 ? 119.247 -138.509 3.454 1.00 21.41 438 ILE A C 1
ATOM 13154 O O . ILE B 1 381 ? 119.386 -139.577 4.059 1.00 21.83 438 ILE A O 1
ATOM 13170 N N . ASN B 1 382 ? 118.825 -138.467 2.189 1.00 17.76 439 ASN A N 1
ATOM 13171 C CA . ASN B 1 382 ? 118.348 -139.674 1.521 1.00 20.86 439 ASN A CA 1
ATOM 13172 C C . ASN B 1 382 ? 119.489 -140.570 1.050 1.00 22.23 439 ASN A C 1
ATOM 13173 O O . ASN B 1 382 ? 119.385 -141.798 1.128 1.00 23.99 439 ASN A O 1
ATOM 13184 N N . LYS B 1 383 ? 120.563 -139.982 0.528 1.00 18.80 440 LYS A N 1
ATOM 13185 C CA . LYS B 1 383 ? 121.699 -140.751 0.036 1.00 21.16 440 LYS A CA 1
ATOM 13186 C C . LYS B 1 383 ? 122.758 -140.997 1.103 1.00 21.17 440 LYS A C 1
ATOM 13187 O O . LYS B 1 383 ? 123.371 -142.071 1.123 1.00 25.65 440 LYS A O 1
ATOM 13206 N N . HIS B 1 384 ? 123.013 -140.017 1.970 1.00 13.14 441 HIS A N 1
ATOM 13207 C CA . HIS B 1 384 ? 124.112 -140.100 2.923 1.00 15.11 441 HIS A CA 1
ATOM 13208 C C . HIS B 1 384 ? 123.668 -140.211 4.376 1.00 15.05 441 HIS A C 1
ATOM 13209 O O . HIS B 1 384 ? 124.527 -140.288 5.261 1.00 16.34 441 HIS A O 1
ATOM 13223 N N . GLN B 1 385 ? 122.365 -140.220 4.650 1.00 14.91 442 GLN A N 1
ATOM 13224 C CA . GLN B 1 385 ? 121.867 -140.303 6.024 1.00 18.18 442 GLN A CA 1
ATOM 13225 C C . GLN B 1 385 ? 122.452 -139.194 6.899 1.00 17.39 442 GLN A C 1
ATOM 13226 O O . GLN B 1 385 ? 122.743 -139.392 8.082 1.00 14.17 442 GLN A O 1
ATOM 13240 N N . ILE B 1 386 ? 122.612 -138.016 6.306 1.00 13.70 443 ILE A N 1
ATOM 13241 C CA . ILE B 1 386 ? 123.071 -136.817 6.996 1.00 13.13 443 ILE A CA 1
ATOM 13242 C C . ILE B 1 386 ? 121.923 -135.825 6.933 1.00 12.44 443 ILE A C 1
ATOM 13243 O O . ILE B 1 386 ? 121.423 -135.519 5.844 1.00 14.60 443 ILE A O 1
ATOM 13259 N N . TYR B 1 387 ? 121.501 -135.324 8.090 1.00 11.71 444 TYR A N 1
ATOM 13260 C CA . TYR B 1 387 ? 120.393 -134.381 8.161 1.00 11.76 444 TYR A CA 1
ATOM 13261 C C . TYR B 1 387 ? 120.931 -132.981 8.446 1.00 13.18 444 TYR A C 1
ATOM 13262 O O . TYR B 1 387 ? 121.346 -132.680 9.572 1.00 12.11 444 TYR A O 1
ATOM 13280 N N . VAL B 1 388 ? 120.909 -132.139 7.415 1.00 12.22 445 VAL A N 1
ATOM 13281 C CA . VAL B 1 388 ? 121.227 -130.719 7.495 1.00 15.61 445 VAL A CA 1
ATOM 13282 C C . VAL B 1 388 ? 120.149 -129.977 6.720 1.00 17.61 445 VAL A C 1
ATOM 13283 O O . VAL B 1 388 ? 119.949 -130.241 5.530 1.00 20.29 445 VAL A O 1
ATOM 13296 N N . GLN B 1 389 ? 119.430 -129.082 7.392 1.00 19.61 446 GLN A N 1
ATOM 13297 C CA . GLN B 1 389 ? 118.373 -128.328 6.728 1.00 25.60 446 GLN A CA 1
ATOM 13298 C C . GLN B 1 389 ? 118.932 -127.175 5.897 1.00 20.45 446 GLN A C 1
ATOM 13299 O O . GLN B 1 389 ? 119.888 -126.503 6.292 1.00 18.09 446 GLN A O 1
ATOM 13313 N N . ALA B 1 390 ? 118.316 -126.947 4.739 1.00 20.39 447 ALA A N 1
ATOM 13314 C CA . ALA B 1 390 ? 118.652 -125.806 3.900 1.00 17.67 447 ALA A CA 1
ATOM 13315 C C . ALA B 1 390 ? 117.993 -124.549 4.453 1.00 15.61 447 ALA A C 1
ATOM 13316 O O . ALA B 1 390 ? 116.816 -124.571 4.821 1.00 19.42 447 ALA A O 1
ATOM 13323 N N . ILE B 1 391 ? 118.752 -123.458 4.518 1.00 17.59 448 ILE A N 1
ATOM 13324 C CA . ILE B 1 391 ? 118.264 -122.180 5.030 1.00 17.75 448 ILE A CA 1
ATOM 13325 C C . ILE B 1 391 ? 118.073 -121.234 3.851 1.00 21.93 448 ILE A C 1
ATOM 13326 O O . ILE B 1 391 ? 119.039 -120.896 3.154 1.00 23.16 448 ILE A O 1
ATOM 13342 N N . ASN B 1 392 ? 116.838 -120.779 3.655 1.00 24.79 449 ASN A N 1
ATOM 13343 C CA . ASN B 1 392 ? 116.470 -119.977 2.493 1.00 22.82 449 ASN A CA 1
ATOM 13344 C C . ASN B 1 392 ? 115.737 -118.716 2.945 1.00 24.02 449 ASN A C 1
ATOM 13345 O O . ASN B 1 392 ? 115.601 -118.438 4.141 1.00 24.29 449 ASN A O 1
ATOM 13356 N N . PHE B 1 393 ? 115.270 -117.944 1.967 1.00 29.16 450 PHE A N 1
ATOM 13357 C CA . PHE B 1 393 ? 114.447 -116.763 2.216 1.00 31.91 450 PHE A CA 1
ATOM 13358 C C . PHE B 1 393 ? 113.190 -117.206 2.965 1.00 35.19 450 PHE A C 1
ATOM 13359 O O . PHE B 1 393 ? 112.695 -118.308 2.731 1.00 35.46 450 PHE A O 1
ATOM 13376 N N . PRO B 1 394 ? 112.665 -116.365 3.874 1.00 41.57 451 PRO A N 1
ATOM 13377 C CA . PRO B 1 394 ? 113.078 -115.028 4.330 1.00 42.92 451 PRO A CA 1
ATOM 13378 C C . PRO B 1 394 ? 114.199 -115.021 5.367 1.00 39.02 451 PRO A C 1
ATOM 13379 O O . PRO B 1 394 ? 114.722 -113.952 5.681 1.00 34.74 451 PRO A O 1
ATOM 13390 N N . THR B 1 395 ? 114.559 -116.193 5.895 1.00 35.22 452 THR A N 1
ATOM 13391 C CA . THR B 1 395 ? 115.562 -116.250 6.954 1.00 35.15 452 THR A CA 1
ATOM 13392 C C . THR B 1 395 ? 116.866 -115.602 6.511 1.00 29.52 452 THR A C 1
ATOM 13393 O O . THR B 1 395 ? 117.554 -114.957 7.312 1.00 25.08 452 THR A O 1
ATOM 13404 N N . VAL B 1 396 ? 117.227 -115.772 5.242 1.00 22.46 453 VAL A N 1
ATOM 13405 C CA . VAL B 1 396 ? 118.407 -115.143 4.669 1.00 23.52 453 VAL A CA 1
ATOM 13406 C C . VAL B 1 396 ? 118.030 -114.565 3.313 1.00 23.86 453 VAL A C 1
ATOM 13407 O O . VAL B 1 396 ? 117.038 -114.959 2.697 1.00 27.30 453 VAL A O 1
ATOM 13420 N N . ALA B 1 397 ? 118.830 -113.608 2.856 1.00 27.50 454 ALA A N 1
ATOM 13421 C CA . ALA B 1 397 ? 118.556 -112.968 1.577 1.00 29.12 454 ALA A CA 1
ATOM 13422 C C . ALA B 1 397 ? 118.650 -113.985 0.444 1.00 26.77 454 ALA A C 1
ATOM 13423 O O . ALA B 1 397 ? 119.469 -114.906 0.482 1.00 26.27 454 ALA A O 1
ATOM 13430 N N . ARG B 1 398 ? 117.796 -113.818 -0.566 1.00 26.27 455 ARG A N 1
ATOM 13431 C CA . ARG B 1 398 ? 117.874 -114.659 -1.752 1.00 33.49 455 ARG A CA 1
ATOM 13432 C C . ARG B 1 398 ? 119.259 -114.544 -2.370 1.00 33.57 455 ARG A C 1
ATOM 13433 O O . ARG B 1 398 ? 119.827 -113.453 -2.462 1.00 31.17 455 ARG A O 1
ATOM 13454 N N . GLY B 1 399 ? 119.805 -115.682 -2.797 1.00 26.85 456 GLY A N 1
ATOM 13455 C CA . GLY B 1 399 ? 121.162 -115.734 -3.286 1.00 26.63 456 GLY A CA 1
ATOM 13456 C C . GLY B 1 399 ? 122.203 -115.991 -2.219 1.00 24.66 456 GLY A C 1
ATOM 13457 O O . GLY B 1 399 ? 123.385 -116.155 -2.554 1.00 23.61 456 GLY A O 1
ATOM 13461 N N . THR B 1 400 ? 121.813 -115.983 -0.943 1.00 23.85 457 THR A N 1
ATOM 13462 C CA . THR B 1 400 ? 122.702 -116.324 0.159 1.00 27.15 457 THR A CA 1
ATOM 13463 C C . THR B 1 400 ? 122.310 -117.635 0.833 1.00 23.41 457 THR A C 1
ATOM 13464 O O . THR B 1 400 ? 122.766 -117.908 1.950 1.00 24.65 457 THR A O 1
ATOM 13475 N N . GLU B 1 401 ? 121.471 -118.442 0.187 1.00 21.65 458 GLU A N 1
ATOM 13476 C CA . GLU B 1 401 ? 120.986 -119.679 0.786 1.00 21.12 458 GLU A CA 1
ATOM 13477 C C . GLU B 1 401 ? 122.156 -120.576 1.182 1.00 17.76 458 GLU A C 1
ATOM 13478 O O . GLU B 1 401 ? 123.227 -120.550 0.568 1.00 19.70 458 GLU A O 1
ATOM 13490 N N . ARG B 1 402 ? 121.956 -121.352 2.245 1.00 18.37 459 ARG A N 1
ATOM 13491 C CA . ARG B 1 402 ? 123.065 -122.047 2.880 1.00 18.28 459 ARG A CA 1
ATOM 13492 C C . ARG B 1 402 ? 122.568 -123.287 3.609 1.00 16.47 459 ARG A C 1
ATOM 13493 O O . ARG B 1 402 ? 121.374 -123.452 3.864 1.00 16.12 459 ARG A O 1
ATOM 13514 N N . LEU B 1 403 ? 123.514 -124.157 3.950 1.00 12.59 460 LEU A N 1
ATOM 13515 C CA . LEU B 1 403 ? 123.265 -125.301 4.818 1.00 14.68 460 LEU A CA 1
ATOM 13516 C C . LEU B 1 403 ? 123.847 -124.994 6.193 1.00 14.24 460 LEU A C 1
ATOM 13517 O O . LEU B 1 403 ? 125.045 -124.709 6.313 1.00 18.82 460 LEU A O 1
ATOM 13533 N N . ARG B 1 404 ? 123.011 -125.044 7.223 0.75 11.40 461 ARG A N 1
ATOM 13534 C CA . ARG B 1 404 ? 123.432 -124.674 8.571 0.75 17.07 461 ARG A CA 1
ATOM 13535 C C . ARG B 1 404 ? 123.842 -125.946 9.308 0.75 10.63 461 ARG A C 1
ATOM 13536 O O . ARG B 1 404 ? 123.014 -126.828 9.548 0.75 18.83 461 ARG A O 1
ATOM 13557 N N . ILE B 1 405 ? 125.132 -126.060 9.608 1.00 15.02 462 ILE A N 1
ATOM 13558 C CA . ILE B 1 405 ? 125.695 -127.188 10.341 1.00 14.64 462 ILE A CA 1
ATOM 13559 C C . ILE B 1 405 ? 126.069 -126.709 11.739 1.00 14.71 462 ILE A C 1
ATOM 13560 O O . ILE B 1 405 ? 126.743 -125.683 11.889 1.00 12.88 462 ILE A O 1
ATOM 13576 N N . THR B 1 406 ? 125.657 -127.461 12.764 1.00 12.87 463 THR A N 1
ATOM 13577 C CA . THR B 1 406 ? 125.865 -127.061 14.160 1.00 11.89 463 THR A CA 1
ATOM 13578 C C . THR B 1 406 ? 126.492 -128.210 14.941 1.00 13.39 463 THR A C 1
ATOM 13579 O O . THR B 1 406 ? 125.782 -129.040 15.526 1.00 14.47 463 THR A O 1
ATOM 13590 N N . PRO B 1 407 ? 127.820 -128.286 14.979 1.00 14.23 464 PRO A N 1
ATOM 13591 C CA . PRO B 1 407 ? 128.469 -129.335 15.769 1.00 12.19 464 PRO A CA 1
ATOM 13592 C C . PRO B 1 407 ? 128.234 -129.144 17.259 1.00 13.55 464 PRO A C 1
ATOM 13593 O O . PRO B 1 407 ? 128.012 -128.029 17.743 1.00 12.20 464 PRO A O 1
ATOM 13604 N N . THR B 1 408 ? 128.286 -130.262 17.985 1.00 10.06 465 THR A N 1
ATOM 13605 C CA . THR B 1 408 ? 128.111 -130.295 19.434 1.00 10.35 465 THR A CA 1
ATOM 13606 C C . THR B 1 408 ? 129.226 -131.128 20.064 1.00 10.99 465 THR A C 1
ATOM 13607 O O . THR B 1 408 ? 130.031 -131.738 19.345 1.00 12.52 465 THR A O 1
ATOM 13618 N N . PRO B 1 409 ? 129.296 -131.202 21.396 1.00 11.01 466 PRO A N 1
ATOM 13619 C CA . PRO B 1 409 ? 130.280 -132.098 22.024 1.00 10.32 466 PRO A CA 1
ATOM 13620 C C . PRO B 1 409 ? 130.133 -133.548 21.605 1.00 13.65 466 PRO A C 1
ATOM 13621 O O . PRO B 1 409 ? 131.101 -134.307 21.725 1.00 17.81 466 PRO A O 1
ATOM 13632 N N . GLY B 1 410 ? 128.960 -133.956 21.127 1.00 12.15 467 GLY A N 1
ATOM 13633 C CA . GLY B 1 410 ? 128.716 -135.321 20.706 1.00 15.94 467 GLY A CA 1
ATOM 13634 C C . GLY B 1 410 ? 129.110 -135.653 19.284 1.00 18.30 467 GLY A C 1
ATOM 13635 O O . GLY B 1 410 ? 129.083 -136.828 18.906 1.00 17.46 467 GLY A O 1
ATOM 13639 N N . HIS B 1 411 ? 129.477 -134.656 18.482 1.00 13.56 468 HIS A N 1
ATOM 13640 C CA . HIS B 1 411 ? 129.886 -134.883 17.095 1.00 15.23 468 HIS A CA 1
ATOM 13641 C C . HIS B 1 411 ? 131.391 -135.109 17.073 1.00 15.67 468 HIS A C 1
ATOM 13642 O O . HIS B 1 411 ? 132.181 -134.188 16.866 1.00 16.73 468 HIS A O 1
ATOM 13656 N N . THR B 1 412 ? 131.785 -136.365 17.260 1.00 15.68 469 THR A N 1
ATOM 13657 C CA . THR B 1 412 ? 133.193 -136.719 17.304 1.00 21.05 469 THR A CA 1
ATOM 13658 C C . THR B 1 412 ? 133.785 -136.680 15.900 1.00 17.41 469 THR A C 1
ATOM 13659 O O . THR B 1 412 ? 133.068 -136.623 14.897 1.00 15.12 469 THR A O 1
ATOM 13670 N N . ASN B 1 413 ? 135.122 -136.683 15.841 1.00 17.41 470 ASN A N 1
ATOM 13671 C CA . ASN B 1 413 ? 135.810 -136.554 14.559 1.00 17.99 470 ASN A CA 1
ATOM 13672 C C . ASN B 1 413 ? 135.400 -137.653 13.589 1.00 19.83 470 ASN A C 1
ATOM 13673 O O . ASN B 1 413 ? 135.354 -137.422 12.374 1.00 19.99 470 ASN A O 1
ATOM 13684 N N . ASP B 1 414 ? 135.113 -138.854 14.096 1.00 19.17 471 ASP A N 1
ATOM 13685 C CA . ASP B 1 414 ? 134.655 -139.927 13.220 1.00 22.69 471 ASP A CA 1
ATOM 13686 C C . ASP B 1 414 ? 133.358 -139.538 12.524 1.00 15.60 471 ASP A C 1
ATOM 13687 O O . ASP B 1 414 ? 133.210 -139.734 11.312 1.00 15.63 471 ASP A O 1
ATOM 13696 N N . LEU B 1 415 ? 132.424 -138.941 13.265 1.00 14.53 472 LEU A N 1
ATOM 13697 C CA . LEU B 1 415 ? 131.185 -138.484 12.649 1.00 14.50 472 LEU A CA 1
ATOM 13698 C C . LEU B 1 415 ? 131.447 -137.312 11.715 1.00 14.10 472 LEU A C 1
ATOM 13699 O O . LEU B 1 415 ? 130.856 -137.226 10.630 1.00 13.73 472 LEU A O 1
ATOM 13715 N N . SER B 1 416 ? 132.349 -136.413 12.108 1.00 14.47 473 SER A N 1
ATOM 13716 C CA . SER B 1 416 ? 132.672 -135.272 11.259 1.00 12.71 473 SER A CA 1
ATOM 13717 C C . SER B 1 416 ? 133.255 -135.727 9.926 1.00 16.59 473 SER A C 1
ATOM 13718 O O . SER B 1 416 ? 132.928 -135.165 8.875 1.00 14.49 473 SER A O 1
ATOM 13726 N N . ASP B 1 417 ? 134.108 -136.757 9.948 1.00 18.05 474 ASP A N 1
ATOM 13727 C CA . ASP B 1 417 ? 134.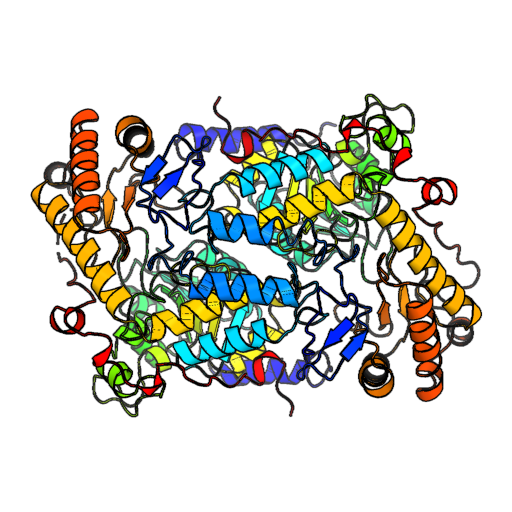702 -137.254 8.709 1.00 17.04 474 ASP A CA 1
ATOM 13728 C C . ASP B 1 417 ? 133.628 -137.724 7.736 1.00 16.06 474 ASP A C 1
ATOM 13729 O O . ASP B 1 417 ? 133.717 -137.472 6.527 1.00 14.78 474 ASP A O 1
ATOM 13738 N N . ILE B 1 418 ? 132.601 -138.404 8.246 1.00 13.42 475 ILE A N 1
ATOM 13739 C CA . ILE B 1 418 ? 131.494 -138.840 7.398 1.00 18.79 475 ILE A CA 1
ATOM 13740 C C . ILE B 1 418 ? 130.757 -137.633 6.829 1.00 18.40 475 ILE A C 1
ATOM 13741 O O . ILE B 1 418 ? 130.473 -137.565 5.627 1.00 17.09 475 ILE A O 1
ATOM 13757 N N . LEU B 1 419 ? 130.439 -136.657 7.685 1.00 16.55 476 LEU A N 1
ATOM 13758 C CA . LEU B 1 419 ? 129.822 -135.418 7.214 1.00 14.17 476 LEU A CA 1
ATOM 13759 C C . LEU B 1 419 ? 130.661 -134.769 6.121 1.00 16.59 476 LEU A C 1
ATOM 13760 O O . LEU B 1 419 ? 130.152 -134.414 5.050 1.00 18.18 476 LEU A O 1
ATOM 13776 N N . ILE B 1 420 ? 131.952 -134.584 6.392 1.00 14.82 477 ILE A N 1
ATOM 13777 C CA . ILE B 1 420 ? 132.826 -133.869 5.468 1.00 14.27 477 ILE A CA 1
ATOM 13778 C C . ILE B 1 420 ? 132.809 -134.537 4.098 1.00 16.47 477 ILE A C 1
ATOM 13779 O O . ILE B 1 420 ? 132.626 -133.881 3.064 1.00 14.36 477 ILE A O 1
ATOM 13795 N N . ASN B 1 421 ? 132.998 -135.858 4.072 1.00 15.16 478 ASN A N 1
ATOM 13796 C CA . ASN B 1 421 ? 133.011 -136.582 2.805 1.00 16.53 478 ASN A CA 1
ATOM 13797 C C . ASN B 1 421 ? 131.658 -136.507 2.112 1.00 15.70 478 ASN A C 1
ATOM 13798 O O . ASN B 1 421 ? 131.587 -136.426 0.880 1.00 16.68 478 ASN A O 1
ATOM 13809 N N . ALA B 1 422 ? 130.569 -136.538 2.884 1.00 14.19 479 ALA A N 1
ATOM 13810 C CA . ALA B 1 422 ? 129.239 -136.476 2.285 1.00 14.60 479 ALA A CA 1
ATOM 13811 C C . ALA B 1 422 ? 129.004 -135.134 1.602 1.00 15.38 479 ALA A C 1
ATOM 13812 O O . ALA B 1 422 ? 128.519 -135.080 0.464 1.00 16.41 479 ALA A O 1
ATOM 13819 N N . VAL B 1 423 ? 129.339 -134.035 2.280 1.00 15.47 480 VAL A N 1
ATOM 13820 C CA . VAL B 1 423 ? 129.135 -132.715 1.689 1.00 14.31 480 VAL A CA 1
ATOM 13821 C C . VAL B 1 423 ? 130.007 -132.546 0.451 1.00 13.18 480 VAL A C 1
ATOM 13822 O O . VAL B 1 423 ? 129.563 -132.011 -0.572 1.00 14.73 480 VAL A O 1
ATOM 13835 N N . ASP B 1 424 ? 131.266 -132.983 0.533 1.00 13.62 481 ASP A N 1
ATOM 13836 C CA . ASP B 1 424 ? 132.154 -132.963 -0.625 1.00 19.09 481 ASP A CA 1
ATOM 13837 C C . ASP B 1 424 ? 131.521 -133.691 -1.809 1.00 15.98 481 ASP A C 1
ATOM 13838 O O . ASP B 1 424 ? 131.509 -133.179 -2.935 1.00 14.93 481 ASP A O 1
ATOM 13847 N N . ASP B 1 425 ? 130.967 -134.884 -1.566 1.00 17.34 482 ASP A N 1
ATOM 13848 C CA A ASP B 1 425 ? 130.355 -135.655 -2.644 0.30 21.86 482 ASP A CA 1
ATOM 13849 C CA B ASP B 1 425 ? 130.355 -135.654 -2.645 0.70 21.54 482 ASP A CA 1
ATOM 13850 C C . ASP B 1 425 ? 129.139 -134.938 -3.217 1.00 20.63 482 ASP A C 1
ATOM 13851 O O . ASP B 1 425 ? 128.932 -134.922 -4.436 1.00 16.90 482 ASP A O 1
ATOM 13867 N N . VAL B 1 426 ? 128.312 -134.344 -2.350 1.00 18.05 483 VAL A N 1
ATOM 13868 C CA . VAL B 1 426 ? 127.115 -133.661 -2.833 1.00 16.87 483 VAL A CA 1
ATOM 13869 C C . VAL B 1 426 ? 127.491 -132.434 -3.649 1.00 17.42 483 VAL A C 1
ATOM 13870 O O . VAL B 1 426 ? 126.871 -132.143 -4.679 1.00 19.32 483 VAL A O 1
ATOM 13883 N N . PHE B 1 427 ? 128.515 -131.699 -3.211 1.00 15.39 484 PHE A N 1
ATOM 13884 C CA . PHE B 1 427 ? 128.993 -130.569 -3.998 1.00 16.65 484 PHE A CA 1
ATOM 13885 C C . PHE B 1 427 ? 129.405 -131.012 -5.398 1.00 15.77 484 PHE A C 1
ATOM 13886 O O . PHE B 1 427 ? 129.096 -130.337 -6.388 1.00 16.87 484 PHE A O 1
ATOM 13903 N N . ASN B 1 428 ? 130.084 -132.156 -5.498 1.00 15.85 485 ASN A N 1
ATOM 13904 C CA . ASN B 1 428 ? 130.488 -132.677 -6.800 1.00 16.78 485 ASN A CA 1
ATOM 13905 C C . ASN B 1 428 ? 129.282 -133.133 -7.613 1.00 18.13 485 ASN A C 1
ATOM 13906 O O . ASN B 1 428 ? 129.206 -132.875 -8.820 1.00 17.42 485 ASN A O 1
ATOM 13917 N N . GLU B 1 429 ? 128.329 -133.815 -6.975 1.00 16.73 486 GLU A N 1
ATOM 13918 C CA . GLU B 1 429 ? 127.182 -134.331 -7.713 1.00 18.75 486 GLU A CA 1
ATOM 13919 C C . GLU B 1 429 ? 126.358 -133.199 -8.309 1.00 18.67 486 GLU A C 1
ATOM 13920 O O . GLU B 1 429 ? 125.854 -133.313 -9.433 1.00 18.06 486 GLU A O 1
ATOM 13932 N N . LEU B 1 430 ? 126.191 -132.106 -7.567 1.00 18.69 487 LEU A N 1
ATOM 13933 C CA . LEU B 1 430 ? 125.364 -130.987 -7.999 1.00 17.63 487 LEU A CA 1
ATOM 13934 C C . LEU B 1 430 ? 126.150 -129.864 -8.669 1.00 18.64 487 LEU A C 1
ATOM 13935 O O . LEU B 1 430 ? 125.543 -128.876 -9.087 1.00 18.44 487 LEU A O 1
ATOM 13951 N N . GLN B 1 431 ? 127.473 -129.985 -8.782 1.00 20.58 488 GLN A N 1
ATOM 13952 C CA . GLN B 1 431 ? 128.302 -128.949 -9.403 1.00 18.24 488 GLN A CA 1
ATOM 13953 C C . GLN B 1 431 ? 128.255 -127.639 -8.617 1.00 20.76 488 GLN A C 1
ATOM 13954 O O . GLN B 1 431 ? 128.270 -126.551 -9.195 1.00 22.44 488 GLN A O 1
ATOM 13968 N N . LEU B 1 432 ? 128.211 -127.731 -7.280 1.00 19.33 489 LEU A N 1
ATOM 13969 C CA . LEU B 1 432 ? 128.028 -126.508 -6.514 1.00 18.88 489 LEU A CA 1
ATOM 13970 C C . LEU B 1 432 ? 129.328 -125.698 -6.463 1.00 21.05 489 LEU A C 1
ATOM 13971 O O . LEU B 1 432 ? 130.423 -126.265 -6.512 1.00 20.22 489 LEU A O 1
ATOM 13987 N N . PRO B 1 433 ? 129.231 -124.368 -6.372 1.00 23.27 490 PRO A N 1
ATOM 13988 C CA . PRO B 1 433 ? 130.445 -123.538 -6.395 1.00 23.73 490 PRO A CA 1
ATOM 13989 C C . PRO B 1 433 ? 131.326 -123.754 -5.174 1.00 23.90 490 PRO A C 1
ATOM 13990 O O . PRO B 1 433 ? 130.843 -123.849 -4.042 1.00 22.48 490 PRO A O 1
ATOM 14001 N N . ARG B 1 434 ? 132.633 -123.824 -5.416 1.00 21.72 491 ARG A N 1
ATOM 14002 C CA . ARG B 1 434 ? 133.612 -123.913 -4.346 1.00 23.60 491 ARG A CA 1
ATOM 14003 C C . ARG B 1 434 ? 134.104 -122.512 -3.980 1.00 22.93 491 ARG A C 1
ATOM 14004 O O . ARG B 1 434 ? 133.686 -121.507 -4.558 1.00 24.22 491 ARG A O 1
ATOM 14025 N N . VAL B 1 435 ? 135.012 -122.445 -3.003 1.00 22.13 492 VAL A N 1
ATOM 14026 C CA . VAL B 1 435 ? 135.567 -121.157 -2.586 1.00 19.20 492 VAL A CA 1
ATOM 14027 C C . VAL B 1 435 ? 136.134 -120.401 -3.785 1.00 23.84 492 VAL A C 1
ATOM 14028 O O . VAL B 1 435 ? 135.890 -119.202 -3.959 1.00 25.32 492 VAL A O 1
ATOM 14041 N N . ARG B 1 436 ? 136.911 -121.091 -4.625 1.00 29.70 493 ARG A N 1
ATOM 14042 C CA . ARG B 1 436 ? 137.538 -120.422 -5.761 1.00 32.55 493 ARG A CA 1
ATOM 14043 C C . ARG B 1 436 ? 136.505 -119.899 -6.748 1.00 32.80 493 ARG A C 1
ATOM 14044 O O . ARG B 1 436 ? 136.732 -118.873 -7.397 1.00 34.83 493 ARG A O 1
ATOM 14065 N N . ASP B 1 437 ? 135.370 -120.585 -6.881 1.00 29.22 494 ASP A N 1
ATOM 14066 C CA . ASP B 1 437 ? 134.321 -120.093 -7.767 1.00 27.98 494 ASP A CA 1
ATOM 14067 C C . ASP B 1 437 ? 133.699 -118.815 -7.222 1.00 28.83 494 ASP A C 1
ATOM 14068 O O . ASP B 1 437 ? 133.453 -117.868 -7.978 1.00 29.75 494 ASP A O 1
ATOM 14077 N N . TRP B 1 438 ? 133.455 -118.757 -5.911 1.00 30.40 495 TRP A N 1
ATOM 14078 C CA . TRP B 1 438 ? 133.000 -117.511 -5.306 1.00 26.85 495 TRP A CA 1
ATOM 14079 C C . TRP B 1 438 ? 134.082 -116.445 -5.413 1.00 30.36 495 TRP A C 1
ATOM 14080 O O . TRP B 1 438 ? 133.788 -115.264 -5.631 1.00 32.05 495 TRP A O 1
ATOM 14101 N N . GLU B 1 439 ? 135.345 -116.851 -5.261 1.00 30.43 496 GLU A N 1
ATOM 14102 C CA . GLU B 1 439 ? 136.463 -115.928 -5.427 1.00 35.91 496 GLU A CA 1
ATOM 14103 C C . GLU B 1 439 ? 136.439 -115.275 -6.805 1.00 38.73 496 GLU A C 1
ATOM 14104 O O . GLU B 1 439 ? 136.765 -114.090 -6.945 1.00 35.96 496 GLU A O 1
ATOM 14116 N N . SER B 1 440 ? 136.042 -116.029 -7.836 1.00 38.42 497 SER A N 1
ATOM 14117 C CA . SER B 1 440 ? 136.067 -115.501 -9.198 1.00 44.36 497 SER A CA 1
ATOM 14118 C C . SER B 1 440 ? 134.990 -114.446 -9.420 1.00 52.23 497 SER A C 1
ATOM 14119 O O . SER B 1 440 ? 135.172 -113.542 -10.245 1.00 54.97 497 SER A O 1
ATOM 14127 N N . GLN B 1 441 ? 133.874 -114.534 -8.702 1.00 51.56 498 GLN A N 1
ATOM 14128 C CA . GLN B 1 441 ? 132.754 -113.622 -8.892 1.00 52.06 498 GLN A CA 1
ATOM 14129 C C . GLN B 1 441 ? 132.793 -112.422 -7.958 1.00 48.78 498 GLN A C 1
ATOM 14130 O O . GLN B 1 441 ? 131.843 -111.632 -7.949 1.00 52.85 498 GLN A O 1
ATOM 14144 N N . GLY B 1 442 ? 133.844 -112.282 -7.156 1.00 42.23 499 GLY A N 1
ATOM 14145 C CA . GLY B 1 442 ? 133.957 -111.182 -6.225 1.00 43.22 499 GLY A CA 1
ATOM 14146 C C . GLY B 1 442 ? 133.706 -111.542 -4.779 1.00 39.95 499 GLY A C 1
ATOM 14147 O O . GLY B 1 442 ? 133.837 -110.670 -3.912 1.00 43.15 499 GLY A O 1
ATOM 14151 N N . GLY B 1 443 ? 133.356 -112.788 -4.489 1.00 35.55 500 GLY A N 1
ATOM 14152 C CA . GLY B 1 443 ? 133.114 -113.206 -3.127 1.00 32.79 500 GLY A CA 1
ATOM 14153 C C . GLY B 1 443 ? 131.738 -112.796 -2.630 1.00 34.55 500 GLY A C 1
ATOM 14154 O O . GLY B 1 443 ? 131.065 -111.934 -3.192 1.00 32.18 500 GLY A O 1
ATOM 14158 N N . LEU B 1 444 ? 131.310 -113.458 -1.553 1.00 32.25 501 LEU A N 1
ATOM 14159 C CA . LEU B 1 444 ? 130.035 -113.153 -0.915 1.00 29.27 501 LEU A CA 1
ATOM 14160 C C . LEU B 1 444 ? 130.132 -113.492 0.565 1.00 27.16 501 LEU A C 1
ATOM 14161 O O . LEU B 1 444 ? 130.636 -114.559 0.927 1.00 24.66 501 LEU A O 1
ATOM 14177 N N . LEU B 1 445 ? 129.652 -112.575 1.408 1.00 27.07 502 LEU A N 1
ATOM 14178 C CA . LEU B 1 445 ? 129.611 -112.769 2.860 1.00 30.00 502 LEU A CA 1
ATOM 14179 C C . LEU B 1 445 ? 130.956 -113.252 3.400 1.00 28.36 502 LEU A C 1
ATOM 14180 O O . LEU B 1 445 ? 131.027 -114.099 4.294 1.00 27.61 502 LEU A O 1
ATOM 14196 N N . GLY B 1 446 ? 132.038 -112.692 2.866 1.00 25.35 503 GLY A N 1
ATOM 14197 C CA . GLY B 1 446 ? 133.372 -113.039 3.304 1.00 25.52 503 GLY A CA 1
ATOM 14198 C C . GLY B 1 446 ? 133.957 -114.275 2.657 1.00 25.14 503 GLY A C 1
ATOM 14199 O O . GLY B 1 446 ? 135.141 -114.564 2.873 1.00 29.43 503 GLY A O 1
ATOM 14203 N N . VAL B 1 447 ? 133.176 -115.018 1.880 1.00 23.64 504 VAL A N 1
ATOM 14204 C CA . VAL B 1 447 ? 133.696 -116.178 1.163 1.00 22.81 504 VAL A CA 1
ATOM 14205 C C . VAL B 1 447 ? 134.372 -115.695 -0.113 1.00 26.38 504 VAL A C 1
ATOM 14206 O O . VAL B 1 447 ? 133.727 -115.093 -0.976 1.00 27.70 504 VAL A O 1
ATOM 14219 N N . GLY B 1 448 ? 135.669 -115.956 -0.232 1.00 28.89 505 GLY A N 1
ATOM 14220 C CA . GLY B 1 448 ? 136.394 -115.598 -1.442 1.00 35.85 505 GLY A CA 1
ATOM 14221 C C . GLY B 1 448 ? 136.426 -114.113 -1.733 1.00 37.18 505 GLY A C 1
ATOM 14222 O O . GLY B 1 448 ? 136.339 -113.712 -2.901 1.00 36.46 505 GLY A O 1
ATOM 14226 N N . GLU B 1 449 ? 136.543 -113.283 -0.699 1.00 36.33 506 GLU A N 1
ATOM 14227 C CA . GLU B 1 449 ? 136.686 -111.840 -0.864 1.00 39.95 506 GLU A CA 1
ATOM 14228 C C . GLU B 1 449 ? 138.143 -111.463 -0.625 1.00 41.84 506 GLU A C 1
ATOM 14229 O O . GLU B 1 449 ? 138.701 -111.769 0.435 1.00 38.77 506 GLU A O 1
ATOM 14241 N N . SER B 1 450 ? 138.755 -110.806 -1.610 1.00 43.25 507 SER A N 1
ATOM 14242 C CA . SER B 1 450 ? 140.134 -110.361 -1.467 1.00 45.59 507 SER A CA 1
ATOM 14243 C C . SER B 1 450 ? 140.251 -109.365 -0.321 1.00 43.87 507 SER A C 1
ATOM 14244 O O . SER B 1 450 ? 139.374 -108.522 -0.111 1.00 40.80 507 SER A O 1
ATOM 14252 N N . GLY B 1 451 ? 141.347 -109.468 0.423 1.00 44.09 508 GLY A N 1
ATOM 14253 C CA . GLY B 1 451 ? 141.601 -108.529 1.501 1.00 46.53 508 GLY A CA 1
ATOM 14254 C C . GLY B 1 451 ? 140.569 -108.563 2.604 1.00 45.36 508 GLY A C 1
ATOM 14255 O O . GLY B 1 451 ? 140.386 -107.560 3.303 1.00 45.57 508 GLY A O 1
ATOM 14259 N N . PHE B 1 452 ? 139.884 -109.690 2.782 1.00 43.72 509 PHE A N 1
ATOM 14260 C CA . PHE B 1 452 ? 138.916 -109.839 3.861 1.00 42.24 509 PHE A CA 1
ATOM 14261 C C . PHE B 1 452 ? 139.612 -110.458 5.066 1.00 39.82 509 PHE A C 1
ATOM 14262 O O . PHE B 1 452 ? 140.203 -111.539 4.963 1.00 39.38 509 PHE A O 1
ATOM 14279 N N . VAL B 1 453 ? 139.538 -109.774 6.202 1.00 42.03 510 VAL A N 1
ATOM 14280 C CA . VAL B 1 453 ? 140.138 -110.238 7.447 1.00 43.60 510 VAL A CA 1
ATOM 14281 C C . VAL B 1 453 ? 139.046 -110.872 8.299 1.00 34.29 510 VAL A C 1
ATOM 14282 O O . VAL B 1 453 ? 138.062 -110.215 8.658 1.00 29.89 510 VAL A O 1
ATOM 14295 N N . GLU B 1 454 ? 139.220 -112.150 8.609 1.00 36.65 511 GLU A N 1
ATOM 14296 C CA . GLU B 1 454 ? 138.260 -112.891 9.410 1.00 35.27 511 GLU A CA 1
ATOM 14297 C C . GLU B 1 454 ? 138.392 -112.498 10.878 1.00 31.09 511 GLU A C 1
ATOM 14298 O O . GLU B 1 454 ? 139.500 -112.363 11.402 1.00 30.87 511 GLU A O 1
ATOM 14310 N N . GLU B 1 455 ? 137.250 -112.273 11.527 1.00 28.29 512 GLU A N 1
ATOM 14311 C CA . GLU B 1 455 ? 137.248 -112.060 12.968 1.00 27.75 512 GLU A CA 1
ATOM 14312 C C . GLU B 1 455 ? 137.865 -113.281 13.637 1.00 27.46 512 GLU A C 1
ATOM 14313 O O . GLU B 1 455 ? 137.599 -114.420 13.246 1.00 31.07 512 GLU A O 1
ATOM 14325 N N . SER B 1 456 ? 138.702 -113.048 14.644 1.00 23.28 513 SER A N 1
ATOM 14326 C CA . SER B 1 456 ? 139.299 -114.161 15.363 1.00 21.27 513 SER A CA 1
ATOM 14327 C C . SER B 1 456 ? 138.256 -114.839 16.246 1.00 16.97 513 SER A C 1
ATOM 14328 O O . SER B 1 456 ? 137.291 -114.219 16.698 1.00 14.01 513 SER A O 1
ATOM 14336 N N . ASN B 1 457 ? 138.453 -116.134 16.475 1.00 19.25 514 ASN A N 1
ATOM 14337 C CA . ASN B 1 457 ? 137.497 -116.907 17.256 1.00 15.00 514 ASN A CA 1
ATOM 14338 C C . ASN B 1 457 ? 137.304 -116.278 18.629 1.00 15.19 514 ASN A C 1
ATOM 14339 O O . ASN B 1 457 ? 138.255 -115.803 19.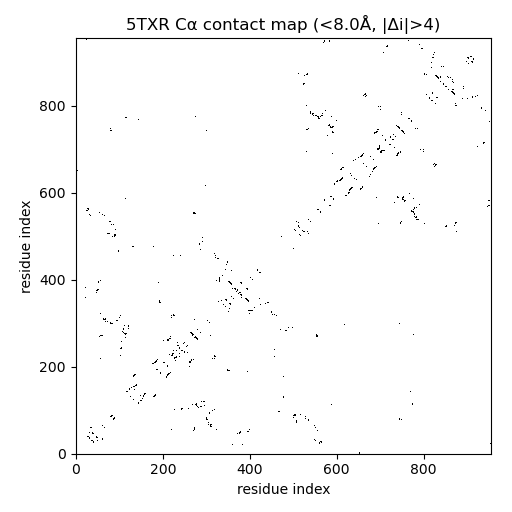254 1.00 15.82 514 ASN A O 1
ATOM 14350 N N . LEU B 1 458 ? 136.058 -116.282 19.104 1.00 11.64 515 LEU A N 1
ATOM 14351 C CA . LEU B 1 458 ? 135.796 -115.840 20.469 1.00 12.78 515 LEU A CA 1
ATOM 14352 C C . LEU B 1 458 ? 136.581 -116.681 21.467 1.00 15.46 515 LEU A C 1
ATOM 14353 O O . LEU B 1 458 ? 137.162 -116.147 22.420 1.00 11.08 515 LEU A O 1
ATOM 14369 N N . TRP B 1 459 ? 136.637 -117.992 21.244 1.00 13.16 516 TRP A N 1
ATOM 14370 C CA . TRP B 1 459 ? 137.400 -118.879 22.113 1.00 12.70 516 TRP A CA 1
ATOM 14371 C C . TRP B 1 459 ? 138.847 -118.869 21.644 1.00 12.39 516 TRP A C 1
ATOM 14372 O O . TRP B 1 459 ? 139.158 -119.349 20.549 1.00 12.80 516 TRP A O 1
ATOM 14393 N N . THR B 1 460 ? 139.725 -118.305 22.463 1.00 14.56 517 THR A N 1
ATOM 14394 C CA . THR B 1 460 ? 141.14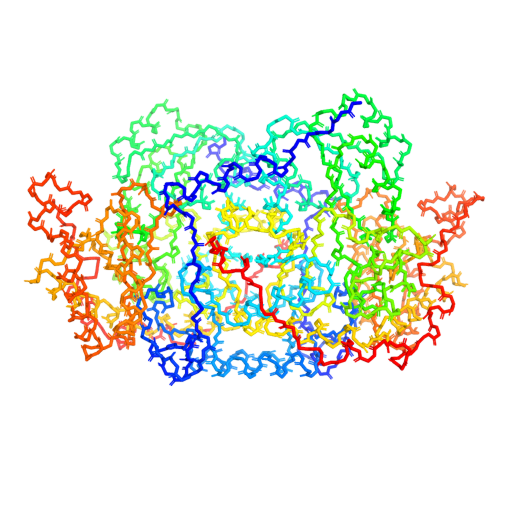0 -118.251 22.138 1.00 14.54 517 THR A CA 1
ATOM 14395 C C . THR B 1 460 ? 141.797 -119.601 22.415 1.00 16.62 517 THR A C 1
ATOM 14396 O O . THR B 1 460 ? 141.250 -120.457 23.115 1.00 16.83 517 THR A O 1
ATOM 14407 N N . SER B 1 461 ? 142.994 -119.780 21.851 1.00 15.15 518 SER A N 1
ATOM 14408 C CA . SER B 1 461 ? 143.779 -120.982 22.120 1.00 18.11 518 SER A CA 1
ATOM 14409 C C . SER B 1 461 ? 143.939 -121.210 23.617 1.00 15.15 518 SER A C 1
ATOM 14410 O O . SER B 1 461 ? 143.764 -122.329 24.109 1.00 18.42 518 SER A O 1
ATOM 14418 N N . SER B 1 462 ? 144.268 -120.151 24.358 1.00 14.59 519 SER A N 1
ATOM 14419 C CA . SER B 1 462 ? 144.439 -120.272 25.802 1.00 19.89 519 SER A CA 1
ATOM 14420 C C . SER B 1 462 ? 143.149 -120.723 26.477 1.00 18.06 519 SER A C 1
ATOM 14421 O O . SER B 1 462 ? 143.164 -121.611 27.337 1.00 17.95 519 SER A O 1
ATOM 14429 N N . GLN B 1 463 ? 142.018 -120.131 26.094 1.00 17.28 520 GLN A N 1
ATOM 14430 C CA . GLN B 1 463 ? 140.750 -120.510 26.709 1.00 13.38 520 GLN A CA 1
ATOM 14431 C C . GLN B 1 463 ? 140.388 -121.951 26.371 1.00 15.92 520 GLN A C 1
ATOM 14432 O O . GLN B 1 463 ? 139.876 -122.688 27.222 1.00 16.12 520 GLN A O 1
ATOM 14446 N N . LEU B 1 464 ? 140.678 -122.381 25.143 1.00 15.19 521 LEU A N 1
ATOM 14447 C CA . LEU B 1 464 ? 140.353 -123.740 24.732 1.00 15.51 521 LEU A CA 1
ATOM 14448 C C . LEU B 1 464 ? 141.185 -124.784 25.464 1.00 17.73 521 LEU A C 1
ATOM 14449 O O . LEU B 1 464 ? 140.828 -125.967 25.440 1.00 20.01 521 LEU A O 1
ATOM 14465 N N . SER B 1 465 ? 142.277 -124.385 26.109 1.00 13.14 522 SER A N 1
ATOM 14466 C CA . SER B 1 465 ? 143.093 -125.314 26.877 1.00 20.12 522 SER A CA 1
ATOM 14467 C C . SER B 1 465 ? 142.611 -125.460 28.316 1.00 20.84 522 SER A C 1
ATOM 14468 O O . SER B 1 465 ? 143.138 -126.302 29.050 1.00 14.00 522 SER A O 1
ATOM 14476 N N . LEU B 1 466 ? 141.607 -124.688 28.722 1.00 16.02 523 LEU A N 1
ATOM 14477 C CA . LEU B 1 466 ? 141.088 -124.786 30.075 1.00 17.92 523 LEU A CA 1
ATOM 14478 C C . LEU B 1 466 ? 140.323 -126.090 30.263 1.00 16.32 523 LEU A C 1
ATOM 14479 O O . LEU B 1 466 ? 139.720 -126.626 29.330 1.00 18.52 523 LEU A O 1
ATOM 14495 N N . THR B 1 467 ? 140.369 -126.605 31.487 1.00 18.69 524 THR A N 1
ATOM 14496 C CA . THR B 1 467 ? 139.649 -127.802 31.895 1.00 15.31 524 THR A CA 1
ATOM 14497 C C . THR B 1 467 ? 138.720 -127.441 33.050 1.00 14.21 524 THR A C 1
ATOM 14498 O O . THR B 1 467 ? 138.749 -126.326 33.572 1.00 15.77 524 THR A O 1
ATOM 14509 N N . ASN B 1 468 ? 137.922 -128.417 33.483 1.00 15.40 525 ASN A N 1
ATOM 14510 C CA . ASN B 1 468 ? 137.004 -128.176 34.590 1.00 15.83 525 ASN A CA 1
ATOM 14511 C C . ASN B 1 468 ? 137.739 -127.873 35.889 1.00 18.48 525 ASN A C 1
ATOM 14512 O O . ASN B 1 468 ? 137.175 -127.209 36.767 1.00 19.42 525 ASN A O 1
ATOM 14523 N N . ASP B 1 469 ? 138.984 -128.335 36.028 1.00 16.09 526 ASP A N 1
ATOM 14524 C CA . ASP B 1 469 ? 139.800 -128.012 37.192 1.00 18.79 526 ASP A CA 1
ATOM 14525 C C . ASP B 1 469 ? 140.237 -126.554 37.222 1.00 19.08 526 ASP A C 1
ATOM 14526 O O . ASP B 1 469 ? 140.750 -126.101 38.251 1.00 19.16 526 ASP A O 1
ATOM 14535 N N . ASP B 1 470 ? 140.065 -125.819 36.126 1.00 13.39 527 ASP A N 1
ATOM 14536 C CA . ASP B 1 470 ? 140.407 -124.407 36.062 1.00 13.24 527 ASP A CA 1
ATOM 14537 C C . ASP B 1 470 ? 139.238 -123.498 36.423 1.00 19.11 527 ASP A C 1
ATOM 14538 O O . ASP B 1 470 ? 139.379 -122.275 36.342 1.00 20.12 527 ASP A O 1
ATOM 14547 N N . LEU B 1 471 ? 138.089 -124.060 36.783 1.00 13.32 528 LEU A N 1
ATOM 14548 C CA . LEU B 1 471 ? 136.955 -123.280 37.253 1.00 14.28 528 LEU A CA 1
ATOM 14549 C C . LEU B 1 471 ? 136.990 -123.165 38.773 1.00 14.26 528 LEU A C 1
ATOM 14550 O O . LEU B 1 471 ? 137.524 -124.034 39.466 1.00 14.57 528 LEU A O 1
ATOM 14566 N N . ASN B 1 472 ? 136.434 -122.067 39.279 1.00 14.14 529 ASN A N 1
ATOM 14567 C CA . ASN B 1 472 ? 136.323 -121.862 40.717 1.00 16.23 529 ASN A CA 1
ATOM 14568 C C . ASN B 1 472 ? 135.466 -122.968 41.331 1.00 15.04 529 ASN A C 1
ATOM 14569 O O . ASN B 1 472 ? 134.389 -123.277 40.799 1.00 12.31 529 ASN A O 1
ATOM 14580 N N . PRO B 1 473 ? 135.899 -123.592 42.432 1.00 17.82 530 PRO A N 1
ATOM 14581 C CA . PRO B 1 473 ? 135.082 -124.658 43.038 1.00 19.13 530 PRO A CA 1
ATOM 14582 C C . PRO B 1 473 ? 133.680 -124.228 43.424 1.00 19.88 530 PRO A C 1
ATOM 14583 O O . PRO B 1 473 ? 132.813 -125.095 43.591 1.00 14.77 530 PRO A O 1
ATOM 14594 N N . ASN B 1 474 ? 133.417 -122.930 43.565 1.00 16.46 531 ASN A N 1
ATOM 14595 C CA . ASN B 1 474 ? 132.101 -122.486 44.003 1.00 19.00 531 ASN A CA 1
ATOM 14596 C C . ASN B 1 474 ? 131.042 -122.582 42.913 1.00 14.99 531 ASN A C 1
ATOM 14597 O O . ASN B 1 474 ? 129.872 -122.311 43.200 1.00 15.23 531 ASN A O 1
ATOM 14608 N N . VAL B 1 475 ? 131.415 -122.957 41.679 1.00 12.73 532 VAL A N 1
ATOM 14609 C CA . VAL B 1 475 ? 130.422 -123.210 40.632 1.00 10.12 532 VAL A CA 1
ATOM 14610 C C . VAL B 1 475 ? 130.038 -124.677 40.538 1.00 11.86 532 VAL A C 1
ATOM 14611 O O . VAL B 1 475 ? 129.119 -125.020 39.778 1.00 12.69 532 VAL A O 1
ATOM 14624 N N . ARG B 1 476 ? 130.705 -125.557 41.278 1.00 12.98 533 ARG A N 1
ATOM 14625 C CA . ARG B 1 476 ? 130.281 -126.944 41.386 1.00 20.97 533 ARG A CA 1
ATOM 14626 C C . ARG B 1 476 ? 129.363 -127.068 42.594 1.00 23.12 533 ARG A C 1
ATOM 14627 O O . ARG B 1 476 ? 129.727 -126.676 43.707 1.00 32.11 533 ARG A O 1
ATOM 14648 N N . ASP B 1 477 ? 128.162 -127.578 42.362 1.00 24.65 534 ASP A N 1
ATOM 14649 C CA . ASP B 1 477 ? 127.183 -127.819 43.412 1.00 22.81 534 ASP A CA 1
ATOM 14650 C C . ASP B 1 477 ? 126.887 -126.583 44.270 1.00 17.54 534 ASP A C 1
ATOM 14651 O O . ASP B 1 477 ? 126.814 -126.681 45.497 1.00 19.48 534 ASP A O 1
ATOM 14660 N N . PRO B 1 478 ? 126.664 -125.422 43.654 1.00 16.85 535 PRO A N 1
ATOM 14661 C CA . PRO B 1 478 ? 126.331 -124.242 44.455 1.00 14.41 535 PRO A CA 1
ATOM 14662 C C . PRO B 1 478 ? 124.945 -124.362 45.066 1.00 15.92 535 PRO A C 1
ATOM 14663 O O . PRO B 1 478 ? 124.036 -124.973 44.500 1.00 13.69 535 PRO A O 1
ATOM 14674 N N . ILE B 1 479 ? 124.794 -123.775 46.249 1.00 13.22 536 ILE A N 1
ATOM 14675 C CA . ILE B 1 479 ? 123.488 -123.651 46.884 1.00 13.66 536 ILE A CA 1
ATOM 14676 C C . ILE B 1 479 ? 122.921 -122.320 46.417 1.00 14.51 536 ILE A C 1
ATOM 14677 O O . ILE B 1 479 ? 123.419 -121.258 46.795 1.00 14.11 536 ILE A O 1
ATOM 14693 N N . VAL B 1 480 ? 121.893 -122.377 45.582 1.00 15.07 537 VAL A N 1
ATOM 14694 C CA . VAL B 1 480 ? 121.329 -121.193 44.953 1.00 9.99 537 VAL A CA 1
ATOM 14695 C C . VAL B 1 480 ? 120.036 -120.871 45.684 1.00 13.19 537 VAL A C 1
ATOM 14696 O O . VAL B 1 480 ? 119.065 -121.632 45.616 1.00 13.70 537 VAL A O 1
ATOM 14709 N N . LYS B 1 481 ? 120.020 -119.743 46.387 1.00 13.04 538 LYS A N 1
ATOM 14710 C CA . LYS B 1 481 ? 118.842 -119.357 47.149 1.00 14.58 538 LYS A CA 1
ATOM 14711 C C . LYS B 1 481 ? 117.755 -118.842 46.218 1.00 10.60 538 LYS A C 1
ATOM 14712 O O . LYS B 1 481 ? 118.033 -118.177 45.215 1.00 10.30 538 LYS A O 1
ATOM 14731 N N . GLN B 1 482 ? 116.506 -119.148 46.560 1.00 14.57 539 GLN A N 1
ATOM 14732 C CA . GLN B 1 482 ? 115.372 -118.661 45.791 1.00 9.62 539 GLN A CA 1
ATOM 14733 C C . GLN B 1 482 ? 115.247 -117.146 45.943 1.00 12.86 539 GLN A C 1
ATOM 14734 O O . GLN B 1 482 ? 115.689 -116.551 46.931 1.00 11.70 539 GLN A O 1
ATOM 14748 N N . LEU B 1 483 ? 114.634 -116.517 44.942 1.00 9.90 540 LEU A N 1
ATOM 14749 C CA . LEU B 1 483 ? 114.532 -115.065 44.878 1.00 10.26 540 LEU A CA 1
ATOM 14750 C C . LEU B 1 483 ? 113.147 -114.623 45.320 1.00 10.90 540 LEU A C 1
ATOM 14751 O O . LEU B 1 483 ? 112.138 -115.184 44.876 1.00 11.07 540 LEU A O 1
ATOM 14767 N N . GLU B 1 484 ? 113.099 -113.592 46.165 1.00 12.85 541 GLU A N 1
ATOM 14768 C CA . GLU B 1 484 ? 111.805 -113.077 46.603 1.00 11.75 541 GLU A CA 1
ATOM 14769 C C . GLU B 1 484 ? 110.988 -112.579 45.420 1.00 10.97 541 GLU A C 1
ATOM 14770 O O . GLU B 1 484 ? 109.773 -112.805 45.357 1.00 12.80 541 GLU A O 1
ATOM 14782 N N . VAL B 1 485 ? 111.639 -111.927 44.453 1.00 12.05 542 VAL A N 1
ATOM 14783 C CA . VAL B 1 485 ? 110.906 -111.290 43.363 1.00 11.76 542 VAL A CA 1
ATOM 14784 C C . VAL B 1 485 ? 110.145 -112.302 42.508 1.00 10.76 542 VAL A C 1
ATOM 14785 O O . VAL B 1 485 ? 109.136 -111.948 41.887 1.00 10.82 542 VAL A O 1
ATOM 14798 N N . SER B 1 486 ? 110.582 -113.563 42.486 1.00 7.87 543 SER A N 1
ATOM 14799 C CA . SER B 1 486 ? 109.834 -114.595 41.772 1.00 8.95 543 SER A CA 1
ATOM 14800 C C . SER B 1 486 ? 108.418 -114.747 42.317 1.00 10.13 543 SER A C 1
ATOM 14801 O O . SER B 1 486 ? 107.520 -115.189 41.590 1.00 9.30 543 SER A O 1
ATOM 14809 N N . SER B 1 487 ? 108.208 -114.421 43.593 1.00 11.03 544 SER A N 1
ATOM 14810 C CA . SER B 1 487 ? 106.903 -114.540 44.235 1.00 11.53 544 SER A CA 1
ATOM 14811 C C . SER B 1 487 ? 106.229 -113.195 44.479 1.00 13.90 544 SER A C 1
ATOM 14812 O O . SER B 1 487 ? 105.049 -113.172 44.847 1.00 13.60 544 SER A O 1
ATOM 14820 N N . GLY B 1 488 ? 106.930 -112.095 44.280 1.00 11.72 545 GLY A N 1
ATOM 14821 C CA . GLY B 1 488 ? 106.446 -110.772 44.643 1.00 13.66 545 GLY A CA 1
ATOM 14822 C C . GLY B 1 488 ? 107.177 -110.265 45.873 1.00 19.33 545 GLY A C 1
ATOM 14823 O O . GLY B 1 488 ? 107.422 -111.008 46.833 1.00 14.93 545 GLY A O 1
ATOM 14827 N N . ILE B 1 489 ? 107.486 -108.970 45.870 1.00 18.54 546 ILE A N 1
ATOM 14828 C CA . ILE B 1 489 ? 108.340 -108.371 46.889 1.00 15.75 546 ILE A CA 1
ATOM 14829 C C . ILE B 1 489 ? 107.456 -107.748 47.957 1.00 16.00 546 ILE A C 1
ATOM 14830 O O . ILE B 1 489 ? 106.680 -106.827 47.679 1.00 13.35 546 ILE A O 1
ATOM 14846 N N . LYS B 1 490 ? 107.573 -108.253 49.179 1.00 18.10 547 LYS A N 1
ATOM 14847 C CA . LYS B 1 490 ? 106.897 -107.644 50.309 1.00 23.58 547 LYS A CA 1
ATOM 14848 C C . LYS B 1 490 ? 107.758 -106.483 50.780 1.00 23.04 547 LYS A C 1
ATOM 14849 O O . LYS B 1 490 ? 108.975 -106.624 50.933 1.00 28.84 547 LYS A O 1
ATOM 14868 N N . GLN B 1 491 ? 107.133 -105.350 51.043 1.00 27.73 548 GLN A N 1
ATOM 14869 C CA . GLN B 1 491 ? 107.901 -104.175 51.421 1.00 42.55 548 GLN A CA 1
ATOM 14870 C C . GLN B 1 491 ? 107.906 -103.975 52.928 1.00 44.08 548 GLN A C 1
ATOM 14871 O O . GLN B 1 491 ? 107.293 -104.736 53.680 1.00 39.76 548 GLN A O 1
#

Sequence (955 aa):
ESGFDYEGLIDSELQKKRLDKSYRYFNNINRLAKEFPLAHRQREADKVTVWCSNDYLALSKHPEVLDAMHKTIDKYGCGAGGTRNIAGHNIPTLNLEAELATLHKKEGALVFSSCYVANDAVLSLLGQKMKDLVIFSDELNHASMIVGIKHANVKKHIFKHNDLNELEQLLQSYPKSVPKLIAFESVYSMAGSVADIEKICDLADKYGALTFLDEVHAVGLYGPHGAGVAEHCDFESHRASGIATPKTNDKGGAKTVMDRVDMITGTLGKSFGSVGGYVAASRKLIDWFRSFAPGFIFTTTLPPSVMAGATAAIRYQRCHIDLRTSQQKHTMYVKKAFHELGIPVIPNPSHIVPVLIGNADLAKQASDILINKHQIYVQAINFPTVARGTERLRITPTPGHTNDLSDILINAVDDVFNELQLPRVRDWESQGGLLGVVEESNLWTSSQLSLTNDDLNPNVRDPIVKQLEVSSGIKQGFDYEGLIDSELQKKRLLDKSYRYFNNINRLAKEFPLAHRQQREADKVTVWCSNDYLALSKHPEVLDDAMHKTIDKYGCGAGGTRNIAGHNIPTLNLEAELATLHKKEGALVFSSCYVANDAVLSLLGQKMKDLVIFSDELNHASMIVGIKHANVKKHIFKHNDLNNELEQLLQSYPKSVPKLIAFESVYSMAGSVADIEKKICDLADKYGALTFLDEVHAVGLYGPHGAGVAEHCDFESHRASGIATPKTNDKGGAKTVMDRVDMITGTLGKSFGSVGGYVAASRKLIDWFRSFAPGFIFTTTLPPSVMAGATAAIRYQRCHIDLRTSQQKHTMYVKKAFHELGIPVIPNPSHIVPVLIGNADLAKQASDILINKHQIYVQAINFPTVARGTERLRITPTPGHTNDLSDILINAVDDDVFNELQLPRVRDWESQGGLLGVGESGFVEESNLWTSSQLSLTNDDLNPNVRDPIVKQLEVSSGIKQ

Nearest PDB structures (foldseek):
  5txr-assembly1_B  TM=1.002E+00  e=1.581E-96  Saccharomyces cerevisiae S288C
  5txr-assembly1_A  TM=9.947E-01  e=9.190E-92  Saccharomyces cerevisiae S288C
  5txt-assembly3_E  TM=9.744E-01  e=9.097E-84  Saccharomyces cerevisiae S288C
  5txt-assembly2_D  TM=9.859E-01  e=4.898E-83  Saccharomyces cerevisiae S288C
  8eim-assembly1_A  TM=9.295E-01  e=2.217E-79  Saccharomyces cerevisiae

Radius of gyration: 27.73 Å; Cα contacts (8 Å, |Δi|>4): 2245; chains: 2; bounding box: 77×65×70 Å

GO terms:
  GO:0005759 mitochondrial matrix (C, IDA)
  GO:0003870 5-aminolevulinate synthase activity (F, IDA)
  GO:0005739 mitochondrion (C, HDA)
  GO:0003870 5-aminolevulinate synthase activity (F, IMP)
  GO:1902117 positive regulation of organelle assembly (P, IMP)
  GO:0006783 heme biosynthetic process (P, IMP)
  GO:0005759 mitochondrial matrix (C, EXP)